Protein AF-A0AAD2CLC6-F1 (afdb_monomer_lite)

Secondary structure (DSSP, 8-state):
-TTS-HHHHHHHHHHHHHHS--S---S--STTTS---TTHHHHSTT-S------------SS-------TT--SHHHHTTS-EEEEEEEES-TTHHHHHHHHHHH-SSGGGEEEEEEEEE-TT--SGGGS-HHHHHHHHTHHHHHHHGGGEEEEEEEGGG---HHHHHHHHHHHHHHHHHTTT-TTS-SSPPP-TTSEEEEE-SSEEE-TTHHHHHHHHHHHHT-TTEEEE-PPPBGGG--TT--EEEEE--EEESSSEEE--EEEEES-SS-EE-SS---TTEEEEETHHHHHSPPPTT-TT--SSHHHHHHHHHHHTT-EEEE-SS--EEE--GGGGT-TTTTS-------------------S---S-THHHHHHHHTTT----THHHHHHHHT-SS-TTSSHHHHHHHHHHHHSTTS--SSS-HHHHHHHH-EETTTTEESS--TT----------TT-SSHHHHHTTS-----------------TTTHHHHHHHHHHHHHHHHHSS-HHHHHHHHHHHHHHHT-SS---HHHHHHTT-HHHHHHHTT-TT-HHHHHHHHHHHHHHHTS-HHHHHHHHHTTHHHHHHHHTT-S-HHHHHHHHHHHHHHHHH-HHHHHHHHHTT-HHHHHTT-STTS-HHHHHHHHHHHHHHH-SSSPPPHHHHGGGHHHHHHHTT-S-HHHHHHHHHHHHHHHSSSHHHHHHHHHTT-HHHHHHHTT-S-HHHHHHHHHHHHHHHTS-HHHHHHHHHTTHHHHHHHHHT-S-HHHHHHHHHHHHHHHTS-HHHHHHHHHTT-HHHHHHHHHHS-HHHHHHHHHHHHHHHHH--HHHHHHHHHTT-HHHHHHHTTSS-HHHHHHHHHHHHHHHHHHHHHHHHHTS--HHHHHHHHTTHHHHHHHHHTTS-HHHHHHHHHHHHHHH----------------------

Radius of gyration: 34.58 Å; chains: 1; bounding box: 91×94×88 Å

Sequence (941 aa):
MDQLTTGEQQEIVKRLQNQLNFNREHPFGVSLLALDNQYNRRLFPNGPFGTIDVAESDCLHGSCPHYSKQADVKLENARKTPIHILIPAFRDKLCSRTLHYAFTQAENPSRLFIRVIDQVQPRSDLEDDAGCWELYCEKHNRNCKEYGSQVRIVKIDSAQSMGPTYARSKLSAMVHWDYIYRNESDEIDLQPVNEQDFCMNIHSRMNFSKRFDTRLIEMHHRTKNDYGVLSTHVTGMESNDQDGRIVPNMCTVAFTESIHHWGTKQCSFLTRPKLTNAMWGAGLSFQRCHGELVVPTDPFLDNAFDGEEVSRGIRFFTHGYDMYTPDIVLVSHDYSTDAENLVMGVKPRHDEDDSEEEDEEKDLSLGKSAWKWVEEIEKSRLGLAVFGTDRVNMLLGIGSHHNNTEQERKELDLIRNSRFGLGTKRTMDQVREFTGIDLLNKKMECNKCGNNYWVPFEESPNYGVQELLERGNIGKAQRQKTDVVVEEPNREGQREQKIEQFQGLVQGIMGNDGAIQTECTSEFRRLLSIEKNPPIQQVIDAGVVPRFVEFLQRDDSPALQFEAAWALTNIASGTRKHTKLVTEVGAVPIFVRLLTSPNADVREQAVWALGNIAGDSPPYRDFVLQAGAMEPLLQQLHQKSNLSMLRNAIWALSNFCRGKPQPDFEIVRPALPILSQLMFSGDEEVLTDTCWALAYLSGGPNDKIQAVIDAGVVRRLVELLLHPSPSVQRPALCTVGNIATGNETQNQLIINDDVLPNLLALLSSPKTKIRREACWALSNILAGNQEQIQAVIESNIIPPLIQLLTNGEFEIRKEAAWAISNASSGGNSQQIKFLVQQGCIRPLCDLLTVNDPKLVTTLLEGLENILKAGEEEANASNGQNQMAVLISEAEGLKKIEDLRQRSNDDIYEKCIEIMETYFGVKEEEETNSLAPNTREPRSAL

InterPro domains:
  IPR000225 Armadillo [PF00514] (533-573)
  IPR000225 Armadillo [PF00514] (577-614)
  IPR000225 Armadillo [PF00514] (617-658)
  IPR000225 Armadillo [PF00514] (667-698)
  IPR000225 Armadillo [PF00514] (702-740)
  IPR000225 Armadillo [PF00514] (748-782)
  IPR000225 Armadillo [PF00514] (785-824)
  IPR000225 Armadillo [PF00514] (828-866)
  IPR000225 Armadillo [PS50176] (543-586)
  IPR000225 Armadillo [PS50176] (586-628)
  IPR000225 Armadillo [PS50176] (712-750)
  IPR000225 Armadillo [PS50176] (754-796)
  IPR000225 Armadillo [PS50176] (796-824)
  IPR000225 Armadillo [SM00185] (532-573)
  IPR000225 Armadillo [SM00185] (575-615)
  IPR000225 Armadillo [SM00185] (617-658)
  IPR000225 Armadillo [SM00185] (660-699)
  IPR000225 Armadillo [SM00185] (701-741)
  IPR000225 Armadillo [SM00185] (743-783)
  IPR000225 Armadillo [SM00185] (785-825)

Structure (mmCIF, N/CA/C/O backbone):
data_AF-A0AAD2CLC6-F1
#
_entry.id   AF-A0AAD2CLC6-F1
#
loop_
_atom_site.group_PDB
_atom_site.id
_atom_site.type_symbol
_atom_site.label_atom_id
_atom_site.label_alt_id
_atom_site.label_comp_id
_atom_site.label_asym_id
_atom_site.label_entity_id
_atom_site.label_seq_id
_atom_site.pdbx_PDB_ins_code
_atom_site.Cartn_x
_atom_site.Cartn_y
_atom_site.Cartn_z
_atom_site.occupancy
_atom_site.B_iso_or_equiv
_atom_site.auth_seq_id
_atom_site.auth_comp_id
_atom_site.auth_asym_id
_atom_site.auth_atom_id
_atom_site.pdbx_PDB_model_num
ATOM 1 N N . MET A 1 1 ? -4.880 26.679 23.741 1.00 38.34 1 MET A N 1
ATOM 2 C CA . MET A 1 1 ? -3.886 27.774 23.642 1.00 38.34 1 MET A CA 1
ATOM 3 C C . MET A 1 1 ? -4.282 28.915 24.556 1.00 38.34 1 MET A C 1
ATOM 5 O O . MET A 1 1 ? -3.438 29.419 25.282 1.00 38.34 1 MET A O 1
ATOM 9 N N . ASP A 1 2 ? -5.566 29.242 24.595 1.00 42.56 2 ASP A N 1
ATOM 10 C CA . ASP A 1 2 ? -6.056 30.461 25.242 1.00 42.56 2 ASP A CA 1
ATOM 11 C C . ASP A 1 2 ? -6.242 30.363 26.767 1.00 42.56 2 ASP A C 1
ATOM 13 O O . ASP A 1 2 ? -6.530 31.361 27.409 1.00 42.56 2 ASP A O 1
ATOM 17 N N . GLN A 1 3 ? -5.981 29.193 27.366 1.00 42.03 3 GLN A N 1
ATOM 18 C CA . GLN A 1 3 ? -5.956 28.992 28.826 1.00 42.03 3 GLN A CA 1
ATOM 19 C C . GLN A 1 3 ? -4.543 29.035 29.447 1.00 42.03 3 GLN A C 1
ATOM 21 O O . GLN A 1 3 ? -4.388 28.823 30.645 1.00 42.03 3 GLN A O 1
ATOM 26 N N . LEU A 1 4 ? -3.495 29.261 28.648 1.00 38.69 4 LEU A N 1
ATOM 27 C CA . LEU A 1 4 ? -2.096 29.143 29.078 1.00 38.69 4 LEU A CA 1
ATOM 28 C C . LEU A 1 4 ? -1.487 30.527 29.310 1.00 38.69 4 LEU A C 1
ATOM 30 O O . LEU A 1 4 ? -1.745 31.457 28.545 1.00 38.69 4 LEU A O 1
ATOM 34 N N . THR A 1 5 ? -0.657 30.677 30.342 1.00 67.88 5 THR A N 1
ATOM 35 C CA . THR A 1 5 ? 0.031 31.952 30.598 1.00 67.88 5 THR A CA 1
ATOM 36 C C . THR A 1 5 ? 0.963 32.297 29.437 1.00 67.88 5 THR A C 1
ATOM 38 O O . THR A 1 5 ? 1.447 31.420 28.730 1.00 67.88 5 THR A O 1
ATOM 41 N N . THR A 1 6 ? 1.271 33.575 29.218 1.00 55.72 6 THR A N 1
ATOM 42 C CA . THR A 1 6 ? 2.043 34.017 28.039 1.00 55.72 6 THR A CA 1
ATOM 43 C C . THR A 1 6 ? 3.441 33.371 27.948 1.00 55.72 6 THR A C 1
ATOM 45 O O . THR A 1 6 ? 3.975 33.211 26.852 1.00 55.72 6 THR A O 1
ATOM 48 N N . GLY A 1 7 ? 4.015 32.934 29.080 1.00 55.56 7 GLY A N 1
ATOM 49 C CA . GLY A 1 7 ? 5.235 32.116 29.126 1.00 55.56 7 GLY A CA 1
ATOM 50 C C . GLY A 1 7 ? 5.006 30.653 28.721 1.00 55.56 7 GLY A C 1
ATOM 51 O O . GLY A 1 7 ? 5.784 30.106 27.945 1.00 55.56 7 GLY A O 1
ATOM 52 N N . GLU A 1 8 ? 3.901 30.039 29.153 1.00 48.66 8 GLU A N 1
ATOM 53 C CA . GLU A 1 8 ? 3.485 28.690 28.739 1.00 48.66 8 GLU A CA 1
ATOM 54 C C . GLU A 1 8 ? 3.034 28.653 27.280 1.00 48.66 8 GLU A C 1
ATOM 56 O O . GLU A 1 8 ? 3.292 27.676 26.592 1.00 48.66 8 GLU A O 1
ATOM 61 N N . GLN A 1 9 ? 2.441 29.731 26.768 1.00 49.28 9 GLN A N 1
ATOM 62 C CA . GLN A 1 9 ? 2.140 29.906 25.352 1.00 49.28 9 GLN A CA 1
ATOM 63 C C . GLN A 1 9 ? 3.415 30.070 24.529 1.00 49.28 9 GLN A C 1
ATOM 65 O O . GLN A 1 9 ? 3.470 29.532 23.437 1.00 49.28 9 GLN A O 1
ATOM 70 N N . GLN A 1 10 ? 4.465 30.739 25.020 1.00 47.22 10 GLN A N 1
ATOM 71 C CA . GLN A 1 10 ? 5.753 30.775 24.314 1.00 47.22 10 GLN A CA 1
ATOM 72 C C . GLN A 1 10 ? 6.473 29.420 24.354 1.00 47.22 10 GLN A C 1
ATOM 74 O O . GLN A 1 10 ? 7.040 29.017 23.342 1.00 47.22 10 GLN A O 1
ATOM 79 N N . GLU A 1 11 ? 6.389 28.672 25.456 1.00 47.12 11 GLU A N 1
ATOM 80 C CA . GLU A 1 11 ? 6.916 27.303 25.580 1.00 47.12 11 GLU A CA 1
ATOM 81 C C . GLU A 1 11 ? 6.124 26.307 24.705 1.00 47.12 11 GLU A C 1
ATOM 83 O O . GLU A 1 11 ? 6.702 25.428 24.065 1.00 47.12 11 GLU A O 1
ATOM 88 N N . ILE A 1 12 ? 4.799 26.474 24.615 1.00 50.59 12 ILE A N 1
ATOM 89 C CA . ILE A 1 12 ? 3.884 25.653 23.811 1.00 50.59 12 ILE A CA 1
ATOM 90 C C . ILE A 1 12 ? 3.927 26.052 22.346 1.00 50.59 12 ILE A C 1
ATOM 92 O O . ILE A 1 12 ? 3.884 25.170 21.510 1.00 50.59 12 ILE A O 1
ATOM 96 N N . VAL A 1 13 ? 4.133 27.321 22.002 1.00 47.62 13 VAL A N 1
ATOM 97 C CA . VAL A 1 13 ? 4.421 27.750 20.627 1.00 47.62 13 VAL A CA 1
ATOM 98 C C . VAL A 1 13 ? 5.812 27.286 20.212 1.00 47.62 13 VAL A C 1
ATOM 100 O O . VAL A 1 13 ? 5.968 26.871 19.076 1.00 47.62 13 VAL A O 1
ATOM 103 N N . LYS A 1 14 ? 6.803 27.223 21.110 1.00 39.81 14 LYS A N 1
ATOM 104 C CA . LYS A 1 14 ? 8.115 26.618 20.817 1.00 39.81 14 LYS A CA 1
ATOM 105 C C . LYS A 1 14 ? 8.032 25.085 20.691 1.00 39.81 14 LYS A C 1
ATOM 107 O O . LYS A 1 14 ? 8.703 24.515 19.835 1.00 39.81 14 LYS A O 1
ATOM 112 N N . ARG A 1 15 ? 7.159 24.410 21.459 1.00 40.91 15 ARG A N 1
ATOM 113 C CA . ARG A 1 15 ? 6.826 22.973 21.305 1.00 40.91 15 ARG A CA 1
ATOM 114 C C . ARG A 1 15 ? 5.984 22.685 20.061 1.00 40.91 15 ARG A C 1
ATOM 116 O O . ARG A 1 15 ? 6.239 21.693 19.394 1.00 40.91 15 ARG A O 1
ATOM 123 N N . LEU A 1 16 ? 5.046 23.560 19.711 1.00 39.53 16 LEU A N 1
ATOM 124 C CA . LEU A 1 16 ? 4.190 23.454 18.531 1.00 39.53 16 LEU A CA 1
ATOM 125 C C . LEU A 1 16 ? 4.937 23.861 17.263 1.00 39.53 16 LEU A C 1
ATOM 127 O O . LEU A 1 16 ? 4.712 23.246 16.237 1.00 39.53 16 LEU A O 1
ATOM 131 N N . GLN A 1 17 ? 5.888 24.797 17.310 1.00 35.72 17 GLN A N 1
ATOM 132 C CA . GLN A 1 17 ? 6.813 25.068 16.200 1.00 35.72 17 GLN A CA 1
ATOM 133 C C . GLN A 1 17 ? 7.795 23.907 15.989 1.00 35.72 17 GLN A C 1
ATOM 135 O O . GLN A 1 17 ? 8.180 23.646 14.854 1.00 35.72 17 GLN A O 1
ATOM 140 N N . ASN A 1 18 ? 8.123 23.147 17.042 1.00 34.75 18 ASN A N 1
ATOM 141 C CA . ASN A 1 18 ? 8.853 21.883 16.919 1.00 34.75 18 ASN A CA 1
ATOM 142 C C . ASN A 1 18 ? 7.961 20.692 16.484 1.00 34.75 18 ASN A C 1
ATOM 144 O O . ASN A 1 18 ? 8.498 19.732 15.944 1.00 34.75 18 ASN A O 1
ATOM 148 N N . GLN A 1 19 ? 6.629 20.742 16.672 1.00 36.22 19 GLN A N 1
ATOM 149 C CA . GLN A 1 19 ? 5.668 19.680 16.291 1.00 36.22 19 GLN A CA 1
ATOM 150 C C . GLN A 1 19 ? 4.921 19.927 14.960 1.00 36.22 19 GLN A C 1
ATOM 152 O O . GLN A 1 19 ? 4.426 18.978 14.362 1.00 36.22 19 GLN A O 1
ATOM 157 N N . LEU A 1 20 ? 4.846 21.172 14.475 1.00 28.94 20 LEU A N 1
ATOM 158 C CA . LEU A 1 20 ? 4.230 21.574 13.195 1.00 28.94 20 LEU A CA 1
ATOM 159 C C . LEU A 1 20 ? 5.247 21.718 12.054 1.00 28.94 20 LEU A C 1
ATOM 161 O O . LEU A 1 20 ? 4.876 22.096 10.942 1.00 28.94 20 LEU A O 1
ATOM 165 N N . ASN A 1 21 ? 6.506 21.339 12.278 1.00 25.31 21 ASN A N 1
ATOM 166 C CA . ASN A 1 21 ? 7.360 20.909 11.179 1.00 25.31 21 ASN A CA 1
ATOM 167 C C . ASN A 1 21 ? 6.827 19.571 10.633 1.00 25.31 21 ASN A C 1
ATOM 169 O O . ASN A 1 21 ? 7.356 18.510 10.941 1.00 25.31 21 ASN A O 1
ATOM 173 N N . PHE A 1 22 ? 5.838 19.621 9.735 1.00 28.08 22 PHE A N 1
ATOM 174 C CA . PHE A 1 22 ? 5.723 18.627 8.659 1.00 28.08 22 PHE A CA 1
ATOM 175 C C . PHE A 1 22 ? 6.810 18.916 7.613 1.00 28.08 22 PHE A C 1
ATOM 177 O O . PHE A 1 22 ? 6.572 19.335 6.487 1.00 28.08 22 PHE A O 1
ATOM 184 N N . ASN A 1 23 ? 8.040 18.730 8.066 1.00 31.45 23 ASN A N 1
ATOM 185 C CA . ASN A 1 23 ? 9.157 18.216 7.307 1.00 31.45 23 ASN A CA 1
ATOM 186 C C . ASN A 1 23 ? 9.834 17.293 8.314 1.00 31.45 23 ASN A C 1
ATOM 188 O O . ASN A 1 23 ? 10.505 17.827 9.199 1.00 31.45 23 ASN A O 1
ATOM 192 N N . ARG A 1 24 ? 9.589 15.976 8.170 1.00 29.97 24 ARG A N 1
ATOM 193 C CA . ARG A 1 24 ? 10.311 14.803 8.724 1.00 29.97 24 ARG A CA 1
ATOM 194 C C . ARG A 1 24 ? 9.380 13.718 9.283 1.00 29.97 24 ARG A C 1
ATOM 196 O O . ARG A 1 24 ? 8.738 13.892 10.314 1.00 29.97 24 ARG A O 1
ATOM 203 N N . GLU A 1 25 ? 9.269 12.622 8.532 1.00 28.80 25 GLU A N 1
ATOM 204 C CA . GLU A 1 25 ? 8.658 11.358 8.954 1.00 28.80 25 GLU A CA 1
ATOM 205 C C . GLU A 1 25 ? 9.706 10.544 9.739 1.00 28.80 25 GLU A C 1
ATOM 207 O O . GLU A 1 25 ? 10.492 9.838 9.121 1.00 28.80 25 GLU A O 1
ATOM 212 N N . HIS A 1 26 ? 9.671 10.574 11.077 1.00 28.67 26 HIS A N 1
ATOM 213 C CA . HIS A 1 26 ? 10.507 9.723 11.954 1.00 28.67 26 HIS A CA 1
ATOM 214 C C . HIS A 1 26 ? 9.664 8.556 12.512 1.00 28.67 26 HIS A C 1
ATOM 216 O O . HIS A 1 26 ? 8.447 8.691 12.662 1.00 28.67 26 HIS A O 1
ATOM 222 N N . PRO A 1 27 ? 10.223 7.378 12.810 1.00 35.62 27 PRO A N 1
ATOM 223 C CA . PRO A 1 27 ? 10.460 6.362 11.829 1.00 35.62 27 PRO A CA 1
ATOM 224 C C . PRO A 1 27 ? 9.532 5.169 12.063 1.00 35.62 27 PRO A C 1
ATOM 226 O O . PRO A 1 27 ? 8.917 5.017 13.114 1.00 35.62 27 PRO A O 1
ATOM 229 N N . PHE A 1 28 ? 9.456 4.261 11.103 1.00 45.59 28 PHE A N 1
ATOM 230 C CA . PHE A 1 28 ? 8.881 2.924 11.277 1.00 45.59 28 PHE A CA 1
ATOM 231 C C . PHE A 1 28 ? 7.339 2.804 11.253 1.00 45.59 28 PHE A C 1
ATOM 233 O O . PHE A 1 28 ? 6.769 1.894 11.860 1.00 45.59 28 PHE A O 1
ATOM 240 N N . GLY A 1 29 ? 6.652 3.658 10.485 1.00 30.45 29 GLY A N 1
ATOM 241 C CA . GLY A 1 29 ? 5.328 3.347 9.910 1.00 30.45 29 GLY A CA 1
ATOM 242 C C . GLY A 1 29 ? 5.445 2.393 8.707 1.00 30.45 29 GLY A C 1
ATOM 243 O O . GLY A 1 29 ? 6.474 2.358 8.036 1.00 30.45 29 GLY A O 1
ATOM 244 N N . VAL A 1 30 ? 4.425 1.584 8.413 1.00 33.00 30 VAL A N 1
ATOM 245 C CA . VAL A 1 30 ? 4.518 0.385 7.529 1.00 33.00 30 VAL A CA 1
ATOM 246 C C . VAL A 1 30 ? 4.222 0.687 6.075 1.00 33.00 30 VAL A C 1
ATOM 248 O O . VAL A 1 30 ? 3.882 -0.195 5.278 1.00 33.00 30 VAL A O 1
ATOM 251 N N . SER A 1 31 ? 4.481 1.916 5.664 1.00 35.28 31 SER A N 1
ATOM 252 C CA . SER A 1 31 ? 4.401 2.268 4.258 1.00 35.28 31 SER A CA 1
ATOM 253 C C . SER A 1 31 ? 5.412 1.498 3.396 1.00 35.28 31 SER A C 1
ATOM 255 O O . SER A 1 31 ? 5.288 1.564 2.181 1.00 35.28 31 SER A O 1
ATOM 257 N N . LEU A 1 32 ? 6.335 0.720 3.983 1.00 36.81 32 LEU A N 1
ATOM 258 C CA . LEU A 1 32 ? 7.488 0.113 3.312 1.00 36.81 32 LEU A CA 1
ATOM 259 C C . LEU A 1 32 ? 7.437 -1.404 3.045 1.00 36.81 32 LEU A C 1
ATOM 261 O O . LEU A 1 32 ? 8.238 -1.895 2.252 1.00 36.81 32 LEU A O 1
ATOM 265 N N . LEU A 1 33 ? 6.541 -2.171 3.681 1.00 35.56 33 LEU A N 1
ATOM 266 C CA . LEU A 1 33 ? 6.538 -3.645 3.534 1.00 35.56 33 LEU A CA 1
ATOM 267 C C . LEU A 1 33 ? 5.178 -4.284 3.213 1.00 35.56 33 LEU A C 1
ATOM 269 O O . LEU A 1 33 ? 5.160 -5.452 2.835 1.00 35.56 33 LEU A O 1
ATOM 273 N N . ALA A 1 34 ? 4.059 -3.561 3.333 1.00 31.67 34 ALA A N 1
ATOM 274 C CA . ALA A 1 34 ? 2.736 -4.194 3.419 1.00 31.67 34 ALA A CA 1
ATOM 275 C C . ALA A 1 34 ? 1.675 -3.684 2.424 1.00 31.67 34 ALA A C 1
ATOM 277 O O . ALA A 1 34 ? 0.644 -4.328 2.246 1.00 31.67 34 ALA A O 1
ATOM 278 N N . LEU A 1 35 ? 1.891 -2.543 1.760 1.00 30.98 35 LEU A N 1
ATOM 279 C CA . LEU A 1 35 ? 0.879 -1.922 0.896 1.00 30.98 35 LEU A CA 1
ATOM 280 C C . LEU A 1 35 ? 1.445 -1.610 -0.487 1.00 30.98 35 LEU A C 1
ATOM 282 O O . LEU A 1 35 ? 2.368 -0.812 -0.602 1.00 30.98 35 LEU A O 1
ATOM 286 N N . ASP A 1 36 ? 0.853 -2.155 -1.550 1.00 36.09 36 ASP A N 1
ATOM 287 C CA . ASP A 1 36 ? 1.100 -1.693 -2.922 1.00 36.09 36 ASP A CA 1
ATOM 288 C C . ASP A 1 36 ? 0.521 -0.276 -3.109 1.00 36.09 36 ASP A C 1
ATOM 290 O O . ASP A 1 36 ? -0.593 -0.069 -3.591 1.00 36.09 36 ASP A O 1
ATOM 294 N N . ASN A 1 37 ? 1.262 0.720 -2.625 1.00 35.97 37 ASN A N 1
ATOM 295 C CA . ASN A 1 37 ? 0.943 2.137 -2.710 1.00 35.97 37 ASN A CA 1
ATOM 296 C C . ASN A 1 37 ? 1.970 2.852 -3.608 1.00 35.97 37 ASN A C 1
ATOM 298 O O . ASN A 1 37 ? 3.040 2.332 -3.920 1.00 35.97 37 ASN A O 1
ATOM 302 N N . GLN A 1 38 ? 1.648 4.068 -4.047 1.00 33.84 38 GLN A N 1
ATOM 303 C CA . GLN A 1 38 ? 2.475 4.842 -4.984 1.00 33.84 38 GLN A CA 1
ATOM 304 C C . GLN A 1 38 ? 3.896 5.139 -4.448 1.00 33.84 38 GLN A C 1
ATOM 306 O O . GLN A 1 38 ? 4.802 5.420 -5.230 1.00 33.84 38 GLN A O 1
ATOM 311 N N . TYR A 1 39 ? 4.094 5.033 -3.128 1.00 34.50 39 TYR A N 1
ATOM 312 C CA . TYR A 1 39 ? 5.380 5.160 -2.441 1.00 34.50 39 TYR A CA 1
ATOM 313 C C . TYR A 1 39 ? 6.204 3.854 -2.521 1.00 34.50 39 TYR A C 1
ATOM 315 O O . TYR A 1 39 ? 7.383 3.896 -2.858 1.00 34.50 39 TYR A O 1
ATOM 323 N N . ASN A 1 40 ? 5.578 2.679 -2.376 1.00 32.28 40 ASN A N 1
ATOM 324 C CA . ASN A 1 40 ? 6.208 1.369 -2.610 1.00 32.28 40 ASN A CA 1
ATOM 325 C C . ASN A 1 40 ? 6.471 1.072 -4.090 1.00 32.28 40 ASN A C 1
ATOM 327 O O . ASN A 1 40 ? 7.486 0.462 -4.419 1.00 32.28 40 ASN A O 1
ATOM 331 N N . ARG A 1 41 ? 5.647 1.598 -5.003 1.00 36.66 41 ARG A N 1
ATOM 332 C CA . ARG A 1 41 ? 5.919 1.576 -6.454 1.00 36.66 41 ARG A CA 1
ATOM 333 C C . ARG A 1 41 ? 7.085 2.486 -6.864 1.00 36.66 41 ARG A C 1
ATOM 335 O O . ARG A 1 41 ? 7.609 2.335 -7.958 1.00 36.66 41 ARG A O 1
ATOM 342 N N . ARG A 1 42 ? 7.532 3.408 -5.999 1.00 35.00 42 ARG A N 1
ATOM 343 C CA . ARG A 1 42 ? 8.809 4.129 -6.174 1.00 35.00 42 ARG A CA 1
ATOM 344 C C . ARG A 1 42 ? 10.017 3.312 -5.703 1.00 35.00 42 ARG A C 1
ATOM 346 O O . ARG A 1 42 ? 11.093 3.483 -6.263 1.00 35.00 42 ARG A O 1
ATOM 353 N N . LEU A 1 43 ? 9.841 2.424 -4.722 1.00 32.00 43 LEU A N 1
ATOM 354 C CA . LEU A 1 43 ? 10.889 1.551 -4.173 1.00 32.00 43 LEU A CA 1
ATOM 355 C C . LEU A 1 43 ? 11.056 0.241 -4.978 1.00 32.00 43 LEU A C 1
ATOM 357 O O . LEU A 1 43 ? 12.167 -0.274 -5.092 1.00 32.00 43 LEU A O 1
ATOM 361 N N . PHE A 1 44 ? 9.984 -0.257 -5.609 1.00 30.55 44 PHE A N 1
ATOM 362 C CA . PHE A 1 44 ? 9.963 -1.419 -6.512 1.00 30.55 44 PHE A CA 1
ATOM 363 C C . PHE A 1 44 ? 9.144 -1.088 -7.781 1.00 30.55 44 PHE A C 1
ATOM 365 O O . PHE A 1 44 ? 7.926 -1.267 -7.796 1.00 30.55 44 PHE A O 1
ATOM 372 N N . PRO A 1 45 ? 9.774 -0.588 -8.864 1.00 31.17 45 PRO A N 1
ATOM 373 C CA . PRO A 1 45 ? 9.046 0.100 -9.940 1.00 31.17 45 PRO A CA 1
ATOM 374 C C . PRO A 1 45 ? 8.209 -0.757 -10.902 1.00 31.17 45 PRO A C 1
ATOM 376 O O . PRO A 1 45 ? 7.548 -0.187 -11.761 1.00 31.17 45 PRO A O 1
ATOM 379 N N . ASN A 1 46 ? 8.199 -2.089 -10.774 1.00 31.81 46 ASN A N 1
ATOM 380 C CA . ASN A 1 46 ? 7.486 -2.987 -11.701 1.00 31.81 46 ASN A CA 1
ATOM 381 C C . ASN A 1 46 ? 6.244 -3.642 -11.056 1.00 31.81 46 ASN A C 1
ATOM 383 O O . ASN A 1 46 ? 5.786 -4.688 -11.500 1.00 31.81 46 ASN A O 1
ATOM 387 N N . GLY A 1 47 ? 5.697 -3.033 -9.997 1.00 26.53 47 GLY A N 1
ATOM 388 C CA . GLY A 1 47 ? 4.661 -3.652 -9.164 1.00 26.53 47 GLY A CA 1
ATOM 389 C C . GLY A 1 47 ? 5.215 -4.804 -8.309 1.00 26.53 47 GLY A C 1
ATOM 390 O O . GLY A 1 47 ? 6.394 -5.144 -8.419 1.00 26.53 47 GLY A O 1
ATOM 391 N N . PRO A 1 48 ? 4.400 -5.419 -7.433 1.00 29.27 48 PRO A N 1
ATOM 392 C CA . PRO A 1 48 ? 4.864 -6.512 -6.580 1.00 29.27 48 PRO A CA 1
ATOM 393 C C . PRO A 1 48 ? 4.988 -7.855 -7.329 1.00 29.27 48 PRO A C 1
ATOM 395 O O . PRO A 1 48 ? 5.408 -8.836 -6.727 1.00 29.27 48 PRO A O 1
ATOM 398 N N . PHE A 1 49 ? 4.618 -7.920 -8.619 1.00 41.78 49 PHE A N 1
ATOM 399 C CA . PHE A 1 49 ? 4.385 -9.172 -9.348 1.00 41.78 49 PHE A CA 1
ATOM 400 C C . PHE A 1 49 ? 4.720 -9.067 -10.858 1.00 41.78 49 PHE A C 1
ATOM 402 O O . PHE A 1 49 ? 4.066 -8.316 -11.576 1.00 41.78 49 PHE A O 1
ATOM 409 N N . GLY A 1 50 ? 5.658 -9.899 -11.340 1.00 24.50 50 GLY A N 1
ATOM 410 C CA . GLY A 1 50 ? 5.746 -10.394 -12.735 1.00 24.50 50 GLY A CA 1
ATOM 411 C C . GLY A 1 50 ? 6.979 -9.960 -13.550 1.00 24.50 50 GLY A C 1
ATOM 412 O O . GLY A 1 50 ? 7.517 -8.879 -13.339 1.00 24.50 50 GLY A O 1
ATOM 413 N N . THR A 1 51 ? 7.516 -10.712 -14.521 1.00 25.08 51 THR A N 1
ATOM 414 C CA . THR A 1 51 ? 7.491 -12.141 -14.936 1.00 25.08 51 THR A CA 1
ATOM 415 C C . THR A 1 51 ? 8.756 -12.317 -15.796 1.00 25.08 51 THR A C 1
ATOM 417 O O . THR A 1 51 ? 9.039 -11.441 -16.613 1.00 25.08 51 THR A O 1
ATOM 420 N N . ILE A 1 52 ? 9.536 -13.389 -15.611 1.00 27.61 52 ILE A N 1
ATOM 421 C CA . ILE A 1 52 ? 10.856 -13.569 -16.247 1.00 27.61 52 ILE A CA 1
ATOM 422 C C . ILE A 1 52 ? 10.848 -14.851 -17.076 1.00 27.61 52 ILE A C 1
ATOM 424 O O . ILE A 1 52 ? 10.576 -15.919 -16.536 1.00 27.61 52 ILE A O 1
ATOM 428 N N . ASP A 1 53 ? 11.202 -14.731 -18.352 1.00 24.88 53 ASP A N 1
ATOM 429 C CA . ASP A 1 53 ? 11.672 -15.844 -19.171 1.00 24.88 53 ASP A CA 1
ATOM 430 C C . ASP A 1 53 ? 12.855 -15.349 -20.013 1.00 24.88 53 ASP A C 1
ATOM 432 O O . ASP A 1 53 ? 12.734 -14.336 -20.712 1.00 24.88 53 ASP A O 1
ATOM 436 N N . VAL A 1 54 ? 14.013 -16.005 -19.896 1.00 29.33 54 VAL A N 1
ATOM 437 C CA . VAL A 1 54 ? 15.167 -15.777 -20.775 1.00 29.33 54 VAL A CA 1
ATOM 438 C C . VAL A 1 54 ? 15.918 -17.088 -20.960 1.00 29.33 54 VAL A C 1
ATOM 440 O O . VAL A 1 54 ? 16.301 -17.750 -19.998 1.00 29.33 54 VAL A O 1
ATOM 443 N N . ALA A 1 55 ? 16.125 -17.427 -22.226 1.00 24.81 55 ALA A N 1
ATOM 444 C CA . ALA A 1 55 ? 16.845 -18.596 -22.677 1.00 24.81 55 ALA A CA 1
ATOM 445 C C . ALA A 1 55 ? 18.356 -18.339 -22.829 1.00 24.81 55 ALA A C 1
ATOM 447 O O . ALA A 1 55 ? 18.784 -17.275 -23.275 1.00 24.81 55 ALA A O 1
ATOM 448 N N . GLU A 1 56 ? 19.077 -19.421 -22.530 1.00 25.97 56 GLU A N 1
ATOM 449 C CA . GLU A 1 56 ? 20.358 -19.906 -23.056 1.00 25.97 56 GLU A CA 1
ATOM 450 C C . GLU A 1 56 ? 21.666 -19.187 -22.689 1.00 25.97 56 GLU A C 1
ATOM 452 O O . GLU A 1 56 ? 22.061 -18.147 -23.218 1.00 25.97 56 GLU A O 1
ATOM 457 N N . SER A 1 57 ? 22.401 -19.893 -21.824 1.00 29.06 57 SER A N 1
ATOM 458 C CA . SER A 1 57 ? 23.843 -19.821 -21.647 1.00 29.06 57 SER A CA 1
ATOM 459 C C . SER A 1 57 ? 24.484 -21.076 -22.234 1.00 29.06 57 SER A C 1
ATOM 461 O O . SER A 1 57 ? 23.844 -22.120 -22.323 1.00 29.06 57 SER A O 1
ATOM 463 N N . ASP A 1 58 ? 25.776 -20.991 -22.531 1.00 31.66 58 ASP A N 1
ATOM 464 C CA . ASP A 1 58 ? 26.656 -22.138 -22.349 1.00 31.66 58 ASP A CA 1
ATOM 465 C C . ASP A 1 58 ? 28.078 -21.652 -22.067 1.00 31.66 58 ASP A C 1
ATOM 467 O O . ASP A 1 58 ? 28.631 -20.856 -22.825 1.00 31.66 58 ASP A O 1
ATOM 471 N N . CYS A 1 59 ? 28.682 -22.155 -20.986 1.00 29.59 59 CYS A N 1
ATOM 472 C CA . CYS A 1 59 ? 30.110 -22.475 -20.953 1.00 29.59 59 CYS A CA 1
ATOM 473 C C . CYS A 1 59 ? 30.476 -23.325 -19.729 1.00 29.59 59 CYS A C 1
ATOM 475 O O . CYS A 1 59 ? 30.513 -22.876 -18.583 1.00 29.59 59 CYS A O 1
ATOM 477 N N . LEU A 1 60 ? 30.848 -24.563 -20.037 1.00 38.84 60 LEU A N 1
ATOM 478 C CA . LEU A 1 60 ? 31.736 -25.423 -19.272 1.00 38.84 60 LEU A CA 1
ATOM 479 C C . LEU A 1 60 ? 33.195 -25.014 -19.552 1.00 38.84 60 LEU A C 1
ATOM 481 O O . LEU A 1 60 ? 33.544 -24.778 -20.700 1.00 38.84 60 LEU A O 1
ATOM 485 N N . HIS A 1 61 ? 34.036 -25.060 -18.507 1.00 32.16 61 HIS A N 1
ATOM 486 C CA . HIS A 1 61 ? 35.518 -25.017 -18.489 1.00 32.16 61 HIS A CA 1
ATOM 487 C C . HIS A 1 61 ? 36.174 -23.768 -17.869 1.00 32.16 61 HIS A C 1
ATOM 489 O O . HIS A 1 61 ? 36.656 -22.864 -18.538 1.00 32.16 61 HIS A O 1
ATOM 495 N N . GLY A 1 62 ? 36.389 -23.852 -16.552 1.00 34.50 62 GLY A N 1
ATOM 496 C CA . GLY A 1 62 ? 37.735 -23.617 -16.014 1.00 34.50 62 GLY A CA 1
ATOM 497 C C . GLY A 1 62 ? 38.088 -22.221 -15.506 1.00 34.50 62 GLY A C 1
ATOM 498 O O . GLY A 1 62 ? 39.223 -22.024 -15.082 1.00 34.50 62 GLY A O 1
ATOM 499 N N . SER A 1 63 ? 37.171 -21.257 -15.473 1.00 34.84 63 SER A N 1
ATOM 500 C CA . SER A 1 63 ? 37.373 -19.968 -14.790 1.00 34.84 63 SER A CA 1
ATOM 501 C C . SER A 1 63 ? 36.009 -19.383 -14.437 1.00 34.84 63 SER A C 1
ATOM 503 O O . SER A 1 63 ? 35.269 -19.036 -15.343 1.00 34.84 63 SER A O 1
ATOM 505 N N . CYS A 1 64 ? 35.653 -19.314 -13.150 1.00 36.41 64 CYS A N 1
ATOM 506 C CA . CYS A 1 64 ? 34.363 -18.781 -12.693 1.00 36.41 64 CYS A CA 1
ATOM 507 C C . CYS A 1 64 ? 34.560 -17.347 -12.154 1.00 36.41 64 CYS A C 1
ATOM 509 O O . CYS A 1 64 ? 35.151 -17.201 -11.080 1.00 36.41 64 CYS A O 1
ATOM 511 N N . PRO A 1 65 ? 34.156 -16.288 -12.881 1.00 36.47 65 PRO A N 1
ATOM 512 C CA . PRO A 1 65 ? 34.596 -14.922 -12.597 1.00 36.47 65 PRO A CA 1
ATOM 513 C C . PRO A 1 65 ? 33.525 -14.066 -11.896 1.00 36.47 65 PRO A C 1
ATOM 515 O O . PRO A 1 65 ? 33.154 -13.039 -12.439 1.00 36.47 65 PRO A O 1
ATOM 518 N N . HIS A 1 66 ? 33.003 -14.447 -10.722 1.00 40.62 66 HIS A N 1
ATOM 519 C CA . HIS A 1 66 ? 31.723 -13.861 -10.262 1.00 40.62 66 HIS A CA 1
ATOM 520 C C . HIS A 1 66 ? 31.603 -13.528 -8.760 1.00 40.62 66 HIS A C 1
ATOM 522 O O . HIS A 1 66 ? 30.544 -13.676 -8.175 1.00 40.62 66 HIS A O 1
ATOM 528 N N . TYR A 1 67 ? 32.678 -13.080 -8.095 1.00 43.09 67 TYR A N 1
ATOM 529 C CA . TYR A 1 67 ? 32.592 -12.585 -6.706 1.00 43.09 67 TYR A CA 1
ATOM 530 C C . TYR A 1 67 ? 33.569 -11.432 -6.463 1.00 43.09 67 TYR A C 1
ATOM 532 O O . TYR A 1 67 ? 34.686 -11.628 -5.985 1.00 43.09 67 TYR A O 1
ATOM 540 N N . SER A 1 68 ? 33.189 -10.212 -6.837 1.00 38.50 68 SER A N 1
ATOM 541 C CA . SER A 1 68 ? 33.940 -9.016 -6.443 1.00 38.50 68 SER A CA 1
ATOM 542 C C . SER A 1 68 ? 33.084 -7.765 -6.615 1.00 38.50 68 SER A C 1
ATOM 544 O O . SER A 1 68 ? 32.958 -7.259 -7.733 1.00 38.50 68 SER A O 1
ATOM 546 N N . LYS A 1 69 ? 32.606 -7.179 -5.509 1.00 41.28 69 LYS A N 1
ATOM 547 C CA . LYS A 1 69 ? 32.389 -5.726 -5.468 1.00 41.28 69 LYS A CA 1
ATOM 548 C C . LYS A 1 69 ? 33.511 -5.062 -4.670 1.00 41.28 69 LYS A C 1
ATOM 550 O O . LYS A 1 69 ? 33.825 -5.409 -3.541 1.00 41.28 69 LYS A O 1
ATOM 555 N N . GLN A 1 70 ? 34.184 -4.135 -5.345 1.00 46.66 70 GLN A N 1
ATOM 556 C CA . GLN A 1 70 ? 35.594 -3.766 -5.174 1.00 46.66 70 GLN A CA 1
ATOM 557 C C . GLN A 1 70 ? 35.908 -2.794 -4.014 1.00 46.66 70 GLN A C 1
ATOM 559 O O . GLN A 1 70 ? 36.972 -2.179 -4.022 1.00 46.66 70 GLN A O 1
ATOM 564 N N . ALA A 1 71 ? 35.044 -2.635 -3.007 1.00 44.69 71 ALA A N 1
ATOM 565 C CA . ALA A 1 71 ? 35.265 -1.628 -1.956 1.00 44.69 71 ALA A CA 1
ATOM 566 C C . ALA A 1 71 ? 36.222 -2.099 -0.830 1.00 44.69 71 ALA A C 1
ATOM 568 O O . ALA A 1 71 ? 37.027 -1.309 -0.339 1.00 44.69 71 ALA A O 1
ATOM 569 N N . ASP A 1 72 ? 36.216 -3.401 -0.497 1.00 51.12 72 ASP A N 1
ATOM 570 C CA . ASP A 1 72 ? 36.895 -3.998 0.676 1.00 51.12 72 ASP A CA 1
ATOM 571 C C . ASP A 1 72 ? 37.807 -5.199 0.326 1.00 51.12 72 ASP A C 1
ATOM 573 O O . ASP A 1 72 ? 37.972 -6.144 1.098 1.00 51.12 72 ASP A O 1
ATOM 577 N N . VAL A 1 73 ? 38.454 -5.183 -0.847 1.00 57.59 73 VAL A N 1
ATOM 578 C CA . VAL A 1 73 ? 39.328 -6.293 -1.308 1.00 57.59 73 VAL A CA 1
ATOM 579 C C . VAL A 1 73 ? 40.484 -6.579 -0.333 1.00 57.59 73 VAL A C 1
ATOM 581 O O . VAL A 1 73 ? 40.994 -7.697 -0.268 1.00 57.59 73 VAL A O 1
ATOM 584 N N . LYS A 1 74 ? 40.906 -5.577 0.448 1.00 65.69 74 LYS A N 1
ATOM 585 C CA . LYS A 1 74 ? 41.941 -5.718 1.478 1.00 65.69 74 LYS A CA 1
ATOM 586 C C . LYS A 1 74 ? 41.303 -5.939 2.846 1.00 65.69 74 LYS A C 1
ATOM 588 O O . LYS A 1 74 ? 40.549 -5.095 3.322 1.00 65.69 74 LYS A O 1
ATOM 593 N N . LEU A 1 75 ? 41.721 -7.007 3.526 1.00 74.31 75 LEU A N 1
ATOM 594 C CA . LEU A 1 75 ? 41.283 -7.358 4.882 1.00 74.31 75 LEU A CA 1
ATOM 595 C C . LEU A 1 75 ? 41.383 -6.197 5.891 1.00 74.31 75 LEU A C 1
ATOM 597 O O . LEU A 1 75 ? 40.559 -6.084 6.790 1.00 74.31 75 LEU A O 1
ATOM 601 N N . GLU A 1 76 ? 42.376 -5.319 5.750 1.00 78.31 76 GLU A N 1
ATOM 602 C CA . GLU A 1 76 ? 42.551 -4.144 6.615 1.00 78.31 76 GLU A CA 1
ATOM 603 C C . GLU A 1 76 ? 41.391 -3.143 6.536 1.00 78.31 76 GLU A C 1
ATOM 605 O O . GLU A 1 76 ? 41.093 -2.487 7.535 1.00 78.31 76 GLU A O 1
ATOM 610 N N . ASN A 1 77 ? 40.737 -3.034 5.376 1.00 75.56 77 ASN A N 1
ATOM 611 C CA . ASN A 1 77 ? 39.567 -2.178 5.192 1.00 75.56 77 ASN A CA 1
ATOM 612 C C . ASN A 1 77 ? 38.315 -2.861 5.741 1.00 75.56 77 ASN A C 1
ATOM 614 O O . ASN A 1 77 ? 37.622 -2.259 6.555 1.00 75.56 77 ASN A O 1
ATOM 618 N N . ALA A 1 78 ? 38.130 -4.154 5.441 1.00 73.69 78 ALA A N 1
ATOM 619 C CA . ALA A 1 78 ? 37.031 -4.947 5.992 1.00 73.69 78 ALA A CA 1
ATOM 620 C C . ALA A 1 78 ? 37.030 -4.935 7.533 1.00 73.69 78 ALA A C 1
ATOM 622 O O . ALA A 1 78 ? 35.986 -4.878 8.169 1.00 73.69 78 ALA A O 1
ATOM 623 N N . ARG A 1 79 ? 38.210 -4.918 8.174 1.00 82.81 79 ARG A N 1
ATOM 624 C CA . ARG A 1 79 ? 38.346 -4.796 9.637 1.00 82.81 79 ARG A CA 1
ATOM 625 C C . ARG A 1 79 ? 37.907 -3.440 10.209 1.00 82.81 79 ARG A C 1
ATOM 627 O O . ARG A 1 79 ? 37.908 -3.305 11.428 1.00 82.81 79 ARG A O 1
ATOM 634 N N . LYS A 1 80 ? 37.563 -2.445 9.395 1.00 85.69 80 LYS A N 1
ATOM 635 C CA . LYS A 1 80 ? 37.028 -1.147 9.849 1.00 85.69 80 LYS A CA 1
ATOM 636 C C . LYS A 1 80 ? 35.515 -1.044 9.666 1.00 85.69 80 LYS A C 1
ATOM 638 O O . LYS A 1 80 ? 34.917 -0.095 10.158 1.00 85.69 80 LYS A O 1
ATOM 643 N N . THR A 1 81 ? 34.917 -2.010 8.980 1.00 89.62 81 THR A N 1
ATOM 644 C CA . THR A 1 81 ? 33.506 -2.011 8.619 1.00 89.62 81 THR A CA 1
ATOM 645 C C . THR A 1 81 ? 32.610 -2.187 9.859 1.00 89.62 81 THR A C 1
ATOM 647 O O . THR A 1 81 ? 32.912 -3.041 10.705 1.00 89.62 81 THR A O 1
ATOM 650 N N . PRO A 1 82 ? 31.527 -1.396 9.988 1.00 94.50 82 PRO A N 1
ATOM 651 C CA . PRO A 1 82 ? 30.500 -1.562 11.015 1.00 94.50 82 PRO A CA 1
ATOM 652 C C . PRO A 1 82 ? 29.904 -2.974 11.081 1.00 94.50 82 PRO A C 1
ATOM 654 O O . PRO A 1 82 ? 29.766 -3.658 10.064 1.00 94.50 82 PRO A O 1
ATOM 657 N N . ILE A 1 83 ? 29.514 -3.395 12.289 1.00 97.06 83 ILE A N 1
ATOM 658 C CA . ILE A 1 83 ? 28.765 -4.633 12.534 1.00 97.06 83 ILE A CA 1
ATOM 659 C C . ILE A 1 83 ? 27.453 -4.285 13.245 1.00 97.06 83 ILE A C 1
ATOM 661 O O . ILE A 1 83 ? 27.453 -3.806 14.378 1.00 97.06 83 ILE A O 1
ATOM 665 N N . HIS A 1 84 ? 26.335 -4.584 12.596 1.00 97.06 84 HIS A N 1
ATOM 666 C CA . HIS A 1 84 ? 24.980 -4.414 13.095 1.00 97.06 84 HIS A CA 1
ATOM 667 C C . HIS A 1 84 ? 24.501 -5.736 13.707 1.00 97.06 84 HIS A C 1
ATOM 669 O O . HIS A 1 84 ? 24.213 -6.691 12.985 1.00 97.06 84 HIS A O 1
ATOM 675 N N . ILE A 1 85 ? 24.443 -5.811 15.038 1.00 97.56 85 ILE A N 1
ATOM 676 C CA . ILE A 1 85 ? 24.011 -7.013 15.768 1.00 97.56 85 ILE A CA 1
ATOM 677 C C . ILE A 1 85 ? 22.510 -6.919 16.039 1.00 97.56 85 ILE A C 1
ATOM 679 O O . ILE A 1 85 ? 22.034 -5.910 16.555 1.00 97.56 85 ILE A O 1
ATOM 683 N N . LEU A 1 86 ? 21.774 -7.970 15.692 1.00 96.31 86 LEU A N 1
ATOM 684 C CA . LEU A 1 86 ? 20.322 -8.064 15.773 1.00 96.31 86 LEU A CA 1
ATOM 685 C C . LEU A 1 86 ? 19.953 -9.134 16.806 1.00 96.31 86 LEU A C 1
ATOM 687 O O . LEU A 1 86 ? 20.280 -10.309 16.619 1.00 96.31 86 LEU A O 1
ATOM 691 N N . ILE A 1 87 ? 19.299 -8.723 17.897 1.00 95.50 87 ILE A N 1
ATOM 692 C CA . ILE A 1 87 ? 18.997 -9.585 19.047 1.00 95.50 87 ILE A CA 1
ATOM 693 C C . ILE A 1 87 ? 17.485 -9.591 19.331 1.00 95.50 87 ILE A C 1
ATOM 695 O O . ILE A 1 87 ? 16.944 -8.590 19.807 1.00 95.50 87 ILE A O 1
ATOM 699 N N . PRO A 1 88 ? 16.773 -10.696 19.063 1.00 92.19 88 PRO A N 1
ATOM 700 C CA . PRO A 1 88 ? 15.442 -10.916 19.601 1.00 92.19 88 PRO A CA 1
ATOM 701 C C . PRO A 1 88 ? 15.584 -11.433 21.040 1.00 92.19 88 PRO A C 1
ATOM 703 O O . PRO A 1 88 ? 16.215 -12.465 21.269 1.00 92.19 88 PRO A O 1
ATOM 706 N N . ALA A 1 89 ? 15.016 -10.718 22.006 1.00 90.25 89 ALA A N 1
ATOM 707 C CA . ALA A 1 89 ? 14.965 -11.126 23.405 1.00 90.25 89 ALA A CA 1
ATOM 708 C C . ALA A 1 89 ? 13.505 -11.350 23.815 1.00 90.25 89 ALA A C 1
ATOM 710 O O . ALA A 1 89 ? 12.620 -10.553 23.495 1.00 90.25 89 ALA A O 1
ATOM 711 N N . PHE A 1 90 ? 13.240 -12.460 24.495 1.00 88.50 90 PHE A N 1
ATOM 712 C CA . PHE A 1 90 ? 11.930 -12.763 25.059 1.00 88.50 90 PHE A CA 1
ATOM 713 C C . PHE A 1 90 ? 12.120 -13.179 26.505 1.00 88.50 90 PHE A C 1
ATOM 715 O O . PHE A 1 90 ? 12.666 -14.253 26.748 1.00 88.50 90 PHE A O 1
ATOM 722 N N . ARG A 1 91 ? 11.701 -12.306 27.430 1.00 85.88 91 ARG A N 1
ATOM 723 C CA . ARG A 1 91 ? 11.724 -12.530 28.883 1.00 85.88 91 ARG A CA 1
ATOM 724 C C . ARG A 1 91 ? 13.016 -13.211 29.341 1.00 85.88 91 ARG A C 1
ATOM 726 O O . ARG A 1 91 ? 13.003 -14.318 29.874 1.00 85.88 91 ARG A O 1
ATOM 733 N N . ASP A 1 92 ? 14.147 -12.586 29.021 1.00 84.25 92 ASP A N 1
ATOM 734 C CA . ASP A 1 92 ? 15.464 -13.188 29.199 1.00 84.25 92 ASP A CA 1
ATOM 735 C C . ASP A 1 92 ? 16.452 -12.226 29.859 1.00 84.25 92 ASP A C 1
ATOM 737 O O . ASP A 1 92 ? 17.078 -11.373 29.215 1.00 84.25 92 ASP A O 1
ATOM 741 N N . LYS A 1 93 ? 16.677 -12.442 31.157 1.00 83.75 93 LYS A N 1
ATOM 742 C CA . LYS A 1 93 ? 17.634 -11.665 31.955 1.00 83.75 93 LYS A CA 1
ATOM 743 C C . LYS A 1 93 ? 19.078 -11.732 31.451 1.00 83.75 93 LYS A C 1
ATOM 745 O O . LYS A 1 93 ? 19.880 -10.831 31.728 1.00 83.75 93 LYS A O 1
ATOM 750 N N . LEU A 1 94 ? 19.452 -12.782 30.713 1.00 88.38 94 LEU A N 1
ATOM 751 C CA . LEU A 1 94 ? 20.827 -12.963 30.234 1.00 88.38 94 LEU A CA 1
ATOM 752 C C . LEU A 1 94 ? 21.135 -12.128 28.986 1.00 88.38 94 LEU A C 1
ATOM 754 O O . LEU A 1 94 ? 22.308 -12.019 28.619 1.00 88.38 94 LEU A O 1
ATOM 758 N N . CYS A 1 95 ? 20.139 -11.442 28.416 1.00 91.88 95 CYS A N 1
ATOM 759 C CA . CYS A 1 95 ? 20.347 -10.445 27.367 1.00 91.88 95 CYS A CA 1
ATOM 760 C C . CYS A 1 95 ? 21.362 -9.367 27.781 1.00 91.88 95 CYS A C 1
ATOM 762 O O . CYS A 1 95 ? 22.277 -9.042 27.021 1.00 91.88 95 CYS A O 1
ATOM 764 N N . SER A 1 96 ? 21.301 -8.905 29.034 1.00 91.50 96 SER A N 1
ATOM 765 C CA . SER A 1 96 ? 22.269 -7.948 29.593 1.00 91.50 96 SER A CA 1
ATOM 766 C C . SER A 1 96 ? 23.722 -8.446 29.518 1.00 91.50 96 SER A C 1
ATOM 768 O O . SER A 1 96 ? 24.642 -7.699 29.175 1.00 91.50 96 SER A O 1
ATOM 770 N N . ARG A 1 97 ? 23.942 -9.739 29.778 1.00 91.62 97 ARG A N 1
ATOM 771 C CA . ARG A 1 97 ? 25.259 -10.382 29.714 1.00 91.62 97 ARG A CA 1
ATOM 772 C C . ARG A 1 97 ? 25.743 -10.528 28.272 1.00 91.62 97 ARG A C 1
ATOM 774 O O . ARG A 1 97 ? 26.926 -10.325 28.006 1.00 91.62 97 ARG A O 1
ATOM 781 N N . THR A 1 98 ? 24.837 -10.816 27.342 1.00 94.38 98 THR A N 1
ATOM 782 C CA . THR A 1 98 ? 25.144 -10.840 25.906 1.00 94.38 98 THR A CA 1
ATOM 783 C C . THR A 1 98 ? 25.647 -9.483 25.424 1.00 94.38 98 THR A C 1
ATOM 785 O O . THR A 1 98 ? 26.688 -9.427 24.769 1.00 94.38 98 THR A O 1
ATOM 788 N N . LEU A 1 99 ? 24.990 -8.381 25.817 1.00 95.31 99 LEU A N 1
ATOM 789 C CA . LEU A 1 99 ? 25.467 -7.022 25.519 1.00 95.31 99 LEU A CA 1
ATOM 790 C C . LEU A 1 99 ? 26.855 -6.764 26.119 1.00 95.31 99 LEU A C 1
ATOM 792 O O . LEU A 1 99 ? 27.747 -6.254 25.439 1.00 95.31 99 LEU A O 1
ATOM 796 N N . HIS A 1 100 ? 27.062 -7.168 27.376 1.00 94.12 100 HIS A N 1
ATOM 797 C CA . HIS A 1 100 ? 28.354 -7.033 28.040 1.00 94.12 100 HIS A CA 1
ATOM 798 C C . HIS A 1 100 ? 29.475 -7.742 27.282 1.00 94.12 100 HIS A C 1
ATOM 800 O O . HIS A 1 100 ? 30.521 -7.139 27.028 1.00 94.12 100 HIS A O 1
ATOM 806 N N . TYR A 1 101 ? 29.279 -9.001 26.893 1.00 93.50 101 TYR A N 1
ATOM 807 C CA . TYR A 1 101 ? 30.301 -9.749 26.168 1.00 93.50 101 TYR A CA 1
ATOM 808 C C . TYR A 1 101 ? 30.489 -9.261 24.735 1.00 93.50 101 TYR A C 1
ATOM 810 O O . TYR A 1 101 ? 31.632 -9.219 24.282 1.00 93.50 101 TYR A O 1
ATOM 818 N N . ALA A 1 102 ? 29.432 -8.811 24.054 1.00 95.62 102 ALA A N 1
ATOM 819 C CA . ALA A 1 102 ? 29.559 -8.217 22.726 1.00 95.62 102 ALA A CA 1
ATOM 820 C C . ALA A 1 102 ? 30.535 -7.029 22.742 1.00 95.62 102 ALA A C 1
ATOM 822 O O . ALA A 1 102 ? 31.462 -6.988 21.937 1.00 95.62 102 ALA A O 1
ATOM 823 N N . PHE A 1 103 ? 30.408 -6.106 23.701 1.00 95.94 103 PHE A N 1
ATOM 824 C CA . PHE A 1 103 ? 31.328 -4.967 23.789 1.00 95.94 103 PHE A CA 1
ATOM 825 C C . PHE A 1 103 ? 32.695 -5.333 24.373 1.00 95.94 103 PHE A C 1
ATOM 827 O O . PHE A 1 103 ? 33.718 -4.915 23.843 1.00 95.94 103 PHE A O 1
ATOM 834 N N . THR A 1 104 ? 32.751 -6.116 25.452 1.00 94.25 104 THR A N 1
ATOM 835 C CA . THR A 1 104 ? 34.022 -6.364 26.164 1.00 94.25 104 THR A CA 1
ATOM 836 C C . THR A 1 104 ? 34.944 -7.362 25.471 1.00 94.25 104 THR A C 1
ATOM 838 O O . THR A 1 104 ? 36.156 -7.320 25.689 1.00 94.25 104 THR A O 1
ATOM 841 N N . GLN A 1 105 ? 34.399 -8.260 24.647 1.00 94.88 105 GLN A N 1
ATOM 842 C CA . GLN A 1 105 ? 35.186 -9.256 23.917 1.00 94.88 105 GLN A CA 1
ATOM 843 C C . GLN A 1 105 ? 35.565 -8.790 22.511 1.00 94.88 105 GLN A C 1
ATOM 845 O O . GLN A 1 105 ? 36.423 -9.413 21.884 1.00 94.88 105 GLN A O 1
ATOM 850 N N . ALA A 1 106 ? 34.972 -7.703 22.015 1.00 95.69 106 ALA A N 1
ATOM 851 C CA . ALA A 1 106 ? 35.340 -7.107 20.741 1.00 95.69 106 ALA A CA 1
ATOM 852 C C . ALA A 1 106 ? 36.739 -6.479 20.791 1.00 95.69 106 ALA A C 1
ATOM 854 O O . ALA A 1 106 ? 37.141 -5.862 21.775 1.00 95.69 106 ALA A O 1
ATOM 855 N N . GLU A 1 107 ? 37.492 -6.619 19.703 1.00 95.00 107 GLU A N 1
ATOM 856 C CA . GLU A 1 107 ? 38.754 -5.901 19.525 1.00 95.00 107 GLU A CA 1
ATOM 857 C C . GLU A 1 107 ? 38.522 -4.411 19.263 1.00 95.00 107 GLU A C 1
ATOM 859 O O . GLU A 1 107 ? 39.304 -3.585 19.724 1.00 95.00 107 GLU A O 1
ATOM 864 N N . ASN A 1 108 ? 37.447 -4.069 18.544 1.00 94.31 108 ASN A N 1
ATOM 865 C CA . ASN A 1 108 ? 37.054 -2.688 18.273 1.00 94.31 108 ASN A CA 1
ATOM 866 C C . ASN A 1 108 ? 35.573 -2.492 18.640 1.00 94.31 108 ASN A C 1
ATOM 868 O O . ASN A 1 108 ? 34.716 -2.545 17.759 1.00 94.31 108 ASN A O 1
ATOM 872 N N . PRO A 1 109 ? 35.249 -2.255 19.923 1.00 93.88 109 PRO A N 1
ATOM 873 C CA . PRO A 1 109 ? 33.863 -2.144 20.388 1.00 93.88 109 PRO A CA 1
ATOM 874 C C . PRO A 1 109 ? 33.076 -1.003 19.727 1.00 93.88 109 PRO A C 1
ATOM 876 O O . PRO A 1 109 ? 31.866 -1.107 19.559 1.00 93.88 109 PRO A O 1
ATOM 879 N N . SER A 1 110 ? 33.755 0.063 19.288 1.00 92.94 110 SER A N 1
ATOM 880 C CA . SER A 1 110 ? 33.147 1.238 18.645 1.00 92.94 110 SER A CA 1
ATOM 881 C C . SER A 1 110 ? 32.517 0.970 17.272 1.00 92.94 110 SER A C 1
ATOM 883 O O . SER A 1 110 ? 31.790 1.822 16.771 1.00 92.94 110 SER A O 1
ATOM 885 N N . ARG A 1 111 ? 32.781 -0.190 16.648 1.00 93.31 111 ARG A N 1
ATOM 886 C CA . ARG A 1 111 ? 32.163 -0.572 15.362 1.00 93.31 111 ARG A CA 1
ATOM 887 C C . ARG A 1 111 ? 30.864 -1.362 15.515 1.00 93.31 111 ARG A C 1
ATOM 889 O O . ARG A 1 111 ? 30.258 -1.719 14.507 1.00 93.31 111 ARG A O 1
ATOM 896 N N . LEU A 1 112 ? 30.500 -1.727 16.744 1.00 96.38 112 LEU A N 1
ATOM 897 C CA . LEU A 1 112 ? 29.334 -2.558 17.016 1.00 96.38 112 LEU A CA 1
ATOM 898 C C . LEU A 1 112 ? 28.100 -1.684 17.216 1.00 96.38 112 LEU A C 1
ATOM 900 O O . LEU A 1 112 ? 28.113 -0.793 18.056 1.00 96.38 112 LEU A O 1
ATOM 904 N N . PHE A 1 113 ? 27.023 -1.976 16.500 1.00 96.38 113 PHE A N 1
ATOM 905 C CA . PHE A 1 113 ? 25.746 -1.281 16.635 1.00 96.38 113 PHE A CA 1
ATOM 906 C C . PHE A 1 113 ? 24.650 -2.307 16.894 1.00 96.38 113 PHE A C 1
ATOM 908 O O . PHE A 1 113 ? 24.313 -3.099 16.014 1.00 96.38 113 PHE A O 1
ATOM 915 N N . ILE A 1 114 ? 24.116 -2.331 18.113 1.00 96.50 114 ILE A N 1
ATOM 916 C CA . ILE A 1 114 ? 23.244 -3.408 18.588 1.00 96.50 114 ILE A CA 1
ATOM 917 C C . ILE A 1 114 ? 21.787 -2.948 18.576 1.00 96.50 114 ILE A C 1
ATOM 919 O O . ILE A 1 114 ? 21.446 -1.906 19.132 1.00 96.50 114 ILE A O 1
ATOM 923 N N . ARG A 1 115 ? 20.919 -3.742 17.951 1.00 93.12 115 ARG A N 1
ATOM 924 C CA . ARG A 1 115 ? 19.465 -3.561 17.927 1.00 93.12 115 ARG A CA 1
ATOM 925 C C . ARG A 1 115 ? 18.827 -4.714 18.685 1.00 93.12 115 ARG A C 1
ATOM 927 O O . ARG A 1 115 ? 19.126 -5.873 18.396 1.00 93.12 115 ARG A O 1
ATOM 934 N N . VAL A 1 116 ? 17.960 -4.393 19.638 1.00 90.81 116 VAL A N 1
ATOM 935 C CA . VAL A 1 116 ? 17.267 -5.383 20.465 1.00 90.81 116 VAL A CA 1
ATOM 936 C C . VAL A 1 116 ? 15.768 -5.151 20.393 1.00 90.81 116 VAL A C 1
ATOM 938 O O . VAL A 1 116 ? 15.297 -4.037 20.622 1.00 90.81 116 VAL A O 1
ATOM 941 N N . ILE A 1 117 ? 15.027 -6.217 20.110 1.00 88.94 117 ILE A N 1
ATOM 942 C CA . ILE A 1 117 ? 13.585 -6.275 20.351 1.00 88.94 117 ILE A CA 1
ATOM 943 C C . ILE A 1 117 ? 13.408 -7.010 21.670 1.00 88.94 117 ILE A C 1
ATOM 945 O O . ILE A 1 117 ? 13.687 -8.204 21.747 1.00 88.94 117 ILE A O 1
ATOM 949 N N . ASP A 1 118 ? 13.018 -6.273 22.701 1.00 85.38 118 ASP A N 1
ATOM 950 C CA . ASP A 1 118 ? 12.983 -6.719 24.089 1.00 85.38 118 ASP A CA 1
ATOM 951 C C . ASP A 1 118 ? 11.536 -6.963 24.521 1.00 85.38 118 ASP A C 1
ATOM 953 O O . ASP A 1 118 ? 10.775 -6.028 24.777 1.00 85.38 118 ASP A O 1
ATOM 957 N N . GLN A 1 119 ? 11.127 -8.230 24.510 1.00 85.94 119 GLN A N 1
ATOM 958 C CA . GLN A 1 119 ? 9.752 -8.636 24.790 1.00 85.94 119 GLN A CA 1
ATOM 959 C C . GLN A 1 119 ? 9.626 -9.014 26.267 1.00 85.94 119 GLN A C 1
ATOM 961 O O . GLN A 1 119 ? 10.003 -10.121 26.656 1.00 85.94 119 GLN A O 1
ATOM 966 N N . VAL A 1 120 ? 9.109 -8.094 27.079 1.00 82.56 120 VAL A N 1
ATOM 967 C CA . VAL A 1 120 ? 9.032 -8.199 28.548 1.00 82.56 120 VAL A CA 1
ATOM 968 C C . VAL A 1 120 ? 7.602 -8.001 29.033 1.00 82.56 120 VAL A C 1
ATOM 970 O O . VAL A 1 120 ? 6.810 -7.327 28.376 1.00 82.56 120 VAL A O 1
ATOM 973 N N . GLN A 1 121 ? 7.249 -8.572 30.181 1.00 81.69 121 GLN A N 1
ATOM 974 C CA . GLN A 1 121 ? 5.937 -8.364 30.790 1.00 81.69 121 GLN A CA 1
ATOM 975 C C . GLN A 1 121 ? 5.905 -7.053 31.601 1.00 81.69 121 GLN A C 1
ATOM 977 O O . GLN A 1 121 ? 6.663 -6.909 32.568 1.00 81.69 121 GLN A O 1
ATOM 982 N N . PRO A 1 122 ? 5.023 -6.087 31.274 1.00 75.69 122 PRO A N 1
ATOM 983 C CA . PRO A 1 122 ? 4.910 -4.853 32.042 1.00 75.69 122 PRO A CA 1
ATOM 984 C C . PRO A 1 122 ? 4.521 -5.121 33.500 1.00 75.69 122 PRO A C 1
ATOM 986 O O . PRO A 1 122 ? 3.625 -5.915 33.774 1.00 75.69 122 PRO A O 1
ATOM 989 N N . ARG A 1 123 ? 5.153 -4.399 34.436 1.00 74.75 123 ARG A N 1
ATOM 990 C CA . ARG A 1 123 ? 4.894 -4.476 35.891 1.00 74.75 123 ARG A CA 1
ATOM 991 C C . ARG A 1 123 ? 5.176 -5.848 36.532 1.00 74.75 123 ARG A C 1
ATOM 993 O O . ARG A 1 123 ? 4.744 -6.072 37.659 1.00 74.75 123 ARG A O 1
ATOM 1000 N N . SER A 1 124 ? 5.893 -6.733 35.843 1.00 77.00 124 SER A N 1
ATOM 1001 C CA . SER A 1 124 ? 6.407 -7.975 36.421 1.00 77.00 124 SER A CA 1
ATOM 1002 C C . SER A 1 124 ? 7.545 -7.687 37.405 1.00 77.00 124 SER A C 1
ATOM 1004 O O . SER A 1 124 ? 8.349 -6.778 37.190 1.00 77.00 124 SER A O 1
ATOM 1006 N N . ASP A 1 125 ? 7.600 -8.452 38.493 1.00 75.56 125 ASP A N 1
ATOM 1007 C CA . ASP A 1 125 ? 8.674 -8.448 39.489 1.00 75.56 125 ASP A CA 1
ATOM 1008 C C . ASP A 1 125 ? 9.753 -9.508 39.204 1.00 75.56 125 ASP A C 1
ATOM 1010 O O . ASP A 1 125 ? 10.750 -9.597 39.925 1.00 75.56 125 ASP A O 1
ATOM 1014 N N . LEU A 1 126 ? 9.585 -10.297 38.137 1.00 77.94 126 LEU A N 1
ATOM 1015 C CA . LEU A 1 126 ? 10.563 -11.290 37.712 1.00 77.94 126 LEU A CA 1
ATOM 1016 C C . LEU A 1 126 ? 11.811 -10.613 37.131 1.00 77.94 126 LEU A C 1
ATOM 1018 O O . LEU A 1 126 ? 11.721 -9.723 36.286 1.00 77.94 126 LEU A O 1
ATOM 1022 N N . GLU A 1 127 ? 12.996 -11.102 37.513 1.00 77.06 127 GLU A N 1
ATOM 1023 C CA . GLU A 1 127 ? 14.279 -10.621 36.964 1.00 77.06 127 GLU A CA 1
ATOM 1024 C C . GLU A 1 127 ? 14.333 -10.762 35.428 1.00 77.06 127 GLU A C 1
ATOM 1026 O O . GLU A 1 127 ? 14.960 -9.953 34.747 1.00 77.06 127 GLU A O 1
ATOM 1031 N N . ASP A 1 128 ? 13.637 -11.761 34.878 1.00 75.56 128 ASP A N 1
ATOM 1032 C CA . ASP A 1 128 ? 13.519 -12.021 33.438 1.00 75.56 128 ASP A CA 1
ATOM 1033 C C . ASP A 1 128 ? 12.758 -10.927 32.665 1.00 75.56 128 ASP A C 1
ATOM 1035 O O . ASP A 1 128 ? 12.939 -10.798 31.455 1.00 75.56 128 ASP A O 1
ATOM 1039 N N . ASP A 1 129 ? 11.971 -10.093 33.352 1.00 82.31 129 ASP A N 1
ATOM 1040 C CA . ASP A 1 129 ? 11.216 -8.976 32.768 1.00 82.31 129 ASP A CA 1
ATOM 1041 C C . ASP A 1 129 ? 11.831 -7.597 33.079 1.00 82.31 129 ASP A C 1
ATOM 1043 O O . ASP A 1 129 ? 11.278 -6.566 32.689 1.00 82.31 129 ASP A O 1
ATOM 1047 N N . ALA A 1 130 ? 12.999 -7.548 33.735 1.00 79.75 130 ALA A N 1
ATOM 1048 C CA . ALA A 1 130 ? 13.670 -6.298 34.113 1.00 79.75 130 ALA A CA 1
ATOM 1049 C C . ALA A 1 130 ? 14.089 -5.427 32.907 1.00 79.75 130 ALA A C 1
ATOM 1051 O O . ALA A 1 130 ? 14.321 -4.226 33.057 1.00 79.75 130 ALA A O 1
ATOM 1052 N N . GLY A 1 131 ? 14.156 -6.019 31.711 1.00 84.44 131 GLY A N 1
ATOM 1053 C CA . GLY A 1 131 ? 14.596 -5.374 30.476 1.00 84.44 131 GLY A CA 1
ATOM 1054 C C . GLY A 1 131 ? 16.094 -5.543 30.226 1.00 84.44 131 GLY A C 1
ATOM 1055 O O . GLY A 1 131 ? 16.929 -5.441 31.130 1.00 84.44 131 GLY A O 1
ATOM 1056 N N . CYS A 1 132 ? 16.452 -5.806 28.971 1.00 87.94 132 CYS A N 1
ATOM 1057 C CA . CYS A 1 132 ? 17.813 -6.139 28.562 1.00 87.94 132 CYS A CA 1
ATOM 1058 C C . CYS A 1 132 ? 18.812 -5.005 28.852 1.00 87.94 132 CYS A C 1
ATOM 1060 O O . CYS A 1 132 ? 19.919 -5.251 29.344 1.00 87.94 132 CYS A O 1
ATOM 1062 N N . TRP A 1 133 ? 18.431 -3.757 28.561 1.00 90.00 133 TRP A N 1
ATOM 1063 C CA . TRP A 1 133 ? 19.314 -2.597 28.714 1.00 90.00 133 TRP A CA 1
ATOM 1064 C C . TRP A 1 133 ? 19.317 -2.024 30.121 1.00 90.00 133 TRP A C 1
ATOM 1066 O O . TRP A 1 133 ? 20.379 -1.661 30.618 1.00 90.00 133 TRP A O 1
ATOM 1076 N N . GLU A 1 134 ? 18.171 -1.992 30.797 1.00 88.69 134 GLU A N 1
ATOM 1077 C CA . GLU A 1 134 ? 18.087 -1.547 32.188 1.00 88.69 134 GLU A CA 1
ATOM 1078 C C . GLU A 1 134 ? 18.958 -2.419 33.086 1.00 88.69 134 GLU A C 1
ATOM 1080 O O . GLU A 1 134 ? 19.811 -1.896 33.807 1.00 88.69 134 GLU A O 1
ATOM 1085 N N . LEU A 1 135 ? 18.841 -3.743 32.950 1.00 88.75 135 LEU A N 1
ATOM 1086 C CA . LEU A 1 135 ? 19.655 -4.689 33.706 1.00 88.75 135 LEU A CA 1
ATOM 1087 C C . LEU A 1 135 ? 21.146 -4.590 33.337 1.00 88.75 135 LEU A C 1
ATOM 1089 O O . LEU A 1 135 ? 22.017 -4.724 34.199 1.00 88.75 135 LEU A O 1
ATOM 1093 N N . TYR A 1 136 ? 21.467 -4.303 32.068 1.00 90.81 136 TYR A N 1
ATOM 1094 C CA . TYR A 1 136 ? 22.842 -4.022 31.643 1.00 90.81 136 TYR A CA 1
ATOM 1095 C C . TYR A 1 136 ? 23.399 -2.750 32.295 1.00 90.81 136 TYR A C 1
ATOM 1097 O O . TYR A 1 136 ? 24.526 -2.756 32.789 1.00 90.81 136 TYR A O 1
ATOM 1105 N N . CYS A 1 137 ? 22.627 -1.666 32.337 1.00 89.62 137 CYS A N 1
ATOM 1106 C CA . CYS A 1 137 ? 23.036 -0.404 32.947 1.00 89.62 137 CYS A CA 1
ATOM 1107 C C . CYS A 1 137 ? 23.154 -0.491 34.469 1.00 89.62 137 CYS A C 1
ATOM 1109 O O . CYS A 1 137 ? 24.063 0.115 35.039 1.00 89.62 137 CYS A O 1
ATOM 1111 N N . GLU A 1 138 ? 22.299 -1.277 35.120 1.00 89.12 138 GLU A N 1
ATOM 1112 C CA . GLU A 1 138 ? 22.397 -1.569 36.547 1.00 89.12 138 GLU A CA 1
ATOM 1113 C C . GLU A 1 138 ? 23.692 -2.332 36.868 1.00 89.12 138 GLU A C 1
ATOM 1115 O O . GLU A 1 138 ? 24.496 -1.885 37.689 1.00 89.12 138 GLU A O 1
ATOM 1120 N N . LYS A 1 139 ? 23.946 -3.444 36.162 1.00 87.44 139 LYS A N 1
ATOM 1121 C CA . LYS A 1 139 ? 25.111 -4.314 36.403 1.00 87.44 139 LYS A CA 1
ATOM 1122 C C . LYS A 1 139 ? 26.429 -3.706 35.893 1.00 87.44 139 LYS A C 1
ATOM 1124 O O . LYS A 1 139 ? 27.495 -3.971 36.452 1.00 87.44 139 LYS A O 1
ATOM 1129 N N . HIS A 1 140 ? 26.381 -2.871 34.851 1.00 86.44 140 HIS A N 1
ATOM 1130 C CA . HIS A 1 140 ? 27.551 -2.357 34.123 1.00 86.44 140 HIS A CA 1
ATOM 1131 C C . HIS A 1 140 ? 27.469 -0.850 33.807 1.00 86.44 140 HIS A C 1
ATOM 1133 O O . HIS A 1 140 ? 27.784 -0.411 32.699 1.00 86.44 140 HIS A O 1
ATOM 1139 N N . ASN A 1 141 ? 27.119 -0.032 34.804 1.00 77.12 141 ASN A N 1
ATOM 1140 C CA . ASN A 1 141 ? 26.908 1.424 34.705 1.00 77.12 141 ASN A CA 1
ATOM 1141 C C . ASN A 1 141 ? 27.963 2.196 33.875 1.00 77.12 141 ASN A C 1
ATOM 1143 O O . ASN A 1 141 ? 27.617 3.053 33.062 1.00 77.12 141 ASN A O 1
ATOM 1147 N N . ARG A 1 142 ? 29.261 1.881 34.025 1.00 80.62 142 ARG A N 1
ATOM 1148 C CA . ARG A 1 142 ? 30.329 2.544 33.251 1.00 80.62 142 ARG A CA 1
ATOM 1149 C C . ARG A 1 142 ? 30.211 2.271 31.747 1.00 80.62 142 ARG A C 1
ATOM 1151 O O . ARG A 1 142 ? 30.260 3.216 30.967 1.00 80.62 142 ARG A O 1
ATOM 1158 N N . ASN A 1 143 ? 30.017 1.013 31.358 1.00 82.56 143 ASN A N 1
ATOM 1159 C CA . ASN A 1 143 ? 29.934 0.614 29.953 1.00 82.56 143 ASN A CA 1
ATOM 1160 C C . ASN A 1 143 ? 28.599 1.038 29.321 1.00 82.56 143 ASN A C 1
ATOM 1162 O O . ASN A 1 143 ? 28.553 1.349 28.138 1.00 82.56 143 ASN A O 1
ATOM 1166 N N . CYS A 1 144 ? 27.516 1.087 30.102 1.00 84.00 144 CYS A N 1
ATOM 1167 C CA . CYS A 1 144 ? 26.228 1.613 29.641 1.00 84.00 144 CYS A CA 1
ATOM 1168 C C . CYS A 1 144 ? 26.324 3.083 29.208 1.00 84.00 144 CYS A C 1
ATOM 1170 O O . CYS A 1 144 ? 25.824 3.447 28.146 1.00 84.00 144 CYS A O 1
ATOM 1172 N N . LYS A 1 145 ? 27.032 3.922 29.976 1.00 84.44 145 LYS A N 1
ATOM 1173 C CA . LYS A 1 145 ? 27.277 5.321 29.586 1.00 84.44 145 LYS A CA 1
ATOM 1174 C C . LYS A 1 145 ? 28.180 5.447 28.361 1.00 84.44 145 LYS A C 1
ATOM 1176 O O . LYS A 1 145 ? 27.988 6.362 27.571 1.00 84.44 145 LYS A O 1
ATOM 1181 N N . GLU A 1 146 ? 29.160 4.557 28.226 1.00 87.62 146 GLU A N 1
ATOM 1182 C CA . GLU A 1 146 ? 30.117 4.567 27.115 1.00 87.62 146 GLU A CA 1
ATOM 1183 C C . GLU A 1 146 ? 29.471 4.156 25.784 1.00 87.62 146 GLU A C 1
ATOM 1185 O O . GLU A 1 146 ? 29.696 4.814 24.775 1.00 87.62 146 GLU A O 1
ATOM 1190 N N . TYR A 1 147 ? 28.636 3.111 25.789 1.00 89.56 147 TYR A N 1
ATOM 1191 C CA . TYR A 1 147 ? 28.082 2.508 24.569 1.00 89.56 147 TYR A CA 1
ATOM 1192 C C . TYR A 1 147 ? 26.601 2.820 24.328 1.00 89.56 147 TYR A C 1
ATOM 1194 O O . TYR A 1 147 ? 25.994 2.241 23.432 1.00 89.56 147 TYR A O 1
ATOM 1202 N N . GLY A 1 148 ? 25.993 3.723 25.102 1.00 85.56 148 GLY A N 1
ATOM 1203 C CA . GLY A 1 148 ? 24.562 4.025 24.990 1.00 85.56 148 GLY A CA 1
ATOM 1204 C C . GLY A 1 148 ? 24.129 4.507 23.604 1.00 85.56 148 GLY A C 1
ATOM 1205 O O . GLY A 1 148 ? 23.056 4.140 23.142 1.00 85.56 148 GLY A O 1
ATOM 1206 N N . SER A 1 149 ? 24.986 5.245 22.891 1.00 88.12 149 SER A N 1
ATOM 1207 C CA . SER A 1 149 ? 24.730 5.679 21.508 1.00 88.12 149 SER A CA 1
ATOM 1208 C C . SER A 1 149 ? 24.910 4.576 20.459 1.00 88.12 149 SER A C 1
ATOM 1210 O O . SER A 1 149 ? 24.674 4.816 19.281 1.00 88.12 149 SER A O 1
ATOM 1212 N N . GLN A 1 150 ? 25.357 3.383 20.858 1.00 93.06 150 GLN A N 1
ATOM 1213 C CA . GLN A 1 150 ? 25.566 2.229 19.982 1.00 93.06 150 GLN A CA 1
ATOM 1214 C C . GLN A 1 150 ? 24.480 1.158 20.151 1.00 93.06 150 GLN A C 1
ATOM 1216 O O . GLN A 1 150 ? 24.517 0.144 19.450 1.00 93.06 150 GLN A O 1
ATOM 1221 N N . VAL A 1 151 ? 23.517 1.355 21.060 1.00 90.75 151 VAL A N 1
ATOM 1222 C CA . VAL A 1 151 ? 22.463 0.377 21.351 1.00 90.75 151 VAL A CA 1
ATOM 1223 C C . VAL A 1 151 ? 21.081 0.995 21.191 1.00 90.75 151 VAL A C 1
ATOM 1225 O O . VAL A 1 151 ? 20.771 2.020 21.790 1.00 90.75 151 VAL A O 1
ATOM 1228 N N . ARG A 1 152 ? 20.218 0.328 20.420 1.00 87.44 152 ARG A N 1
ATOM 1229 C CA . ARG A 1 152 ? 18.794 0.655 20.321 1.00 87.44 152 ARG A CA 1
ATOM 1230 C C . ARG A 1 152 ? 17.956 -0.507 20.811 1.00 87.44 152 ARG A C 1
ATOM 1232 O O . ARG A 1 152 ? 18.024 -1.603 20.259 1.00 87.44 152 ARG A O 1
ATOM 1239 N N . ILE A 1 153 ? 17.131 -0.230 21.811 1.00 82.50 153 ILE A N 1
ATOM 1240 C CA . ILE A 1 153 ? 16.175 -1.179 22.369 1.00 82.50 153 ILE A CA 1
ATOM 1241 C C . ILE A 1 153 ? 14.772 -0.748 21.990 1.00 82.50 153 ILE A C 1
ATOM 1243 O O . ILE A 1 153 ? 14.425 0.431 22.079 1.00 82.50 153 ILE A O 1
ATOM 1247 N N . VAL A 1 154 ? 13.962 -1.722 21.614 1.00 78.94 154 VAL A N 1
ATOM 1248 C CA . VAL A 1 154 ? 12.532 -1.566 21.421 1.00 78.94 154 VAL A CA 1
ATOM 1249 C C . VAL A 1 154 ? 11.828 -2.526 22.358 1.00 78.94 154 VAL A C 1
ATOM 1251 O O . VAL A 1 154 ? 11.936 -3.736 22.183 1.00 78.94 154 VAL A O 1
ATOM 1254 N N . LYS A 1 155 ? 11.102 -1.989 23.338 1.00 75.06 155 LYS A N 1
ATOM 1255 C CA . LYS A 1 155 ? 10.309 -2.807 24.254 1.00 75.06 155 LYS A CA 1
ATOM 1256 C C . LYS A 1 155 ? 8.958 -3.151 23.649 1.00 75.06 155 LYS A C 1
ATOM 1258 O O . LYS A 1 155 ? 8.303 -2.287 23.067 1.00 75.06 155 LYS A O 1
ATOM 1263 N N . ILE A 1 156 ? 8.553 -4.402 23.810 1.00 71.94 156 ILE A N 1
ATOM 1264 C CA . ILE A 1 156 ? 7.242 -4.916 23.415 1.00 71.94 156 ILE A CA 1
ATOM 1265 C C . ILE A 1 156 ? 6.674 -5.672 24.614 1.00 71.94 156 ILE A C 1
ATOM 1267 O O . ILE A 1 156 ? 7.412 -6.374 25.304 1.00 71.94 156 ILE A O 1
ATOM 1271 N N . ASP A 1 157 ? 5.376 -5.528 24.869 1.00 72.31 157 ASP A N 1
ATOM 1272 C CA . ASP A 1 157 ? 4.712 -6.363 25.865 1.00 72.31 157 ASP A CA 1
ATOM 1273 C C . ASP A 1 157 ? 4.790 -7.829 25.421 1.00 72.31 157 ASP A C 1
ATOM 1275 O O . ASP A 1 157 ? 4.369 -8.175 24.317 1.00 72.31 157 ASP A O 1
ATOM 1279 N N . SER A 1 158 ? 5.327 -8.699 26.275 1.00 76.31 158 SER A N 1
ATOM 1280 C CA . SER A 1 158 ? 5.414 -10.137 26.006 1.00 76.31 158 SER A CA 1
ATOM 1281 C C . SER A 1 158 ? 4.067 -10.780 25.640 1.00 76.31 158 SER A C 1
ATOM 1283 O O . SER A 1 158 ? 4.065 -11.741 24.873 1.00 76.31 158 SER A O 1
ATOM 1285 N N . ALA A 1 159 ? 2.933 -10.228 26.098 1.00 68.81 159 ALA A N 1
ATOM 1286 C CA . ALA A 1 159 ? 1.591 -10.684 25.724 1.00 68.81 159 ALA A CA 1
ATOM 1287 C C . ALA A 1 159 ? 1.257 -10.454 24.234 1.00 68.81 159 ALA A C 1
ATOM 1289 O O . ALA A 1 159 ? 0.359 -11.094 23.699 1.00 68.81 159 ALA A O 1
ATOM 1290 N N . GLN A 1 160 ? 1.985 -9.560 23.558 1.00 65.19 160 GLN A N 1
ATOM 1291 C CA . GLN A 1 160 ? 1.858 -9.263 22.123 1.00 65.19 160 GLN A CA 1
ATOM 1292 C C . GLN A 1 160 ? 2.899 -10.008 21.268 1.00 65.19 160 GLN A C 1
ATOM 1294 O O . GLN A 1 160 ? 3.029 -9.747 20.070 1.00 65.19 160 GLN A O 1
ATOM 1299 N N . SER A 1 161 ? 3.696 -10.889 21.876 1.00 69.69 161 SER A N 1
ATOM 1300 C CA . SER A 1 161 ? 4.682 -11.698 21.160 1.00 69.69 161 SER A CA 1
ATOM 1301 C C . SER A 1 161 ? 3.989 -12.758 20.305 1.00 69.69 161 SER A C 1
ATOM 1303 O O . SER A 1 161 ? 3.115 -13.475 20.782 1.00 69.69 161 SER A O 1
ATOM 1305 N N . MET A 1 162 ? 4.428 -12.895 19.052 1.00 70.12 162 MET A N 1
ATOM 1306 C CA . MET A 1 162 ? 3.976 -13.938 18.119 1.00 70.12 162 MET A CA 1
ATOM 1307 C C . MET A 1 162 ? 5.130 -14.871 17.727 1.00 70.12 162 MET A C 1
ATOM 1309 O O . MET A 1 162 ? 5.242 -15.315 16.585 1.00 70.12 162 MET A O 1
ATOM 1313 N N . GLY A 1 163 ? 6.042 -15.124 18.670 1.00 73.69 163 GLY A N 1
ATOM 1314 C CA . GLY A 1 163 ? 7.171 -16.035 18.494 1.00 73.69 163 GLY A CA 1
ATOM 1315 C C . GLY A 1 163 ? 8.476 -15.372 18.016 1.00 73.69 163 GLY A C 1
ATOM 1316 O O . GLY A 1 163 ? 8.581 -14.148 17.900 1.00 73.69 163 GLY A O 1
ATOM 1317 N N . PRO A 1 164 ? 9.528 -16.171 17.768 1.00 75.56 164 PRO A N 1
ATOM 1318 C CA . PRO A 1 164 ? 10.879 -15.663 17.502 1.00 75.56 164 PRO A CA 1
ATOM 1319 C C . PRO A 1 164 ? 11.020 -14.973 16.132 1.00 75.56 164 PRO A C 1
ATOM 1321 O O . PRO A 1 164 ? 11.749 -13.986 15.997 1.00 75.56 164 PRO A O 1
ATOM 1324 N N . THR A 1 165 ? 10.285 -15.443 15.124 1.00 81.06 165 THR A N 1
ATOM 1325 C CA . THR A 1 165 ? 10.175 -14.851 13.777 1.00 81.06 165 THR A CA 1
ATOM 1326 C C . THR A 1 165 ? 9.642 -13.421 13.818 1.00 81.06 165 THR A C 1
ATOM 1328 O O . THR A 1 165 ? 10.161 -12.549 13.117 1.00 81.06 165 THR A O 1
ATOM 1331 N N . TYR A 1 166 ? 8.658 -13.157 14.683 1.00 76.62 166 TYR A N 1
ATOM 1332 C CA . TYR A 1 166 ? 8.060 -11.840 14.874 1.00 76.62 166 TYR A CA 1
ATOM 1333 C C . TYR A 1 166 ? 9.117 -10.818 15.298 1.00 76.62 166 TYR A C 1
ATOM 1335 O O . TYR A 1 166 ? 9.328 -9.825 14.598 1.00 76.62 166 TYR A O 1
ATOM 1343 N N . ALA A 1 167 ? 9.868 -11.099 16.365 1.00 81.19 167 ALA A N 1
ATOM 1344 C CA . ALA A 1 167 ? 10.937 -10.220 16.834 1.00 81.19 167 ALA A CA 1
ATOM 1345 C C . ALA A 1 167 ? 12.064 -10.051 15.797 1.00 81.19 167 ALA A C 1
ATOM 1347 O O . ALA A 1 167 ? 12.522 -8.932 15.554 1.00 81.19 167 ALA A O 1
ATOM 1348 N N . ARG A 1 168 ? 12.472 -11.129 15.111 1.00 87.00 168 ARG A N 1
ATOM 1349 C CA . ARG A 1 168 ? 13.479 -11.058 14.033 1.00 87.00 168 ARG A CA 1
ATOM 1350 C C . ARG A 1 168 ? 13.018 -10.215 12.845 1.00 87.00 168 ARG A C 1
ATOM 1352 O O . ARG A 1 168 ? 13.808 -9.434 12.321 1.00 87.00 168 ARG A O 1
ATOM 1359 N N . SER A 1 169 ? 11.744 -10.288 12.460 1.00 82.56 169 SER A N 1
ATOM 1360 C CA . SER A 1 169 ? 11.185 -9.420 11.415 1.00 82.56 169 SER A CA 1
ATOM 1361 C C . SER A 1 169 ? 11.260 -7.942 11.796 1.00 82.56 169 SER A C 1
ATOM 1363 O O . SER A 1 169 ? 11.500 -7.090 10.938 1.00 82.56 169 SER A O 1
ATOM 1365 N N . LYS A 1 170 ? 11.134 -7.631 13.093 1.00 76.81 170 LYS A N 1
ATOM 1366 C CA . LYS A 1 170 ? 11.232 -6.261 13.609 1.00 76.81 170 LYS A CA 1
ATOM 1367 C C . LYS A 1 170 ? 12.654 -5.731 13.560 1.00 76.81 170 LYS A C 1
ATOM 1369 O O . LYS A 1 170 ? 12.864 -4.591 13.154 1.00 76.81 170 LYS A O 1
ATOM 1374 N N . LEU A 1 171 ? 13.631 -6.591 13.819 1.00 86.19 171 LEU A N 1
ATOM 1375 C CA . LEU A 1 171 ? 15.041 -6.277 13.606 1.00 86.19 171 LEU A CA 1
ATOM 1376 C C . LEU A 1 171 ? 15.366 -6.057 12.124 1.00 86.19 171 LEU A C 1
ATOM 1378 O O . LEU A 1 171 ? 16.024 -5.068 11.798 1.00 86.19 171 LEU A O 1
ATOM 1382 N N . SER A 1 172 ? 14.861 -6.911 11.222 1.00 83.06 172 SER A N 1
ATOM 1383 C CA . SER A 1 172 ? 14.994 -6.697 9.773 1.00 83.06 172 SER A CA 1
ATOM 1384 C C . SER A 1 172 ? 14.418 -5.332 9.374 1.00 83.06 172 SER A C 1
ATOM 1386 O O . SER A 1 172 ? 15.063 -4.583 8.648 1.00 83.06 172 SER A O 1
ATOM 1388 N N . ALA A 1 173 ? 13.244 -4.956 9.888 1.00 72.75 173 ALA A N 1
ATOM 1389 C CA . ALA A 1 173 ? 12.631 -3.661 9.593 1.00 72.75 173 ALA A CA 1
ATOM 1390 C C . ALA A 1 173 ? 13.491 -2.471 10.059 1.00 72.75 173 ALA A C 1
ATOM 1392 O O . ALA A 1 173 ? 13.660 -1.518 9.299 1.00 72.75 173 ALA A O 1
ATOM 1393 N N . MET A 1 174 ? 14.092 -2.546 11.253 1.00 76.25 174 MET A N 1
ATOM 1394 C CA . MET A 1 174 ? 15.014 -1.510 11.744 1.00 76.25 174 MET A CA 1
ATOM 1395 C C . MET A 1 174 ? 16.226 -1.341 10.817 1.00 76.25 174 MET A C 1
ATOM 1397 O O . MET A 1 174 ? 16.612 -0.220 10.505 1.00 76.25 174 MET A O 1
ATOM 1401 N N . VAL A 1 175 ? 16.797 -2.445 10.321 1.00 78.38 175 VAL A N 1
ATOM 1402 C CA . VAL A 1 175 ? 17.921 -2.403 9.369 1.00 78.38 175 VAL A CA 1
ATOM 1403 C C . VAL A 1 175 ? 17.521 -1.739 8.051 1.00 78.38 175 VAL A C 1
ATOM 1405 O O . VAL A 1 175 ? 18.285 -0.944 7.507 1.00 78.38 175 VAL A O 1
ATOM 1408 N N . HIS A 1 176 ? 16.329 -2.044 7.527 1.00 73.31 176 HIS A N 1
ATOM 1409 C CA . HIS A 1 176 ? 15.839 -1.430 6.285 1.00 73.31 176 HIS A CA 1
ATOM 1410 C C . HIS A 1 176 ? 15.589 0.059 6.460 1.00 73.31 176 HIS A C 1
ATOM 1412 O O . HIS A 1 176 ? 15.925 0.836 5.571 1.00 73.31 176 HIS A O 1
ATOM 1418 N N . TRP A 1 177 ? 15.028 0.454 7.598 1.00 67.50 177 TRP A N 1
ATOM 1419 C CA . TRP A 1 177 ? 14.808 1.854 7.908 1.00 67.50 177 TRP A CA 1
ATOM 1420 C C . TRP A 1 177 ? 16.120 2.644 7.919 1.00 67.50 177 TRP A C 1
ATOM 1422 O O . TRP A 1 177 ? 16.282 3.587 7.144 1.00 67.50 177 TRP A O 1
ATOM 1432 N N . ASP A 1 178 ? 17.090 2.200 8.721 1.00 72.50 178 ASP A N 1
ATOM 1433 C CA . ASP A 1 178 ? 18.389 2.869 8.856 1.00 72.50 178 ASP A CA 1
ATOM 1434 C C . ASP A 1 178 ? 19.152 2.925 7.526 1.00 72.50 178 ASP A C 1
ATOM 1436 O O . ASP A 1 178 ? 19.999 3.789 7.315 1.00 72.50 178 ASP A O 1
ATOM 1440 N N . TYR A 1 179 ? 18.864 1.997 6.616 1.00 72.75 179 TYR A N 1
ATOM 1441 C CA . TYR A 1 179 ? 19.414 2.000 5.271 1.00 72.75 179 TYR A CA 1
ATOM 1442 C C . TYR A 1 179 ? 18.732 3.014 4.349 1.00 72.75 179 TYR A C 1
ATOM 1444 O O . TYR A 1 179 ? 19.408 3.700 3.581 1.00 72.75 179 TYR A O 1
ATOM 1452 N N . ILE A 1 180 ? 17.402 3.114 4.386 1.00 64.06 180 ILE A N 1
ATOM 1453 C CA . ILE A 1 180 ? 16.630 4.017 3.518 1.00 64.06 180 ILE A CA 1
ATOM 1454 C C . ILE A 1 180 ? 16.947 5.471 3.845 1.00 64.06 180 ILE A C 1
ATOM 1456 O O . ILE A 1 180 ? 17.222 6.254 2.938 1.00 64.06 180 ILE A O 1
ATOM 1460 N N . TYR A 1 181 ? 17.006 5.795 5.133 1.00 60.53 181 TYR A N 1
ATOM 1461 C CA . TYR A 1 181 ? 17.228 7.154 5.618 1.00 60.53 181 TYR A CA 1
ATOM 1462 C C . TYR A 1 181 ? 18.709 7.471 5.858 1.00 60.53 181 TYR A C 1
ATOM 1464 O O . TYR A 1 181 ? 19.038 8.471 6.484 1.00 60.53 181 TYR A O 1
ATOM 1472 N N . ARG A 1 182 ? 19.645 6.651 5.350 1.00 67.31 182 ARG A N 1
ATOM 1473 C CA . ARG A 1 182 ? 21.088 6.760 5.663 1.00 67.31 182 ARG A CA 1
ATOM 1474 C C . ARG A 1 182 ? 21.744 8.100 5.320 1.00 67.31 182 ARG A C 1
ATOM 1476 O O . ARG A 1 182 ? 22.798 8.419 5.859 1.00 67.31 182 ARG A O 1
ATOM 1483 N N . ASN A 1 183 ? 21.127 8.871 4.426 1.00 67.69 183 ASN A N 1
ATOM 1484 C CA . ASN A 1 183 ? 21.584 10.203 4.021 1.00 67.69 183 ASN A CA 1
ATOM 1485 C C . ASN A 1 183 ? 20.891 11.343 4.792 1.00 67.69 183 ASN A C 1
ATOM 1487 O O . ASN A 1 183 ? 21.195 12.512 4.560 1.00 67.69 183 ASN A O 1
ATOM 1491 N N . GLU A 1 184 ? 19.970 11.017 5.695 1.00 67.81 184 GLU A N 1
ATOM 1492 C CA . GLU A 1 184 ? 19.163 11.950 6.475 1.00 67.81 184 GLU A CA 1
ATOM 1493 C C . GLU A 1 184 ? 19.532 11.783 7.953 1.00 67.81 184 GLU A C 1
ATOM 1495 O O . GLU A 1 184 ? 18.898 11.043 8.697 1.00 67.81 184 GLU A O 1
ATOM 1500 N N . SER A 1 185 ? 20.602 12.463 8.384 1.00 55.84 185 SER A N 1
ATOM 1501 C CA . SER A 1 185 ? 21.197 12.313 9.728 1.00 55.84 185 SER A CA 1
ATOM 1502 C C . SER A 1 185 ? 20.229 12.542 10.885 1.00 55.84 185 SER A C 1
ATOM 1504 O O . SER A 1 185 ? 20.473 12.075 11.990 1.00 55.84 185 SER A O 1
ATOM 1506 N N . ASP A 1 186 ? 19.150 13.274 10.630 1.00 54.19 186 ASP A N 1
ATOM 1507 C CA . ASP A 1 186 ? 18.166 13.645 11.637 1.00 54.19 186 ASP A CA 1
ATOM 1508 C C . ASP A 1 186 ? 17.046 12.589 11.758 1.00 54.19 186 ASP A C 1
ATOM 1510 O O . ASP A 1 186 ? 16.227 12.685 12.667 1.00 54.19 186 ASP A O 1
ATOM 1514 N N . GLU A 1 187 ? 17.036 11.576 10.875 1.00 48.00 187 GLU A N 1
ATOM 1515 C CA . GLU A 1 187 ? 16.051 10.481 10.782 1.00 48.00 187 GLU A CA 1
ATOM 1516 C C . GLU A 1 187 ? 16.535 9.138 11.375 1.00 48.00 187 GLU A C 1
ATOM 1518 O O . GLU A 1 187 ? 15.782 8.163 11.445 1.00 48.00 187 GLU A O 1
ATOM 1523 N N . ILE A 1 188 ? 17.800 9.064 11.810 1.00 55.38 188 ILE A N 1
ATOM 1524 C CA . ILE A 1 188 ? 18.433 7.831 12.301 1.00 55.38 188 ILE A CA 1
ATOM 1525 C C . ILE A 1 188 ? 18.975 8.037 13.717 1.00 55.38 188 ILE A C 1
ATOM 1527 O O . ILE A 1 188 ? 19.860 8.853 13.951 1.00 55.38 188 ILE A O 1
ATOM 1531 N N . ASP A 1 189 ? 18.477 7.228 14.653 1.00 59.16 189 ASP A N 1
ATOM 1532 C CA . ASP A 1 189 ? 18.848 7.275 16.078 1.00 59.16 189 ASP A CA 1
ATOM 1533 C C . ASP A 1 189 ? 20.167 6.539 16.411 1.00 59.16 189 ASP A C 1
ATOM 1535 O O . ASP A 1 189 ? 20.650 6.593 17.542 1.00 59.16 189 ASP A O 1
ATOM 1539 N N . LEU A 1 190 ? 20.726 5.799 15.449 1.00 79.25 190 LEU A N 1
ATOM 1540 C CA . LEU A 1 190 ? 21.920 4.951 15.566 1.00 79.25 190 LEU A CA 1
ATOM 1541 C C . LEU A 1 190 ? 22.926 5.246 14.432 1.00 79.25 190 LEU A C 1
ATOM 1543 O O . LEU A 1 190 ? 22.892 6.291 13.792 1.00 79.25 190 LEU A O 1
ATOM 1547 N N . GLN A 1 191 ? 23.841 4.314 14.160 1.00 82.31 191 GLN A N 1
ATOM 1548 C CA . GLN A 1 191 ? 24.641 4.312 12.938 1.00 82.31 191 GLN A CA 1
ATOM 1549 C C . GLN A 1 191 ? 23.788 3.923 11.717 1.00 82.31 191 GLN A C 1
ATOM 1551 O O . GLN A 1 191 ? 23.178 2.841 11.740 1.00 82.31 191 GLN A O 1
ATOM 1556 N N . PRO A 1 192 ? 23.812 4.731 10.639 1.00 83.00 192 PRO A N 1
ATOM 1557 C CA . PRO A 1 192 ? 23.216 4.368 9.360 1.00 83.00 192 PRO A CA 1
ATOM 1558 C C . PRO A 1 192 ? 23.740 3.031 8.845 1.00 83.00 192 PRO A C 1
ATOM 1560 O O . PRO A 1 192 ? 24.932 2.745 8.953 1.00 83.00 192 PRO A O 1
ATOM 1563 N N . VAL A 1 193 ? 22.851 2.222 8.274 1.00 81.69 193 VAL A N 1
ATOM 1564 C CA . VAL A 1 193 ? 23.227 0.943 7.662 1.00 81.69 193 VAL A CA 1
ATOM 1565 C C . VAL A 1 193 ? 23.660 1.192 6.222 1.00 81.69 193 VAL A C 1
ATOM 1567 O O . VAL A 1 193 ? 22.954 1.852 5.460 1.00 81.69 193 VAL A O 1
ATOM 1570 N N . ASN A 1 194 ? 24.773 0.590 5.819 1.00 81.50 194 ASN A N 1
ATOM 1571 C CA . ASN A 1 194 ? 25.185 0.445 4.428 1.00 81.50 194 ASN A CA 1
ATOM 1572 C C . ASN A 1 194 ? 25.158 -1.029 4.023 1.00 81.50 194 ASN A C 1
ATOM 1574 O O . ASN A 1 194 ? 25.302 -1.943 4.830 1.00 81.50 194 ASN A O 1
ATOM 1578 N N . GLU A 1 195 ? 25.026 -1.286 2.731 1.00 73.38 195 GLU A N 1
ATOM 1579 C CA . GLU A 1 195 ? 24.989 -2.638 2.180 1.00 73.38 195 GLU A CA 1
ATOM 1580 C C . GLU A 1 195 ? 26.284 -3.428 2.383 1.00 73.38 195 GLU A C 1
ATOM 1582 O O . GLU A 1 195 ? 26.252 -4.660 2.425 1.00 73.38 195 GLU A O 1
ATOM 1587 N N . GLN A 1 196 ? 27.402 -2.705 2.490 1.00 80.38 196 GLN A N 1
ATOM 1588 C CA . GLN A 1 196 ? 28.730 -3.255 2.732 1.00 80.38 196 GLN A CA 1
ATOM 1589 C C . GLN A 1 196 ? 28.991 -3.477 4.221 1.00 80.38 196 GLN A C 1
ATOM 1591 O O . GLN A 1 196 ? 29.962 -4.154 4.553 1.00 80.38 196 GLN A O 1
ATOM 1596 N N . ASP A 1 197 ? 28.147 -2.958 5.116 1.00 89.44 197 ASP A N 1
ATOM 1597 C CA . ASP A 1 197 ? 28.281 -3.228 6.544 1.00 89.44 197 ASP A CA 1
ATOM 1598 C C . ASP A 1 197 ? 28.025 -4.712 6.824 1.00 89.44 197 ASP A C 1
ATOM 1600 O O . ASP A 1 197 ? 27.505 -5.438 5.975 1.00 89.44 197 ASP A O 1
ATOM 1604 N N . PHE A 1 198 ? 28.412 -5.207 7.995 1.00 95.00 198 PHE A N 1
ATOM 1605 C CA . PHE A 1 198 ? 28.089 -6.574 8.399 1.00 95.00 198 PHE A CA 1
ATOM 1606 C C . PHE A 1 198 ? 26.828 -6.590 9.250 1.00 95.00 198 PHE A C 1
ATOM 1608 O O . PHE A 1 198 ? 26.691 -5.793 10.169 1.00 95.00 198 PHE A O 1
ATOM 1615 N N . CYS A 1 199 ? 25.926 -7.525 8.981 1.00 95.69 199 CYS A N 1
ATOM 1616 C CA . CYS A 1 199 ? 24.741 -7.776 9.787 1.00 95.69 199 CYS A CA 1
ATOM 1617 C C . CYS A 1 199 ? 24.866 -9.152 10.442 1.00 95.69 199 CYS A C 1
ATOM 1619 O O . CYS A 1 199 ? 25.278 -10.127 9.806 1.00 95.69 199 CYS A O 1
ATOM 1621 N N . MET A 1 200 ? 24.522 -9.215 11.726 1.00 96.81 200 MET A N 1
ATOM 1622 C CA . MET A 1 200 ? 24.699 -10.391 12.564 1.00 96.81 200 MET A CA 1
ATOM 1623 C C . MET A 1 200 ? 23.420 -10.701 13.345 1.00 96.81 200 MET A C 1
ATOM 1625 O O . MET A 1 200 ? 23.116 -10.000 14.305 1.00 96.81 200 MET A O 1
ATOM 1629 N N . ASN A 1 201 ? 22.691 -11.755 12.965 1.00 94.94 201 ASN A N 1
ATOM 1630 C CA . ASN A 1 201 ? 21.570 -12.267 13.766 1.00 94.94 201 ASN A CA 1
ATOM 1631 C C . ASN A 1 201 ? 22.075 -13.318 14.757 1.00 94.94 201 ASN A C 1
ATOM 1633 O O . ASN A 1 201 ? 22.824 -14.222 14.373 1.00 94.94 201 ASN A O 1
ATOM 1637 N N . ILE A 1 202 ? 21.650 -13.190 16.013 1.00 94.50 202 ILE A N 1
ATOM 1638 C CA . ILE A 1 202 ? 21.972 -14.100 17.119 1.00 94.50 202 ILE A CA 1
ATOM 1639 C C . ILE A 1 202 ? 20.793 -14.207 18.094 1.00 94.50 202 ILE A C 1
ATOM 1641 O O . ILE A 1 202 ? 19.784 -13.532 17.917 1.00 94.50 202 ILE A O 1
ATOM 1645 N N . HIS A 1 203 ? 20.922 -15.025 19.140 1.00 91.00 203 HIS A N 1
ATOM 1646 C CA . HIS A 1 203 ? 19.978 -15.055 20.265 1.00 91.00 203 HIS A CA 1
ATOM 1647 C C . HIS A 1 203 ? 20.372 -14.069 21.380 1.00 91.00 203 HIS A C 1
ATOM 1649 O O . HIS A 1 203 ? 21.418 -13.421 21.325 1.00 91.00 203 HIS A O 1
ATOM 1655 N N . SER A 1 204 ? 19.539 -13.960 22.415 1.00 90.50 204 SER A N 1
ATOM 1656 C CA . SER A 1 204 ? 19.762 -13.100 23.582 1.00 90.50 204 SER A CA 1
ATOM 1657 C C . SER A 1 204 ? 20.669 -13.705 24.663 1.00 90.50 204 SER A C 1
ATOM 1659 O O . SER A 1 204 ? 21.079 -12.974 25.557 1.00 90.50 204 SER A O 1
ATOM 1661 N N . ARG A 1 205 ? 21.072 -14.985 24.578 1.00 89.50 205 ARG A N 1
ATOM 1662 C CA . ARG A 1 205 ? 21.916 -15.687 25.583 1.00 89.50 205 ARG A CA 1
ATOM 1663 C C . ARG A 1 205 ? 23.298 -16.090 25.070 1.00 89.50 205 ARG A C 1
ATOM 1665 O O . ARG A 1 205 ? 23.748 -17.221 25.265 1.00 89.50 205 ARG A O 1
ATOM 1672 N N . MET A 1 206 ? 23.982 -15.177 24.397 1.00 91.38 206 MET A N 1
ATOM 1673 C CA . MET A 1 206 ? 25.228 -15.479 23.700 1.00 91.38 206 MET A CA 1
ATOM 1674 C C . MET A 1 206 ? 26.453 -15.058 24.499 1.00 91.3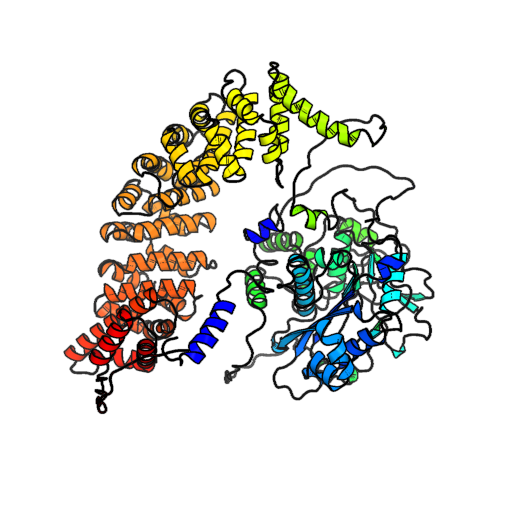8 206 MET A C 1
ATOM 1676 O O . MET A 1 206 ? 26.470 -14.051 25.207 1.00 91.38 206 MET A O 1
ATOM 1680 N N . ASN A 1 207 ? 27.520 -15.821 24.320 1.00 90.69 207 ASN A N 1
ATOM 1681 C CA . ASN A 1 207 ? 28.861 -15.468 24.745 1.00 90.69 207 ASN A CA 1
ATOM 1682 C C . ASN A 1 207 ? 29.778 -15.375 23.520 1.00 90.69 207 ASN A C 1
ATOM 1684 O O . ASN A 1 207 ? 29.557 -16.047 22.510 1.00 90.69 207 ASN A O 1
ATOM 1688 N N . PHE A 1 208 ? 30.807 -14.540 23.619 1.00 92.75 208 PHE A N 1
ATOM 1689 C CA . PHE A 1 208 ? 31.707 -14.204 22.528 1.00 92.75 208 PHE A CA 1
ATOM 1690 C C . PHE A 1 208 ? 33.149 -14.518 22.905 1.00 92.75 208 PHE A C 1
ATOM 1692 O O . PHE A 1 208 ? 33.628 -14.191 23.989 1.00 92.75 208 PHE A O 1
ATOM 1699 N N . SER A 1 209 ? 33.876 -15.121 21.973 1.00 90.75 209 SER A N 1
ATOM 1700 C CA . SER A 1 209 ? 35.321 -15.281 22.104 1.00 90.75 209 SER A CA 1
ATOM 1701 C C . SER A 1 209 ? 36.037 -13.940 21.940 1.00 90.75 209 SER A C 1
ATOM 1703 O O . SER A 1 209 ? 35.588 -13.054 21.212 1.00 90.75 209 SER A O 1
ATOM 1705 N N . LYS A 1 210 ? 37.219 -13.805 22.547 1.00 91.19 210 LYS A N 1
ATOM 1706 C CA . LYS A 1 210 ? 38.037 -12.596 22.402 1.00 91.19 210 LYS A CA 1
ATOM 1707 C C . LYS A 1 210 ? 38.330 -12.300 20.921 1.00 91.19 210 LYS A C 1
ATOM 1709 O O . LYS A 1 210 ? 38.764 -13.187 20.176 1.00 91.19 210 LYS A O 1
ATOM 1714 N N . ARG A 1 211 ? 38.153 -11.037 20.523 1.00 93.88 211 ARG A N 1
ATOM 1715 C CA . ARG A 1 211 ? 38.301 -10.508 19.155 1.00 93.88 211 ARG A CA 1
ATOM 1716 C C . ARG A 1 211 ? 37.324 -11.122 18.142 1.00 93.88 211 ARG A C 1
ATOM 1718 O O . ARG A 1 211 ? 37.677 -11.244 16.967 1.00 93.88 211 ARG A O 1
ATOM 1725 N N . PHE A 1 212 ? 36.139 -11.574 18.570 1.00 94.75 212 PHE A N 1
ATOM 1726 C CA . PHE A 1 212 ? 35.176 -12.224 17.665 1.00 94.75 212 PHE A CA 1
ATOM 1727 C C . PHE A 1 212 ? 34.826 -11.348 16.454 1.00 94.75 212 PHE A C 1
ATOM 1729 O O . PHE A 1 212 ? 34.751 -11.858 15.344 1.00 94.75 212 PHE A O 1
ATOM 1736 N N . ASP A 1 213 ? 34.683 -10.040 16.657 1.00 95.31 213 ASP A N 1
ATOM 1737 C CA . ASP A 1 213 ? 34.350 -9.035 15.650 1.00 95.31 213 ASP A CA 1
ATOM 1738 C C . ASP A 1 213 ? 35.360 -9.017 14.491 1.00 95.31 213 ASP A C 1
ATOM 1740 O O . ASP A 1 213 ? 34.987 -9.154 13.327 1.00 95.31 213 ASP A O 1
ATOM 1744 N N . THR A 1 214 ? 36.659 -8.946 14.795 1.00 94.38 214 THR A N 1
ATOM 1745 C CA . THR A 1 214 ? 37.719 -9.042 13.780 1.00 94.38 214 THR A CA 1
ATOM 1746 C C . THR A 1 214 ? 37.763 -10.434 13.153 1.00 94.38 214 THR A C 1
ATOM 1748 O O . THR A 1 214 ? 37.917 -10.571 11.938 1.00 94.38 214 THR A O 1
ATOM 1751 N N . ARG A 1 215 ? 37.646 -11.484 13.972 1.00 94.00 215 ARG A N 1
ATOM 1752 C CA . ARG A 1 215 ? 37.829 -12.870 13.524 1.00 94.00 215 ARG A CA 1
ATOM 1753 C C . ARG A 1 215 ? 36.683 -13.365 12.637 1.00 94.00 215 ARG A C 1
ATOM 1755 O O . ARG A 1 215 ? 36.948 -14.144 11.724 1.00 94.00 215 ARG A O 1
ATOM 1762 N N . LEU A 1 216 ? 35.449 -12.904 12.855 1.00 94.69 216 LEU A N 1
ATOM 1763 C CA . LEU A 1 216 ? 34.301 -13.179 11.984 1.00 94.69 216 LEU A CA 1
ATOM 1764 C C . LEU A 1 216 ? 34.476 -12.518 10.616 1.00 94.69 216 LEU A C 1
ATOM 1766 O O . LEU A 1 216 ? 34.273 -13.177 9.601 1.00 94.69 216 LEU A O 1
ATOM 1770 N N . ILE A 1 217 ? 34.943 -11.267 10.571 1.00 93.56 217 ILE A N 1
ATOM 1771 C CA . ILE A 1 217 ? 35.251 -10.573 9.310 1.00 93.56 217 ILE A CA 1
ATOM 1772 C C . ILE A 1 217 ? 36.367 -11.296 8.551 1.00 93.56 217 ILE A C 1
ATOM 1774 O O . ILE A 1 217 ? 36.247 -11.556 7.358 1.00 93.56 217 ILE A O 1
ATOM 1778 N N . GLU A 1 218 ? 37.447 -11.678 9.238 1.00 91.56 218 GLU A N 1
ATOM 1779 C CA . GLU A 1 218 ? 38.528 -12.469 8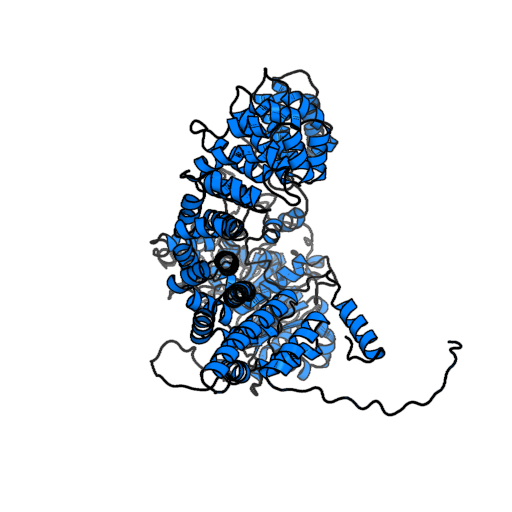.639 1.00 91.56 218 GLU A CA 1
ATOM 1780 C C . GLU A 1 218 ? 38.034 -13.804 8.084 1.00 91.56 218 GLU A C 1
ATOM 1782 O O . GLU A 1 218 ? 38.493 -14.253 7.034 1.00 91.56 218 GLU A O 1
ATOM 1787 N N . MET A 1 219 ? 37.130 -14.458 8.812 1.00 90.62 219 MET A N 1
ATOM 1788 C CA . MET A 1 219 ? 36.533 -15.723 8.416 1.00 90.62 219 MET A CA 1
ATOM 1789 C C . MET A 1 219 ? 35.646 -15.559 7.186 1.00 90.62 219 MET A C 1
ATOM 1791 O O . MET A 1 219 ? 35.810 -16.306 6.223 1.00 90.62 219 MET A O 1
ATOM 1795 N N . HIS A 1 220 ? 34.771 -14.554 7.182 1.00 90.88 220 HIS A N 1
ATOM 1796 C CA . HIS A 1 220 ? 33.923 -14.222 6.040 1.00 90.88 220 HIS A CA 1
ATOM 1797 C C . HIS A 1 220 ? 34.784 -13.896 4.817 1.00 90.88 220 HIS A C 1
ATOM 1799 O O . HIS A 1 220 ? 34.603 -14.494 3.762 1.00 90.88 220 HIS A O 1
ATOM 1805 N N . HIS A 1 221 ? 35.842 -13.104 4.984 1.00 84.62 221 HIS A N 1
ATOM 1806 C CA . HIS A 1 221 ? 36.778 -12.781 3.908 1.00 84.62 221 HIS A CA 1
ATOM 1807 C C . HIS A 1 221 ? 37.498 -14.020 3.333 1.00 84.62 221 HIS A C 1
ATOM 1809 O O . HIS A 1 221 ? 37.742 -14.096 2.128 1.00 84.62 221 HIS A O 1
ATOM 1815 N N . ARG A 1 222 ? 37.795 -15.046 4.154 1.00 84.44 222 ARG A N 1
ATOM 1816 C CA . ARG A 1 222 ? 38.373 -16.323 3.678 1.00 84.44 222 ARG A CA 1
ATOM 1817 C C . ARG A 1 222 ? 37.427 -17.125 2.779 1.00 84.44 222 ARG A C 1
ATOM 1819 O O . ARG A 1 222 ? 37.923 -17.969 2.029 1.00 84.44 222 ARG A O 1
ATOM 1826 N N . THR A 1 223 ? 36.115 -16.872 2.816 1.00 80.19 223 THR A N 1
ATOM 1827 C CA . THR A 1 223 ? 35.161 -17.483 1.869 1.00 80.19 223 THR A CA 1
ATOM 1828 C C . THR A 1 223 ? 35.388 -16.994 0.439 1.00 80.19 223 THR A C 1
ATOM 1830 O O . THR A 1 223 ? 35.095 -17.730 -0.500 1.00 80.19 223 THR A O 1
ATOM 1833 N N . LYS A 1 224 ? 35.951 -15.782 0.280 1.00 76.62 224 LYS A N 1
ATOM 1834 C CA . LYS A 1 224 ? 36.066 -15.057 -0.995 1.00 76.62 224 LYS A CA 1
ATOM 1835 C C . LYS A 1 224 ? 34.715 -14.888 -1.702 1.00 76.62 224 LYS A C 1
ATOM 1837 O O . LYS A 1 224 ? 34.650 -14.937 -2.926 1.00 76.62 224 LYS A O 1
ATOM 1842 N N . ASN A 1 225 ? 33.655 -14.722 -0.916 1.00 76.88 225 ASN A N 1
ATOM 1843 C CA . ASN A 1 225 ? 32.283 -14.617 -1.382 1.00 76.88 225 ASN A CA 1
ATOM 1844 C C . ASN A 1 225 ? 31.535 -13.566 -0.545 1.00 76.88 225 ASN A C 1
ATOM 1846 O O . ASN A 1 225 ? 31.205 -13.815 0.613 1.00 76.88 225 ASN A O 1
ATOM 1850 N N . ASP A 1 226 ? 31.245 -12.397 -1.124 1.00 76.31 226 ASP A N 1
ATOM 1851 C CA . ASP A 1 226 ? 30.483 -11.350 -0.423 1.00 76.31 226 ASP A CA 1
ATOM 1852 C C . ASP A 1 226 ? 29.023 -11.761 -0.149 1.00 76.31 226 ASP A C 1
ATOM 1854 O O . ASP A 1 226 ? 28.443 -11.346 0.852 1.00 76.31 226 ASP A O 1
ATOM 1858 N N . TYR A 1 227 ? 28.470 -12.672 -0.959 1.00 81.38 227 TYR A N 1
ATOM 1859 C CA . TYR A 1 227 ? 27.174 -13.330 -0.746 1.00 81.38 227 TYR A CA 1
ATOM 1860 C C . TYR A 1 227 ? 27.270 -14.556 0.177 1.00 81.38 227 TYR A C 1
ATOM 1862 O O . TYR A 1 227 ? 26.308 -15.315 0.328 1.00 81.38 227 TYR A O 1
ATOM 1870 N N . GLY A 1 228 ? 28.426 -14.761 0.808 1.00 86.06 228 GLY A N 1
ATOM 1871 C CA . GLY A 1 228 ? 28.616 -15.780 1.823 1.00 86.06 228 GLY A CA 1
ATOM 1872 C C . GLY A 1 228 ? 27.919 -15.405 3.126 1.00 86.06 228 GLY A C 1
ATOM 1873 O O . GLY A 1 228 ? 28.068 -14.291 3.632 1.00 86.06 228 GLY A O 1
ATOM 1874 N N . VAL A 1 229 ? 27.196 -16.362 3.696 1.00 93.56 229 VAL A N 1
ATOM 1875 C CA . VAL A 1 229 ? 26.563 -16.260 5.011 1.00 93.56 229 VAL A CA 1
ATOM 1876 C C . VAL A 1 229 ? 27.213 -17.284 5.931 1.00 93.56 229 VAL A C 1
ATOM 1878 O O . VAL A 1 229 ? 27.101 -18.488 5.708 1.00 93.56 229 VAL A O 1
ATOM 1881 N N . LEU A 1 230 ? 27.913 -16.820 6.965 1.00 94.00 230 LEU A N 1
ATOM 1882 C CA . LEU A 1 230 ? 28.446 -17.694 8.007 1.00 94.00 230 LEU A CA 1
ATOM 1883 C C . LEU A 1 230 ? 27.312 -18.055 8.967 1.00 94.00 230 LEU A C 1
ATOM 1885 O O . LEU A 1 230 ? 26.808 -17.180 9.672 1.00 94.00 230 LEU A O 1
ATOM 1889 N N . SER A 1 231 ? 26.913 -19.325 9.002 1.00 93.56 231 SER A N 1
ATOM 1890 C CA . SER A 1 231 ? 25.809 -19.770 9.850 1.00 93.56 231 SER A CA 1
ATOM 1891 C C . SER A 1 231 ? 25.976 -21.199 10.362 1.00 93.56 231 SER A C 1
ATOM 1893 O O . SER A 1 231 ? 26.476 -22.085 9.662 1.00 93.56 231 SER A O 1
ATOM 1895 N N . THR A 1 232 ? 25.594 -21.410 11.623 1.00 88.62 232 THR A N 1
ATOM 1896 C CA . THR A 1 232 ? 25.577 -22.715 12.293 1.00 88.62 232 THR A CA 1
ATOM 1897 C C . THR A 1 232 ? 24.736 -22.675 13.575 1.00 88.62 232 THR A C 1
ATOM 1899 O O . THR A 1 232 ? 24.523 -21.603 14.143 1.00 88.62 232 THR A O 1
ATOM 1902 N N . HIS A 1 233 ? 24.312 -23.840 14.072 1.00 85.62 233 HIS A N 1
ATOM 1903 C CA . HIS A 1 233 ? 23.906 -23.974 15.467 1.00 85.62 233 HIS A CA 1
ATOM 1904 C C . HIS A 1 233 ? 25.129 -23.783 16.364 1.00 85.62 233 HIS A C 1
ATOM 1906 O O . HIS A 1 233 ? 26.121 -24.507 16.269 1.00 85.62 233 HIS A O 1
ATOM 1912 N N . VAL A 1 234 ? 25.060 -22.785 17.236 1.00 85.31 234 VAL A N 1
ATOM 1913 C CA . VAL A 1 234 ? 26.129 -22.478 18.185 1.00 85.31 234 VAL A CA 1
ATOM 1914 C C . VAL A 1 234 ? 26.216 -23.550 19.273 1.00 85.31 234 VAL A C 1
ATOM 1916 O O . VAL A 1 234 ? 25.202 -24.055 19.762 1.00 85.31 234 VAL A O 1
ATOM 1919 N N . THR A 1 235 ? 27.439 -23.903 19.662 1.00 84.56 235 THR A N 1
ATOM 1920 C CA . THR A 1 235 ? 27.686 -24.870 20.738 1.00 84.56 235 THR A CA 1
ATOM 1921 C C . THR A 1 235 ? 27.417 -24.248 22.105 1.00 84.56 235 THR A C 1
ATOM 1923 O O . THR A 1 235 ? 27.469 -23.025 22.270 1.00 84.56 235 THR A O 1
ATOM 1926 N N . GLY A 1 236 ? 27.169 -25.094 23.107 1.00 80.94 236 GLY A N 1
ATOM 1927 C CA . GLY A 1 236 ? 27.125 -24.653 24.497 1.00 80.94 236 GLY A CA 1
ATOM 1928 C C . GLY A 1 236 ? 28.478 -24.129 24.968 1.00 80.94 236 GLY A C 1
ATOM 1929 O O . GLY A 1 236 ? 29.521 -24.577 24.485 1.00 80.94 236 GLY A O 1
ATOM 1930 N N . MET A 1 237 ? 28.471 -23.201 25.926 1.00 78.25 237 MET A N 1
ATOM 1931 C CA . MET A 1 237 ? 29.701 -22.672 26.533 1.00 78.25 237 MET A CA 1
ATOM 1932 C C . MET A 1 237 ? 30.606 -23.767 27.111 1.00 78.25 237 MET A C 1
ATOM 1934 O O . MET A 1 237 ? 31.822 -23.679 26.987 1.00 78.25 237 MET A O 1
ATOM 1938 N N . GLU A 1 238 ? 30.017 -24.810 27.695 1.00 68.88 238 GLU A N 1
ATOM 1939 C CA . GLU A 1 238 ? 30.742 -25.936 28.300 1.00 68.88 238 GLU A CA 1
ATOM 1940 C C . GLU A 1 238 ? 31.389 -26.859 27.260 1.00 68.88 238 GLU A C 1
ATOM 1942 O O . GLU A 1 238 ? 32.384 -27.521 27.541 1.00 68.88 238 GLU A O 1
ATOM 1947 N N . SER A 1 239 ? 30.822 -26.896 26.052 1.00 62.59 239 SER A N 1
ATOM 1948 C CA . SER A 1 239 ? 31.267 -27.744 24.941 1.00 62.59 239 SER A CA 1
ATOM 1949 C C . SER A 1 239 ? 32.243 -27.036 24.005 1.00 62.59 239 SER A C 1
ATOM 1951 O O . SER A 1 239 ? 32.691 -27.628 23.025 1.00 62.59 239 SER A O 1
ATOM 1953 N N . ASN A 1 240 ? 32.539 -25.757 24.254 1.00 62.75 240 ASN A N 1
ATOM 1954 C CA . ASN A 1 240 ? 33.527 -25.036 23.474 1.00 62.75 240 ASN A CA 1
ATOM 1955 C C . ASN A 1 240 ? 34.918 -25.497 23.929 1.00 62.75 240 ASN A C 1
ATOM 1957 O O . ASN A 1 240 ? 35.464 -24.990 24.909 1.00 62.75 240 ASN A O 1
ATOM 1961 N N . ASP A 1 241 ? 35.466 -26.503 23.241 1.00 53.25 241 ASP A N 1
ATOM 1962 C CA . ASP A 1 241 ? 36.841 -26.961 23.445 1.00 53.25 241 ASP A CA 1
ATOM 1963 C C . ASP A 1 241 ? 37.798 -25.761 23.449 1.00 53.25 241 ASP A C 1
ATOM 1965 O O . ASP A 1 241 ? 37.567 -24.784 22.738 1.00 53.25 241 ASP A O 1
ATOM 1969 N N . GLN A 1 242 ? 38.900 -25.835 24.204 1.00 52.41 242 GLN A N 1
ATOM 1970 C CA . GLN A 1 242 ? 39.831 -24.709 24.423 1.00 52.41 242 GLN A CA 1
ATOM 1971 C C . GLN A 1 242 ? 40.337 -24.023 23.129 1.00 52.41 242 GLN A C 1
ATOM 1973 O O . GLN A 1 242 ? 40.787 -22.879 23.187 1.00 52.41 242 GLN A O 1
ATOM 1978 N N . ASP A 1 243 ? 40.202 -24.677 21.968 1.00 61.38 243 ASP A N 1
ATOM 1979 C CA . ASP A 1 243 ? 40.572 -24.160 20.647 1.00 61.38 243 ASP A CA 1
ATOM 1980 C C . ASP A 1 243 ? 39.392 -23.790 19.719 1.00 61.38 243 ASP A C 1
ATOM 1982 O O . ASP A 1 243 ? 39.635 -23.253 18.637 1.00 61.38 243 ASP A O 1
ATOM 1986 N N . GLY A 1 244 ? 38.133 -24.091 20.069 1.00 67.38 244 GLY A N 1
ATOM 1987 C CA . GLY A 1 244 ? 36.918 -23.770 19.294 1.00 67.38 244 GLY A CA 1
ATOM 1988 C C . GLY A 1 244 ? 36.827 -24.390 17.889 1.00 67.38 244 GLY A C 1
ATOM 1989 O O . GLY A 1 244 ? 35.966 -24.020 17.094 1.00 67.38 244 GLY A O 1
ATOM 1990 N N . ARG A 1 245 ? 37.733 -25.307 17.527 1.00 77.81 245 ARG A N 1
ATOM 1991 C CA . ARG A 1 245 ? 37.889 -25.872 16.165 1.00 77.81 245 ARG A CA 1
ATOM 1992 C C . ARG A 1 245 ? 36.915 -26.996 15.831 1.00 77.81 245 ARG A C 1
ATOM 1994 O O . ARG A 1 245 ? 37.069 -27.650 14.796 1.00 77.81 245 ARG A O 1
ATOM 2001 N N . ILE A 1 246 ? 35.963 -27.240 16.716 1.00 80.62 246 ILE A N 1
ATOM 2002 C CA . ILE A 1 246 ? 34.921 -28.235 16.558 1.00 80.62 246 ILE A CA 1
ATOM 2003 C C . ILE A 1 246 ? 33.619 -27.483 16.324 1.00 80.62 246 ILE A C 1
ATOM 2005 O O . ILE A 1 246 ? 33.059 -26.898 17.244 1.00 80.62 246 ILE A O 1
ATOM 2009 N N . VAL A 1 247 ? 33.166 -27.466 15.072 1.00 81.88 247 VAL A N 1
ATOM 2010 C CA . VAL A 1 247 ? 32.021 -26.661 14.647 1.00 81.88 247 VAL A CA 1
ATOM 2011 C C . VAL A 1 247 ? 30.898 -27.574 14.154 1.00 81.88 247 VAL A C 1
ATOM 2013 O O . VAL A 1 247 ? 31.146 -28.447 13.312 1.00 81.88 247 VAL A O 1
ATOM 2016 N N . PRO A 1 248 ? 29.658 -27.391 14.633 1.00 84.31 248 PRO A N 1
ATOM 2017 C CA . PRO A 1 248 ? 28.494 -28.065 14.075 1.00 84.31 248 PRO A CA 1
ATOM 2018 C C . PRO A 1 248 ? 28.295 -27.674 12.606 1.00 84.31 248 PRO A C 1
ATOM 2020 O O . PRO A 1 248 ? 28.317 -26.500 12.253 1.00 84.31 248 PRO A O 1
ATOM 2023 N N . ASN A 1 249 ? 28.096 -28.646 11.723 1.00 83.12 249 ASN A N 1
ATOM 2024 C CA . ASN A 1 249 ? 27.725 -28.421 10.328 1.00 83.12 249 ASN A CA 1
ATOM 2025 C C . ASN A 1 249 ? 26.293 -28.919 10.131 1.00 83.12 249 ASN A C 1
ATOM 2027 O O . ASN A 1 249 ? 26.051 -30.131 10.105 1.00 83.12 249 ASN A O 1
ATOM 2031 N N . MET A 1 250 ? 25.358 -27.982 9.989 1.00 83.94 250 MET A N 1
ATOM 2032 C CA . MET A 1 250 ? 23.947 -28.262 9.711 1.00 83.94 250 MET A CA 1
ATOM 2033 C C . MET A 1 250 ? 23.835 -28.851 8.314 1.00 83.94 250 MET A C 1
ATOM 2035 O O . MET A 1 250 ? 24.274 -28.218 7.358 1.00 83.94 250 MET A O 1
ATOM 2039 N N . CYS A 1 251 ? 23.337 -30.078 8.197 1.00 75.25 251 CYS A N 1
ATOM 2040 C CA . CYS A 1 251 ? 23.233 -30.738 6.896 1.00 75.25 251 CYS A CA 1
ATOM 2041 C C . CYS A 1 251 ? 22.196 -31.847 6.808 1.00 75.25 251 CYS A C 1
ATOM 2043 O O . CYS A 1 251 ? 22.116 -32.527 5.785 1.00 75.25 251 CYS A O 1
ATOM 2045 N N . THR A 1 252 ? 21.434 -32.060 7.869 1.00 80.00 252 THR A N 1
ATOM 2046 C CA . THR A 1 252 ? 20.391 -33.071 7.951 1.00 80.00 252 THR A CA 1
ATOM 2047 C C . THR A 1 252 ? 19.105 -32.386 8.353 1.00 80.00 252 THR A C 1
ATOM 2049 O O . THR A 1 252 ? 19.110 -31.486 9.187 1.00 80.00 252 THR A O 1
ATOM 2052 N N . VAL A 1 253 ? 18.012 -32.816 7.741 1.00 86.31 253 VAL A N 1
ATOM 2053 C CA . VAL A 1 253 ? 16.668 -32.320 8.023 1.00 86.31 253 VAL A CA 1
ATOM 2054 C C . VAL A 1 253 ? 15.762 -33.500 8.331 1.00 86.31 253 VAL A C 1
ATOM 2056 O O . VAL A 1 253 ? 16.013 -34.616 7.866 1.00 86.31 253 VAL A O 1
ATOM 2059 N N . ALA A 1 254 ? 14.713 -33.243 9.092 1.00 84.38 254 ALA A N 1
ATOM 2060 C CA . ALA A 1 254 ? 13.584 -34.140 9.246 1.00 84.38 254 ALA A CA 1
ATOM 2061 C C . ALA A 1 254 ? 12.298 -33.368 8.976 1.00 84.38 254 ALA A C 1
ATOM 2063 O O . ALA A 1 254 ? 12.289 -32.139 8.874 1.00 84.38 254 ALA A O 1
ATOM 2064 N N . PHE A 1 255 ? 11.222 -34.126 8.817 1.00 84.62 255 PHE A N 1
ATOM 2065 C CA . PHE A 1 255 ? 9.899 -33.591 8.571 1.00 84.62 255 PHE A CA 1
ATOM 2066 C C . PHE A 1 255 ? 8.991 -33.989 9.734 1.00 84.62 255 PHE A C 1
ATOM 2068 O O . PHE A 1 255 ? 8.818 -35.176 10.010 1.00 84.62 255 PHE A O 1
ATOM 2075 N N . THR A 1 256 ? 8.462 -32.985 10.422 1.00 80.12 256 THR A N 1
ATOM 2076 C CA . THR A 1 256 ? 7.350 -33.058 11.378 1.00 80.12 256 THR A CA 1
ATOM 2077 C C . THR A 1 256 ? 6.103 -32.561 10.636 1.00 80.12 256 THR A C 1
ATOM 2079 O O . THR A 1 256 ? 5.776 -33.078 9.562 1.00 80.12 256 THR A O 1
ATOM 2082 N N . GLU A 1 257 ? 5.440 -31.526 11.147 1.00 76.94 257 GLU A N 1
ATOM 2083 C CA . GLU A 1 257 ? 4.421 -30.764 10.425 1.00 76.94 257 GLU A CA 1
ATOM 2084 C C . GLU A 1 257 ? 5.053 -29.920 9.306 1.00 76.94 257 GLU A C 1
ATOM 2086 O O . GLU A 1 257 ? 4.475 -29.797 8.226 1.00 76.94 257 GLU A O 1
ATOM 2091 N N . SER A 1 258 ? 6.289 -29.440 9.507 1.00 82.56 258 SER A N 1
ATOM 2092 C CA . SER A 1 258 ? 7.135 -28.817 8.478 1.00 82.56 258 SER A CA 1
ATOM 2093 C C . SER A 1 258 ? 8.532 -29.442 8.442 1.00 82.56 258 SER A C 1
ATOM 2095 O O . SER A 1 258 ? 8.769 -30.524 8.976 1.00 82.56 258 SER A O 1
ATOM 2097 N N . ILE A 1 259 ? 9.462 -28.787 7.755 1.00 85.38 259 ILE A N 1
ATOM 2098 C CA . ILE A 1 259 ? 10.868 -29.160 7.680 1.00 85.38 259 ILE A CA 1
ATOM 2099 C C . ILE A 1 259 ? 11.657 -28.499 8.817 1.00 85.38 259 ILE A C 1
ATOM 2101 O O . ILE A 1 259 ? 11.559 -27.299 9.035 1.00 85.38 259 ILE A O 1
ATOM 2105 N N . HIS A 1 260 ? 12.493 -29.249 9.524 1.00 83.75 260 HIS A N 1
ATOM 2106 C CA . HIS A 1 260 ? 13.383 -28.692 10.547 1.00 83.75 260 HIS A CA 1
ATOM 2107 C C . HIS A 1 260 ? 14.755 -29.371 10.491 1.00 83.75 260 HIS A C 1
ATOM 2109 O O . HIS A 1 260 ? 14.900 -30.470 9.943 1.00 83.75 260 HIS A O 1
ATOM 2115 N N . HIS A 1 261 ? 15.788 -28.719 11.030 1.00 80.06 261 HIS A N 1
ATOM 2116 C CA . HIS A 1 261 ? 17.127 -29.312 11.089 1.00 80.06 261 HIS A CA 1
ATOM 2117 C C . HIS A 1 261 ? 17.133 -30.503 12.045 1.00 80.06 261 HIS A C 1
ATOM 2119 O O . HIS A 1 261 ? 16.803 -30.386 13.220 1.00 80.06 261 HIS A O 1
ATOM 2125 N N . TRP A 1 262 ? 17.559 -31.662 11.551 1.00 67.06 262 TRP A N 1
ATOM 2126 C CA . TRP A 1 262 ? 17.608 -32.908 12.314 1.00 67.06 262 TRP A CA 1
ATOM 2127 C C . TRP A 1 262 ? 19.049 -33.277 12.636 1.00 67.06 262 TRP A C 1
ATOM 2129 O O . TRP A 1 262 ? 19.637 -34.209 12.078 1.00 67.06 262 TRP A O 1
ATOM 2139 N N . GLY A 1 263 ? 19.644 -32.485 13.521 1.00 66.00 263 GLY A N 1
ATOM 2140 C CA . GLY A 1 263 ? 21.008 -32.672 13.998 1.00 66.00 263 GLY A CA 1
ATOM 2141 C C . GLY A 1 263 ? 22.085 -32.036 13.117 1.00 66.00 263 GLY A C 1
ATOM 2142 O O . GLY A 1 263 ? 21.841 -31.459 12.058 1.00 66.00 263 GLY A O 1
ATOM 2143 N N . THR A 1 264 ? 23.323 -32.129 13.592 1.00 73.50 264 THR A N 1
ATOM 2144 C CA . THR A 1 264 ? 24.503 -31.570 12.928 1.00 73.50 264 THR A CA 1
ATOM 2145 C C . THR A 1 264 ? 25.581 -32.636 12.801 1.00 73.50 264 THR A C 1
ATOM 2147 O O . THR A 1 264 ? 25.662 -33.560 13.612 1.00 73.50 264 THR A O 1
ATOM 2150 N N . LYS A 1 265 ? 26.436 -32.518 11.781 1.00 76.19 265 LYS A N 1
ATOM 2151 C CA . LYS A 1 265 ? 27.693 -33.272 11.753 1.00 76.19 265 LYS A CA 1
ATOM 2152 C C . LYS A 1 265 ? 28.811 -32.402 12.277 1.00 76.19 265 LYS A C 1
ATOM 2154 O O . LYS A 1 265 ? 29.003 -31.280 11.823 1.00 76.19 265 LYS A O 1
ATOM 2159 N N . GLN A 1 266 ? 29.587 -32.948 13.191 1.00 77.75 266 GLN A N 1
ATOM 2160 C CA . GLN A 1 266 ? 30.752 -32.271 13.721 1.00 77.75 266 GLN A CA 1
ATOM 2161 C C . GLN A 1 266 ? 31.832 -32.132 12.638 1.00 77.75 266 GLN A C 1
ATOM 2163 O O . GLN A 1 266 ? 32.253 -33.122 12.036 1.00 77.75 266 GLN A O 1
ATOM 2168 N N . CYS A 1 267 ? 32.279 -30.905 12.383 1.00 76.56 267 CYS A N 1
ATOM 2169 C CA . CYS A 1 267 ? 33.459 -30.624 11.576 1.00 76.56 267 CYS A CA 1
ATOM 2170 C C . CYS A 1 267 ? 34.603 -30.214 12.499 1.00 76.56 267 CYS A C 1
ATOM 2172 O O . CYS A 1 267 ? 34.458 -29.289 13.293 1.00 76.56 267 CYS A O 1
ATOM 2174 N N . SER A 1 268 ? 35.745 -30.883 12.372 1.00 79.50 268 SER A N 1
ATOM 2175 C CA . SER A 1 268 ? 36.911 -30.631 13.219 1.00 79.50 268 SER A CA 1
ATOM 2176 C C . SER A 1 268 ? 38.063 -30.074 12.390 1.00 79.50 268 SER A C 1
ATOM 2178 O O . SER A 1 268 ? 38.320 -30.550 11.285 1.00 79.50 268 SER A O 1
ATOM 2180 N N . PHE A 1 269 ? 38.782 -29.097 12.944 1.00 76.88 269 PHE A N 1
ATOM 2181 C CA . PHE A 1 269 ? 40.017 -28.541 12.371 1.00 76.88 269 PHE A CA 1
ATOM 2182 C C . PHE A 1 269 ? 39.858 -27.993 10.946 1.00 76.88 269 PHE A C 1
ATOM 2184 O O . PHE A 1 269 ? 40.766 -28.101 10.117 1.00 76.88 269 PHE A O 1
ATOM 2191 N N . LEU A 1 270 ? 38.716 -27.366 10.664 1.00 78.44 270 LEU A N 1
ATOM 2192 C CA . LEU A 1 270 ? 38.524 -26.646 9.413 1.00 78.44 270 LEU A CA 1
ATOM 2193 C C . LEU A 1 270 ? 39.600 -25.555 9.272 1.00 78.44 270 LEU A C 1
ATOM 2195 O O . LEU A 1 270 ? 39.913 -24.821 10.207 1.00 78.44 270 LEU A O 1
ATOM 2199 N N . THR A 1 271 ? 40.206 -25.476 8.089 1.00 74.44 271 THR A N 1
ATOM 2200 C CA . THR A 1 271 ? 41.216 -24.452 7.759 1.00 74.44 271 THR A CA 1
ATOM 2201 C C . THR A 1 271 ? 40.605 -23.222 7.090 1.00 74.44 271 THR A C 1
ATOM 2203 O O . THR A 1 271 ? 41.280 -22.207 6.917 1.00 74.44 271 THR A O 1
ATOM 2206 N N . ARG A 1 272 ? 39.340 -23.332 6.678 1.00 79.69 272 ARG A N 1
ATOM 2207 C CA . ARG A 1 272 ? 38.517 -22.295 6.057 1.00 79.69 272 ARG A CA 1
ATOM 2208 C C . ARG A 1 272 ? 37.037 -22.643 6.258 1.00 79.69 272 ARG A C 1
ATOM 2210 O O . ARG A 1 272 ? 36.747 -23.831 6.445 1.00 79.69 272 ARG A O 1
ATOM 2217 N N . PRO A 1 273 ? 36.115 -21.669 6.173 1.00 86.88 273 PRO A N 1
ATOM 2218 C CA . PRO A 1 273 ? 34.686 -21.953 6.244 1.00 86.88 273 PRO A CA 1
ATOM 2219 C C . PRO A 1 273 ? 34.257 -22.970 5.190 1.00 86.88 273 PRO A C 1
ATOM 2221 O O . PRO A 1 273 ? 34.756 -22.968 4.060 1.00 86.88 273 PRO A O 1
ATOM 2224 N N . LYS A 1 274 ? 33.333 -23.849 5.567 1.00 83.00 274 LYS A N 1
ATOM 2225 C CA . LYS A 1 274 ? 32.891 -24.970 4.739 1.00 83.00 274 LYS A CA 1
ATOM 2226 C C . LYS A 1 274 ? 31.511 -24.682 4.161 1.00 83.00 274 LYS A C 1
ATOM 2228 O O . LYS A 1 274 ? 30.588 -24.417 4.916 1.00 83.00 274 LYS A O 1
ATOM 2233 N N . LEU A 1 275 ? 31.364 -24.775 2.840 1.00 82.81 275 LEU A N 1
ATOM 2234 C CA . LEU A 1 275 ? 30.068 -24.626 2.171 1.00 82.81 275 LEU A CA 1
ATOM 2235 C C . LEU A 1 275 ? 29.077 -25.693 2.672 1.00 82.81 275 LEU A C 1
ATOM 2237 O O . LEU A 1 275 ? 29.383 -26.890 2.643 1.00 82.81 275 LEU A O 1
ATOM 2241 N N . THR A 1 276 ? 27.891 -25.264 3.097 1.00 79.88 276 THR A N 1
ATOM 2242 C CA . THR A 1 276 ? 26.800 -26.138 3.538 1.00 79.88 276 THR A CA 1
ATOM 2243 C C . THR A 1 276 ? 25.657 -26.186 2.516 1.00 79.88 276 THR A C 1
ATOM 2245 O O . THR A 1 276 ? 25.610 -25.401 1.571 1.00 79.88 276 THR A O 1
ATOM 2248 N N . ASN A 1 277 ? 24.741 -27.139 2.676 1.00 77.69 277 ASN A N 1
ATOM 2249 C CA . ASN A 1 277 ? 23.604 -27.402 1.797 1.00 77.69 277 ASN A CA 1
ATOM 2250 C C . ASN A 1 277 ? 22.453 -26.398 2.005 1.00 77.69 277 ASN A C 1
ATOM 2252 O O . ASN A 1 277 ? 21.322 -26.803 2.238 1.00 77.69 277 ASN A O 1
ATOM 2256 N N . ALA A 1 278 ? 22.745 -25.095 1.934 1.00 81.00 278 ALA A N 1
ATOM 2257 C CA . ALA A 1 278 ? 21.770 -24.006 2.084 1.00 81.00 278 ALA A CA 1
ATOM 2258 C C . ALA A 1 278 ? 21.031 -23.981 3.437 1.00 81.00 278 ALA A C 1
ATOM 2260 O O . ALA A 1 278 ? 19.948 -23.416 3.549 1.00 81.00 278 ALA A O 1
ATOM 2261 N N . MET A 1 279 ? 21.621 -24.575 4.474 1.00 84.94 279 MET A N 1
ATOM 2262 C CA . MET A 1 279 ? 21.057 -24.589 5.821 1.00 84.94 279 MET A CA 1
ATOM 2263 C C . MET A 1 279 ? 21.460 -23.319 6.572 1.00 84.94 279 MET A C 1
ATOM 2265 O O . MET A 1 279 ? 22.641 -22.971 6.616 1.00 84.94 279 MET A O 1
ATOM 2269 N N . TRP A 1 280 ? 20.478 -22.653 7.174 1.00 91.94 280 TRP A N 1
ATOM 2270 C CA . TRP A 1 280 ? 20.651 -21.463 8.004 1.00 91.94 280 TRP A CA 1
ATOM 2271 C C . TRP A 1 280 ? 20.226 -21.782 9.435 1.00 91.94 280 TRP A C 1
ATOM 2273 O O . TRP A 1 280 ? 19.228 -22.467 9.618 1.00 91.94 280 TRP A O 1
ATOM 2283 N N . GLY A 1 281 ? 20.979 -21.314 10.426 1.00 87.81 281 GLY A N 1
ATOM 2284 C CA . GLY A 1 281 ? 20.709 -21.518 11.847 1.00 87.81 281 GLY A CA 1
ATOM 2285 C C . GLY A 1 281 ? 20.547 -20.179 12.552 1.00 87.81 281 GLY A C 1
ATOM 2286 O O . GLY A 1 281 ? 21.365 -19.272 12.379 1.00 87.81 281 GLY A O 1
ATOM 2287 N N . ALA A 1 282 ? 19.512 -20.057 13.372 1.00 83.25 282 ALA A N 1
ATOM 2288 C CA . ALA A 1 282 ? 19.108 -18.790 13.961 1.00 83.25 282 ALA A CA 1
ATOM 2289 C C . ALA A 1 282 ? 20.030 -18.297 15.084 1.00 83.25 282 ALA A C 1
ATOM 2291 O O . ALA A 1 282 ? 20.076 -17.100 15.371 1.00 83.25 282 ALA A O 1
ATOM 2292 N N . GLY A 1 283 ? 20.806 -19.208 15.680 1.00 81.81 283 GLY A N 1
ATOM 2293 C CA . GLY A 1 283 ? 21.775 -18.883 16.727 1.00 81.81 283 GLY A CA 1
ATOM 2294 C C . GLY A 1 283 ? 22.976 -18.070 16.230 1.00 81.81 283 GLY A C 1
ATOM 2295 O O . GLY A 1 283 ? 23.579 -17.340 17.016 1.00 81.81 283 GLY A O 1
ATOM 2296 N N . LEU A 1 284 ? 23.325 -18.170 14.942 1.00 91.81 284 LEU A N 1
ATOM 2297 C CA . LEU A 1 284 ? 24.370 -17.362 14.315 1.00 91.81 284 LEU A CA 1
ATOM 2298 C C . LEU A 1 284 ? 24.122 -17.225 12.811 1.00 91.81 284 LEU A C 1
ATOM 2300 O O . LEU A 1 284 ? 24.176 -18.208 12.073 1.00 91.81 284 LEU A O 1
ATOM 2304 N N . SER A 1 285 ? 23.972 -15.988 12.348 1.00 95.06 285 SER A N 1
ATOM 2305 C CA . SER A 1 285 ? 24.013 -15.616 10.932 1.00 95.06 285 SER A CA 1
ATOM 2306 C C . SER A 1 285 ? 24.848 -14.358 10.780 1.00 95.06 285 SER A C 1
ATOM 2308 O O . SER A 1 285 ? 24.402 -13.295 11.204 1.00 95.06 285 SER A O 1
ATOM 2310 N N . PHE A 1 286 ? 26.041 -14.471 10.196 1.00 97.06 286 PHE A N 1
ATOM 2311 C CA . PHE A 1 286 ? 26.941 -13.346 9.945 1.00 97.06 286 PHE A CA 1
ATOM 2312 C C . PHE A 1 286 ? 27.223 -13.196 8.447 1.00 97.06 286 PHE A C 1
ATOM 2314 O O . PHE A 1 286 ? 27.795 -14.087 7.812 1.00 97.06 286 PHE A O 1
ATOM 2321 N N . GLN A 1 287 ? 26.836 -12.054 7.888 1.00 94.00 287 GLN A N 1
ATOM 2322 C CA . GLN A 1 287 ? 26.926 -11.756 6.460 1.00 94.00 287 GLN A CA 1
ATOM 2323 C C . GLN A 1 287 ? 27.017 -10.247 6.229 1.00 94.00 287 GLN A C 1
ATOM 2325 O O . GLN A 1 287 ? 26.812 -9.459 7.150 1.00 94.00 287 GLN A O 1
ATOM 2330 N N . ARG A 1 288 ? 27.265 -9.820 4.990 1.00 88.25 288 ARG A N 1
ATOM 2331 C CA . ARG A 1 288 ? 27.062 -8.415 4.609 1.00 88.25 288 ARG A CA 1
ATOM 2332 C C . ARG A 1 288 ? 25.584 -8.029 4.757 1.00 88.25 288 ARG A C 1
ATOM 2334 O O . ARG A 1 288 ? 24.694 -8.841 4.492 1.00 88.25 288 ARG A O 1
ATOM 2341 N N . CYS A 1 289 ? 25.301 -6.790 5.144 1.00 84.94 289 CYS A N 1
ATOM 2342 C CA . CYS A 1 289 ? 23.952 -6.303 5.428 1.00 84.94 289 CYS A CA 1
ATOM 2343 C C . CYS A 1 289 ? 23.026 -6.358 4.214 1.00 84.94 289 CYS A C 1
ATOM 2345 O O . CYS A 1 289 ? 21.813 -6.480 4.381 1.00 84.94 289 CYS A O 1
ATOM 2347 N N . HIS A 1 290 ? 23.567 -6.405 2.994 1.00 80.81 290 HIS A N 1
ATOM 2348 C CA . HIS A 1 290 ? 22.755 -6.697 1.820 1.00 80.81 290 HIS A CA 1
ATOM 2349 C C . HIS A 1 290 ? 21.982 -8.017 1.885 1.00 80.81 290 HIS A C 1
ATOM 2351 O O . HIS A 1 290 ? 20.894 -8.101 1.317 1.00 80.81 290 HIS A O 1
ATOM 2357 N N . GLY A 1 291 ? 22.486 -9.019 2.610 1.00 81.94 291 GLY A N 1
ATOM 2358 C CA . GLY A 1 291 ? 21.748 -10.250 2.881 1.00 81.94 291 GLY A CA 1
ATOM 2359 C C . GLY A 1 291 ? 20.430 -9.988 3.603 1.00 81.94 291 GLY A C 1
ATOM 2360 O O . GLY A 1 291 ? 19.392 -10.485 3.178 1.00 81.94 291 GLY A O 1
ATOM 2361 N N . GLU A 1 292 ? 20.457 -9.143 4.633 1.00 83.38 292 GLU A N 1
ATOM 2362 C CA . GLU A 1 292 ? 19.275 -8.780 5.426 1.00 83.38 292 GLU A CA 1
ATOM 2363 C C . GLU A 1 292 ? 18.323 -7.838 4.659 1.00 83.38 292 GLU A C 1
ATOM 2365 O O . GLU A 1 292 ? 17.103 -7.883 4.827 1.00 83.38 292 GLU A O 1
ATOM 2370 N N . LEU A 1 293 ? 18.871 -7.013 3.759 1.00 77.19 293 LEU A N 1
ATOM 2371 C CA . LEU A 1 293 ? 18.106 -6.109 2.892 1.00 77.19 293 LEU A CA 1
ATOM 2372 C C . LEU A 1 293 ? 17.371 -6.836 1.752 1.00 77.19 293 LEU A C 1
ATOM 2374 O O . LEU A 1 293 ? 16.249 -6.465 1.389 1.00 77.19 293 LEU A O 1
ATOM 2378 N N . VAL A 1 294 ? 18.003 -7.860 1.173 1.00 75.38 294 VAL A N 1
ATOM 2379 C CA . VAL A 1 294 ? 17.456 -8.641 0.051 1.00 75.38 294 VAL A CA 1
ATOM 2380 C C . VAL A 1 294 ? 16.536 -9.742 0.553 1.00 75.38 294 VAL A C 1
ATOM 2382 O O . VAL A 1 294 ? 15.445 -9.923 0.021 1.00 75.38 294 VAL A O 1
ATOM 2385 N N . VAL A 1 295 ? 16.954 -10.448 1.598 1.00 82.75 295 VAL A N 1
ATOM 2386 C CA . VAL A 1 295 ? 16.199 -11.544 2.189 1.00 82.75 295 VAL A CA 1
ATOM 2387 C C . VAL A 1 295 ? 15.882 -11.111 3.619 1.00 82.75 295 VAL A C 1
ATOM 2389 O O . VAL A 1 295 ? 16.647 -11.429 4.513 1.00 82.75 295 VAL A O 1
ATOM 2392 N N . PRO A 1 296 ? 14.792 -10.376 3.903 1.00 81.88 296 PRO A N 1
ATOM 2393 C CA . PRO A 1 296 ? 14.380 -10.039 5.275 1.00 81.88 296 PRO A CA 1
ATOM 2394 C C . PRO A 1 296 ? 13.593 -11.181 5.932 1.00 81.88 296 PRO A C 1
ATOM 2396 O O . PRO A 1 296 ? 13.018 -12.022 5.222 1.00 81.88 296 PRO A O 1
ATOM 2399 N N . THR A 1 297 ? 13.581 -11.245 7.266 1.00 86.31 297 THR A N 1
ATOM 2400 C CA . THR A 1 297 ? 12.786 -12.246 8.001 1.00 86.31 297 THR A CA 1
ATOM 2401 C C . THR A 1 297 ? 11.302 -12.074 7.668 1.00 86.31 297 THR A C 1
ATOM 2403 O O . THR A 1 297 ? 10.825 -10.947 7.567 1.00 86.31 297 THR A O 1
ATOM 2406 N N . ASP A 1 298 ? 10.590 -13.181 7.440 1.00 82.06 298 ASP A N 1
ATOM 2407 C CA . ASP A 1 298 ? 9.170 -13.154 7.071 1.00 82.06 298 ASP A CA 1
ATOM 2408 C C . ASP A 1 298 ? 8.300 -12.826 8.308 1.00 82.06 298 ASP A C 1
ATOM 2410 O O . ASP A 1 298 ? 8.315 -13.603 9.265 1.00 82.06 298 ASP A O 1
ATOM 2414 N N . PRO A 1 299 ? 7.563 -11.694 8.323 1.00 74.88 299 PRO A N 1
ATOM 2415 C CA . PRO A 1 299 ? 6.743 -11.264 9.458 1.00 74.88 299 PRO A CA 1
ATOM 2416 C C . PRO A 1 299 ? 5.416 -12.032 9.596 1.00 74.88 299 PRO A C 1
ATOM 2418 O O . PRO A 1 299 ? 4.644 -11.737 10.505 1.00 74.88 299 PRO A O 1
ATOM 2421 N N . PHE A 1 300 ? 5.116 -12.966 8.688 1.00 75.50 300 PHE A N 1
ATOM 2422 C CA . PHE A 1 300 ? 3.875 -13.752 8.679 1.00 75.50 300 PHE A CA 1
ATOM 2423 C C . PHE A 1 300 ? 4.071 -15.192 9.181 1.00 75.50 300 PHE A C 1
ATOM 2425 O O . PHE A 1 300 ? 3.182 -16.035 9.054 1.00 75.50 300 PHE A O 1
ATOM 2432 N N . LEU A 1 301 ? 5.246 -15.490 9.736 1.00 76.00 301 LEU A N 1
ATOM 2433 C CA . LEU A 1 301 ? 5.584 -16.784 10.327 1.00 76.00 301 LEU A CA 1
ATOM 2434 C C . LEU A 1 301 ? 5.259 -16.827 11.824 1.00 76.00 301 LEU A C 1
ATOM 2436 O O . LEU A 1 301 ? 6.094 -17.249 12.623 1.00 76.00 301 LEU A O 1
ATOM 2440 N N . ASP A 1 302 ? 4.071 -16.364 12.208 1.00 70.38 302 ASP A N 1
ATOM 2441 C CA . ASP A 1 302 ? 3.648 -16.330 13.610 1.00 70.38 302 ASP A CA 1
ATOM 2442 C C . ASP A 1 302 ? 3.749 -17.704 14.252 1.00 70.38 302 ASP A C 1
ATOM 2444 O O . ASP A 1 302 ? 3.268 -18.694 13.699 1.00 70.38 302 ASP A O 1
ATOM 2448 N N . ASN A 1 303 ? 4.387 -17.748 15.419 1.00 68.44 303 ASN A N 1
ATOM 2449 C CA . ASN A 1 303 ? 4.600 -18.949 16.220 1.00 68.44 303 ASN A CA 1
ATOM 2450 C C . ASN A 1 303 ? 5.274 -20.109 15.457 1.00 68.44 303 ASN A C 1
ATOM 2452 O O . ASN A 1 303 ? 5.317 -21.227 15.964 1.00 68.44 303 ASN A O 1
ATOM 2456 N N . ALA A 1 304 ? 5.846 -19.859 14.269 1.00 72.38 304 ALA A N 1
ATOM 2457 C CA . ALA A 1 304 ? 6.585 -20.867 13.526 1.00 72.38 304 ALA A CA 1
ATOM 2458 C C . ALA A 1 304 ? 7.924 -21.121 14.212 1.00 72.38 304 ALA A C 1
ATOM 2460 O O . ALA A 1 304 ? 8.818 -20.271 14.202 1.00 72.38 304 ALA A O 1
ATOM 2461 N N . PHE A 1 305 ? 8.052 -22.312 14.781 1.00 69.00 305 PHE A N 1
ATOM 2462 C CA . PHE A 1 305 ? 9.318 -22.830 15.282 1.00 69.00 305 PHE A CA 1
ATOM 2463 C C . PHE A 1 305 ? 9.930 -23.803 14.265 1.00 69.00 305 PHE A C 1
ATOM 2465 O O . PHE A 1 305 ? 11.053 -23.608 13.804 1.00 69.00 305 PHE A O 1
ATOM 2472 N N . ASP A 1 306 ? 9.142 -24.782 13.812 1.00 74.38 306 ASP A N 1
ATOM 2473 C CA . ASP A 1 306 ? 9.522 -25.681 12.723 1.00 74.38 306 ASP A CA 1
ATOM 2474 C C . ASP A 1 306 ? 9.324 -24.991 11.365 1.00 74.38 306 ASP A C 1
ATOM 2476 O O . ASP A 1 306 ? 8.277 -24.400 11.088 1.00 74.38 306 ASP A O 1
ATOM 2480 N N . GLY A 1 307 ? 10.326 -25.082 10.490 1.00 82.06 307 GLY A N 1
ATOM 2481 C CA . GLY A 1 307 ? 10.279 -24.526 9.136 1.00 82.06 307 GLY A CA 1
ATOM 2482 C C . GLY A 1 307 ? 11.026 -23.209 8.950 1.00 82.06 307 GLY A C 1
ATOM 2483 O O . GLY A 1 307 ? 11.584 -22.997 7.871 1.00 82.06 307 GLY A O 1
ATOM 2484 N N . GLU A 1 308 ? 11.094 -22.332 9.963 1.00 86.19 308 GLU A N 1
ATOM 2485 C CA . GLU A 1 308 ? 11.631 -20.971 9.775 1.00 86.19 308 GLU A CA 1
ATOM 2486 C C . GLU A 1 308 ? 13.098 -20.964 9.323 1.00 86.19 308 GLU A C 1
ATOM 2488 O O . GLU A 1 308 ? 13.460 -20.261 8.378 1.00 86.19 308 GLU A O 1
ATOM 2493 N N . GLU A 1 309 ? 13.933 -21.800 9.938 1.00 89.56 309 GLU A N 1
ATOM 2494 C CA . GLU A 1 309 ? 15.371 -21.837 9.689 1.00 89.56 309 GLU A CA 1
ATOM 2495 C C . GLU A 1 309 ? 15.698 -22.365 8.286 1.00 89.56 309 GLU A C 1
ATOM 2497 O O . GLU A 1 309 ? 16.514 -21.800 7.551 1.00 89.56 309 GLU A O 1
ATOM 2502 N N . VAL A 1 310 ? 15.007 -23.425 7.870 1.00 89.06 310 VAL A N 1
ATOM 2503 C CA . VAL A 1 310 ? 15.193 -24.028 6.546 1.00 89.06 310 VAL A CA 1
ATOM 2504 C C . VAL A 1 310 ? 14.585 -23.146 5.456 1.00 89.06 310 VAL A C 1
ATOM 2506 O O . VAL A 1 310 ? 15.209 -22.950 4.413 1.00 89.06 310 VAL A O 1
ATOM 2509 N N . SER A 1 311 ? 13.422 -22.539 5.714 1.00 90.31 311 SER A N 1
ATOM 2510 C CA . SER A 1 311 ? 12.820 -21.527 4.837 1.00 90.31 311 SER A CA 1
ATOM 2511 C C . SER A 1 311 ? 13.776 -20.362 4.604 1.00 90.31 311 SER A C 1
ATOM 2513 O O . SER A 1 311 ? 14.055 -19.997 3.460 1.00 90.31 311 SER A O 1
ATOM 2515 N N . ARG A 1 312 ? 14.367 -19.823 5.677 1.00 91.00 312 ARG A N 1
ATOM 2516 C CA . ARG A 1 312 ? 15.359 -18.747 5.614 1.00 91.00 312 ARG A CA 1
ATOM 2517 C C . ARG A 1 312 ? 16.559 -19.132 4.751 1.00 91.00 312 ARG A C 1
ATOM 2519 O O . ARG A 1 312 ? 16.949 -18.358 3.874 1.00 91.00 312 ARG A O 1
ATOM 2526 N N . GLY A 1 313 ? 17.104 -20.329 4.959 1.00 92.25 313 GLY A N 1
ATOM 2527 C CA . GLY A 1 313 ? 18.234 -20.861 4.198 1.00 92.25 313 GLY A CA 1
ATOM 2528 C C . GLY A 1 313 ? 17.943 -21.041 2.704 1.00 92.25 313 GLY A C 1
ATOM 2529 O O . GLY A 1 313 ? 18.704 -20.557 1.862 1.00 92.25 313 GLY A O 1
ATOM 2530 N N . ILE A 1 314 ? 16.801 -21.645 2.358 1.00 91.31 314 ILE A N 1
ATOM 2531 C CA . ILE A 1 314 ? 16.368 -21.826 0.962 1.00 91.31 314 ILE A CA 1
ATOM 2532 C C . ILE A 1 314 ? 16.097 -20.475 0.295 1.00 91.31 314 ILE A C 1
ATOM 2534 O O . ILE A 1 314 ? 16.493 -20.263 -0.853 1.00 91.31 314 ILE A O 1
ATOM 2538 N N . ARG A 1 315 ? 15.478 -19.523 1.002 1.00 91.12 315 ARG A N 1
ATOM 2539 C CA . ARG A 1 315 ? 15.277 -18.164 0.483 1.00 91.12 315 ARG A CA 1
ATOM 2540 C C . ARG A 1 315 ? 16.608 -17.489 0.175 1.00 91.12 315 ARG A C 1
ATOM 2542 O O . ARG A 1 315 ? 16.775 -16.983 -0.926 1.00 91.12 315 ARG A O 1
ATOM 2549 N N . PHE A 1 316 ? 17.588 -17.542 1.073 1.00 90.75 316 PHE A N 1
ATOM 2550 C CA . PHE A 1 316 ? 18.936 -17.051 0.776 1.00 90.75 316 PHE A CA 1
ATOM 2551 C C . PHE A 1 316 ? 19.546 -17.725 -0.459 1.00 90.75 316 PHE A C 1
ATOM 2553 O O . PHE A 1 316 ? 20.023 -17.040 -1.365 1.00 90.75 316 PHE A O 1
ATOM 2560 N N . PHE A 1 317 ? 19.478 -19.053 -0.537 1.00 89.19 317 PHE A N 1
ATOM 2561 C CA . PHE A 1 317 ? 20.063 -19.808 -1.641 1.00 89.19 317 PHE A CA 1
ATOM 2562 C C . PHE A 1 317 ? 19.431 -19.480 -2.995 1.00 89.19 317 PHE A C 1
ATOM 2564 O O . PHE A 1 317 ? 20.147 -19.236 -3.968 1.00 89.19 317 PHE A O 1
ATOM 2571 N N . THR A 1 318 ? 18.102 -19.396 -3.045 1.00 84.31 318 THR A N 1
ATOM 2572 C CA . THR A 1 318 ? 17.340 -19.003 -4.241 1.00 84.31 318 THR A CA 1
ATOM 2573 C C . THR A 1 318 ? 17.551 -17.533 -4.620 1.00 84.31 318 THR A C 1
ATOM 2575 O O . THR A 1 318 ? 17.330 -17.168 -5.770 1.00 84.31 318 THR A O 1
ATOM 2578 N N . HIS A 1 319 ? 18.062 -16.692 -3.710 1.00 80.44 319 HIS A N 1
ATOM 2579 C CA . HIS A 1 319 ? 18.521 -15.321 -3.983 1.00 80.44 319 HIS A CA 1
ATOM 2580 C C . HIS A 1 319 ? 20.023 -15.218 -4.324 1.00 80.44 319 HIS A C 1
ATOM 2582 O O . HIS A 1 319 ? 20.525 -14.109 -4.507 1.00 80.44 319 HIS A O 1
ATOM 2588 N N . GLY A 1 320 ? 20.736 -16.344 -4.443 1.00 79.75 320 GLY A N 1
ATOM 2589 C CA . GLY A 1 320 ? 22.144 -16.393 -4.863 1.00 79.75 320 GLY A CA 1
ATOM 2590 C C . GLY A 1 320 ? 23.161 -16.414 -3.718 1.00 79.75 320 GLY A C 1
ATOM 2591 O O . GLY A 1 320 ? 24.360 -16.375 -3.974 1.00 79.75 320 GLY A O 1
ATOM 2592 N N . TYR A 1 321 ? 22.715 -16.499 -2.463 1.00 86.50 321 TYR A N 1
ATOM 2593 C CA . TYR A 1 321 ? 23.613 -16.573 -1.310 1.00 86.50 321 TYR A CA 1
ATOM 2594 C C . TYR A 1 321 ? 24.087 -17.996 -1.060 1.00 86.50 321 TYR A C 1
ATOM 2596 O O . TYR A 1 321 ? 23.379 -18.969 -1.331 1.00 86.50 321 TYR A O 1
ATOM 2604 N N . ASP A 1 322 ? 25.287 -18.106 -0.506 1.00 85.38 322 ASP A N 1
ATOM 2605 C CA . ASP A 1 322 ? 25.902 -19.379 -0.164 1.00 85.38 322 ASP A CA 1
ATOM 2606 C C . ASP A 1 322 ? 26.095 -19.461 1.346 1.00 85.38 322 ASP A C 1
ATOM 2608 O O . ASP A 1 322 ? 26.616 -18.543 1.980 1.00 85.38 322 ASP A O 1
ATOM 2612 N N . MET A 1 323 ? 25.670 -20.575 1.931 1.00 89.31 323 MET A N 1
ATOM 2613 C CA . MET A 1 323 ? 25.772 -20.797 3.369 1.00 89.31 323 MET A CA 1
ATOM 2614 C C . MET A 1 323 ? 27.092 -21.484 3.693 1.00 89.31 323 MET A C 1
ATOM 2616 O O . MET A 1 323 ? 27.451 -22.482 3.067 1.00 89.31 323 MET A O 1
ATOM 2620 N N . TYR A 1 324 ? 27.792 -20.999 4.711 1.00 89.25 324 TYR A N 1
ATOM 2621 C CA . TYR A 1 324 ? 29.064 -21.547 5.158 1.00 89.25 324 TYR A CA 1
ATOM 2622 C C . TYR A 1 324 ? 29.027 -21.845 6.653 1.00 89.25 324 TYR A C 1
ATOM 2624 O O . TYR A 1 324 ? 28.738 -20.980 7.476 1.00 89.25 324 TYR A O 1
ATOM 2632 N N . THR A 1 325 ? 29.410 -23.061 7.018 1.00 88.06 325 THR A N 1
ATOM 2633 C CA . THR A 1 325 ? 29.752 -23.395 8.396 1.00 88.06 325 THR A CA 1
ATOM 2634 C C . THR A 1 325 ? 31.070 -22.703 8.774 1.00 88.06 325 THR A C 1
ATOM 2636 O O . THR A 1 325 ? 32.052 -22.837 8.028 1.00 88.06 325 THR A O 1
ATOM 2639 N N . PRO A 1 326 ? 31.117 -21.975 9.909 1.00 90.50 326 PRO A N 1
ATOM 2640 C CA . PRO A 1 326 ? 32.338 -21.373 10.440 1.00 90.50 326 PRO A CA 1
ATOM 2641 C C . PRO A 1 326 ? 33.487 -22.377 10.576 1.00 90.50 326 PRO A C 1
ATOM 2643 O O . PRO A 1 326 ? 33.260 -23.560 10.816 1.00 90.50 326 PRO A O 1
ATOM 2646 N N . ASP A 1 327 ? 34.734 -21.919 10.456 1.00 84.62 327 ASP A N 1
ATOM 2647 C CA . ASP A 1 327 ? 35.901 -22.782 10.698 1.00 84.62 327 ASP A CA 1
ATOM 2648 C C . ASP A 1 327 ? 36.301 -22.877 12.177 1.00 84.62 327 ASP A C 1
ATOM 2650 O O . ASP A 1 327 ? 37.039 -23.784 12.569 1.00 84.62 327 ASP A O 1
ATOM 2654 N N . ILE A 1 328 ? 35.780 -21.969 13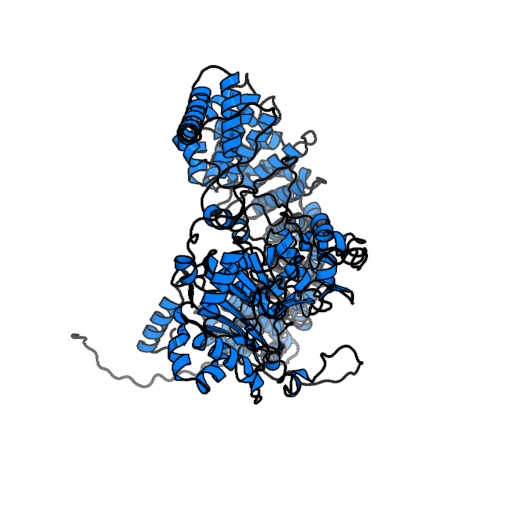.001 1.00 87.81 328 ILE A N 1
ATOM 2655 C CA . ILE A 1 328 ? 35.931 -21.965 14.451 1.00 87.81 328 ILE A CA 1
ATOM 2656 C C . ILE A 1 328 ? 34.679 -21.366 15.109 1.00 87.81 328 ILE A C 1
ATOM 2658 O O . ILE A 1 328 ? 34.064 -20.441 14.576 1.00 87.81 328 ILE A O 1
ATOM 2662 N N . VAL A 1 329 ? 34.316 -21.868 16.286 1.00 86.62 329 VAL A N 1
ATOM 2663 C CA . VAL A 1 329 ? 33.271 -21.302 17.139 1.00 86.62 329 VAL A CA 1
ATOM 2664 C C . VAL A 1 329 ? 33.785 -20.016 17.790 1.00 86.62 329 VAL A C 1
ATOM 2666 O O . VAL A 1 329 ? 34.708 -20.034 18.602 1.00 86.62 329 VAL A O 1
ATOM 2669 N N . LEU A 1 330 ? 33.191 -18.878 17.424 1.00 90.50 330 LEU A N 1
ATOM 2670 C CA . LEU A 1 330 ? 33.464 -17.570 18.046 1.00 90.50 330 LEU A CA 1
ATOM 2671 C C . LEU A 1 330 ? 32.312 -17.069 18.911 1.00 90.50 330 LEU A C 1
ATOM 2673 O O . LEU A 1 330 ? 32.496 -16.129 19.683 1.00 90.50 330 LEU A O 1
ATOM 2677 N N . VAL A 1 331 ? 31.147 -17.690 18.762 1.00 91.12 331 VAL A N 1
ATOM 2678 C CA . VAL A 1 331 ? 29.912 -17.345 19.453 1.00 91.12 331 VAL A CA 1
ATOM 2679 C C . VAL A 1 331 ? 29.318 -18.644 19.982 1.00 91.12 331 VAL A C 1
ATOM 2681 O O . VAL A 1 331 ? 29.201 -19.612 19.232 1.00 91.12 331 VAL A O 1
ATOM 2684 N N . SER A 1 332 ? 28.984 -18.673 21.265 1.00 90.06 332 SER A N 1
ATOM 2685 C CA . SER A 1 332 ? 28.452 -19.849 21.965 1.00 90.06 332 SER A CA 1
ATOM 2686 C C . SER A 1 332 ? 27.193 -19.482 22.740 1.00 90.06 332 SER A C 1
ATOM 2688 O O . SER A 1 332 ? 27.035 -18.325 23.126 1.00 90.06 332 SER A O 1
ATOM 2690 N N . HIS A 1 333 ? 26.332 -20.458 23.006 1.00 88.69 333 HIS A N 1
ATOM 2691 C CA . HIS A 1 333 ? 25.091 -20.262 23.756 1.00 88.69 333 HIS A CA 1
ATOM 2692 C C . HIS A 1 333 ? 25.224 -20.729 25.210 1.00 88.69 333 HIS A C 1
ATOM 2694 O O . HIS A 1 333 ? 25.955 -21.678 25.511 1.00 88.69 333 HIS A O 1
ATOM 2700 N N . ASP A 1 334 ? 24.492 -20.087 26.115 1.00 85.12 334 ASP A N 1
ATOM 2701 C CA . ASP A 1 334 ? 24.244 -20.609 27.460 1.00 85.12 334 ASP A CA 1
ATOM 2702 C C . ASP A 1 334 ? 23.050 -21.566 27.444 1.00 85.12 334 ASP A C 1
ATOM 2704 O O . ASP A 1 334 ? 21.914 -21.112 27.420 1.00 85.12 334 ASP A O 1
ATOM 2708 N N . TYR A 1 335 ? 23.299 -22.877 27.404 1.00 77.00 335 TYR A N 1
ATOM 2709 C CA . TYR A 1 335 ? 22.234 -23.887 27.528 1.00 77.00 335 TYR A CA 1
ATOM 2710 C C . TYR A 1 335 ? 22.057 -24.395 28.969 1.00 77.00 335 TYR A C 1
ATOM 2712 O O . TYR A 1 335 ? 21.083 -25.082 29.259 1.00 77.00 335 TYR A O 1
ATOM 2720 N N . SER A 1 336 ? 22.991 -24.109 29.885 1.00 66.75 336 SER A N 1
ATOM 2721 C CA . SER A 1 336 ? 22.943 -24.659 31.248 1.00 66.75 336 SER A CA 1
ATOM 2722 C C . SER A 1 336 ? 21.906 -23.954 32.124 1.00 66.75 336 SER A C 1
ATOM 2724 O O . SER A 1 336 ? 21.345 -24.560 33.032 1.00 66.75 336 SER A O 1
ATOM 2726 N N . THR A 1 337 ? 21.584 -22.702 31.800 1.00 58.28 337 THR A N 1
ATOM 2727 C CA . THR A 1 337 ? 20.566 -21.892 32.489 1.00 58.28 337 THR A CA 1
ATOM 2728 C C . THR A 1 337 ? 19.131 -22.105 31.987 1.00 58.28 337 THR A C 1
ATOM 2730 O O . THR A 1 337 ? 18.202 -21.514 32.538 1.00 58.28 337 THR A O 1
ATOM 2733 N N . ASP A 1 338 ? 18.903 -22.955 30.978 1.00 54.50 338 ASP A N 1
ATOM 2734 C CA . ASP A 1 338 ? 17.549 -23.248 30.474 1.00 54.50 338 ASP A CA 1
ATOM 2735 C C . ASP A 1 338 ? 16.720 -24.073 31.475 1.00 54.50 338 ASP A C 1
ATOM 2737 O O . ASP A 1 338 ? 15.503 -23.925 31.538 1.00 54.50 338 ASP A O 1
ATOM 2741 N N . ALA A 1 339 ? 17.376 -24.870 32.326 1.00 46.19 339 ALA A N 1
ATOM 2742 C CA . ALA A 1 339 ? 16.728 -25.627 33.400 1.00 46.19 339 ALA A CA 1
ATOM 2743 C C . ALA A 1 339 ? 16.277 -24.755 34.594 1.00 46.19 339 ALA A C 1
ATOM 2745 O O . ALA A 1 339 ? 15.457 -25.199 35.396 1.00 46.19 339 ALA A O 1
ATOM 2746 N N . GLU A 1 340 ? 16.804 -23.530 34.719 1.00 43.69 340 GLU A N 1
ATOM 2747 C CA . GLU A 1 340 ? 16.523 -22.596 35.824 1.00 43.69 340 GLU A CA 1
ATOM 2748 C C . GLU A 1 340 ? 15.588 -21.439 35.419 1.00 43.69 340 GLU A C 1
ATOM 2750 O O . GLU A 1 340 ? 15.163 -20.655 36.270 1.00 43.69 340 GLU A O 1
ATOM 2755 N N . ASN A 1 341 ? 15.237 -21.326 34.132 1.00 50.19 341 ASN A N 1
ATOM 2756 C CA . ASN A 1 341 ? 14.278 -20.334 33.648 1.00 50.19 341 ASN A CA 1
ATOM 2757 C C . ASN A 1 341 ? 12.847 -20.741 34.035 1.00 50.19 341 ASN A C 1
ATOM 2759 O O . ASN A 1 341 ? 12.213 -21.555 33.363 1.00 50.19 341 ASN A O 1
ATOM 2763 N N . LEU A 1 342 ? 12.310 -20.110 35.084 1.00 47.62 342 LEU A N 1
ATOM 2764 C CA . LEU A 1 342 ? 10.946 -20.332 35.590 1.00 47.62 342 LEU A CA 1
ATOM 2765 C C . LEU A 1 342 ? 9.857 -20.120 34.517 1.00 47.62 342 LEU A C 1
ATOM 2767 O O . LEU A 1 342 ? 8.788 -20.717 34.606 1.00 47.62 342 LEU A O 1
ATOM 2771 N N . VAL A 1 343 ? 10.136 -19.302 33.495 1.00 51.94 343 VAL A N 1
ATOM 2772 C CA . VAL A 1 343 ? 9.193 -18.934 32.424 1.00 51.94 343 VAL A CA 1
ATOM 2773 C C . VAL A 1 343 ? 9.190 -19.931 31.253 1.00 51.94 343 VAL A C 1
ATOM 2775 O O . VAL A 1 343 ? 8.140 -20.182 30.671 1.00 51.94 343 VAL A O 1
ATOM 2778 N N . MET A 1 344 ? 10.330 -20.554 30.927 1.00 42.06 344 MET A N 1
ATOM 2779 C CA . MET A 1 344 ? 10.452 -21.495 29.793 1.00 42.06 344 MET A CA 1
ATOM 2780 C C . MET A 1 344 ? 10.010 -22.929 30.145 1.00 42.06 344 MET A C 1
ATOM 2782 O O . MET A 1 344 ? 9.869 -23.768 29.258 1.00 42.06 344 MET A O 1
ATOM 2786 N N . GLY A 1 345 ? 9.773 -23.215 31.433 1.00 35.53 345 GLY A N 1
ATOM 2787 C CA . GLY A 1 345 ? 9.240 -24.493 31.922 1.00 35.53 345 GLY A CA 1
ATOM 2788 C C . GLY A 1 345 ? 7.719 -24.650 31.785 1.00 35.53 345 GLY A C 1
ATOM 2789 O O . GLY A 1 345 ? 7.192 -25.734 32.039 1.00 35.53 345 GLY A O 1
ATOM 2790 N N . VAL A 1 346 ? 7.002 -23.599 31.377 1.00 34.00 346 VAL A N 1
ATOM 2791 C CA . VAL A 1 346 ? 5.567 -23.657 31.079 1.00 34.00 346 VAL A CA 1
ATOM 2792 C C . VAL A 1 346 ? 5.418 -23.980 29.595 1.00 34.00 346 VAL A C 1
ATOM 2794 O O . VAL A 1 346 ? 5.774 -23.172 28.741 1.00 34.00 346 VAL A O 1
ATOM 2797 N N . LYS A 1 347 ? 4.922 -25.183 29.276 1.00 26.88 347 LYS A N 1
ATOM 2798 C CA . LYS A 1 347 ? 4.586 -25.554 27.894 1.00 26.88 347 LYS A CA 1
ATOM 2799 C C . LYS A 1 347 ? 3.686 -24.470 27.272 1.00 26.88 347 LYS A C 1
ATOM 2801 O O . LYS A 1 347 ? 2.761 -24.019 27.954 1.00 26.88 347 LYS A O 1
ATOM 2806 N N . PRO A 1 348 ? 3.887 -24.096 25.994 1.00 31.08 348 PRO A N 1
ATOM 2807 C CA . PRO A 1 348 ? 2.871 -23.362 25.248 1.00 31.08 348 PRO A CA 1
ATOM 2808 C C . PRO A 1 348 ? 1.555 -24.136 25.366 1.00 31.08 348 PRO A C 1
ATOM 2810 O O . PRO A 1 348 ? 1.570 -25.363 25.245 1.00 31.08 348 PRO A O 1
ATOM 2813 N N . ARG A 1 349 ? 0.442 -23.449 25.650 1.00 32.41 349 ARG A N 1
ATOM 2814 C CA . ARG A 1 349 ? -0.902 -24.044 25.624 1.00 32.41 349 ARG A CA 1
ATOM 2815 C C . ARG A 1 349 ? -1.171 -24.579 24.210 1.00 32.41 349 ARG A C 1
ATOM 2817 O O . ARG A 1 349 ? -1.629 -23.838 23.351 1.00 32.41 349 ARG A O 1
ATOM 2824 N N . HIS A 1 350 ? -0.836 -25.841 23.980 1.00 33.06 350 HIS A N 1
ATOM 2825 C CA . HIS A 1 350 ? -1.445 -26.675 22.957 1.00 33.06 350 HIS A CA 1
ATOM 2826 C C . HIS A 1 350 ? -2.583 -27.423 23.643 1.00 33.06 350 HIS A C 1
ATOM 2828 O O . HIS A 1 350 ? -2.318 -28.152 24.595 1.00 33.06 350 HIS A O 1
ATOM 2834 N N . ASP A 1 351 ? -3.798 -27.138 23.176 1.00 39.12 351 ASP A N 1
ATOM 2835 C CA . ASP A 1 351 ? -5.060 -27.862 23.340 1.00 39.12 351 ASP A CA 1
ATOM 2836 C C . ASP A 1 351 ? -5.343 -28.500 24.708 1.00 39.12 351 ASP A C 1
ATOM 2838 O O . ASP A 1 351 ? -4.801 -29.552 25.023 1.00 39.12 351 ASP A O 1
ATOM 2842 N N . GLU A 1 352 ? -6.271 -27.906 25.468 1.00 29.80 352 GLU A N 1
ATOM 2843 C CA . GLU A 1 352 ? -7.307 -28.649 26.206 1.00 29.80 352 GLU A CA 1
ATOM 2844 C C . GLU A 1 352 ? -8.399 -27.697 26.748 1.00 29.80 352 GLU A C 1
ATOM 2846 O O . GLU A 1 352 ? -8.125 -26.769 27.509 1.00 29.80 352 GLU A O 1
ATOM 2851 N N . ASP A 1 353 ? -9.620 -28.003 26.306 1.00 30.52 353 ASP A N 1
ATOM 2852 C CA . ASP A 1 353 ? -10.930 -27.896 26.955 1.00 30.52 353 ASP A CA 1
ATOM 2853 C C . ASP A 1 353 ? -11.658 -26.563 27.217 1.00 30.52 353 ASP A C 1
ATOM 2855 O O . ASP A 1 353 ? -11.205 -25.631 27.881 1.00 30.52 353 ASP A O 1
ATOM 2859 N N . ASP A 1 354 ? -12.904 -26.602 26.730 1.00 41.16 354 ASP A N 1
ATOM 2860 C CA . ASP A 1 354 ? -14.077 -25.820 27.091 1.00 41.16 354 ASP A CA 1
ATOM 2861 C C . ASP A 1 354 ? -14.184 -25.540 28.601 1.00 41.16 354 ASP A C 1
ATOM 2863 O O . ASP A 1 354 ? -14.247 -26.454 29.424 1.00 41.16 354 ASP A O 1
ATOM 2867 N N . SER A 1 355 ? -14.337 -24.270 28.969 1.00 28.75 355 SER A N 1
ATOM 2868 C CA . SER A 1 355 ? -15.269 -23.879 30.034 1.00 28.75 355 SER A CA 1
ATOM 2869 C C . SER A 1 355 ? -15.603 -22.393 29.948 1.00 28.75 355 SER A C 1
ATOM 2871 O O . SER A 1 355 ? -14.735 -21.528 29.844 1.00 28.75 355 SER A O 1
ATOM 2873 N N . GLU A 1 356 ? -16.907 -22.138 29.960 1.00 38.28 356 GLU A N 1
ATOM 2874 C CA . GLU A 1 356 ? -17.533 -20.867 30.296 1.00 38.28 356 GLU A CA 1
ATOM 2875 C C . GLU A 1 356 ? -17.041 -20.399 31.676 1.00 38.28 356 GLU A C 1
ATOM 2877 O O . GLU A 1 356 ? -17.085 -21.183 32.619 1.00 38.28 356 GLU A O 1
ATOM 2882 N N . GLU A 1 357 ? -16.590 -19.148 31.800 1.00 29.50 357 GLU A N 1
ATOM 2883 C CA . GLU A 1 357 ? -17.058 -18.192 32.819 1.00 29.50 357 GLU A CA 1
ATOM 2884 C C . GLU A 1 357 ? -16.365 -16.825 32.677 1.00 29.50 357 GLU A C 1
ATOM 2886 O O . GLU A 1 357 ? -15.268 -16.684 32.134 1.00 29.50 357 GLU A O 1
ATOM 2891 N N . GLU A 1 358 ? -17.120 -15.825 33.118 1.00 37.91 358 GLU A N 1
ATOM 2892 C CA . GLU A 1 358 ? -16.923 -14.378 33.108 1.00 37.91 358 GLU A CA 1
ATOM 2893 C C . GLU A 1 358 ? -15.659 -13.931 33.874 1.00 37.91 358 GLU A C 1
ATOM 2895 O O . GLU A 1 358 ? -15.252 -14.592 34.822 1.00 37.91 358 GLU A O 1
ATOM 2900 N N . ASP A 1 359 ? -15.039 -12.808 33.474 1.00 26.09 359 ASP A N 1
ATOM 2901 C CA . ASP A 1 359 ? -14.774 -11.662 34.369 1.00 26.09 359 ASP A CA 1
ATOM 2902 C C . ASP A 1 359 ? -13.759 -10.635 33.815 1.00 26.09 359 ASP A C 1
ATOM 2904 O O . ASP A 1 359 ? -12.646 -10.943 33.390 1.00 26.09 359 ASP A O 1
ATOM 2908 N N . GLU A 1 360 ? -14.182 -9.373 33.932 1.00 27.97 360 GLU A N 1
ATOM 2909 C CA . GLU A 1 360 ? -13.393 -8.176 34.257 1.00 27.97 360 GLU A CA 1
ATOM 2910 C C . GLU A 1 360 ? -12.227 -7.753 33.341 1.00 27.97 360 GLU A C 1
ATOM 2912 O O . GLU A 1 360 ? -11.043 -8.018 33.570 1.00 27.97 360 GLU A O 1
ATOM 2917 N N . GLU A 1 361 ? -12.563 -6.889 32.382 1.00 28.30 361 GLU A N 1
ATOM 2918 C CA . GLU A 1 361 ? -11.608 -6.069 31.639 1.00 28.30 361 GLU A CA 1
ATOM 2919 C C . GLU A 1 361 ? -11.003 -4.988 32.563 1.00 28.30 361 GLU A C 1
ATOM 2921 O O . GLU A 1 361 ? -11.530 -3.887 32.739 1.00 28.30 361 GLU A O 1
ATOM 2926 N N . LYS A 1 362 ? -9.880 -5.321 33.211 1.00 27.91 362 LYS A N 1
ATOM 2927 C CA . LYS A 1 362 ? -9.059 -4.357 33.952 1.00 27.91 362 LYS A CA 1
ATOM 2928 C C . LYS A 1 362 ? -8.352 -3.396 33.001 1.00 27.91 362 LYS A C 1
ATOM 2930 O O . LYS A 1 362 ? -7.501 -3.778 32.201 1.00 27.91 362 LYS A O 1
ATOM 2935 N N . ASP A 1 363 ? -8.665 -2.126 33.217 1.00 32.00 363 ASP A N 1
ATOM 2936 C CA . ASP A 1 363 ? -7.979 -0.920 32.768 1.00 32.00 363 ASP A CA 1
ATOM 2937 C C . ASP A 1 363 ? -6.437 -1.059 32.792 1.00 32.00 363 ASP A C 1
ATOM 2939 O O . ASP A 1 363 ? -5.786 -1.069 33.842 1.00 32.00 363 ASP A O 1
ATOM 2943 N N . LEU A 1 364 ? -5.845 -1.171 31.598 1.00 29.08 364 LEU A N 1
ATOM 2944 C CA . LEU A 1 364 ? -4.403 -1.082 31.344 1.00 29.08 364 LEU A CA 1
ATOM 2945 C C . LEU A 1 364 ? -4.114 0.098 30.410 1.00 29.08 364 LEU A C 1
ATOM 2947 O O . LEU A 1 364 ? -3.472 -0.000 29.362 1.00 29.08 364 LEU A O 1
ATOM 2951 N N . SER A 1 365 ? -4.562 1.270 30.846 1.00 28.14 365 SER A N 1
ATOM 2952 C CA . SER A 1 365 ? -3.958 2.548 30.498 1.00 28.14 365 SER A CA 1
ATOM 2953 C C . SER A 1 365 ? -2.540 2.634 31.091 1.00 28.14 365 SER A C 1
ATOM 2955 O O . SER A 1 365 ? -2.344 3.075 32.216 1.00 28.14 365 SER A O 1
ATOM 2957 N N . LEU A 1 366 ? -1.526 2.153 30.357 1.00 27.73 366 LEU A N 1
ATOM 2958 C CA . LEU A 1 366 ? -0.118 2.589 30.448 1.00 27.73 366 LEU A CA 1
ATOM 2959 C C . LEU A 1 366 ? 0.705 1.911 29.334 1.00 27.73 366 LEU A C 1
ATOM 2961 O O . LEU A 1 366 ? 1.050 0.740 29.440 1.00 27.73 366 LEU A O 1
ATOM 2965 N N . GLY A 1 367 ? 1.044 2.667 28.279 1.00 31.39 367 GLY A N 1
ATOM 2966 C CA . GLY A 1 367 ? 2.134 2.309 27.358 1.00 31.39 367 GLY A CA 1
ATOM 2967 C C . GLY A 1 367 ? 1.783 1.918 25.916 1.00 31.39 367 GLY A C 1
ATOM 2968 O O . GLY A 1 367 ? 2.576 1.228 25.288 1.00 31.39 367 GLY A O 1
ATOM 2969 N N . LYS A 1 368 ? 0.660 2.363 25.331 1.00 33.44 368 LYS A N 1
ATOM 2970 C CA . LYS A 1 368 ? 0.450 2.280 23.866 1.00 33.44 368 LYS A CA 1
ATOM 2971 C C . LYS A 1 368 ? 1.180 3.418 23.134 1.00 33.44 368 LYS A C 1
ATOM 2973 O O . LYS A 1 368 ? 0.563 4.276 22.514 1.00 33.44 368 LYS A O 1
ATOM 2978 N N . SER A 1 369 ? 2.506 3.438 23.204 1.00 43.81 369 SER A N 1
ATOM 2979 C CA . SER A 1 369 ? 3.332 4.172 22.244 1.00 43.81 369 SER A CA 1
ATOM 2980 C C . SER A 1 369 ? 4.591 3.369 21.963 1.00 43.81 369 SER A C 1
ATOM 2982 O O . SER A 1 369 ? 5.456 3.259 22.821 1.00 43.81 369 SER A O 1
ATOM 2984 N N . ALA A 1 370 ? 4.684 2.811 20.754 1.00 39.03 370 ALA A N 1
ATOM 2985 C CA . ALA A 1 370 ? 5.960 2.818 20.043 1.00 39.03 370 ALA A CA 1
ATOM 2986 C C . ALA A 1 370 ? 5.854 2.441 18.554 1.00 39.03 370 ALA A C 1
ATOM 2988 O O . ALA A 1 370 ? 6.714 2.887 17.807 1.00 39.03 370 ALA A O 1
ATOM 2989 N N . TRP A 1 371 ? 4.842 1.702 18.063 1.00 39.19 371 TRP A N 1
ATOM 2990 C CA . TRP A 1 371 ? 4.870 1.280 16.646 1.00 39.19 371 TRP A CA 1
ATOM 2991 C C . TRP A 1 371 ? 3.499 1.245 15.977 1.00 39.19 371 TRP A C 1
ATOM 2993 O O . TRP A 1 371 ? 2.720 0.315 16.170 1.00 39.19 371 TRP A O 1
ATOM 3003 N N . LYS A 1 372 ? 3.290 2.184 15.047 1.00 35.78 372 LYS A N 1
ATOM 3004 C CA . LYS A 1 372 ? 2.255 2.142 13.994 1.00 35.78 372 LYS A CA 1
ATOM 3005 C C . LYS A 1 372 ? 2.346 0.859 13.142 1.00 35.78 372 LYS A C 1
ATOM 3007 O O . LYS A 1 372 ? 1.438 0.543 12.382 1.00 35.78 372 LYS A O 1
ATOM 3012 N N . TRP A 1 373 ? 3.444 0.102 13.296 1.00 36.09 373 TRP A N 1
ATOM 3013 C CA . TRP A 1 373 ? 3.770 -1.067 12.497 1.00 36.09 373 TRP A CA 1
ATOM 3014 C C . TRP A 1 373 ? 3.113 -2.399 12.830 1.00 36.09 373 TRP A C 1
ATOM 3016 O O . TRP A 1 373 ? 2.997 -3.260 11.957 1.00 36.09 373 TRP A O 1
ATOM 3026 N N . VAL A 1 374 ? 2.601 -2.553 14.046 1.00 38.50 374 VAL A N 1
ATOM 3027 C CA . VAL A 1 374 ? 1.742 -3.697 14.387 1.00 38.50 374 VAL A CA 1
ATOM 3028 C C . VAL A 1 374 ? 0.432 -3.613 13.598 1.00 38.50 374 VAL A C 1
ATOM 3030 O O . VAL A 1 374 ? 0.053 -4.563 12.921 1.00 38.50 374 VAL A O 1
ATOM 3033 N N . GLU A 1 375 ? -0.160 -2.420 13.556 1.00 39.84 375 GLU A N 1
ATOM 3034 C CA . GLU A 1 375 ? -1.470 -2.182 12.951 1.00 39.84 375 GLU A CA 1
ATOM 3035 C C . GLU A 1 375 ? -1.492 -2.418 11.430 1.00 39.84 375 GLU A C 1
ATOM 3037 O O . GLU A 1 375 ? -2.481 -2.909 10.895 1.00 39.84 375 GLU A O 1
ATOM 3042 N N . GLU A 1 376 ? -0.421 -2.099 10.690 1.00 39.34 376 GLU A N 1
ATOM 3043 C CA . GLU A 1 376 ? -0.423 -2.319 9.235 1.00 39.34 376 GLU A CA 1
ATOM 3044 C C . GLU A 1 376 ? 0.126 -3.701 8.812 1.00 39.34 376 GLU A C 1
ATOM 3046 O O . GLU A 1 376 ? -0.245 -4.172 7.734 1.00 39.34 376 GLU A O 1
ATOM 3051 N N . ILE A 1 377 ? 0.931 -4.400 9.639 1.00 40.75 377 ILE A N 1
ATOM 3052 C CA . ILE A 1 377 ? 1.140 -5.851 9.442 1.00 40.75 377 ILE A CA 1
ATOM 3053 C C . ILE A 1 377 ? -0.210 -6.546 9.571 1.00 40.75 377 ILE A C 1
ATOM 3055 O O . ILE A 1 377 ? -0.590 -7.276 8.659 1.00 40.75 377 ILE A O 1
ATOM 3059 N N . GLU A 1 378 ? -0.958 -6.260 10.637 1.00 43.09 378 GLU A N 1
ATOM 3060 C CA . GLU A 1 378 ? -2.309 -6.788 10.845 1.00 43.09 378 GLU A CA 1
ATOM 3061 C C . GLU A 1 378 ? -3.251 -6.428 9.687 1.00 43.09 378 GLU A C 1
ATOM 3063 O O . GLU A 1 378 ? -3.984 -7.290 9.205 1.00 43.09 378 GLU A O 1
ATOM 3068 N N . LYS A 1 379 ? -3.154 -5.216 9.120 1.00 42.97 379 LYS A N 1
ATOM 3069 C CA . LYS A 1 379 ? -3.897 -4.870 7.892 1.00 42.97 379 LYS A CA 1
ATOM 3070 C C . LYS A 1 379 ? -3.441 -5.647 6.653 1.00 42.97 379 LYS A C 1
ATOM 3072 O O . LYS A 1 379 ? -4.276 -5.924 5.804 1.00 42.97 379 LYS A O 1
ATOM 3077 N N . SER A 1 380 ? -2.168 -6.022 6.512 1.00 41.28 380 SER A N 1
ATOM 3078 C CA . SER A 1 380 ? -1.722 -6.896 5.402 1.00 41.28 380 SER A CA 1
ATOM 3079 C C . SER A 1 380 ? -2.025 -8.376 5.600 1.00 41.28 380 SER A C 1
ATOM 3081 O O . SER A 1 380 ? -1.994 -9.132 4.632 1.00 41.28 380 SER A O 1
ATOM 3083 N N . ARG A 1 381 ? -2.380 -8.783 6.824 1.00 42.94 381 ARG A N 1
ATOM 3084 C CA . ARG A 1 381 ? -2.971 -10.101 7.090 1.00 42.94 381 ARG A CA 1
ATOM 3085 C C . ARG A 1 381 ? -4.405 -10.206 6.579 1.00 42.94 381 ARG A C 1
ATOM 3087 O O . ARG A 1 381 ? -4.884 -11.320 6.400 1.00 42.94 381 ARG A O 1
ATOM 3094 N N . LEU A 1 382 ? -5.084 -9.083 6.306 1.00 38.12 382 LEU A N 1
ATOM 3095 C CA . LEU A 1 382 ? -6.438 -9.077 5.743 1.00 38.12 382 LEU A CA 1
ATOM 3096 C C . LEU A 1 382 ? -6.448 -9.752 4.361 1.00 38.12 382 LEU A C 1
ATOM 3098 O O . LEU A 1 382 ? -6.163 -9.124 3.341 1.00 38.12 382 LEU A O 1
ATOM 3102 N N . GLY A 1 383 ? -6.816 -11.034 4.340 1.00 39.06 383 GLY A N 1
ATOM 3103 C CA . GLY A 1 383 ? -6.928 -11.858 3.134 1.00 39.06 383 GLY A CA 1
ATOM 3104 C C . GLY A 1 383 ? -5.923 -13.008 3.031 1.00 39.06 383 GLY A C 1
ATOM 3105 O O . GLY A 1 383 ? -6.038 -13.788 2.090 1.00 39.06 383 GLY A O 1
ATOM 3106 N N . LEU A 1 384 ? -4.981 -13.136 3.973 1.00 42.75 384 LEU A N 1
ATOM 3107 C CA . LEU A 1 384 ? -4.170 -14.345 4.147 1.00 42.75 384 LEU A CA 1
ATOM 3108 C C . LEU A 1 384 ? -4.870 -15.253 5.160 1.00 42.75 384 LEU A C 1
ATOM 3110 O O . LEU A 1 384 ? -5.243 -14.794 6.240 1.00 42.75 384 LEU A O 1
ATOM 3114 N N . ALA A 1 385 ? -5.084 -16.516 4.797 1.00 43.94 385 ALA A N 1
ATOM 3115 C CA . ALA A 1 385 ? -5.727 -17.495 5.671 1.00 43.94 385 ALA A CA 1
ATOM 3116 C C . ALA A 1 385 ? -4.692 -18.338 6.432 1.00 43.94 385 ALA A C 1
ATOM 3118 O O . ALA A 1 385 ? -5.015 -18.909 7.472 1.00 43.94 385 ALA A O 1
ATOM 3119 N N . VAL A 1 386 ? -3.456 -18.402 5.919 1.00 55.94 386 VAL A N 1
ATOM 3120 C CA . VAL A 1 386 ? -2.431 -19.345 6.366 1.00 55.94 386 VAL A CA 1
ATOM 3121 C C . VAL A 1 386 ? -1.249 -18.625 7.031 1.00 55.94 386 VAL A C 1
ATOM 3123 O O . VAL A 1 386 ? -0.574 -17.793 6.417 1.00 55.94 386 VAL A O 1
ATOM 3126 N N . PHE A 1 387 ? -0.953 -18.990 8.282 1.00 67.56 387 PHE A N 1
ATOM 3127 C CA . PHE A 1 387 ? 0.145 -18.436 9.084 1.00 67.56 387 PHE A CA 1
ATOM 3128 C C . PHE A 1 387 ? 1.099 -19.532 9.566 1.00 67.56 387 PHE A C 1
ATOM 3130 O O . PHE A 1 387 ? 0.776 -20.719 9.561 1.00 67.56 387 PHE A O 1
ATOM 3137 N N . GLY A 1 388 ? 2.301 -19.131 9.976 1.00 73.81 388 GLY A N 1
ATOM 3138 C CA . GLY A 1 388 ? 3.232 -20.029 10.653 1.00 73.81 388 GLY A CA 1
ATOM 3139 C C . GLY A 1 388 ? 3.766 -21.173 9.773 1.00 73.81 388 GLY A C 1
ATOM 3140 O O . GLY A 1 388 ? 4.209 -20.962 8.642 1.00 73.81 388 GLY A O 1
ATOM 3141 N N . THR A 1 389 ? 3.755 -22.393 10.306 1.00 78.06 389 THR A N 1
ATOM 3142 C CA . THR A 1 389 ? 4.279 -23.625 9.686 1.00 78.06 389 THR A CA 1
ATOM 3143 C C . THR A 1 389 ? 3.630 -23.943 8.332 1.00 78.06 389 THR A C 1
ATOM 3145 O O . THR A 1 389 ? 4.332 -24.301 7.381 1.00 78.06 389 THR A O 1
ATOM 3148 N N . ASP A 1 390 ? 2.324 -23.725 8.180 1.00 79.00 390 ASP A N 1
ATOM 3149 C CA . ASP A 1 390 ? 1.628 -23.977 6.913 1.00 79.00 390 ASP A CA 1
ATOM 3150 C C . ASP A 1 390 ? 2.051 -23.003 5.812 1.00 79.00 390 ASP A C 1
ATOM 3152 O O . ASP A 1 390 ? 2.201 -23.392 4.652 1.00 79.00 390 ASP A O 1
ATOM 3156 N N . ARG A 1 391 ? 2.356 -21.753 6.177 1.00 84.75 391 ARG A N 1
ATOM 3157 C CA . ARG A 1 391 ? 2.906 -20.768 5.241 1.00 84.75 391 ARG A CA 1
ATOM 3158 C C . ARG A 1 391 ? 4.273 -21.210 4.723 1.00 84.75 391 ARG A C 1
ATOM 3160 O O . ARG A 1 391 ? 4.551 -21.063 3.531 1.00 84.75 391 ARG A O 1
ATOM 3167 N N . VAL A 1 392 ? 5.119 -21.777 5.589 1.00 86.19 392 VAL A N 1
ATOM 3168 C CA . VAL A 1 392 ? 6.405 -22.363 5.174 1.00 86.19 392 VAL A CA 1
ATOM 3169 C C . VAL A 1 392 ? 6.177 -23.521 4.210 1.00 86.19 392 VAL A C 1
ATOM 3171 O O . VAL A 1 392 ? 6.801 -23.568 3.147 1.00 86.19 392 VAL A O 1
ATOM 3174 N N . ASN A 1 393 ? 5.270 -24.433 4.556 1.00 86.06 393 ASN A N 1
ATOM 3175 C CA . ASN A 1 393 ? 4.974 -25.600 3.734 1.00 86.06 393 ASN A CA 1
ATOM 3176 C C . ASN A 1 393 ? 4.456 -25.206 2.351 1.00 86.06 393 ASN A C 1
ATOM 3178 O O . ASN A 1 393 ? 4.913 -25.736 1.340 1.00 86.06 393 ASN A O 1
ATOM 3182 N N . MET A 1 394 ? 3.580 -24.212 2.297 1.00 81.56 394 MET A N 1
ATOM 3183 C CA . MET A 1 394 ? 3.041 -23.657 1.068 1.00 81.56 394 MET A CA 1
ATOM 3184 C C . MET A 1 394 ? 4.124 -22.979 0.219 1.00 81.56 394 MET A C 1
ATOM 3186 O O . MET A 1 394 ? 4.299 -23.339 -0.947 1.00 81.56 394 MET A O 1
ATOM 3190 N N . LEU A 1 395 ? 4.923 -22.079 0.810 1.00 83.69 395 LEU A N 1
ATOM 3191 C CA . LEU A 1 395 ? 6.043 -21.404 0.138 1.00 83.69 395 LEU A CA 1
ATOM 3192 C C . LEU A 1 395 ? 6.999 -22.416 -0.515 1.00 83.69 395 LEU A C 1
ATOM 3194 O O . LEU A 1 395 ? 7.320 -22.300 -1.704 1.00 83.69 395 LEU A O 1
ATOM 3198 N N . LEU A 1 396 ? 7.424 -23.412 0.268 1.00 86.06 396 LEU A N 1
ATOM 3199 C CA . LEU A 1 396 ? 8.425 -24.409 -0.111 1.00 86.06 396 LEU A CA 1
ATOM 3200 C C . LEU A 1 396 ? 7.850 -25.597 -0.901 1.00 86.06 396 LEU A C 1
ATOM 3202 O O . LEU A 1 396 ? 8.619 -26.370 -1.470 1.00 86.06 396 LEU A O 1
ATOM 3206 N N . GLY A 1 397 ? 6.524 -25.739 -0.969 1.00 82.00 397 GLY A N 1
ATOM 3207 C CA . GLY A 1 397 ? 5.853 -26.872 -1.611 1.00 82.00 397 GLY A CA 1
ATOM 3208 C C . GLY A 1 397 ? 6.036 -28.197 -0.862 1.00 82.00 397 GLY A C 1
ATOM 3209 O O . GLY A 1 397 ? 6.234 -29.233 -1.491 1.00 82.00 397 GLY A O 1
ATOM 3210 N N . ILE A 1 398 ? 6.011 -28.181 0.470 1.00 83.75 398 ILE A N 1
ATOM 3211 C CA . ILE A 1 398 ? 6.226 -29.367 1.307 1.00 83.75 398 ILE A CA 1
ATOM 3212 C C . ILE A 1 398 ? 4.957 -30.224 1.333 1.00 83.75 398 ILE A C 1
ATOM 3214 O O . ILE A 1 398 ? 3.970 -29.849 1.944 1.00 83.75 398 ILE A O 1
ATOM 3218 N N . GLY A 1 399 ? 4.984 -31.410 0.720 1.00 66.25 399 GLY A N 1
ATOM 3219 C CA . GLY A 1 399 ? 3.846 -32.338 0.744 1.00 66.25 399 GLY A CA 1
ATOM 3220 C C . GLY A 1 399 ? 2.644 -31.896 -0.097 1.00 66.25 399 GLY A C 1
ATOM 3221 O O . GLY A 1 399 ? 1.605 -31.597 0.466 1.00 66.25 399 GLY A O 1
ATOM 3222 N N . SER A 1 400 ? 2.804 -31.865 -1.427 1.00 57.06 400 SER A N 1
ATOM 3223 C CA . SER A 1 400 ? 1.823 -31.956 -2.545 1.00 57.06 400 SER A CA 1
ATOM 3224 C C . SER A 1 400 ? 0.384 -31.386 -2.472 1.00 57.06 400 SER A C 1
ATOM 3226 O O . SER A 1 400 ? -0.342 -31.545 -3.450 1.00 57.06 400 SER A O 1
ATOM 3228 N N . HIS A 1 401 ? -0.070 -30.733 -1.401 1.00 58.72 401 HIS A N 1
ATOM 3229 C CA . HIS A 1 401 ? -1.489 -30.411 -1.189 1.00 58.72 401 HIS A CA 1
ATOM 3230 C C . HIS A 1 401 ? -1.823 -28.913 -1.216 1.00 58.72 401 HIS A C 1
ATOM 3232 O O . HIS A 1 401 ? -2.995 -28.564 -1.191 1.00 58.72 401 HIS A O 1
ATOM 3238 N N . HIS A 1 402 ? -0.826 -28.035 -1.340 1.00 60.78 402 HIS A N 1
ATOM 3239 C CA . HIS A 1 402 ? -0.977 -26.584 -1.146 1.00 60.78 402 HIS A CA 1
ATOM 3240 C C . HIS A 1 402 ? -1.406 -25.783 -2.394 1.00 60.78 402 HIS A C 1
ATOM 3242 O O . HIS A 1 402 ? -1.176 -24.579 -2.465 1.00 60.78 402 HIS A O 1
ATOM 3248 N N . ASN A 1 403 ? -1.961 -26.429 -3.422 1.00 63.56 403 ASN A N 1
ATOM 3249 C CA . ASN A 1 403 ? -2.420 -25.771 -4.657 1.00 63.56 403 ASN A CA 1
ATOM 3250 C C . ASN A 1 403 ? -3.704 -26.396 -5.236 1.00 63.56 403 ASN A C 1
ATOM 3252 O O . ASN A 1 403 ? -4.001 -26.245 -6.431 1.00 63.56 403 ASN A O 1
ATOM 3256 N N . ASN A 1 404 ? -4.452 -27.128 -4.410 1.00 67.56 404 ASN A N 1
ATOM 3257 C CA . ASN A 1 404 ? -5.604 -27.900 -4.861 1.00 67.56 404 ASN A CA 1
ATOM 3258 C C . ASN A 1 404 ? -6.805 -26.999 -5.158 1.00 67.56 404 ASN A C 1
ATOM 3260 O O . ASN A 1 404 ? -7.543 -27.256 -6.111 1.00 67.56 404 ASN A O 1
ATOM 3264 N N . THR A 1 405 ? -6.957 -25.911 -4.405 1.00 75.50 405 THR A N 1
ATOM 3265 C CA . THR A 1 405 ? -8.035 -24.932 -4.573 1.00 75.50 405 THR A CA 1
ATOM 3266 C C . THR A 1 405 ? -7.566 -23.661 -5.288 1.00 75.50 405 THR A C 1
ATOM 3268 O O . THR A 1 405 ? -6.384 -23.319 -5.309 1.00 75.50 405 THR A O 1
ATOM 3271 N N . GLU A 1 406 ? -8.505 -22.926 -5.887 1.00 71.50 406 GLU A N 1
ATOM 3272 C CA . GLU A 1 406 ? -8.216 -21.632 -6.521 1.00 71.50 406 GLU A CA 1
ATOM 3273 C C . GLU A 1 406 ? -7.705 -20.593 -5.505 1.00 71.50 406 GLU A C 1
ATOM 3275 O O . GLU A 1 406 ? -6.843 -19.779 -5.833 1.00 71.50 406 GLU A O 1
ATOM 3280 N N . GLN A 1 407 ? -8.200 -20.646 -4.265 1.00 69.50 407 GLN A N 1
ATOM 3281 C CA . GLN A 1 407 ? -7.764 -19.771 -3.178 1.00 69.50 407 GLN A CA 1
ATOM 3282 C C . GLN A 1 407 ? -6.318 -20.064 -2.763 1.00 69.50 407 GLN A C 1
ATOM 3284 O O . GLN A 1 407 ? -5.513 -19.137 -2.721 1.00 69.50 407 GLN A O 1
ATOM 3289 N N . GLU A 1 408 ? -5.960 -21.337 -2.565 1.00 66.56 408 GLU A N 1
ATOM 3290 C CA . GLU A 1 408 ? -4.578 -21.740 -2.269 1.00 66.56 408 GLU A CA 1
ATOM 3291 C C . GLU A 1 408 ? -3.620 -21.360 -3.404 1.00 66.56 408 GLU A C 1
ATOM 3293 O O . GLU A 1 408 ? -2.513 -20.906 -3.144 1.00 66.56 408 GLU A O 1
ATOM 3298 N N . ARG A 1 409 ? -4.031 -21.474 -4.676 1.00 71.31 409 ARG A N 1
ATOM 3299 C CA . ARG A 1 409 ? -3.192 -21.025 -5.805 1.00 71.31 409 ARG A CA 1
ATOM 3300 C C . ARG A 1 409 ? -2.933 -19.520 -5.762 1.00 71.31 409 ARG A C 1
ATOM 3302 O O . ARG A 1 409 ? -1.787 -19.105 -5.897 1.00 71.31 409 ARG A O 1
ATOM 3309 N N . LYS A 1 410 ? -3.971 -18.713 -5.518 1.00 68.44 410 LYS A N 1
ATOM 3310 C CA . LYS A 1 410 ? -3.837 -17.253 -5.386 1.00 68.44 410 LYS A CA 1
ATOM 3311 C C . LYS A 1 410 ? -2.954 -16.871 -4.201 1.00 68.44 410 LYS A C 1
ATOM 3313 O O . LYS A 1 410 ? -2.097 -16.004 -4.331 1.00 68.44 410 LYS A O 1
ATOM 3318 N N . GLU A 1 411 ? -3.137 -17.522 -3.057 1.00 67.94 411 GLU A N 1
ATOM 3319 C CA . GLU A 1 411 ? -2.320 -17.286 -1.866 1.00 67.94 411 GLU A CA 1
ATOM 3320 C C . GLU A 1 411 ? -0.868 -17.740 -2.082 1.00 67.94 411 GLU A C 1
ATOM 3322 O O . GLU A 1 411 ? 0.059 -17.043 -1.674 1.00 67.94 411 GLU A O 1
ATOM 3327 N N . LEU A 1 412 ? -0.638 -18.832 -2.819 1.00 68.69 412 LEU A N 1
ATOM 3328 C CA . LEU A 1 412 ? 0.704 -19.327 -3.131 1.00 68.69 412 LEU A CA 1
ATOM 3329 C C . LEU A 1 412 ? 1.438 -18.349 -4.047 1.00 68.69 412 LEU A C 1
ATOM 3331 O O . LEU A 1 412 ? 2.613 -18.048 -3.817 1.00 68.69 412 LEU A O 1
ATOM 3335 N N . ASP A 1 413 ? 0.736 -17.825 -5.049 1.00 63.50 413 ASP A N 1
ATOM 3336 C CA . ASP A 1 413 ? 1.253 -16.802 -5.952 1.00 63.50 413 ASP A CA 1
ATOM 3337 C C . ASP A 1 413 ? 1.574 -15.505 -5.196 1.00 63.50 413 ASP A C 1
ATOM 3339 O O . ASP A 1 413 ? 2.621 -14.899 -5.433 1.00 63.50 413 ASP A O 1
ATOM 3343 N N . LEU A 1 414 ? 0.741 -15.102 -4.231 1.00 62.88 414 LEU A N 1
ATOM 3344 C CA . LEU A 1 414 ? 1.015 -13.951 -3.364 1.00 62.88 414 LEU A CA 1
ATOM 3345 C C . LEU A 1 414 ? 2.253 -14.180 -2.486 1.00 62.88 414 LEU A C 1
ATOM 3347 O O . LEU A 1 414 ? 3.120 -13.310 -2.401 1.00 62.88 414 LEU A O 1
ATOM 3351 N N . ILE A 1 415 ? 2.364 -15.354 -1.858 1.00 65.44 415 ILE A N 1
ATOM 3352 C CA . ILE A 1 415 ? 3.481 -15.719 -0.978 1.00 65.44 415 ILE A CA 1
ATOM 3353 C C . ILE A 1 415 ? 4.801 -15.736 -1.756 1.00 65.44 415 ILE A C 1
ATOM 3355 O O . ILE A 1 415 ? 5.765 -15.081 -1.346 1.00 65.44 415 ILE A O 1
ATOM 3359 N N . ARG A 1 416 ? 4.848 -16.446 -2.892 1.00 66.00 416 ARG A N 1
ATOM 3360 C CA . ARG A 1 416 ? 6.078 -16.654 -3.675 1.00 66.00 416 ARG A CA 1
ATOM 3361 C C . ARG A 1 416 ? 6.600 -15.392 -4.339 1.00 66.00 416 ARG A C 1
ATOM 3363 O O . ARG A 1 416 ? 7.812 -15.237 -4.424 1.00 66.00 416 ARG A O 1
ATOM 3370 N N . ASN A 1 417 ? 5.711 -14.510 -4.778 1.00 58.41 417 ASN A N 1
ATOM 3371 C CA . ASN A 1 417 ? 6.106 -13.266 -5.429 1.00 58.41 417 ASN A CA 1
ATOM 3372 C C . ASN A 1 417 ? 6.284 -12.099 -4.440 1.00 58.41 417 ASN A C 1
ATOM 3374 O O . ASN A 1 417 ? 6.715 -11.016 -4.828 1.00 58.41 417 ASN A O 1
ATOM 3378 N N . SER A 1 418 ? 5.988 -12.298 -3.151 1.00 62.50 418 SER A N 1
ATOM 3379 C CA . SER A 1 418 ? 6.296 -11.303 -2.124 1.00 62.50 418 SER A CA 1
ATOM 3380 C C . SER A 1 418 ? 7.808 -11.169 -1.894 1.00 62.50 418 SER A C 1
ATOM 3382 O O . SER A 1 418 ? 8.594 -12.070 -2.181 1.00 62.50 418 SER A O 1
ATOM 3384 N N . ARG A 1 419 ? 8.227 -10.080 -1.236 1.00 60.12 419 ARG A N 1
ATOM 3385 C CA . ARG A 1 419 ? 9.607 -9.900 -0.736 1.00 60.12 419 ARG A CA 1
ATOM 3386 C C . ARG A 1 419 ? 10.049 -10.997 0.249 1.00 60.12 419 ARG A C 1
ATOM 3388 O O . ARG A 1 419 ? 11.241 -11.182 0.504 1.00 60.12 419 ARG A O 1
ATOM 3395 N N . PHE A 1 420 ? 9.087 -11.718 0.817 1.00 74.75 420 PHE A N 1
ATOM 3396 C CA . PHE A 1 420 ? 9.312 -12.838 1.723 1.00 74.75 420 PHE A CA 1
ATOM 3397 C C . PHE A 1 420 ? 9.285 -14.199 1.010 1.00 74.75 420 PHE A C 1
ATOM 3399 O O . PHE A 1 420 ? 9.448 -15.232 1.653 1.00 74.75 420 PHE A O 1
ATOM 3406 N N . GLY A 1 421 ? 9.125 -14.189 -0.314 1.00 71.25 421 GLY A N 1
ATOM 3407 C CA . GLY A 1 421 ? 9.099 -15.359 -1.174 1.00 71.25 421 GLY A CA 1
ATOM 3408 C C . GLY A 1 421 ? 10.479 -15.922 -1.521 1.00 71.25 421 GLY A C 1
ATOM 3409 O O . GLY A 1 421 ? 11.506 -15.575 -0.921 1.00 71.25 421 GLY A O 1
ATOM 3410 N N . LEU A 1 422 ? 10.481 -16.830 -2.498 1.00 79.56 422 LEU A N 1
ATOM 3411 C CA . LEU A 1 422 ? 11.679 -17.467 -3.047 1.00 79.56 422 LEU A CA 1
ATOM 3412 C C . LEU A 1 422 ? 12.356 -16.547 -4.065 1.00 79.56 422 LEU A C 1
ATOM 3414 O O . LEU A 1 422 ? 11.699 -15.777 -4.759 1.00 79.56 422 LEU A O 1
ATOM 3418 N N . GLY A 1 423 ? 13.679 -16.638 -4.163 1.00 68.62 423 GLY A N 1
ATOM 3419 C CA . GLY A 1 423 ? 14.435 -15.895 -5.164 1.00 68.62 423 GLY A CA 1
ATOM 3420 C C . GLY A 1 423 ? 14.423 -16.585 -6.525 1.00 68.62 423 GLY A C 1
ATOM 3421 O O . GLY A 1 423 ? 14.053 -17.748 -6.660 1.00 68.62 423 GLY A O 1
ATOM 3422 N N . THR A 1 424 ? 14.872 -15.860 -7.544 1.00 69.88 424 THR A N 1
ATOM 3423 C CA . THR A 1 424 ? 14.926 -16.345 -8.931 1.00 69.88 424 THR A CA 1
ATOM 3424 C C . THR A 1 424 ? 16.335 -16.719 -9.391 1.00 69.88 424 THR A C 1
ATOM 3426 O O . THR A 1 424 ? 16.516 -17.129 -10.531 1.00 69.88 424 THR A O 1
ATOM 3429 N N . LYS A 1 425 ? 17.353 -16.583 -8.528 1.00 65.00 425 LYS A N 1
ATOM 3430 C CA . LYS A 1 425 ? 18.755 -16.886 -8.863 1.00 65.00 425 LYS A CA 1
ATOM 3431 C C . LYS A 1 425 ? 19.033 -18.381 -8.945 1.00 65.00 425 LYS A C 1
ATOM 3433 O O . LYS A 1 425 ? 19.934 -18.775 -9.678 1.00 65.00 425 LYS A O 1
ATOM 3438 N N . ARG A 1 426 ? 18.297 -19.191 -8.178 1.00 73.06 426 ARG A N 1
ATOM 3439 C CA . ARG A 1 426 ? 18.366 -20.655 -8.230 1.00 73.06 426 ARG A CA 1
ATOM 3440 C C . ARG A 1 426 ? 16.966 -21.247 -8.131 1.00 73.06 426 ARG A C 1
ATOM 3442 O O . ARG A 1 426 ? 16.161 -20.767 -7.335 1.00 73.06 426 ARG A O 1
ATOM 3449 N N . THR A 1 427 ? 16.677 -22.269 -8.930 1.00 77.75 427 THR A N 1
ATOM 3450 C CA . THR A 1 427 ? 15.362 -22.925 -8.977 1.00 77.75 427 THR A CA 1
ATOM 3451 C C . THR A 1 427 ? 15.159 -23.876 -7.797 1.00 77.75 427 THR A C 1
ATOM 3453 O O . THR A 1 427 ? 16.110 -24.283 -7.127 1.00 77.75 427 THR A O 1
ATOM 3456 N N . MET A 1 428 ? 13.914 -24.291 -7.557 1.00 80.94 428 MET A N 1
ATOM 3457 C CA . MET A 1 428 ? 13.624 -25.316 -6.547 1.00 80.94 428 MET A CA 1
ATOM 3458 C C . MET A 1 428 ? 14.185 -26.698 -6.916 1.00 80.94 428 MET A C 1
ATOM 3460 O O . MET A 1 428 ? 14.524 -27.471 -6.022 1.00 80.94 428 MET A O 1
ATOM 3464 N N . ASP A 1 429 ? 14.377 -26.989 -8.205 1.00 80.06 429 ASP A N 1
ATOM 3465 C CA . ASP A 1 429 ? 15.079 -28.202 -8.637 1.00 80.06 429 ASP A CA 1
ATOM 3466 C C . ASP A 1 429 ? 16.568 -28.135 -8.281 1.00 80.06 429 ASP A C 1
ATOM 3468 O O . ASP A 1 429 ? 17.121 -29.100 -7.757 1.00 80.06 429 ASP A O 1
ATOM 3472 N N . GLN A 1 430 ? 17.200 -26.968 -8.449 1.00 80.31 430 GLN A N 1
ATOM 3473 C CA . GLN A 1 430 ? 18.573 -26.738 -7.991 1.00 80.31 430 GLN A CA 1
ATOM 3474 C C . GLN A 1 430 ? 18.682 -26.779 -6.463 1.00 80.31 430 GLN A C 1
ATOM 3476 O O . GLN A 1 430 ? 19.684 -27.265 -5.941 1.00 80.31 430 GLN A O 1
ATOM 3481 N N . VAL A 1 431 ? 17.661 -26.318 -5.726 1.00 83.62 431 VAL A N 1
ATOM 3482 C CA . VAL A 1 431 ? 17.577 -26.515 -4.268 1.00 83.62 431 VAL A CA 1
ATOM 3483 C C . VAL A 1 431 ? 17.580 -28.007 -3.954 1.00 83.62 431 VAL A C 1
ATOM 3485 O O . VAL A 1 431 ? 18.404 -28.448 -3.158 1.00 83.62 431 VAL A O 1
ATOM 3488 N N . ARG A 1 432 ? 16.718 -28.808 -4.585 1.00 84.94 432 ARG A N 1
ATOM 3489 C CA . ARG A 1 432 ? 16.673 -30.260 -4.361 1.00 84.94 432 ARG A CA 1
ATOM 3490 C C . ARG A 1 432 ? 18.000 -30.936 -4.710 1.00 84.94 432 ARG A C 1
ATOM 3492 O O . ARG A 1 432 ? 18.500 -31.720 -3.908 1.00 84.94 432 ARG A O 1
ATOM 3499 N N . GLU A 1 433 ? 18.601 -30.609 -5.852 1.00 83.25 433 GLU A N 1
ATOM 3500 C CA . GLU A 1 433 ? 19.871 -31.195 -6.304 1.00 83.25 433 GLU A CA 1
ATOM 3501 C C . GLU A 1 433 ? 21.042 -30.834 -5.377 1.00 83.25 433 GLU A C 1
ATOM 3503 O O . GLU A 1 433 ? 21.825 -31.706 -4.978 1.00 83.25 433 GLU A O 1
ATOM 3508 N N . PHE A 1 434 ? 21.147 -29.554 -5.008 1.00 83.38 434 PHE A N 1
ATOM 3509 C CA . PHE A 1 434 ? 22.199 -29.053 -4.129 1.00 83.38 434 PHE A CA 1
ATOM 3510 C C . PHE A 1 434 ? 22.046 -29.593 -2.716 1.00 83.38 434 PHE A C 1
ATOM 3512 O O . PHE A 1 434 ? 23.011 -30.058 -2.108 1.00 83.38 434 PHE A O 1
ATOM 3519 N N . THR A 1 435 ? 20.824 -29.530 -2.185 1.00 84.38 435 THR A N 1
ATOM 3520 C CA . THR A 1 435 ? 20.582 -29.880 -0.790 1.00 84.38 435 THR A CA 1
ATOM 3521 C C . THR A 1 435 ? 20.442 -31.373 -0.550 1.00 84.38 435 THR A C 1
ATOM 3523 O O . THR A 1 435 ? 20.728 -31.844 0.556 1.00 84.38 435 THR A O 1
ATOM 3526 N N . GLY A 1 436 ? 20.037 -32.112 -1.584 1.00 84.06 436 GLY A N 1
ATOM 3527 C CA . GLY A 1 436 ? 19.635 -33.510 -1.499 1.00 84.06 436 GLY A CA 1
ATOM 3528 C C . GLY A 1 436 ? 18.298 -33.711 -0.782 1.00 84.06 436 GLY A C 1
ATOM 3529 O O . GLY A 1 436 ? 18.020 -34.826 -0.335 1.00 84.06 436 GLY A O 1
ATOM 3530 N N . ILE A 1 437 ? 17.496 -32.651 -0.628 1.00 86.50 437 ILE A N 1
ATOM 3531 C CA . ILE A 1 437 ? 16.216 -32.660 0.088 1.00 86.50 437 ILE A CA 1
ATOM 3532 C C . ILE A 1 437 ? 15.075 -32.579 -0.922 1.00 86.50 437 ILE A C 1
ATOM 3534 O O . ILE A 1 437 ? 14.930 -31.596 -1.646 1.00 86.50 437 ILE A O 1
ATOM 3538 N N . ASP A 1 438 ? 14.232 -33.604 -0.931 1.00 86.06 438 ASP A N 1
ATOM 3539 C CA . ASP A 1 438 ? 12.988 -33.629 -1.685 1.00 86.06 438 ASP A CA 1
ATOM 3540 C C . ASP A 1 438 ? 11.851 -33.163 -0.772 1.00 86.06 438 ASP A C 1
ATOM 3542 O O . ASP A 1 438 ? 11.280 -33.926 0.014 1.00 86.06 438 ASP A O 1
ATOM 3546 N N . LEU A 1 439 ? 11.571 -31.863 -0.867 1.00 87.44 439 LEU A N 1
ATOM 3547 C CA . LEU A 1 439 ? 10.531 -31.181 -0.099 1.00 87.44 439 LEU A CA 1
ATOM 3548 C C . LEU A 1 439 ? 9.135 -31.724 -0.433 1.00 87.44 439 LEU A C 1
ATOM 3550 O O . LEU A 1 439 ? 8.311 -31.885 0.466 1.00 87.44 439 LEU A O 1
ATOM 3554 N N . LEU A 1 440 ? 8.888 -32.076 -1.700 1.00 83.25 440 LEU A N 1
ATOM 3555 C CA . LEU A 1 440 ? 7.591 -32.575 -2.163 1.00 83.25 440 LEU A CA 1
ATOM 3556 C C . LEU A 1 440 ? 7.242 -33.904 -1.495 1.00 83.25 440 LEU A C 1
ATOM 3558 O O . LEU A 1 440 ? 6.135 -34.063 -0.988 1.00 83.25 440 LEU A O 1
ATOM 3562 N N . ASN A 1 441 ? 8.198 -34.834 -1.452 1.00 85.12 441 ASN A N 1
ATOM 3563 C CA . ASN A 1 441 ? 8.002 -36.159 -0.860 1.00 85.12 441 ASN A CA 1
ATOM 3564 C C . ASN A 1 441 ? 8.438 -36.245 0.611 1.00 85.12 441 ASN A C 1
ATOM 3566 O O . ASN A 1 441 ? 8.550 -37.352 1.140 1.00 85.12 441 ASN A O 1
ATOM 3570 N N . LYS A 1 442 ? 8.708 -35.102 1.258 1.00 88.12 442 LYS A N 1
ATOM 3571 C CA . LYS A 1 442 ? 9.128 -34.999 2.665 1.00 88.12 442 LYS A CA 1
ATOM 3572 C C . LYS A 1 442 ? 10.264 -35.968 3.026 1.00 88.12 442 LYS A C 1
ATOM 3574 O O . LYS A 1 442 ? 10.218 -36.653 4.049 1.00 88.12 442 LYS A O 1
ATOM 3579 N N . LYS A 1 443 ? 11.285 -36.073 2.168 1.00 86.31 443 LYS A N 1
ATOM 3580 C CA . LYS A 1 443 ? 12.393 -37.023 2.358 1.00 86.31 443 LYS A CA 1
ATOM 3581 C C . LYS A 1 443 ? 13.741 -36.437 1.965 1.00 86.31 443 LYS A C 1
ATOM 3583 O O . LYS A 1 443 ? 13.849 -35.586 1.088 1.00 86.31 443 LYS A O 1
ATOM 3588 N N . MET A 1 444 ? 14.796 -36.956 2.579 1.00 83.56 444 MET A N 1
ATOM 3589 C CA . MET A 1 444 ? 16.164 -36.699 2.139 1.00 83.56 444 MET A CA 1
ATOM 3590 C C . MET A 1 444 ? 16.561 -37.760 1.105 1.00 83.56 444 MET A C 1
ATOM 3592 O O . MET A 1 444 ? 16.627 -38.942 1.433 1.00 83.56 444 MET A O 1
ATOM 3596 N N . GLU A 1 445 ? 16.808 -37.362 -0.143 1.00 81.06 445 GLU A N 1
ATOM 3597 C CA . GLU A 1 445 ? 17.190 -38.292 -1.219 1.00 81.06 445 GLU A CA 1
ATOM 3598 C C . GLU A 1 445 ? 18.650 -38.706 -1.121 1.00 81.06 445 GLU A C 1
ATOM 3600 O O . GLU A 1 445 ? 19.005 -39.860 -1.358 1.00 81.06 445 GLU A O 1
ATOM 3605 N N . CYS A 1 446 ? 19.511 -37.755 -0.764 1.00 74.38 446 CYS A N 1
ATOM 3606 C CA . CYS A 1 446 ? 20.921 -38.016 -0.554 1.00 74.38 446 CYS A CA 1
ATOM 3607 C C . CYS A 1 446 ? 21.506 -37.038 0.468 1.00 74.38 446 CYS A C 1
ATOM 3609 O O . CYS A 1 446 ? 21.249 -35.839 0.445 1.00 74.38 446 CYS A O 1
ATOM 3611 N N . ASN A 1 447 ? 22.325 -37.547 1.387 1.00 70.56 447 ASN A N 1
ATOM 3612 C CA . ASN A 1 447 ? 22.992 -36.703 2.371 1.00 70.56 447 ASN A CA 1
ATOM 3613 C C . ASN A 1 447 ? 24.224 -36.034 1.737 1.00 70.56 447 ASN A C 1
ATOM 3615 O O . ASN A 1 447 ? 25.247 -36.685 1.515 1.00 70.56 447 ASN A O 1
ATOM 3619 N N . LYS A 1 448 ? 24.139 -34.726 1.481 1.00 69.62 448 LYS A N 1
ATOM 3620 C CA . LYS A 1 448 ? 25.186 -33.936 0.810 1.00 69.62 448 LYS A CA 1
ATOM 3621 C C . LYS A 1 448 ? 26.185 -33.251 1.759 1.00 69.62 448 LYS A C 1
ATOM 3623 O O . LYS A 1 448 ? 26.985 -32.431 1.328 1.00 69.62 448 LYS A O 1
ATOM 3628 N N . CYS A 1 449 ? 26.241 -33.641 3.035 1.00 62.19 449 CYS A N 1
ATOM 3629 C CA . CYS A 1 449 ? 27.004 -32.973 4.107 1.00 62.19 449 CYS A CA 1
ATOM 3630 C C . CYS A 1 449 ? 28.540 -32.819 3.916 1.00 62.19 449 CYS A C 1
ATOM 3632 O O . CYS A 1 449 ? 29.225 -32.257 4.773 1.00 62.19 449 CYS A O 1
ATOM 3634 N N . GLY A 1 450 ? 29.127 -33.314 2.824 1.00 52.50 450 GLY A N 1
ATOM 3635 C CA . GLY A 1 450 ? 30.561 -33.184 2.532 1.00 52.50 450 GLY A CA 1
ATOM 3636 C C . GLY A 1 450 ? 30.935 -32.990 1.060 1.00 52.50 450 GLY A C 1
ATOM 3637 O O . GLY A 1 450 ? 32.102 -32.730 0.799 1.00 52.50 450 GLY A O 1
ATOM 3638 N N . ASN A 1 451 ? 29.981 -33.074 0.125 1.00 53.47 451 ASN A N 1
ATOM 3639 C CA . ASN A 1 451 ? 30.232 -33.089 -1.324 1.00 53.47 451 ASN A CA 1
ATOM 3640 C C . ASN A 1 451 ? 29.328 -32.076 -2.043 1.00 53.47 451 ASN A C 1
ATOM 3642 O O . ASN A 1 451 ? 28.616 -32.420 -2.987 1.00 53.47 451 ASN A O 1
ATOM 3646 N N . ASN A 1 452 ? 29.322 -30.838 -1.551 1.00 62.56 452 ASN A N 1
ATOM 3647 C CA . ASN A 1 452 ? 28.610 -29.750 -2.206 1.00 62.56 452 ASN A CA 1
ATOM 3648 C C . ASN A 1 452 ? 29.521 -29.144 -3.266 1.00 62.56 452 ASN A C 1
ATOM 3650 O O . ASN A 1 452 ? 30.526 -28.504 -2.949 1.00 62.56 452 ASN A O 1
ATOM 3654 N N . TYR A 1 453 ? 29.170 -29.377 -4.524 1.00 57.34 453 TYR A N 1
ATOM 3655 C CA . TYR A 1 453 ? 29.726 -28.617 -5.629 1.00 57.34 453 TYR A CA 1
ATOM 3656 C C . TYR A 1 453 ? 28.992 -27.288 -5.711 1.00 57.34 453 TYR A C 1
ATOM 3658 O O . TYR A 1 453 ? 27.810 -27.194 -5.387 1.00 57.34 453 TYR A O 1
ATOM 3666 N N . TRP A 1 454 ? 29.720 -26.254 -6.105 1.00 59.16 454 TRP A N 1
ATOM 3667 C CA . TRP A 1 454 ? 29.140 -24.941 -6.306 1.00 59.16 454 TRP A CA 1
ATOM 3668 C C . TRP A 1 454 ? 28.048 -25.005 -7.380 1.00 59.16 454 TRP A C 1
ATOM 3670 O O . TRP A 1 454 ? 28.277 -25.579 -8.444 1.00 59.16 454 TRP A O 1
ATOM 3680 N N . VAL A 1 455 ? 26.880 -24.426 -7.089 1.00 54.91 455 VAL A N 1
ATOM 3681 C CA . VAL A 1 455 ? 25.779 -24.311 -8.051 1.00 54.91 455 VAL A CA 1
ATOM 3682 C C . VAL A 1 455 ? 25.825 -22.915 -8.657 1.00 54.91 455 VAL A C 1
ATOM 3684 O O . VAL A 1 455 ? 25.599 -21.939 -7.922 1.00 54.91 455 VAL A O 1
ATOM 3687 N N . PRO A 1 456 ? 26.110 -22.815 -9.969 1.00 50.66 456 PRO A N 1
ATOM 3688 C CA . PRO A 1 456 ? 26.085 -21.547 -10.660 1.00 50.66 456 PRO A CA 1
ATOM 3689 C C . PRO A 1 456 ? 24.728 -20.882 -10.513 1.00 50.66 456 PRO A C 1
ATOM 3691 O O . PRO A 1 456 ? 23.687 -21.523 -10.629 1.00 50.66 456 PRO A O 1
ATOM 3694 N N . PHE A 1 457 ? 24.754 -19.585 -10.260 1.00 45.22 457 PHE A N 1
ATOM 3695 C CA . PHE A 1 457 ? 23.611 -18.718 -10.465 1.00 45.22 457 PHE A CA 1
ATOM 3696 C C . PHE A 1 457 ? 24.035 -17.652 -11.466 1.00 45.22 457 PHE A C 1
ATOM 3698 O O . PHE A 1 457 ? 25.209 -17.281 -11.526 1.00 45.22 457 PHE A O 1
ATOM 3705 N N . GLU A 1 458 ? 23.100 -17.158 -12.265 1.00 38.22 458 GLU A N 1
ATOM 3706 C CA . GLU A 1 458 ? 23.413 -16.101 -13.216 1.00 38.22 458 GLU A CA 1
ATOM 3707 C C . GLU A 1 458 ? 23.733 -14.795 -12.470 1.00 38.22 458 GLU A C 1
ATOM 3709 O O . GLU A 1 458 ? 22.851 -14.112 -11.919 1.00 38.22 458 GLU A O 1
ATOM 3714 N N . GLU A 1 459 ? 25.010 -14.408 -12.481 1.00 39.75 459 GLU A N 1
ATOM 3715 C CA . GLU A 1 459 ? 25.388 -13.011 -12.309 1.00 39.75 459 GLU A CA 1
ATOM 3716 C C . GLU A 1 459 ? 24.963 -12.246 -13.562 1.00 39.75 459 GLU A C 1
ATOM 3718 O O . GLU A 1 459 ? 25.718 -12.035 -14.507 1.00 39.75 459 GLU A O 1
ATOM 3723 N N . SER A 1 460 ? 23.716 -11.785 -13.561 1.00 32.44 460 SER A N 1
ATOM 3724 C CA . SER A 1 460 ? 23.385 -10.605 -14.348 1.00 32.44 460 SER A CA 1
ATOM 3725 C C . SER A 1 460 ? 24.302 -9.467 -13.863 1.00 32.44 460 SER A C 1
ATOM 3727 O O . SER A 1 460 ? 24.331 -9.238 -12.647 1.00 32.44 460 SER A O 1
ATOM 3729 N N . PRO A 1 461 ? 25.001 -8.723 -14.751 1.00 35.84 461 PRO A N 1
ATOM 3730 C CA . PRO A 1 461 ? 25.919 -7.629 -14.385 1.00 35.84 461 PRO A CA 1
ATOM 3731 C C . PRO A 1 461 ? 25.297 -6.543 -13.490 1.00 35.84 461 PRO A C 1
ATOM 3733 O O . PRO A 1 461 ? 25.995 -5.684 -12.960 1.00 35.84 461 PRO A O 1
ATOM 3736 N N . ASN A 1 462 ? 23.976 -6.595 -13.327 1.00 34.84 462 ASN A N 1
ATOM 3737 C CA . ASN A 1 462 ? 23.149 -5.599 -12.682 1.00 34.84 462 ASN A CA 1
ATOM 3738 C C . ASN A 1 462 ? 22.467 -6.082 -11.388 1.00 34.84 462 ASN A C 1
ATOM 3740 O O . ASN A 1 462 ? 21.711 -5.328 -10.794 1.00 34.84 462 ASN A O 1
ATOM 3744 N N . TYR A 1 463 ? 22.724 -7.287 -10.873 1.00 33.41 463 TYR A N 1
ATOM 3745 C CA . TYR A 1 463 ? 22.045 -7.747 -9.650 1.00 33.41 463 TYR A CA 1
ATOM 3746 C C . TYR A 1 463 ? 22.979 -7.821 -8.445 1.00 33.41 463 TYR A C 1
ATOM 3748 O O . TYR A 1 463 ? 23.796 -8.725 -8.321 1.00 33.41 463 TYR A O 1
ATOM 3756 N N . GLY A 1 464 ? 22.829 -6.856 -7.538 1.00 30.86 464 GLY A N 1
ATOM 3757 C CA . GLY A 1 464 ? 23.576 -6.805 -6.289 1.00 30.86 464 GLY A CA 1
ATOM 3758 C C . GLY A 1 464 ? 23.683 -5.395 -5.764 1.00 30.86 464 GLY A C 1
ATOM 3759 O O . GLY A 1 464 ? 24.636 -4.703 -6.111 1.00 30.86 464 GLY A O 1
ATOM 3760 N N . VAL A 1 465 ? 22.689 -5.004 -4.963 1.00 36.91 465 VAL A N 1
ATOM 3761 C CA . VAL A 1 465 ? 22.537 -3.794 -4.127 1.00 36.91 465 VAL A CA 1
ATOM 3762 C C . VAL A 1 465 ? 22.716 -2.433 -4.789 1.00 36.91 465 VAL A C 1
ATOM 3764 O O . VAL A 1 465 ? 21.913 -1.541 -4.587 1.00 36.91 465 VAL A O 1
ATOM 3767 N N . GLN A 1 466 ? 23.707 -2.277 -5.641 1.00 31.39 466 GLN A N 1
ATOM 3768 C CA . GLN A 1 466 ? 24.024 -1.051 -6.338 1.00 31.39 466 GLN A CA 1
ATOM 3769 C C . GLN A 1 466 ? 22.962 -0.696 -7.376 1.00 31.39 466 GLN A C 1
ATOM 3771 O O . GLN A 1 466 ? 22.650 0.466 -7.506 1.00 31.39 466 GLN A O 1
ATOM 3776 N N . GLU A 1 467 ? 22.268 -1.657 -7.993 1.00 33.25 467 GLU A N 1
ATOM 3777 C CA . GLU A 1 467 ? 21.069 -1.343 -8.786 1.00 33.25 467 GLU A CA 1
ATOM 3778 C C . GLU A 1 467 ? 19.816 -1.136 -7.912 1.00 33.25 467 GLU A C 1
ATOM 3780 O O . GLU A 1 467 ? 18.884 -0.475 -8.339 1.00 33.25 467 GLU A O 1
ATOM 3785 N N . LEU A 1 468 ? 19.773 -1.636 -6.673 1.00 35.53 468 LEU A N 1
ATOM 3786 C CA . LEU A 1 468 ? 18.697 -1.317 -5.716 1.00 35.53 468 LEU A CA 1
ATOM 3787 C C . LEU A 1 468 ? 18.893 0.065 -5.069 1.00 35.53 468 LEU A C 1
ATOM 3789 O O . LEU A 1 468 ? 17.924 0.674 -4.628 1.00 35.53 468 LEU A O 1
ATOM 3793 N N . LEU A 1 469 ? 20.125 0.578 -5.081 1.00 34.59 469 LEU A N 1
ATOM 3794 C CA . LEU A 1 469 ? 20.492 1.909 -4.605 1.00 34.59 469 LEU A CA 1
ATOM 3795 C C . LEU A 1 469 ? 20.563 2.962 -5.699 1.00 34.59 469 LEU A C 1
ATOM 3797 O O . LEU A 1 469 ? 20.143 4.096 -5.494 1.00 34.59 469 LEU A O 1
ATOM 3801 N N . GLU A 1 470 ? 21.065 2.595 -6.870 1.00 32.62 470 GLU A N 1
ATOM 3802 C CA . GLU A 1 470 ? 21.226 3.491 -8.009 1.00 32.62 470 GLU A CA 1
ATOM 3803 C C . GLU A 1 470 ? 19.991 3.467 -8.921 1.00 32.62 470 GLU A C 1
ATOM 3805 O O . GLU A 1 470 ? 19.869 4.342 -9.758 1.00 32.62 470 GLU A O 1
ATOM 3810 N N . ARG A 1 471 ? 18.979 2.600 -8.717 1.00 32.72 471 ARG A N 1
ATOM 3811 C CA . ARG A 1 471 ? 17.636 2.773 -9.336 1.00 32.72 471 ARG A CA 1
ATOM 3812 C C . ARG A 1 471 ? 16.785 3.873 -8.688 1.00 32.72 471 ARG A C 1
ATOM 3814 O O . ARG A 1 471 ? 15.688 4.139 -9.172 1.00 32.72 471 ARG A O 1
ATOM 3821 N N . GLY A 1 472 ? 17.345 4.587 -7.709 1.00 33.31 472 GLY A N 1
ATOM 3822 C CA . GLY A 1 472 ? 17.014 5.986 -7.419 1.00 33.31 472 GLY A CA 1
ATOM 3823 C C . GLY A 1 472 ? 17.572 6.986 -8.450 1.00 33.31 472 GLY A C 1
ATOM 3824 O O . GLY A 1 472 ? 17.364 8.182 -8.293 1.00 33.31 472 GLY A O 1
ATOM 3825 N N . ASN A 1 473 ? 18.267 6.522 -9.497 1.00 31.27 473 ASN A N 1
ATOM 3826 C CA . ASN A 1 473 ? 18.799 7.314 -10.606 1.00 31.27 473 ASN A CA 1
ATOM 3827 C C . ASN A 1 473 ? 19.056 6.462 -11.875 1.00 31.27 473 ASN A C 1
ATOM 3829 O O . ASN A 1 473 ? 20.133 5.931 -12.086 1.00 31.27 473 ASN A O 1
ATOM 3833 N N . ILE A 1 474 ? 18.095 6.473 -12.800 1.00 29.64 474 ILE A N 1
ATOM 3834 C CA . ILE A 1 474 ? 18.289 6.278 -14.253 1.00 29.64 474 ILE A CA 1
ATOM 3835 C C . ILE A 1 474 ? 18.650 4.835 -14.702 1.00 29.64 474 ILE A C 1
ATOM 3837 O O . ILE A 1 474 ? 19.708 4.316 -14.415 1.00 29.64 474 ILE A O 1
ATOM 3841 N N . GLY A 1 475 ? 17.777 4.066 -15.362 1.00 29.98 475 GLY A N 1
ATOM 3842 C CA . GLY A 1 475 ? 17.561 4.201 -16.806 1.00 29.98 475 GLY A CA 1
ATOM 3843 C C . GLY A 1 475 ? 18.270 3.119 -17.620 1.00 29.98 475 GLY A C 1
ATOM 3844 O O . GLY A 1 475 ? 19.484 3.173 -17.750 1.00 29.98 475 GLY A O 1
ATOM 3845 N N . LYS A 1 476 ? 17.482 2.256 -18.282 1.00 28.55 476 LYS A N 1
ATOM 3846 C CA . LYS A 1 476 ? 17.837 1.403 -19.445 1.00 28.55 476 LYS A CA 1
ATOM 3847 C C . LYS A 1 476 ? 18.555 0.063 -19.217 1.00 28.55 476 LYS A C 1
ATOM 3849 O O . LYS A 1 476 ? 19.727 0.045 -18.871 1.00 28.55 476 LYS A O 1
ATOM 3854 N N . ALA A 1 477 ? 17.904 -1.039 -19.621 1.00 25.30 477 ALA A N 1
ATOM 3855 C CA . ALA A 1 477 ? 18.303 -1.869 -20.780 1.00 25.30 477 ALA A CA 1
ATOM 3856 C C . ALA A 1 477 ? 17.716 -3.299 -20.722 1.00 25.30 477 ALA A C 1
ATOM 3858 O O . ALA A 1 477 ? 18.170 -4.124 -19.943 1.00 25.30 477 ALA A O 1
ATOM 3859 N N . GLN A 1 478 ? 16.765 -3.598 -21.608 1.00 24.47 478 GLN A N 1
ATOM 3860 C CA . GLN A 1 478 ? 16.580 -4.874 -22.321 1.00 24.47 478 GLN A CA 1
ATOM 3861 C C . GLN A 1 478 ? 15.618 -4.506 -23.464 1.00 24.47 478 GLN A C 1
ATOM 3863 O O . GLN A 1 478 ? 14.572 -3.916 -23.232 1.00 24.47 478 GLN A O 1
ATOM 3868 N N . ARG A 1 479 ? 15.979 -4.647 -24.734 1.00 26.28 479 ARG A N 1
ATOM 3869 C CA . ARG A 1 479 ? 16.145 -5.935 -25.398 1.00 26.28 479 ARG A CA 1
ATOM 3870 C C . ARG A 1 479 ? 17.216 -5.855 -26.482 1.00 26.28 479 ARG A C 1
ATOM 3872 O O . ARG A 1 479 ? 17.202 -4.964 -27.321 1.00 26.28 479 ARG A O 1
ATOM 3879 N N . GLN A 1 480 ? 18.078 -6.852 -26.482 1.00 28.52 480 GLN A N 1
ATOM 3880 C CA . GLN A 1 480 ? 18.813 -7.379 -27.629 1.00 28.52 480 GLN A CA 1
ATOM 3881 C C . GLN A 1 480 ? 18.916 -8.885 -27.322 1.00 28.52 480 GLN A C 1
ATOM 3883 O O . GLN A 1 480 ? 19.048 -9.233 -26.154 1.00 28.52 480 GLN A O 1
ATOM 3888 N N . LYS A 1 481 ? 18.789 -9.841 -28.237 1.00 29.81 481 LYS A N 1
ATOM 3889 C CA . LYS A 1 481 ? 19.240 -9.933 -29.629 1.00 29.81 481 LYS A CA 1
ATOM 3890 C C . LYS A 1 481 ? 18.615 -11.207 -30.223 1.00 29.81 481 LYS A C 1
ATOM 3892 O O . LYS A 1 481 ? 18.404 -12.166 -29.489 1.00 29.81 481 LYS A O 1
ATOM 3897 N N . THR A 1 482 ? 18.476 -11.269 -31.539 1.00 25.17 482 THR A N 1
ATOM 3898 C CA . THR A 1 482 ? 18.866 -12.477 -32.277 1.00 25.17 482 THR A CA 1
ATOM 3899 C C . THR A 1 482 ? 20.150 -12.142 -33.026 1.00 25.17 482 THR A C 1
ATOM 3901 O O . THR A 1 482 ? 20.250 -11.069 -33.616 1.00 25.17 482 THR A O 1
ATOM 3904 N N . ASP A 1 483 ? 21.138 -13.025 -32.889 1.00 24.88 483 ASP A N 1
ATOM 3905 C CA . ASP A 1 483 ? 21.997 -13.549 -33.961 1.00 24.88 483 ASP A CA 1
ATOM 3906 C C . ASP A 1 483 ? 23.487 -13.678 -33.605 1.00 24.88 483 ASP A C 1
ATOM 3908 O O . ASP A 1 483 ? 24.163 -12.723 -33.229 1.00 24.88 483 ASP A O 1
ATOM 3912 N N . VAL A 1 484 ? 23.928 -14.934 -33.753 1.00 23.20 484 VAL A N 1
ATOM 3913 C CA . VAL A 1 484 ? 25.141 -15.465 -34.399 1.00 23.20 484 VAL A CA 1
ATOM 3914 C C . VAL A 1 484 ? 26.505 -14.816 -34.095 1.00 23.20 484 VAL A C 1
ATOM 3916 O O . VAL A 1 484 ? 26.762 -13.634 -34.285 1.00 23.20 484 VAL A O 1
ATOM 3919 N N . VAL A 1 485 ? 27.411 -15.711 -33.697 1.00 29.59 485 VAL A N 1
ATOM 3920 C CA . VAL A 1 485 ? 28.824 -15.566 -33.323 1.00 29.59 485 VAL A CA 1
ATOM 3921 C C . VAL A 1 485 ? 29.698 -14.898 -34.394 1.00 29.59 485 VAL A C 1
ATOM 3923 O O . VAL A 1 485 ? 29.808 -15.442 -35.490 1.00 29.59 485 VAL A O 1
ATOM 3926 N N . VAL A 1 486 ? 30.430 -13.834 -34.017 1.00 22.53 486 VAL A N 1
ATOM 3927 C CA . VAL A 1 486 ? 31.778 -13.471 -34.519 1.00 22.53 486 VAL A CA 1
ATOM 3928 C C . VAL A 1 486 ? 32.567 -12.754 -33.397 1.00 22.53 486 VAL A C 1
ATOM 3930 O O . VAL A 1 486 ? 31.991 -12.014 -32.604 1.00 22.53 486 VAL A O 1
ATOM 3933 N N . GLU A 1 487 ? 33.871 -13.031 -33.327 1.00 21.95 487 GLU A N 1
ATOM 3934 C CA . GLU A 1 487 ? 34.887 -12.659 -32.321 1.00 21.95 487 GLU A CA 1
ATOM 3935 C C . GLU A 1 487 ? 34.981 -11.158 -31.929 1.00 21.95 487 GLU A C 1
ATOM 3937 O O . GLU A 1 487 ? 34.857 -10.267 -32.769 1.00 21.95 487 GLU A O 1
ATOM 3942 N N . GLU A 1 488 ? 35.278 -10.882 -30.646 1.00 27.64 488 GLU A N 1
ATOM 3943 C CA . GLU A 1 488 ? 35.553 -9.537 -30.086 1.00 27.64 488 GLU A CA 1
ATOM 3944 C C . GLU A 1 488 ? 36.968 -9.010 -30.406 1.00 27.64 488 GLU A C 1
ATOM 3946 O O . GLU A 1 488 ? 37.939 -9.773 -30.389 1.00 27.64 488 GLU A O 1
ATOM 3951 N N . PRO A 1 489 ? 37.123 -7.668 -30.502 1.00 32.53 489 PRO A N 1
ATOM 3952 C CA . PRO A 1 489 ? 38.207 -7.023 -29.748 1.00 32.53 489 PRO A CA 1
ATOM 3953 C C . PRO A 1 489 ? 37.872 -5.670 -29.058 1.00 32.53 489 PRO A C 1
ATOM 3955 O O . PRO A 1 489 ? 37.140 -4.835 -29.576 1.00 32.53 489 PRO A O 1
ATOM 3958 N N . ASN A 1 490 ? 38.561 -5.457 -27.922 1.00 26.27 490 ASN A N 1
ATOM 3959 C CA . ASN A 1 490 ? 38.992 -4.226 -27.216 1.00 26.27 490 ASN A CA 1
ATOM 3960 C C . ASN A 1 490 ? 37.983 -3.193 -26.636 1.00 26.27 490 ASN A C 1
ATOM 3962 O O . ASN A 1 490 ? 37.267 -2.485 -27.336 1.00 26.27 490 ASN A O 1
ATOM 3966 N N . ARG A 1 491 ? 38.045 -3.018 -25.301 1.00 37.44 491 ARG A N 1
ATOM 3967 C CA . ARG A 1 491 ? 37.083 -2.297 -24.433 1.00 37.44 491 ARG A CA 1
ATOM 3968 C C . ARG A 1 491 ? 37.325 -0.795 -24.197 1.00 37.44 491 ARG A C 1
ATOM 3970 O O . ARG A 1 491 ? 36.528 -0.180 -23.494 1.00 37.44 491 ARG A O 1
ATOM 3977 N N . GLU A 1 492 ? 38.340 -0.165 -24.784 1.00 27.53 492 GLU A N 1
ATOM 3978 C CA . GLU A 1 492 ? 38.489 1.305 -24.689 1.00 27.53 492 GLU A CA 1
ATOM 3979 C C . GLU A 1 492 ? 37.608 2.064 -25.703 1.00 27.53 492 GLU A C 1
ATOM 3981 O O . GLU A 1 492 ? 37.174 3.176 -25.418 1.00 27.53 492 GLU A O 1
ATOM 3986 N N . GLY A 1 493 ? 37.204 1.427 -26.811 1.00 28.66 493 GLY A N 1
ATOM 3987 C CA . GLY A 1 493 ? 36.321 2.029 -27.822 1.00 28.66 493 GLY A CA 1
ATOM 3988 C C . GLY A 1 493 ? 34.829 2.097 -27.450 1.00 28.66 493 GLY A C 1
ATOM 3989 O O . GLY A 1 493 ? 34.071 2.825 -28.082 1.00 28.66 493 GLY A O 1
ATOM 3990 N N . GLN A 1 494 ? 34.364 1.390 -26.411 1.00 31.14 494 GLN A N 1
ATOM 3991 C CA . GLN A 1 494 ? 32.921 1.264 -26.124 1.00 31.14 494 GLN A CA 1
ATOM 3992 C C . GLN A 1 494 ? 32.280 2.516 -25.490 1.00 31.14 494 GLN A C 1
ATOM 3994 O O . GLN A 1 494 ? 31.058 2.688 -25.552 1.00 31.14 494 GLN A O 1
ATOM 3999 N N . ARG A 1 495 ? 33.076 3.413 -24.887 1.00 29.75 495 ARG A N 1
ATOM 4000 C CA . ARG A 1 495 ? 32.576 4.682 -24.321 1.00 29.75 495 ARG A CA 1
ATOM 4001 C C . ARG A 1 495 ? 32.435 5.770 -25.391 1.00 29.75 495 ARG A C 1
ATOM 4003 O O . ARG A 1 495 ? 31.502 6.564 -25.312 1.00 29.75 495 ARG A O 1
ATOM 4010 N N . GLU A 1 496 ? 33.299 5.745 -26.404 1.00 28.73 496 GLU A N 1
ATOM 4011 C CA . GLU A 1 496 ? 33.189 6.567 -27.617 1.00 28.73 496 GLU A CA 1
ATOM 4012 C C . GLU A 1 496 ? 32.065 6.038 -28.531 1.00 28.73 496 GLU A C 1
ATOM 4014 O O . GLU A 1 496 ? 31.215 6.816 -28.962 1.00 28.73 496 GLU A O 1
ATOM 4019 N N . GLN A 1 497 ? 31.915 4.712 -28.667 1.00 35.06 497 GLN A N 1
ATOM 4020 C CA . GLN A 1 497 ? 30.851 4.086 -29.470 1.00 35.06 497 GLN A CA 1
ATOM 4021 C C . GLN A 1 497 ? 29.419 4.360 -28.983 1.00 35.06 497 GLN A C 1
ATOM 4023 O O . GLN A 1 497 ? 28.526 4.486 -29.813 1.00 35.06 497 GLN A O 1
ATOM 4028 N N . LYS A 1 498 ? 29.146 4.477 -27.671 1.00 41.69 498 LYS A N 1
ATOM 4029 C CA . LYS A 1 498 ? 27.787 4.816 -27.173 1.00 41.69 498 LYS A CA 1
ATOM 4030 C C . LYS A 1 498 ? 27.390 6.274 -27.442 1.00 41.69 498 LYS A C 1
ATOM 4032 O O . LYS A 1 498 ? 26.201 6.563 -27.576 1.00 41.69 498 LYS A O 1
ATOM 4037 N N . ILE A 1 499 ? 28.367 7.180 -27.520 1.00 43.78 499 ILE A N 1
ATOM 4038 C CA . ILE A 1 499 ? 28.160 8.588 -27.891 1.00 43.78 499 ILE A CA 1
ATOM 4039 C C . ILE A 1 499 ? 27.993 8.697 -29.416 1.00 43.78 499 ILE A C 1
ATOM 4041 O O . ILE A 1 499 ? 27.082 9.387 -29.874 1.00 43.78 499 ILE A O 1
ATOM 4045 N N . GLU A 1 500 ? 28.774 7.937 -30.192 1.00 45.25 500 GLU A N 1
ATOM 4046 C CA . GLU A 1 500 ? 28.624 7.820 -31.650 1.00 45.25 500 GLU A CA 1
ATOM 4047 C C . GLU A 1 500 ? 27.294 7.162 -32.063 1.00 45.25 500 GLU A C 1
ATOM 4049 O O . GLU A 1 500 ? 26.652 7.635 -32.998 1.00 45.25 500 GLU A O 1
ATOM 4054 N N . GLN A 1 501 ? 26.807 6.141 -31.341 1.00 56.09 501 GLN A N 1
ATOM 4055 C CA . GLN A 1 501 ? 25.511 5.497 -31.620 1.00 56.09 501 GLN A CA 1
ATOM 4056 C C . GLN A 1 501 ? 24.331 6.462 -31.444 1.00 56.09 501 GLN A C 1
ATOM 4058 O O . GLN A 1 501 ? 23.413 6.471 -32.261 1.00 56.09 501 GLN A O 1
ATOM 4063 N N . PHE A 1 502 ? 24.350 7.304 -30.405 1.00 70.19 502 PHE A N 1
ATOM 4064 C CA . PHE A 1 502 ? 23.289 8.289 -30.175 1.00 70.19 502 PHE A CA 1
ATOM 4065 C C . PHE A 1 502 ? 23.331 9.421 -31.214 1.00 70.19 502 PHE A C 1
ATOM 4067 O O . PHE A 1 502 ? 22.287 9.841 -31.707 1.00 70.19 502 PHE A O 1
ATOM 4074 N N . GLN A 1 503 ? 24.528 9.862 -31.618 1.00 75.44 503 GLN A N 1
ATOM 4075 C CA . GLN A 1 503 ? 24.701 10.822 -32.715 1.00 75.44 503 GLN A CA 1
ATOM 4076 C C . GLN A 1 503 ? 24.266 10.247 -34.071 1.00 75.44 503 GLN A C 1
ATOM 4078 O O . GLN A 1 503 ? 23.629 10.955 -34.850 1.00 75.44 503 GLN A O 1
ATOM 4083 N N . GLY A 1 504 ? 24.536 8.965 -34.334 1.00 80.94 504 GLY A N 1
ATOM 4084 C CA . GLY A 1 504 ? 24.092 8.265 -35.541 1.00 80.94 504 GLY A CA 1
ATOM 4085 C C . GLY A 1 504 ? 22.568 8.185 -35.655 1.00 80.94 504 GLY A C 1
ATOM 4086 O O . GLY A 1 504 ? 22.022 8.457 -36.722 1.00 80.94 504 GLY A O 1
ATOM 4087 N N . LEU A 1 505 ? 21.865 7.920 -34.547 1.00 86.88 505 LEU A N 1
ATOM 4088 C CA . LEU A 1 505 ? 20.397 7.942 -34.514 1.00 86.88 505 LEU A CA 1
ATOM 4089 C C . LEU A 1 505 ? 19.833 9.341 -34.804 1.00 86.88 505 LEU A C 1
ATOM 4091 O O . LEU A 1 505 ? 18.870 9.475 -35.561 1.00 86.88 505 LEU A O 1
ATOM 4095 N N . VAL A 1 506 ? 20.439 10.393 -34.238 1.00 89.31 506 VAL A N 1
ATOM 4096 C CA . VAL A 1 506 ? 20.048 11.784 -34.533 1.00 89.31 506 VAL A CA 1
ATOM 4097 C C . VAL A 1 506 ? 20.263 12.096 -36.016 1.00 89.31 506 VAL A C 1
ATOM 4099 O O . VAL A 1 506 ? 19.368 12.639 -36.659 1.00 89.31 506 VAL A O 1
ATOM 4102 N N . GLN A 1 507 ? 21.406 11.714 -36.594 1.00 87.00 507 GLN A N 1
ATOM 4103 C CA . GLN A 1 507 ? 21.675 11.912 -38.024 1.00 87.00 507 GLN A CA 1
ATOM 4104 C C . GLN A 1 507 ? 20.688 11.147 -38.914 1.00 87.00 507 GLN A C 1
ATOM 4106 O O . GLN A 1 507 ? 20.212 11.705 -39.902 1.00 87.00 507 GLN A O 1
ATOM 4111 N N . GLY A 1 508 ? 20.329 9.913 -38.549 1.00 88.25 508 GLY A N 1
ATOM 4112 C CA . GLY A 1 508 ? 19.345 9.109 -39.276 1.00 88.25 508 GLY A CA 1
ATOM 4113 C C . GLY A 1 508 ? 17.949 9.738 -39.293 1.00 88.25 508 GLY A C 1
ATOM 4114 O O . GLY A 1 508 ? 17.303 9.779 -40.338 1.00 88.25 508 GLY A O 1
ATOM 4115 N N . ILE A 1 509 ? 17.518 10.325 -38.171 1.00 91.50 509 ILE A N 1
ATOM 4116 C CA . ILE A 1 509 ? 16.263 11.092 -38.083 1.00 91.50 509 ILE A CA 1
ATOM 4117 C C . ILE A 1 509 ? 16.313 12.393 -38.896 1.00 91.50 509 ILE A C 1
ATOM 4119 O O . ILE A 1 509 ? 15.326 12.772 -39.536 1.00 91.50 509 ILE A O 1
ATOM 4123 N N . MET A 1 510 ? 17.447 13.093 -38.868 1.00 90.31 510 MET A N 1
ATOM 4124 C CA . MET A 1 510 ? 17.621 14.366 -39.578 1.00 90.31 510 MET A CA 1
ATOM 4125 C C . MET A 1 510 ? 17.870 14.191 -41.085 1.00 90.31 510 MET A C 1
ATOM 4127 O O . MET A 1 510 ? 17.790 15.163 -41.835 1.00 90.31 510 MET A O 1
ATOM 4131 N N . GLY A 1 511 ? 18.157 12.969 -41.543 1.00 88.88 511 GLY A N 1
ATOM 4132 C CA . GLY A 1 511 ? 18.283 12.625 -42.958 1.00 88.88 511 GLY A CA 1
ATOM 4133 C C . GLY A 1 511 ? 16.951 12.673 -43.718 1.00 88.88 511 GLY A C 1
ATOM 4134 O O . GLY A 1 511 ? 15.915 13.040 -43.170 1.00 88.88 511 GLY A O 1
ATOM 4135 N N . ASN A 1 512 ? 16.970 12.270 -44.995 1.00 88.00 512 ASN A N 1
ATOM 4136 C CA . ASN A 1 512 ? 15.797 12.270 -45.890 1.00 88.00 512 ASN A CA 1
ATOM 4137 C C . ASN A 1 512 ? 15.342 10.867 -46.337 1.00 88.00 512 ASN A C 1
ATOM 4139 O O . ASN A 1 512 ? 14.385 10.755 -47.099 1.00 88.00 512 ASN A O 1
ATOM 4143 N N . ASP A 1 513 ? 16.022 9.807 -45.896 1.00 90.69 513 ASP A N 1
ATOM 4144 C CA . ASP A 1 513 ? 15.652 8.429 -46.228 1.00 90.69 513 ASP A CA 1
ATOM 4145 C C . ASP A 1 513 ? 14.560 7.931 -45.271 1.00 90.69 513 ASP A C 1
ATOM 4147 O O . ASP A 1 513 ? 14.785 7.811 -44.066 1.00 90.69 513 ASP A O 1
ATOM 4151 N N . GLY A 1 514 ? 13.373 7.640 -45.807 1.00 85.56 514 GLY A N 1
ATOM 4152 C CA . GLY A 1 514 ? 12.215 7.235 -45.009 1.00 85.56 514 GLY A CA 1
ATOM 4153 C C . GLY A 1 514 ? 12.393 5.911 -44.257 1.00 85.56 514 GLY A C 1
ATOM 4154 O O . GLY A 1 514 ? 11.836 5.759 -43.168 1.00 85.56 514 GLY A O 1
ATOM 4155 N N . ALA A 1 515 ? 13.178 4.967 -44.786 1.00 87.19 515 ALA A N 1
ATOM 4156 C CA . ALA A 1 515 ? 13.435 3.696 -44.108 1.00 87.19 515 ALA A CA 1
ATOM 4157 C C . ALA A 1 515 ? 14.348 3.913 -42.894 1.00 87.19 515 ALA A C 1
ATOM 4159 O O . ALA A 1 515 ? 14.018 3.476 -41.791 1.00 87.19 515 ALA A O 1
ATOM 4160 N N . ILE A 1 516 ? 15.424 4.689 -43.074 1.00 87.56 516 ILE A N 1
ATOM 4161 C CA . ILE A 1 516 ? 16.363 5.043 -41.997 1.00 87.56 516 ILE A CA 1
ATOM 4162 C C . ILE A 1 516 ? 15.665 5.885 -40.923 1.00 87.56 516 ILE A C 1
ATOM 4164 O O . ILE A 1 516 ? 15.838 5.632 -39.730 1.00 87.56 516 ILE A O 1
ATOM 4168 N N . GLN A 1 517 ? 14.833 6.851 -41.324 1.00 92.31 517 GLN A N 1
ATOM 4169 C CA . GLN A 1 517 ? 14.027 7.644 -40.392 1.00 92.31 517 GLN A CA 1
ATOM 4170 C C . GLN A 1 517 ? 13.114 6.758 -39.541 1.00 92.31 517 GLN A C 1
ATOM 4172 O O . GLN A 1 517 ? 13.013 6.976 -38.335 1.00 92.31 517 GLN A O 1
ATOM 4177 N N . THR A 1 518 ? 12.470 5.756 -40.146 1.00 88.25 518 THR A N 1
ATOM 4178 C CA . THR A 1 518 ? 11.572 4.830 -39.437 1.00 88.25 518 THR A CA 1
ATOM 4179 C C . THR A 1 518 ? 12.341 3.963 -38.450 1.00 88.25 518 THR A C 1
ATOM 4181 O O . THR A 1 518 ? 11.957 3.878 -37.285 1.00 88.25 518 THR A O 1
ATOM 4184 N N . GLU A 1 519 ? 13.459 3.378 -38.879 1.00 86.56 519 GLU A N 1
ATOM 4185 C CA . GLU A 1 519 ? 14.315 2.556 -38.023 1.00 86.56 519 GLU A CA 1
ATOM 4186 C C . GLU A 1 519 ? 14.851 3.360 -36.831 1.00 86.56 519 GLU A C 1
ATOM 4188 O O . GLU A 1 519 ? 14.684 2.959 -35.678 1.00 86.56 519 GLU A O 1
ATOM 4193 N N . CYS A 1 520 ? 15.409 4.546 -37.088 1.00 88.00 520 CYS A N 1
ATOM 4194 C CA . CYS A 1 520 ? 15.949 5.405 -36.039 1.00 88.00 520 CYS A CA 1
ATOM 4195 C C . CYS A 1 520 ? 14.851 5.912 -35.092 1.00 88.00 520 CYS A C 1
ATOM 4197 O O . CYS A 1 520 ? 15.062 5.955 -33.881 1.00 88.00 520 CYS A O 1
ATOM 4199 N N . THR A 1 521 ? 13.664 6.252 -35.608 1.00 87.50 521 THR A N 1
ATOM 4200 C CA . THR A 1 521 ? 12.511 6.649 -34.778 1.00 87.50 521 THR A CA 1
ATOM 4201 C C . THR A 1 521 ? 12.034 5.493 -33.902 1.00 87.50 521 THR A C 1
ATOM 4203 O O . THR A 1 521 ? 11.801 5.704 -32.713 1.00 87.50 521 THR A O 1
ATOM 4206 N N . SER A 1 522 ? 11.979 4.268 -34.440 1.00 83.94 522 SER A N 1
ATOM 4207 C CA . SER A 1 522 ? 11.712 3.055 -33.657 1.00 83.94 522 SER A CA 1
ATOM 4208 C C . SER A 1 522 ? 12.737 2.885 -32.539 1.00 83.94 522 SER A C 1
ATOM 4210 O O . SER A 1 522 ? 12.357 2.636 -31.397 1.00 83.94 522 SER A O 1
ATOM 4212 N N . GLU A 1 523 ? 14.029 3.071 -32.813 1.00 82.44 523 GLU A N 1
ATOM 4213 C CA . GLU A 1 523 ? 15.064 2.995 -31.776 1.00 82.44 523 GLU A CA 1
ATOM 4214 C C . GLU A 1 523 ? 14.900 4.079 -30.704 1.00 82.44 523 GLU A C 1
ATOM 4216 O O . GLU A 1 523 ? 14.945 3.773 -29.511 1.00 82.44 523 GLU A O 1
ATOM 4221 N N . PHE A 1 524 ? 14.602 5.328 -31.075 1.00 85.94 524 PHE A N 1
ATOM 4222 C CA . PHE A 1 524 ? 14.270 6.365 -30.093 1.00 85.94 524 PHE A CA 1
ATOM 4223 C C . PHE A 1 524 ? 13.032 6.013 -29.271 1.00 85.94 524 PHE A C 1
ATOM 4225 O O . PHE A 1 524 ? 13.039 6.183 -28.050 1.00 85.94 524 PHE A O 1
ATOM 4232 N N . ARG A 1 525 ? 11.987 5.471 -29.898 1.00 87.56 525 ARG A N 1
ATOM 4233 C CA . ARG A 1 525 ? 10.812 4.991 -29.177 1.00 87.56 525 ARG A CA 1
ATOM 4234 C C . ARG A 1 525 ? 11.178 3.840 -28.240 1.00 87.56 525 ARG A C 1
ATOM 4236 O O . ARG A 1 525 ? 10.742 3.872 -27.090 1.00 87.56 525 ARG A O 1
ATOM 4243 N N . ARG A 1 526 ? 12.006 2.869 -28.645 1.00 72.50 526 ARG A N 1
ATOM 4244 C CA . ARG A 1 526 ? 12.504 1.798 -27.754 1.00 72.50 526 ARG A CA 1
ATOM 4245 C C . ARG A 1 526 ? 13.253 2.379 -26.568 1.00 72.50 526 ARG A C 1
ATOM 4247 O O . ARG A 1 526 ? 12.986 1.961 -25.449 1.00 72.50 526 ARG A O 1
ATOM 4254 N N . LEU A 1 527 ? 14.114 3.375 -26.793 1.00 76.94 527 LEU A N 1
ATOM 4255 C CA . LEU A 1 527 ? 14.820 4.093 -25.731 1.00 76.94 527 LEU A CA 1
ATOM 4256 C C . LEU A 1 527 ? 13.854 4.790 -24.766 1.00 76.94 527 LEU A C 1
ATOM 4258 O O . LEU A 1 527 ? 14.089 4.777 -23.561 1.00 76.94 527 LEU A O 1
ATOM 4262 N N . LEU A 1 528 ? 12.781 5.390 -25.278 1.00 76.12 528 LE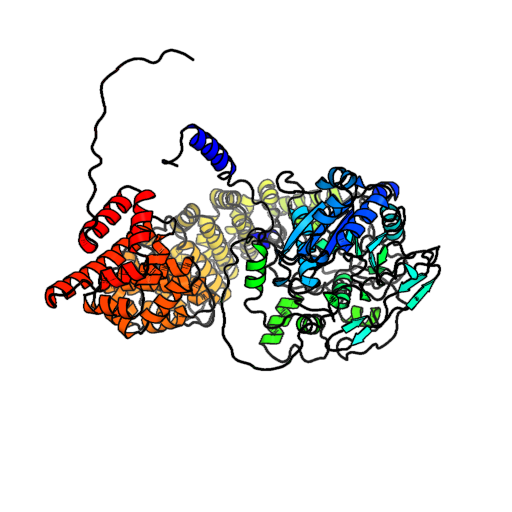U A N 1
ATOM 4263 C CA . LEU A 1 528 ? 11.762 6.078 -24.483 1.00 76.12 528 LEU A CA 1
ATOM 4264 C C . LEU A 1 528 ? 10.754 5.125 -23.816 1.00 76.12 528 LEU A C 1
ATOM 4266 O O . LEU A 1 528 ? 10.149 5.507 -22.825 1.00 76.12 528 LEU A O 1
ATOM 4270 N N . SER A 1 529 ? 10.594 3.896 -24.318 1.00 66.44 529 SER A N 1
ATOM 4271 C CA . SER A 1 529 ? 9.684 2.865 -23.773 1.00 66.44 529 SER A CA 1
ATOM 4272 C C . SER A 1 529 ? 10.299 2.089 -22.604 1.00 66.44 529 SER A C 1
ATOM 4274 O O . SER A 1 529 ? 9.772 1.068 -22.172 1.00 66.44 529 SER A O 1
ATOM 4276 N N . ILE A 1 530 ? 11.462 2.526 -22.128 1.00 64.31 530 ILE A N 1
ATOM 4277 C CA . ILE A 1 530 ? 12.179 1.885 -21.035 1.00 64.31 530 ILE A CA 1
ATOM 4278 C C . ILE A 1 530 ? 11.439 2.198 -19.736 1.00 64.31 530 ILE A C 1
ATOM 4280 O O . ILE A 1 530 ? 11.373 3.351 -19.327 1.00 64.31 530 ILE A O 1
ATOM 4284 N N . GLU A 1 531 ? 10.930 1.155 -19.079 1.00 45.06 531 GLU A N 1
ATOM 4285 C CA . GLU A 1 531 ? 10.061 1.257 -17.895 1.00 45.06 531 GLU A CA 1
ATOM 4286 C C . GLU A 1 531 ? 10.671 2.076 -16.749 1.00 45.06 531 GLU A C 1
ATOM 4288 O O . GLU A 1 531 ? 9.976 2.824 -16.066 1.00 45.06 531 GLU A O 1
ATOM 4293 N N . LYS A 1 532 ? 11.990 1.969 -16.544 1.00 41.03 532 LYS A N 1
ATOM 4294 C CA . LYS A 1 532 ? 12.713 2.718 -15.510 1.00 41.03 532 LYS A CA 1
ATOM 4295 C C . LYS A 1 532 ? 13.515 3.825 -16.157 1.00 41.03 532 LYS A C 1
ATOM 4297 O O . LYS A 1 532 ? 14.430 3.526 -16.916 1.00 41.03 532 LYS A O 1
ATOM 4302 N N . ASN A 1 533 ? 13.204 5.070 -15.797 1.00 46.09 533 ASN A N 1
ATOM 4303 C CA . ASN A 1 533 ? 13.911 6.291 -16.189 1.00 46.09 533 ASN A CA 1
ATOM 4304 C C . ASN A 1 533 ? 14.291 6.339 -17.681 1.00 46.09 533 ASN A C 1
ATOM 4306 O O . ASN A 1 533 ? 15.480 6.336 -18.038 1.00 46.09 533 ASN A O 1
ATOM 4310 N N . PRO A 1 534 ? 13.284 6.382 -18.563 1.00 64.56 534 PRO A N 1
ATOM 4311 C CA . PRO A 1 534 ? 13.531 6.631 -19.969 1.00 64.56 534 PRO A CA 1
ATOM 4312 C C . PRO A 1 534 ? 14.337 7.934 -20.116 1.00 64.56 534 PRO A C 1
ATOM 4314 O O . PRO A 1 534 ? 14.145 8.878 -19.343 1.00 64.56 534 PRO A O 1
ATOM 4317 N N . PRO A 1 535 ? 15.254 8.017 -21.093 1.00 78.00 535 PRO A N 1
ATOM 4318 C CA . PRO A 1 535 ? 16.167 9.140 -21.300 1.00 78.00 535 PRO A CA 1
ATOM 4319 C C . PRO A 1 535 ? 15.434 10.350 -21.895 1.00 78.00 535 PRO A C 1
ATOM 4321 O O . PRO A 1 535 ? 15.930 10.959 -22.838 1.00 78.00 535 PRO A O 1
ATOM 4324 N N . ILE A 1 536 ? 14.237 10.670 -21.400 1.00 81.44 536 ILE A N 1
ATOM 4325 C CA . ILE A 1 536 ? 13.347 11.671 -21.985 1.00 81.44 536 ILE A CA 1
ATOM 4326 C C . ILE A 1 536 ? 14.097 12.994 -22.124 1.00 81.44 536 ILE A C 1
ATOM 4328 O O . ILE A 1 536 ? 14.142 13.544 -23.218 1.00 81.44 536 ILE A O 1
ATOM 4332 N N . GLN A 1 537 ? 14.785 13.436 -21.065 1.00 85.25 537 GLN A N 1
ATOM 4333 C CA . GLN A 1 537 ? 15.558 14.676 -21.111 1.00 85.25 537 GLN A CA 1
ATOM 4334 C C . GLN A 1 537 ? 16.701 14.616 -22.137 1.00 85.25 537 GLN A C 1
ATOM 4336 O O . GLN A 1 537 ? 16.873 15.562 -22.884 1.00 85.25 537 GLN A O 1
ATOM 4341 N N . GLN A 1 538 ? 17.418 13.495 -22.267 1.00 81.94 538 GLN A N 1
ATOM 4342 C CA . GLN A 1 538 ? 18.500 13.370 -23.258 1.00 81.94 538 GLN A CA 1
ATOM 4343 C C . GLN A 1 538 ? 17.971 13.382 -24.700 1.00 81.94 538 GLN A C 1
ATOM 4345 O O . GLN A 1 538 ? 18.628 13.910 -25.589 1.00 81.94 538 GLN A O 1
ATOM 4350 N N . VAL A 1 539 ? 16.791 12.804 -24.946 1.00 85.44 539 VAL A N 1
ATOM 4351 C CA . VAL A 1 539 ? 16.129 12.843 -26.263 1.00 85.44 539 VAL A CA 1
ATOM 4352 C C . VAL A 1 539 ? 15.614 14.250 -26.571 1.00 85.44 539 VAL A C 1
ATOM 4354 O O . VAL A 1 539 ? 15.722 14.710 -27.705 1.00 85.44 539 VAL A O 1
ATOM 4357 N N . ILE A 1 540 ? 15.105 14.957 -25.561 1.00 87.56 540 ILE A N 1
ATOM 4358 C CA . ILE A 1 540 ? 14.736 16.372 -25.670 1.00 87.56 540 ILE A CA 1
ATOM 4359 C C . ILE A 1 540 ? 15.969 17.222 -26.001 1.00 87.56 540 ILE A C 1
ATOM 4361 O O . ILE A 1 540 ? 15.944 17.973 -26.973 1.00 87.56 540 ILE A O 1
ATOM 4365 N N . ASP A 1 541 ? 17.053 17.056 -25.243 1.00 86.19 541 ASP A N 1
ATOM 4366 C CA . ASP A 1 541 ? 18.304 17.804 -25.403 1.00 86.19 541 ASP A CA 1
ATOM 4367 C C . ASP A 1 541 ? 18.985 17.504 -26.749 1.00 86.19 541 ASP A C 1
ATOM 4369 O O . ASP A 1 541 ? 19.685 18.354 -27.295 1.00 86.19 541 ASP A O 1
ATOM 4373 N N . ALA A 1 542 ? 18.736 16.322 -27.327 1.00 86.06 542 ALA A N 1
ATOM 4374 C CA . ALA A 1 542 ? 19.176 15.961 -28.674 1.00 86.06 542 ALA A CA 1
ATOM 4375 C C . ALA A 1 542 ? 18.451 16.734 -29.793 1.00 86.06 542 ALA A C 1
ATOM 4377 O O . ALA A 1 542 ? 18.845 16.636 -30.954 1.00 86.06 542 ALA A O 1
ATOM 4378 N N . GLY A 1 543 ? 17.382 17.473 -29.477 1.00 88.56 543 GLY A N 1
ATOM 4379 C CA . GLY A 1 543 ? 16.669 18.325 -30.431 1.00 88.56 543 GLY A CA 1
ATOM 4380 C C . GLY A 1 543 ? 15.816 17.576 -31.459 1.00 88.56 543 GLY A C 1
ATOM 4381 O O . GLY A 1 543 ? 15.421 18.166 -32.461 1.00 88.56 543 GLY A O 1
ATOM 4382 N N . VAL A 1 544 ? 15.506 16.292 -31.237 1.00 92.69 544 VAL A N 1
ATOM 4383 C CA . VAL A 1 544 ? 14.751 15.459 -32.201 1.00 92.69 544 VAL A CA 1
ATOM 4384 C C . VAL A 1 544 ? 13.226 15.580 -32.074 1.00 92.69 544 VAL A C 1
ATOM 4386 O O . VAL A 1 544 ? 12.498 15.158 -32.968 1.00 92.69 544 VAL A O 1
ATOM 4389 N N . VAL A 1 545 ? 12.718 16.189 -30.996 1.00 93.81 545 VAL A N 1
ATOM 4390 C CA . VAL A 1 545 ? 11.272 16.289 -30.713 1.00 93.81 545 VAL A CA 1
ATOM 4391 C C . VAL A 1 545 ? 10.479 17.005 -31.820 1.00 93.81 545 VAL A C 1
ATOM 4393 O O . VAL A 1 545 ? 9.469 16.444 -32.247 1.00 93.81 545 VAL A O 1
ATOM 4396 N N . PRO A 1 546 ? 10.910 18.166 -32.360 1.00 95.19 546 PRO A N 1
ATOM 4397 C CA . PRO A 1 546 ? 10.220 18.792 -33.492 1.00 95.19 546 PRO A CA 1
ATOM 4398 C C . PRO A 1 546 ? 10.158 17.882 -34.723 1.00 95.19 546 PRO A C 1
ATOM 4400 O O . PRO A 1 546 ? 9.157 17.861 -35.435 1.00 95.19 546 PRO A O 1
ATOM 4403 N N . ARG A 1 547 ? 11.193 17.062 -34.939 1.00 95.38 547 ARG A N 1
ATOM 4404 C CA . ARG A 1 547 ? 11.246 16.139 -36.072 1.00 95.38 547 ARG A CA 1
ATOM 4405 C C . ARG A 1 547 ? 10.264 14.975 -35.917 1.00 95.38 547 ARG A C 1
ATOM 4407 O O . ARG A 1 547 ? 9.620 14.607 -36.895 1.00 95.38 547 ARG A O 1
ATOM 4414 N N . PHE A 1 548 ? 10.052 14.466 -34.699 1.00 97.12 548 PHE A N 1
ATOM 4415 C CA . PHE A 1 548 ? 8.956 13.523 -34.439 1.00 97.12 548 PHE A CA 1
ATOM 4416 C C . PHE A 1 548 ? 7.587 14.131 -34.768 1.00 97.12 548 PHE A C 1
ATOM 4418 O O . PHE A 1 548 ? 6.745 13.452 -35.346 1.00 97.12 548 PHE A O 1
ATOM 4425 N N . VAL A 1 549 ? 7.369 15.415 -34.463 1.00 96.94 549 VAL A N 1
ATOM 4426 C CA . VAL A 1 549 ? 6.113 16.109 -34.799 1.00 96.94 549 VAL A CA 1
ATOM 4427 C C . VAL A 1 549 ? 5.931 16.261 -36.312 1.00 96.94 549 VAL A C 1
ATOM 4429 O O . VAL A 1 549 ? 4.824 16.096 -36.821 1.00 96.94 549 VAL A O 1
ATOM 4432 N N . GLU A 1 550 ? 7.001 16.521 -37.061 1.00 95.62 550 GLU A N 1
ATOM 4433 C CA . GLU A 1 550 ? 6.957 16.514 -38.529 1.00 95.62 550 GLU A CA 1
ATOM 4434 C C . GLU A 1 550 ? 6.636 15.116 -39.083 1.00 95.62 550 GLU A C 1
ATOM 4436 O O . GLU A 1 550 ? 5.840 14.989 -40.016 1.00 95.62 550 GLU A O 1
ATOM 4441 N N . PHE A 1 551 ? 7.184 14.058 -38.479 1.00 97.38 551 PHE A N 1
ATOM 4442 C CA . PHE A 1 551 ? 6.904 12.670 -38.859 1.00 97.38 551 PHE A CA 1
ATOM 4443 C C . PHE A 1 551 ? 5.445 12.262 -38.652 1.00 97.38 551 PHE A C 1
ATOM 4445 O O . PHE A 1 551 ? 4.919 11.504 -39.465 1.00 97.38 551 PHE A O 1
ATOM 4452 N N . LEU A 1 552 ? 4.746 12.833 -37.665 1.00 96.94 552 LEU A N 1
ATOM 4453 C CA . LEU A 1 552 ? 3.296 12.649 -37.517 1.00 96.94 552 LEU A CA 1
ATOM 4454 C C . LEU A 1 552 ? 2.500 13.096 -38.754 1.00 96.94 552 LEU A C 1
ATOM 4456 O O . LEU A 1 552 ? 1.368 12.662 -38.945 1.00 96.94 552 LEU A O 1
ATOM 4460 N N . GLN A 1 553 ? 3.061 13.957 -39.608 1.00 95.38 553 GLN A N 1
ATOM 4461 C CA . GLN A 1 553 ? 2.383 14.479 -40.797 1.00 95.38 553 GLN A CA 1
ATOM 4462 C C . GLN A 1 553 ? 2.652 13.669 -42.073 1.00 95.38 553 GLN A C 1
ATOM 4464 O O . GLN A 1 553 ? 2.180 14.044 -43.145 1.00 95.38 553 GLN A O 1
ATOM 4469 N N . ARG A 1 554 ? 3.403 12.566 -41.977 1.00 94.25 554 ARG A N 1
ATOM 4470 C CA . ARG A 1 554 ? 3.762 11.699 -43.106 1.00 94.25 554 ARG A CA 1
ATOM 4471 C C . ARG A 1 554 ? 2.676 10.654 -43.373 1.00 94.25 554 ARG A C 1
ATOM 4473 O O . ARG A 1 554 ? 2.878 9.474 -43.108 1.00 94.25 554 ARG A O 1
ATOM 4480 N N . ASP A 1 555 ? 1.536 11.088 -43.912 1.00 91.75 555 ASP A N 1
ATOM 4481 C CA . ASP A 1 555 ? 0.391 10.207 -44.223 1.00 91.75 555 ASP A CA 1
ATOM 4482 C C . ASP A 1 555 ? 0.736 9.091 -45.234 1.00 91.75 555 ASP A C 1
ATOM 4484 O O . ASP A 1 555 ? 0.051 8.072 -45.312 1.00 91.75 555 ASP A O 1
ATOM 4488 N N . ASP A 1 556 ? 1.820 9.263 -45.995 1.00 91.56 556 ASP A N 1
ATOM 4489 C CA . ASP A 1 556 ? 2.382 8.265 -46.904 1.00 91.56 556 ASP A CA 1
ATOM 4490 C C . ASP A 1 556 ? 3.202 7.168 -46.195 1.00 91.56 556 ASP A C 1
ATOM 4492 O O . ASP A 1 556 ? 3.517 6.155 -46.819 1.00 91.56 556 ASP A O 1
ATOM 4496 N N . SER A 1 557 ? 3.527 7.328 -44.904 1.00 92.69 557 SER A N 1
ATOM 4497 C CA . SER A 1 557 ? 4.264 6.342 -44.100 1.00 92.69 557 SER A CA 1
ATOM 4498 C C . SER A 1 557 ? 3.636 6.125 -42.710 1.00 92.69 557 SER A C 1
ATOM 4500 O O . SER A 1 557 ? 4.125 6.649 -41.703 1.00 92.69 557 SER A O 1
ATOM 4502 N N . PRO A 1 558 ? 2.585 5.286 -42.612 1.00 93.12 558 PRO A N 1
ATOM 4503 C CA . PRO A 1 558 ? 1.915 4.999 -41.342 1.00 93.12 558 PRO A CA 1
ATOM 4504 C C . PRO A 1 558 ? 2.830 4.385 -40.274 1.00 93.12 558 PRO A C 1
ATOM 4506 O O . PRO A 1 558 ? 2.657 4.660 -39.092 1.00 93.12 558 PRO A O 1
ATOM 4509 N N . ALA A 1 559 ? 3.829 3.589 -40.674 1.00 91.00 559 ALA A N 1
ATOM 4510 C CA . ALA A 1 559 ? 4.804 3.010 -39.746 1.00 91.00 559 ALA A CA 1
ATOM 4511 C C . ALA A 1 559 ? 5.655 4.094 -39.063 1.00 91.00 559 ALA A C 1
ATOM 4513 O O . ALA A 1 559 ? 5.881 4.042 -37.856 1.00 91.00 559 ALA A O 1
ATOM 4514 N N . LEU A 1 560 ? 6.070 5.117 -39.818 1.00 93.31 560 LEU A N 1
ATOM 4515 C CA . LEU A 1 560 ? 6.807 6.255 -39.274 1.00 93.31 560 LEU A CA 1
ATOM 4516 C C . LEU A 1 560 ? 5.914 7.123 -38.374 1.00 93.31 560 LEU A C 1
ATOM 4518 O O . LEU A 1 560 ? 6.356 7.535 -37.302 1.00 93.31 560 LEU A O 1
ATOM 4522 N N . GLN A 1 561 ? 4.656 7.360 -38.773 1.00 96.44 561 GLN A N 1
ATOM 4523 C CA . GLN A 1 561 ? 3.674 8.065 -37.937 1.00 96.44 561 GLN A CA 1
ATOM 4524 C C . GLN A 1 561 ? 3.457 7.348 -36.602 1.00 96.44 561 GLN A C 1
ATOM 4526 O O . GLN A 1 561 ? 3.454 7.997 -35.560 1.00 96.44 561 GLN A O 1
ATOM 4531 N N . PHE A 1 562 ? 3.309 6.023 -36.630 1.00 94.44 562 PHE A N 1
ATOM 4532 C CA . PHE A 1 562 ? 3.110 5.197 -35.444 1.00 94.44 562 PHE A CA 1
ATOM 4533 C C . PHE A 1 562 ? 4.295 5.285 -34.471 1.00 94.44 562 PHE A C 1
ATOM 4535 O O . PHE A 1 562 ? 4.107 5.624 -33.302 1.00 94.44 562 PHE A O 1
ATOM 4542 N N . GLU A 1 563 ? 5.524 5.064 -34.949 1.00 93.50 563 GLU A N 1
ATOM 4543 C CA . GLU A 1 563 ? 6.724 5.123 -34.101 1.00 93.50 563 GLU A CA 1
ATOM 4544 C C . GLU A 1 563 ? 6.952 6.534 -33.531 1.00 93.50 563 GLU A C 1
ATOM 4546 O O . GLU A 1 563 ? 7.276 6.686 -32.350 1.00 93.50 563 GLU A O 1
ATOM 4551 N N . ALA A 1 564 ? 6.721 7.581 -34.333 1.00 95.00 564 ALA A N 1
ATOM 4552 C CA . ALA A 1 564 ? 6.831 8.968 -33.882 1.00 95.00 564 ALA A CA 1
ATOM 4553 C C . ALA A 1 564 ? 5.754 9.330 -32.845 1.00 95.00 564 ALA A C 1
ATOM 4555 O O . ALA A 1 564 ? 6.055 9.966 -31.830 1.00 95.00 564 ALA A O 1
ATOM 4556 N N . ALA A 1 565 ? 4.510 8.891 -33.060 1.00 94.62 565 ALA A N 1
ATOM 4557 C CA . ALA A 1 565 ? 3.409 9.075 -32.118 1.00 94.62 565 ALA A CA 1
ATOM 4558 C C . ALA A 1 565 ? 3.702 8.390 -30.783 1.00 94.62 565 ALA A C 1
ATOM 4560 O O . ALA A 1 565 ? 3.491 8.981 -29.721 1.00 94.62 565 ALA A O 1
ATOM 4561 N N . TRP A 1 566 ? 4.258 7.181 -30.821 1.00 92.56 566 TRP A N 1
ATOM 4562 C CA . TRP A 1 566 ? 4.623 6.443 -29.620 1.00 92.56 566 TRP A CA 1
ATOM 4563 C C . TRP A 1 566 ? 5.812 7.077 -28.890 1.00 92.56 566 TRP A C 1
ATOM 4565 O O . TRP A 1 566 ? 5.761 7.256 -27.671 1.00 92.56 566 TRP A O 1
ATOM 4575 N N . ALA A 1 567 ? 6.843 7.530 -29.610 1.00 92.06 567 ALA A N 1
ATOM 4576 C CA . ALA A 1 567 ? 7.949 8.277 -29.011 1.00 92.06 567 ALA A CA 1
ATOM 4577 C C . ALA A 1 567 ? 7.445 9.524 -28.261 1.00 92.06 567 ALA A C 1
ATOM 4579 O O . ALA A 1 567 ? 7.773 9.727 -27.091 1.00 92.06 567 ALA A O 1
ATOM 4580 N N . LEU A 1 568 ? 6.585 10.324 -28.895 1.00 94.75 568 LEU A N 1
ATOM 4581 C CA . LEU A 1 568 ? 5.994 11.516 -28.281 1.00 94.75 568 LEU A CA 1
ATOM 4582 C C . LEU A 1 568 ? 5.063 11.183 -27.107 1.00 94.75 568 LEU A C 1
ATOM 4584 O O . LEU A 1 568 ? 5.065 11.916 -26.119 1.00 94.75 568 LEU A O 1
ATOM 4588 N N . THR A 1 569 ? 4.328 10.069 -27.170 1.00 93.25 569 THR A N 1
ATOM 4589 C CA . THR A 1 569 ? 3.492 9.578 -26.058 1.00 93.25 569 THR A CA 1
ATOM 4590 C C . THR A 1 569 ? 4.342 9.308 -24.817 1.00 93.25 569 THR A C 1
ATOM 4592 O O . THR A 1 569 ? 4.032 9.809 -23.739 1.00 93.25 569 THR A O 1
ATOM 4595 N N . ASN A 1 570 ? 5.466 8.604 -24.981 1.00 86.19 570 ASN A N 1
ATOM 4596 C CA . ASN A 1 570 ? 6.386 8.290 -23.884 1.00 86.19 570 ASN A CA 1
ATOM 4597 C C . ASN A 1 570 ? 7.098 9.536 -23.324 1.00 86.19 570 ASN A C 1
ATOM 4599 O O . ASN A 1 570 ? 7.455 9.584 -22.148 1.00 86.19 570 ASN A O 1
ATOM 4603 N N . ILE A 1 571 ? 7.321 10.564 -24.152 1.00 87.81 571 ILE A N 1
ATOM 4604 C CA . ILE A 1 571 ? 7.819 11.863 -23.676 1.00 87.81 571 ILE A CA 1
ATOM 4605 C C . ILE A 1 571 ? 6.731 12.559 -22.842 1.00 87.81 571 ILE A C 1
ATOM 4607 O O . ILE A 1 571 ? 7.017 13.054 -21.749 1.00 87.81 571 ILE A O 1
ATOM 4611 N N . ALA A 1 572 ? 5.487 12.572 -23.333 1.00 85.69 572 ALA A N 1
ATOM 4612 C CA . ALA A 1 572 ? 4.350 13.216 -22.680 1.00 85.69 572 ALA A CA 1
ATOM 4613 C C . ALA A 1 572 ? 3.921 12.534 -21.368 1.00 85.69 572 ALA A C 1
ATOM 4615 O O . ALA A 1 572 ? 3.399 13.222 -20.494 1.00 85.69 572 ALA A O 1
ATOM 4616 N N . SER A 1 573 ? 4.189 11.234 -21.196 1.00 83.00 573 SER A N 1
ATOM 4617 C CA . SER A 1 573 ? 3.946 10.481 -19.953 1.00 83.00 573 SER A CA 1
ATOM 4618 C C . SER A 1 573 ? 5.012 10.706 -18.866 1.00 83.00 573 SER A C 1
ATOM 4620 O O . SER A 1 573 ? 4.981 10.054 -17.824 1.00 83.00 573 SER A O 1
ATOM 4622 N N . GLY A 1 574 ? 6.000 11.574 -19.123 1.00 81.50 574 GLY A N 1
ATOM 4623 C CA . GLY A 1 574 ? 7.083 11.906 -18.201 1.00 81.50 574 GLY A CA 1
ATOM 4624 C C . GLY A 1 574 ? 6.684 12.923 -17.123 1.00 81.50 574 GLY A C 1
ATOM 4625 O O . GLY A 1 574 ? 5.748 12.727 -16.359 1.00 81.50 574 GLY A O 1
ATOM 4626 N N . THR A 1 575 ? 7.442 14.017 -17.008 1.00 85.50 575 THR A N 1
ATOM 4627 C CA . THR A 1 575 ? 7.111 15.111 -16.081 1.00 85.50 575 THR A CA 1
ATOM 4628 C C . THR A 1 575 ? 6.253 16.159 -16.780 1.00 85.50 575 THR A C 1
ATOM 4630 O O . THR A 1 575 ? 6.342 16.316 -17.997 1.00 85.50 575 THR A O 1
ATOM 4633 N N . ARG A 1 576 ? 5.565 17.002 -16.003 1.00 85.62 576 ARG A N 1
ATOM 4634 C CA . ARG A 1 576 ? 4.835 18.172 -16.518 1.00 85.62 576 ARG A CA 1
ATOM 4635 C C . ARG A 1 576 ? 5.647 19.048 -17.484 1.00 85.62 576 ARG A C 1
ATOM 4637 O O . ARG A 1 576 ? 5.080 19.645 -18.395 1.00 85.62 576 ARG A O 1
ATOM 4644 N N . LYS A 1 577 ? 6.973 19.154 -17.299 1.00 89.81 577 LYS A N 1
ATOM 4645 C CA . LYS A 1 577 ? 7.860 19.910 -18.204 1.00 89.81 577 LYS A CA 1
ATOM 4646 C C . LYS A 1 577 ? 8.009 19.233 -19.570 1.00 89.81 577 LYS A C 1
ATOM 4648 O O . LYS A 1 577 ? 8.089 19.926 -20.577 1.00 89.81 577 LYS A O 1
ATOM 4653 N N . HIS A 1 578 ? 8.030 17.902 -19.611 1.00 89.06 578 HIS A N 1
ATOM 4654 C CA . HIS A 1 578 ? 8.096 17.143 -20.860 1.00 89.06 578 HIS A CA 1
ATOM 4655 C C . HIS A 1 578 ? 6.771 17.229 -21.623 1.00 89.06 578 HIS A C 1
ATOM 4657 O O . HIS A 1 578 ? 6.776 17.517 -22.817 1.00 89.06 578 HIS A O 1
ATOM 4663 N N . THR A 1 579 ? 5.639 17.078 -20.924 1.00 90.12 579 THR A N 1
ATOM 4664 C CA . THR A 1 579 ? 4.300 17.283 -21.501 1.00 90.12 579 THR A CA 1
ATOM 4665 C C . THR A 1 579 ? 4.174 18.692 -22.074 1.00 90.12 579 THR A C 1
ATOM 4667 O O . THR A 1 579 ? 3.772 18.847 -23.225 1.00 90.12 579 THR A O 1
ATOM 4670 N N . LYS A 1 580 ? 4.632 19.711 -21.325 1.00 91.25 580 LYS A N 1
ATOM 4671 C CA . LYS A 1 580 ? 4.683 21.105 -21.786 1.00 91.25 580 LYS A CA 1
ATOM 4672 C C . LYS A 1 580 ? 5.399 21.235 -23.128 1.00 91.25 580 LYS A C 1
ATOM 4674 O O . LYS A 1 580 ? 4.834 21.792 -24.064 1.00 91.25 580 LYS A O 1
ATOM 4679 N N . LEU A 1 581 ? 6.604 20.680 -23.240 1.00 92.75 581 LEU A N 1
ATOM 4680 C CA . LEU A 1 581 ? 7.377 20.740 -24.476 1.00 92.75 581 LEU A CA 1
ATOM 4681 C C . LEU A 1 581 ? 6.607 20.129 -25.651 1.00 92.75 581 LEU A C 1
ATOM 4683 O O . LEU A 1 581 ? 6.488 20.784 -26.680 1.00 92.75 581 LEU A O 1
ATOM 4687 N N . VAL A 1 582 ? 6.059 18.916 -25.494 1.00 92.50 582 VAL A N 1
ATOM 4688 C CA . VAL A 1 582 ? 5.283 18.227 -26.548 1.00 92.50 582 VAL A CA 1
ATOM 4689 C C . VAL A 1 582 ? 4.091 19.076 -27.006 1.00 92.50 582 VAL A C 1
ATOM 4691 O O . VAL A 1 582 ? 3.790 19.135 -28.199 1.00 92.50 582 VAL A O 1
ATOM 4694 N N . THR A 1 583 ? 3.434 19.778 -26.079 1.00 91.38 583 THR A N 1
ATOM 4695 C CA . THR A 1 583 ? 2.343 20.699 -26.422 1.00 91.38 583 THR A CA 1
ATOM 4696 C C . THR A 1 583 ? 2.832 21.965 -27.134 1.00 91.38 583 THR A C 1
ATOM 4698 O O . THR A 1 583 ? 2.238 22.354 -28.138 1.00 91.38 583 THR A O 1
ATOM 4701 N N . GLU A 1 584 ? 3.935 22.572 -26.683 1.00 91.81 584 GLU A N 1
ATOM 4702 C CA . GLU A 1 584 ? 4.495 23.810 -27.251 1.00 91.81 584 GLU A CA 1
ATOM 4703 C C . GLU A 1 584 ? 5.057 23.615 -28.664 1.00 91.81 584 GLU A C 1
ATOM 4705 O O . GLU A 1 584 ? 4.985 24.531 -29.480 1.00 91.81 584 GLU A O 1
ATOM 4710 N N . VAL A 1 585 ? 5.551 22.415 -28.992 1.00 91.69 585 VAL A N 1
ATOM 4711 C CA . VAL A 1 585 ? 5.994 22.078 -30.359 1.00 91.69 585 VAL A CA 1
ATOM 4712 C C . VAL A 1 585 ? 4.836 21.762 -31.319 1.00 91.69 585 VAL A C 1
ATOM 4714 O O . VAL A 1 585 ? 5.078 21.419 -32.473 1.00 91.69 585 VAL A O 1
ATOM 4717 N N . GLY A 1 586 ? 3.579 21.872 -30.874 1.00 93.81 586 GLY A N 1
ATOM 4718 C CA . GLY A 1 586 ? 2.402 21.767 -31.740 1.00 93.81 586 GLY A CA 1
ATOM 4719 C C . GLY A 1 586 ? 1.922 20.342 -32.033 1.00 93.81 586 GLY A C 1
ATOM 4720 O O . GLY A 1 586 ? 1.225 20.132 -33.024 1.00 93.81 586 GLY A O 1
ATOM 4721 N N . ALA A 1 587 ? 2.250 19.355 -31.191 1.00 96.19 587 ALA A N 1
ATOM 4722 C CA . ALA A 1 587 ? 1.856 17.962 -31.429 1.00 96.19 587 ALA A CA 1
ATOM 4723 C C . ALA A 1 587 ? 0.339 17.708 -31.272 1.00 96.19 587 ALA A C 1
ATOM 4725 O O . ALA A 1 587 ? -0.217 16.861 -31.968 1.00 96.19 587 ALA A O 1
ATOM 4726 N N . VAL A 1 588 ? -0.349 18.444 -30.385 1.00 97.38 588 VAL A N 1
ATOM 4727 C CA . VAL A 1 588 ? -1.759 18.180 -30.019 1.00 97.38 588 VAL A CA 1
ATOM 4728 C C . VAL A 1 588 ? -2.730 18.288 -31.205 1.00 97.38 588 VAL A C 1
ATOM 4730 O O . VAL A 1 588 ? -3.436 17.310 -31.447 1.00 97.38 588 VAL A O 1
ATOM 4733 N N . PRO A 1 589 ? -2.765 19.379 -32.002 1.00 97.62 589 PRO A N 1
ATOM 4734 C CA . PRO A 1 589 ? -3.659 19.451 -33.164 1.00 97.62 589 PRO A CA 1
ATOM 4735 C C . PRO A 1 589 ? -3.411 18.338 -34.192 1.00 97.62 589 PRO A C 1
ATOM 4737 O O . PRO A 1 589 ? -4.339 17.880 -34.859 1.00 97.62 589 PRO A O 1
ATOM 4740 N N . ILE A 1 590 ? -2.163 17.872 -34.310 1.00 98.00 590 ILE A N 1
ATOM 4741 C CA . ILE A 1 590 ? -1.809 16.785 -35.225 1.00 98.00 590 ILE A CA 1
ATOM 4742 C C . ILE A 1 590 ? -2.323 15.450 -34.682 1.00 98.00 590 ILE A C 1
ATOM 4744 O O . ILE A 1 590 ? -2.938 14.706 -35.440 1.00 98.00 590 ILE A O 1
ATOM 4748 N N . PHE A 1 591 ? -2.163 15.166 -33.385 1.00 98.38 591 PHE A N 1
ATOM 4749 C CA . PHE A 1 591 ? -2.768 13.981 -32.768 1.00 98.38 591 PHE A CA 1
ATOM 4750 C C . PHE A 1 591 ? -4.291 13.956 -32.929 1.00 98.38 591 PHE A C 1
ATOM 4752 O O . PHE A 1 591 ? -4.837 12.911 -33.270 1.00 98.38 591 PHE A O 1
ATOM 4759 N N . VAL A 1 592 ? -4.969 15.101 -32.781 1.00 98.19 592 VAL A N 1
ATOM 4760 C CA . VAL A 1 592 ? -6.418 15.205 -33.037 1.00 98.19 592 VAL A CA 1
ATOM 4761 C C . VAL A 1 592 ? -6.754 14.831 -34.481 1.00 98.19 592 VAL A C 1
ATOM 4763 O O . VAL A 1 592 ? -7.653 14.027 -34.711 1.00 98.19 592 VAL A O 1
ATOM 4766 N N . ARG A 1 593 ? -5.998 15.337 -35.464 1.00 97.19 593 ARG A N 1
ATOM 4767 C CA . ARG A 1 593 ? -6.170 14.950 -36.874 1.00 97.19 593 ARG A CA 1
ATOM 4768 C C . ARG A 1 593 ? -5.940 13.448 -37.088 1.00 97.19 593 ARG A C 1
ATOM 4770 O O . ARG A 1 593 ? -6.698 12.815 -37.823 1.00 97.19 593 ARG A O 1
ATOM 4777 N N . LEU A 1 594 ? -4.927 12.870 -36.437 1.00 97.75 594 LEU A N 1
ATOM 4778 C CA . LEU A 1 594 ? -4.572 11.452 -36.562 1.00 97.75 594 LEU A CA 1
ATOM 4779 C C . LEU A 1 594 ? -5.648 10.494 -36.034 1.00 97.75 594 LEU A C 1
ATOM 4781 O O . LEU A 1 594 ? -5.678 9.352 -36.485 1.00 97.75 594 LEU A O 1
ATOM 4785 N N . LEU A 1 595 ? -6.589 10.951 -35.197 1.00 97.00 595 LEU A N 1
ATOM 4786 C CA . LEU A 1 595 ? -7.781 10.174 -34.823 1.00 97.00 595 LEU A CA 1
ATOM 4787 C C . LEU A 1 595 ? -8.663 9.806 -36.029 1.00 97.00 595 LEU A C 1
ATOM 4789 O O . LEU A 1 595 ? -9.452 8.871 -35.954 1.00 97.00 595 LEU A O 1
ATOM 4793 N N . THR A 1 596 ? -8.510 10.497 -37.161 1.00 95.19 596 THR A N 1
ATOM 4794 C CA . THR A 1 596 ? -9.221 10.198 -38.418 1.00 95.19 596 THR A CA 1
ATOM 4795 C C . THR A 1 596 ? -8.349 9.482 -39.458 1.00 95.19 596 THR A C 1
ATOM 4797 O O . THR A 1 596 ? -8.773 9.294 -40.597 1.00 95.19 596 THR A O 1
ATOM 4800 N N . SER A 1 597 ? -7.135 9.055 -39.083 1.00 95.81 597 SER A N 1
ATOM 4801 C CA . SER A 1 597 ? -6.224 8.330 -39.977 1.00 95.81 597 SER A CA 1
ATOM 4802 C C . SER A 1 597 ? -6.868 7.042 -40.511 1.00 95.81 597 SER A C 1
ATOM 4804 O O . SER A 1 597 ? -7.543 6.339 -39.753 1.00 95.81 597 SER A O 1
ATOM 4806 N N . PRO A 1 598 ? -6.638 6.655 -41.781 1.00 93.25 598 PRO A N 1
ATOM 4807 C CA . PRO A 1 598 ? -7.097 5.363 -42.288 1.00 93.25 598 PRO A CA 1
ATOM 4808 C C . PRO A 1 598 ? -6.428 4.175 -41.571 1.00 93.25 598 PRO A C 1
ATOM 4810 O O . PRO A 1 598 ? -7.007 3.089 -41.519 1.00 93.25 598 PRO A O 1
ATOM 4813 N N . ASN A 1 599 ? -5.246 4.369 -40.971 1.00 94.12 599 ASN A N 1
ATOM 4814 C CA . ASN A 1 599 ? -4.515 3.327 -40.253 1.00 94.12 599 ASN A CA 1
ATOM 4815 C C . ASN A 1 599 ? -4.986 3.209 -38.789 1.00 94.12 599 ASN A C 1
ATOM 4817 O O . ASN A 1 599 ? -4.972 4.189 -38.048 1.00 94.12 599 ASN A O 1
ATOM 4821 N N . ALA A 1 600 ? -5.396 2.006 -38.375 1.00 92.06 600 ALA A N 1
ATOM 4822 C CA . ALA A 1 600 ? -5.949 1.760 -37.041 1.00 92.06 600 ALA A CA 1
ATOM 4823 C C . ALA A 1 600 ? -4.928 1.932 -35.907 1.00 92.06 600 ALA A C 1
ATOM 4825 O O . ALA A 1 600 ? -5.266 2.548 -34.898 1.00 92.06 600 ALA A O 1
ATOM 4826 N N . ASP A 1 601 ? -3.694 1.467 -36.097 1.00 90.62 601 ASP A N 1
ATOM 4827 C CA . ASP A 1 601 ? -2.631 1.542 -35.089 1.00 90.62 601 ASP A CA 1
ATOM 4828 C C . ASP A 1 601 ? -2.224 3.000 -34.830 1.00 90.62 601 ASP A C 1
ATOM 4830 O O . ASP A 1 601 ? -2.013 3.414 -33.692 1.00 90.62 601 ASP A O 1
ATOM 4834 N N . VAL A 1 602 ? -2.192 3.821 -35.887 1.00 94.19 602 VAL A N 1
ATOM 4835 C CA . VAL A 1 602 ? -1.942 5.267 -35.779 1.00 94.19 602 VAL A CA 1
ATOM 4836 C C . VAL A 1 602 ? -3.069 5.968 -35.019 1.00 94.19 602 VAL A C 1
ATOM 4838 O O . VAL A 1 602 ? -2.784 6.811 -34.165 1.00 94.19 602 VAL A O 1
ATOM 4841 N N . ARG A 1 603 ? -4.340 5.617 -35.283 1.00 96.25 603 ARG A N 1
ATOM 4842 C CA . ARG A 1 603 ? -5.474 6.151 -34.508 1.00 96.25 603 ARG A CA 1
ATOM 4843 C C . ARG A 1 603 ? -5.339 5.789 -33.032 1.00 96.25 603 ARG A C 1
ATOM 4845 O O . ARG A 1 603 ? -5.491 6.659 -32.181 1.00 96.25 603 ARG A O 1
ATOM 4852 N N . GLU A 1 604 ? -5.024 4.532 -32.733 1.00 93.44 604 GLU A N 1
ATOM 4853 C CA . GLU A 1 604 ? -4.923 4.038 -31.357 1.00 93.44 604 GLU A CA 1
ATOM 4854 C C . GLU A 1 604 ? -3.790 4.727 -30.592 1.00 93.44 604 GLU A C 1
ATOM 4856 O O . GLU A 1 604 ? -3.977 5.194 -29.467 1.00 93.44 604 GLU A O 1
ATOM 4861 N N . GLN A 1 605 ? -2.636 4.895 -31.238 1.00 95.12 605 GLN A N 1
ATOM 4862 C CA . GLN A 1 605 ? -1.509 5.601 -30.643 1.00 95.12 605 GLN A CA 1
ATOM 4863 C C . GLN A 1 605 ? -1.816 7.090 -30.414 1.00 95.12 605 GLN A C 1
ATOM 4865 O O . GLN A 1 605 ? -1.402 7.654 -29.400 1.00 95.12 605 GLN A O 1
ATOM 4870 N N . ALA A 1 606 ? -2.569 7.731 -31.316 1.00 97.38 606 ALA A N 1
ATOM 4871 C CA . ALA A 1 606 ? -3.012 9.114 -31.145 1.00 97.38 606 ALA A CA 1
ATOM 4872 C C . ALA A 1 606 ? -3.996 9.270 -29.973 1.00 97.38 606 ALA A C 1
ATOM 4874 O O . ALA A 1 606 ? -3.867 10.217 -29.194 1.00 97.38 606 ALA A O 1
ATOM 4875 N N . VAL A 1 607 ? -4.925 8.322 -29.797 1.00 97.56 607 VAL A N 1
ATOM 4876 C CA . VAL A 1 607 ? -5.807 8.254 -28.618 1.00 97.56 607 VAL A CA 1
ATOM 4877 C C . VAL A 1 607 ? -4.978 8.186 -27.334 1.00 97.56 607 VAL A C 1
ATOM 4879 O O . VAL A 1 607 ? -5.194 8.976 -26.411 1.00 97.56 607 VAL A O 1
ATOM 4882 N N . TRP A 1 608 ? -3.990 7.289 -27.284 1.00 93.62 608 TRP A N 1
ATOM 4883 C CA . TRP A 1 608 ? -3.156 7.105 -26.097 1.00 93.62 608 TRP A CA 1
ATOM 4884 C C . TRP A 1 608 ? -2.300 8.343 -25.779 1.00 93.62 608 TRP A C 1
ATOM 4886 O O . TRP A 1 608 ? -2.186 8.741 -24.615 1.00 93.62 608 TRP A O 1
ATOM 4896 N N . ALA A 1 609 ? -1.757 9.011 -26.802 1.00 95.94 609 ALA A N 1
ATOM 4897 C CA . ALA A 1 609 ? -1.032 10.273 -26.653 1.00 95.94 609 ALA A CA 1
ATOM 4898 C C . ALA A 1 609 ? -1.910 11.373 -26.036 1.00 95.94 609 ALA A C 1
ATOM 4900 O O . ALA A 1 609 ? -1.522 12.005 -25.050 1.00 95.94 609 ALA A O 1
ATOM 4901 N N . LEU A 1 610 ? -3.113 11.579 -26.585 1.00 97.94 610 LEU A N 1
ATOM 4902 C CA . LEU A 1 610 ? -4.054 12.596 -26.107 1.00 97.94 610 LEU A CA 1
ATOM 4903 C C . LEU A 1 610 ? -4.528 12.308 -24.680 1.00 97.94 610 LEU A C 1
ATOM 4905 O O . LEU A 1 610 ? -4.620 13.237 -23.878 1.00 97.94 610 LEU A O 1
ATOM 4909 N N . GLY A 1 611 ? -4.761 11.038 -24.340 1.00 96.19 611 GLY A N 1
ATOM 4910 C CA . GLY A 1 611 ? -5.119 10.633 -22.982 1.00 96.19 611 GLY A CA 1
ATOM 4911 C C . GLY A 1 611 ? -4.019 10.936 -21.958 1.00 96.19 611 GLY A C 1
ATOM 4912 O O . GLY A 1 611 ? -4.325 11.455 -20.886 1.00 96.19 611 GLY A O 1
ATOM 4913 N N . ASN A 1 612 ? -2.742 10.705 -22.295 1.00 92.94 612 ASN A N 1
ATOM 4914 C CA . ASN A 1 612 ? -1.612 11.064 -21.424 1.00 92.94 612 ASN A CA 1
ATOM 4915 C C . ASN A 1 612 ? -1.485 12.583 -21.232 1.00 92.94 612 ASN A C 1
ATOM 4917 O O . ASN A 1 612 ? -1.295 13.046 -20.109 1.00 92.94 612 ASN A O 1
ATOM 4921 N N . ILE A 1 613 ? -1.624 13.363 -22.310 1.00 95.06 613 ILE A N 1
ATOM 4922 C CA . ILE A 1 613 ? -1.540 14.831 -22.247 1.00 95.06 613 ILE A CA 1
ATOM 4923 C C . ILE A 1 613 ? -2.686 15.399 -21.400 1.00 95.06 613 ILE A C 1
ATOM 4925 O O . ILE A 1 613 ? -2.445 16.225 -20.520 1.00 95.06 613 ILE A O 1
ATOM 4929 N N . ALA A 1 614 ? -3.919 14.931 -21.615 1.00 96.19 614 ALA A N 1
ATOM 4930 C CA . ALA A 1 614 ? -5.070 15.358 -20.824 1.00 96.19 614 ALA A CA 1
ATOM 4931 C C . ALA A 1 614 ? -4.972 14.915 -19.351 1.00 96.19 614 ALA A C 1
ATOM 4933 O O . ALA A 1 614 ? -5.409 15.638 -18.457 1.00 96.19 614 ALA A O 1
ATOM 4934 N N . GLY A 1 615 ? -4.366 13.754 -19.085 1.00 93.06 615 GLY A N 1
ATOM 4935 C CA . GLY A 1 615 ? -4.202 13.199 -17.742 1.00 93.06 615 GLY A CA 1
ATOM 4936 C C . GLY A 1 615 ? -3.184 13.918 -16.842 1.00 93.06 615 GLY A C 1
ATOM 4937 O O . GLY A 1 615 ? -3.250 13.736 -15.625 1.00 93.06 615 GLY A O 1
ATOM 4938 N N . ASP A 1 616 ? -2.268 14.737 -17.384 1.00 92.62 616 ASP A N 1
ATOM 4939 C CA . ASP A 1 616 ? -1.251 15.447 -16.579 1.00 92.62 616 ASP A CA 1
ATOM 4940 C C . ASP A 1 616 ? -1.870 16.508 -15.655 1.00 92.62 616 ASP A C 1
ATOM 4942 O O . ASP A 1 616 ? -1.551 16.580 -14.461 1.00 92.62 616 ASP A O 1
ATOM 4946 N N . SER A 1 617 ? -2.728 17.378 -16.202 1.00 93.31 617 SER A N 1
ATOM 4947 C CA . SER A 1 617 ? -3.352 18.465 -15.440 1.00 93.31 617 SER A CA 1
ATOM 4948 C C . SER A 1 617 ? -4.534 19.130 -16.165 1.00 93.31 617 SER A C 1
ATOM 4950 O O . SER A 1 617 ? -4.608 19.082 -17.395 1.00 93.31 617 SER A O 1
ATOM 4952 N N . PRO A 1 618 ? -5.438 19.817 -15.424 1.00 96.19 618 PRO A N 1
ATOM 4953 C CA . PRO A 1 618 ? -6.593 20.504 -16.011 1.00 96.19 618 PRO A CA 1
ATOM 4954 C C . PRO A 1 618 ? -6.265 21.454 -17.181 1.00 96.19 618 PRO A C 1
ATOM 4956 O O . PRO A 1 618 ? -6.976 21.391 -18.179 1.00 96.19 618 PRO A O 1
ATOM 4959 N N . PRO A 1 619 ? -5.181 22.264 -17.157 1.00 96.06 619 PRO A N 1
ATOM 4960 C CA . PRO A 1 619 ? -4.849 23.123 -18.296 1.00 96.06 619 PRO A CA 1
ATOM 4961 C C . PRO A 1 619 ? -4.542 22.361 -19.594 1.00 96.06 619 PRO A C 1
ATOM 4963 O O . PRO A 1 619 ? -4.920 22.822 -20.667 1.00 96.06 619 PRO A O 1
ATOM 4966 N N . TYR A 1 620 ? -3.882 21.197 -19.526 1.00 96.38 620 TYR A N 1
ATOM 4967 C CA . TYR A 1 620 ? -3.592 20.403 -20.727 1.00 96.38 620 TYR A CA 1
ATOM 4968 C C . TYR A 1 620 ? -4.800 19.614 -21.215 1.00 96.38 620 TYR A C 1
ATOM 4970 O O . TYR A 1 620 ? -4.994 19.504 -22.423 1.00 96.38 620 TYR A O 1
ATOM 4978 N N . ARG A 1 621 ? -5.648 19.130 -20.300 1.00 98.06 621 ARG A N 1
ATOM 4979 C CA . ARG A 1 621 ? -6.976 18.603 -20.642 1.00 98.06 621 ARG A CA 1
ATOM 4980 C C . ARG A 1 621 ? -7.773 19.635 -21.436 1.00 98.06 621 ARG A C 1
ATOM 4982 O O . ARG A 1 621 ? -8.240 19.331 -22.529 1.00 98.06 621 ARG A O 1
ATOM 4989 N N . ASP A 1 622 ? -7.879 20.858 -20.922 1.00 97.62 622 ASP A N 1
ATOM 4990 C CA . ASP A 1 622 ? -8.646 21.922 -21.573 1.00 97.62 622 ASP A CA 1
ATOM 4991 C C . ASP A 1 622 ? -8.021 22.329 -22.911 1.00 97.62 622 ASP A C 1
ATOM 4993 O O . ASP A 1 622 ? -8.744 22.564 -23.874 1.00 97.62 622 ASP A O 1
ATOM 4997 N N . PHE A 1 623 ? -6.690 22.327 -23.016 1.00 97.00 623 PHE A N 1
ATOM 4998 C CA . PHE A 1 623 ? -5.991 22.554 -24.281 1.00 97.00 623 PHE A CA 1
ATOM 4999 C C . PHE A 1 623 ? -6.309 21.479 -25.335 1.00 97.00 623 PHE A C 1
ATOM 5001 O O . PHE A 1 623 ? -6.579 21.806 -26.490 1.00 97.00 623 PHE A O 1
ATOM 5008 N N . VAL A 1 624 ? -6.330 20.200 -24.944 1.00 98.12 624 VAL A N 1
ATOM 5009 C CA . VAL A 1 624 ? -6.723 19.088 -25.825 1.00 98.12 624 VAL A CA 1
ATOM 5010 C C . VAL A 1 624 ? -8.188 19.215 -26.260 1.00 98.12 624 VAL A C 1
ATOM 5012 O O . VAL A 1 624 ? -8.499 19.046 -27.439 1.00 98.12 624 VAL A O 1
ATOM 5015 N N . LEU A 1 625 ? -9.085 19.573 -25.338 1.00 98.06 625 LEU A N 1
ATOM 5016 C CA . LEU A 1 625 ? -10.501 19.804 -25.633 1.00 98.06 625 LEU A CA 1
ATOM 5017 C C . LEU A 1 625 ? -10.707 20.989 -26.592 1.00 98.06 625 LEU A C 1
ATOM 5019 O O . LEU A 1 625 ? -11.431 20.860 -27.578 1.00 98.06 625 LEU A O 1
ATOM 5023 N N . GLN A 1 626 ? -10.021 22.112 -26.360 1.00 96.94 626 GLN A N 1
ATOM 5024 C CA . GLN A 1 626 ? -10.054 23.301 -27.224 1.00 96.94 626 GLN A CA 1
ATOM 5025 C C . GLN A 1 626 ? -9.471 23.040 -28.617 1.00 96.94 626 GLN A C 1
ATOM 5027 O O . GLN A 1 626 ? -9.877 23.687 -29.581 1.00 96.94 626 GLN A O 1
ATOM 5032 N N . ALA A 1 627 ? -8.565 22.067 -28.749 1.00 96.81 627 ALA A N 1
ATOM 5033 C CA . ALA A 1 627 ? -8.068 21.602 -30.040 1.00 96.81 627 ALA A CA 1
ATOM 5034 C C . ALA A 1 627 ? -9.090 20.748 -30.824 1.00 96.81 627 ALA A C 1
ATOM 5036 O O . ALA A 1 627 ? -8.775 20.290 -31.921 1.00 96.81 627 ALA A O 1
ATOM 5037 N N . GLY A 1 628 ? -10.299 20.527 -30.291 1.00 97.19 628 GLY A N 1
ATOM 5038 C CA . GLY A 1 628 ? -11.372 19.795 -30.968 1.00 97.19 628 GLY A CA 1
ATOM 5039 C C . GLY A 1 628 ? -11.252 18.273 -30.867 1.00 97.19 628 GLY A C 1
ATOM 5040 O O . GLY A 1 628 ? -11.792 17.563 -31.710 1.00 97.19 628 GLY A O 1
ATOM 5041 N N . ALA A 1 629 ? -10.550 17.751 -29.855 1.00 97.81 629 ALA A N 1
ATOM 5042 C CA . ALA A 1 629 ? -10.293 16.314 -29.711 1.00 97.81 629 ALA A CA 1
ATOM 5043 C C . ALA A 1 629 ? -11.543 15.461 -29.429 1.00 97.81 629 ALA A C 1
ATOM 5045 O O . ALA A 1 629 ? -11.519 14.253 -29.659 1.00 97.81 629 ALA A O 1
ATOM 5046 N N . MET A 1 630 ? -12.618 16.068 -28.916 1.00 97.12 630 MET A N 1
ATOM 5047 C CA . MET A 1 630 ? -13.781 15.345 -28.403 1.00 97.12 630 MET A CA 1
ATOM 5048 C C . MET A 1 630 ? -14.500 14.525 -29.482 1.00 97.12 630 MET A C 1
ATOM 5050 O O . MET A 1 630 ? -14.627 13.312 -29.353 1.00 97.12 630 MET A O 1
ATOM 5054 N N . GLU A 1 631 ? -14.959 15.167 -30.557 1.00 96.44 631 GLU A N 1
ATOM 5055 C CA . GLU A 1 631 ? -15.749 14.499 -31.597 1.00 96.44 631 GLU A CA 1
ATOM 5056 C C . GLU A 1 631 ? -14.973 13.360 -32.294 1.00 96.44 631 GLU A C 1
ATOM 5058 O O . GLU A 1 631 ? -15.509 12.249 -32.365 1.00 96.44 631 GLU A O 1
ATOM 5063 N N . PRO A 1 632 ? -13.708 13.542 -32.730 1.00 97.19 632 PRO A N 1
ATOM 5064 C CA . PRO A 1 632 ? -12.939 12.451 -33.328 1.00 97.19 632 PRO A CA 1
ATOM 5065 C C . PRO A 1 632 ? -12.640 11.300 -32.355 1.00 97.19 632 PRO A C 1
ATOM 5067 O O . PRO A 1 632 ? -12.560 10.151 -32.791 1.00 97.19 632 PRO A O 1
ATOM 5070 N N . LEU A 1 633 ? -12.495 11.576 -31.049 1.00 97.94 633 LEU A N 1
ATOM 5071 C CA . LEU A 1 633 ? -12.320 10.536 -30.028 1.00 97.94 633 LEU A CA 1
ATOM 5072 C C . LEU A 1 633 ? -13.598 9.703 -29.869 1.00 97.94 633 LEU A C 1
ATOM 5074 O O . LEU A 1 633 ? -13.535 8.475 -29.865 1.00 97.94 633 LEU A O 1
ATOM 5078 N N . LEU A 1 634 ? -14.760 10.358 -29.796 1.00 96.81 634 LEU A N 1
ATOM 5079 C CA . LEU A 1 634 ? -16.056 9.683 -29.685 1.00 96.81 634 LEU A CA 1
ATOM 5080 C C . LEU A 1 634 ? -16.342 8.768 -30.885 1.00 96.81 634 LEU A C 1
ATOM 5082 O O . LEU A 1 634 ? -16.906 7.691 -30.710 1.00 96.81 634 LEU A O 1
ATOM 5086 N N . GLN A 1 635 ? -15.886 9.133 -32.087 1.00 94.94 635 GLN A N 1
ATOM 5087 C CA . GLN A 1 635 ? -15.995 8.277 -33.275 1.00 94.94 635 GLN A CA 1
ATOM 5088 C C . GLN A 1 635 ? -15.216 6.952 -33.151 1.00 94.94 635 GLN A C 1
ATOM 5090 O O . GLN A 1 635 ? -15.551 5.999 -33.854 1.00 94.94 635 GLN A O 1
ATOM 5095 N N . GLN A 1 636 ? -14.229 6.853 -32.248 1.00 94.88 636 GLN A N 1
ATOM 5096 C CA . GLN A 1 636 ? -13.496 5.605 -31.990 1.00 94.88 636 GLN A CA 1
ATOM 5097 C C . GLN A 1 636 ? -14.246 4.652 -31.041 1.00 94.88 636 GLN A C 1
ATOM 5099 O O . GLN A 1 636 ? -13.895 3.473 -30.942 1.00 94.88 636 GLN A O 1
ATOM 5104 N N . LEU A 1 637 ? -15.287 5.132 -30.352 1.00 92.06 637 LEU A N 1
ATOM 5105 C CA . LEU A 1 637 ? -16.060 4.391 -29.351 1.00 92.06 637 LEU A CA 1
ATOM 5106 C C . LEU A 1 637 ? -17.351 3.820 -29.955 1.00 92.06 637 LEU A C 1
ATOM 5108 O O . LEU A 1 637 ? -18.456 4.257 -29.644 1.00 92.06 637 LEU A O 1
ATOM 5112 N N . HIS A 1 638 ? -17.215 2.824 -30.834 1.00 84.19 638 HIS A N 1
ATOM 5113 C CA . HIS A 1 638 ? -18.350 2.147 -31.470 1.00 84.19 638 HIS A CA 1
ATOM 5114 C C . HIS A 1 638 ? -18.234 0.616 -31.398 1.00 84.19 638 HIS A C 1
ATOM 5116 O O . HIS A 1 638 ? -17.138 0.071 -31.281 1.00 84.19 638 HIS A O 1
ATOM 5122 N N . GLN A 1 639 ? -19.347 -0.107 -31.573 1.00 71.81 639 GLN A N 1
ATOM 5123 C CA . GLN A 1 639 ? -19.407 -1.578 -31.447 1.00 71.81 639 GLN A CA 1
ATOM 5124 C C . GLN A 1 639 ? -18.420 -2.359 -32.337 1.00 71.81 639 GLN A C 1
ATOM 5126 O O . GLN A 1 639 ? -18.075 -3.491 -32.018 1.00 71.81 639 GLN A O 1
ATOM 5131 N N . LYS A 1 640 ? -17.973 -1.785 -33.464 1.00 77.00 640 LYS A N 1
ATOM 5132 C CA . LYS A 1 640 ? -17.003 -2.422 -34.376 1.00 77.00 640 LYS A CA 1
ATOM 5133 C C . LYS A 1 640 ? -15.539 -2.206 -33.977 1.00 77.00 640 LYS A C 1
ATOM 5135 O O . LYS A 1 640 ? -14.654 -2.707 -34.668 1.00 77.00 640 LYS A O 1
ATOM 5140 N N . SER A 1 641 ? -15.270 -1.423 -32.935 1.00 85.31 641 SER A N 1
ATOM 5141 C CA . SER A 1 641 ? -13.906 -1.156 -32.483 1.00 85.31 641 SER A CA 1
ATOM 5142 C C . SER A 1 641 ? -13.349 -2.400 -31.809 1.00 85.31 641 SER A C 1
ATOM 5144 O O . SER A 1 641 ? -14.070 -3.113 -31.112 1.00 85.31 641 SER A O 1
ATOM 5146 N N . ASN A 1 642 ? -12.064 -2.677 -32.027 1.00 88.31 642 ASN A N 1
ATOM 5147 C CA . ASN A 1 642 ? -11.397 -3.743 -31.293 1.00 88.31 642 ASN A CA 1
ATOM 5148 C C . ASN A 1 642 ? -11.297 -3.366 -29.798 1.00 88.31 642 ASN A C 1
ATOM 5150 O O . ASN A 1 642 ? -11.421 -2.198 -29.422 1.00 88.31 642 ASN A O 1
ATOM 5154 N N . LEU A 1 643 ? -11.078 -4.362 -28.941 1.00 90.31 643 LEU A N 1
ATOM 5155 C CA . LEU A 1 643 ? -11.077 -4.151 -27.493 1.00 90.31 643 LEU A CA 1
ATOM 5156 C C . LEU A 1 643 ? -9.952 -3.211 -27.023 1.00 90.31 643 LEU A C 1
ATOM 5158 O O . LEU A 1 643 ? -10.174 -2.409 -26.122 1.00 90.31 643 LEU A O 1
ATOM 5162 N N . SER A 1 644 ? -8.776 -3.279 -27.654 1.00 89.69 644 SER A N 1
ATOM 5163 C CA . SER A 1 644 ? -7.615 -2.438 -27.320 1.00 89.69 644 SER A CA 1
ATOM 5164 C C . SER A 1 644 ? -7.910 -0.950 -27.543 1.00 89.69 644 SER A C 1
ATOM 5166 O O . SER A 1 644 ? -7.785 -0.138 -26.626 1.00 89.69 644 SER A O 1
ATOM 5168 N N . MET A 1 645 ? -8.446 -0.612 -28.719 1.00 92.12 645 MET A N 1
ATOM 5169 C CA . MET A 1 645 ? -8.937 0.723 -29.048 1.00 92.12 645 MET A CA 1
ATOM 5170 C C . MET A 1 645 ? -10.031 1.171 -28.081 1.00 92.12 645 MET A C 1
ATOM 5172 O O . MET A 1 645 ? -9.983 2.301 -27.608 1.00 92.12 645 MET A O 1
ATOM 5176 N N . LEU A 1 646 ? -11.010 0.309 -27.773 1.00 93.31 646 LEU A N 1
ATOM 5177 C CA . LEU A 1 646 ? -12.090 0.662 -26.847 1.00 93.31 646 LEU A CA 1
ATOM 5178 C C . LEU A 1 646 ? -11.548 1.037 -25.466 1.00 93.31 646 LEU A C 1
ATOM 5180 O O . LEU A 1 646 ? -11.934 2.084 -24.957 1.00 93.31 646 LEU A O 1
ATOM 5184 N N . ARG A 1 647 ? -10.631 0.236 -24.904 1.00 93.44 647 ARG A N 1
ATOM 5185 C CA . ARG A 1 647 ? -9.968 0.503 -23.615 1.00 93.44 647 ARG A CA 1
ATOM 5186 C C . ARG A 1 647 ? -9.174 1.808 -23.640 1.00 93.44 647 ARG A C 1
ATOM 5188 O O . ARG A 1 647 ? -9.350 2.654 -22.770 1.00 93.44 647 ARG A O 1
ATOM 5195 N N . ASN A 1 648 ? -8.367 2.024 -24.676 1.00 93.31 648 ASN A N 1
ATOM 5196 C CA . ASN A 1 648 ? -7.575 3.248 -24.805 1.00 93.31 648 ASN A CA 1
ATOM 5197 C C . ASN A 1 648 ? -8.453 4.497 -24.979 1.00 93.31 648 ASN A C 1
ATOM 5199 O O . ASN A 1 648 ? -8.188 5.536 -24.372 1.00 93.31 648 ASN A O 1
ATOM 5203 N N . ALA A 1 649 ? -9.518 4.402 -25.775 1.00 96.88 649 ALA A N 1
ATOM 5204 C CA . ALA A 1 649 ? -10.408 5.523 -26.053 1.00 96.88 649 ALA A CA 1
ATOM 5205 C C . ALA A 1 649 ? -11.277 5.896 -24.849 1.00 96.88 649 ALA A C 1
ATOM 5207 O O . ALA A 1 649 ? -11.437 7.086 -24.575 1.00 96.88 649 ALA A O 1
ATOM 5208 N N . ILE A 1 650 ? -11.791 4.919 -24.094 1.00 97.88 650 ILE A N 1
ATOM 5209 C CA . ILE A 1 650 ? -12.572 5.206 -22.884 1.00 97.88 650 ILE A CA 1
ATOM 5210 C C . ILE A 1 650 ? -11.688 5.719 -21.744 1.00 97.88 650 ILE A C 1
ATOM 5212 O O . ILE A 1 650 ? -12.095 6.634 -21.032 1.00 97.88 650 ILE A O 1
ATOM 5216 N N . TRP A 1 651 ? -10.452 5.226 -21.633 1.00 97.75 651 TRP A N 1
ATOM 5217 C CA . TRP A 1 651 ? -9.452 5.768 -20.713 1.00 97.75 651 TRP A CA 1
ATOM 5218 C C . TRP A 1 651 ? -9.086 7.224 -21.046 1.00 97.75 651 TRP A C 1
ATOM 5220 O O . TRP A 1 651 ? -9.030 8.087 -20.169 1.00 97.75 651 TRP A O 1
ATOM 5230 N N . ALA A 1 652 ? -8.881 7.543 -22.328 1.00 98.00 652 ALA A N 1
ATOM 5231 C CA . ALA A 1 652 ? -8.643 8.920 -22.756 1.00 98.00 652 ALA A CA 1
ATOM 5232 C C . ALA A 1 652 ? -9.865 9.814 -22.479 1.00 98.00 652 ALA A C 1
ATOM 5234 O O . ALA A 1 652 ? -9.712 10.924 -21.963 1.00 98.00 652 ALA A O 1
ATOM 5235 N N . LEU A 1 653 ? -11.075 9.313 -22.749 1.00 98.44 653 LEU A N 1
ATOM 5236 C CA . LEU A 1 653 ? -12.325 10.018 -22.468 1.00 98.44 653 LEU A CA 1
ATOM 5237 C C . LEU A 1 653 ? -12.516 10.272 -20.964 1.00 98.44 653 LEU A C 1
ATOM 5239 O O . LEU A 1 653 ? -12.921 11.367 -20.575 1.00 98.44 653 LEU A O 1
ATOM 5243 N N . SER A 1 654 ? -12.169 9.312 -20.101 1.00 98.06 654 SER A N 1
ATOM 5244 C CA . SER A 1 654 ? -12.242 9.503 -18.649 1.00 98.06 654 SER A CA 1
ATOM 5245 C C . SER A 1 654 ? -11.290 10.614 -18.186 1.00 98.06 654 SER A C 1
ATOM 5247 O O . SER A 1 654 ? -11.687 11.467 -17.388 1.00 98.06 654 SER A O 1
ATOM 5249 N N . ASN A 1 655 ? -10.085 10.705 -18.765 1.00 98.06 655 ASN A N 1
ATOM 5250 C CA . ASN A 1 655 ? -9.160 11.818 -18.530 1.00 98.06 655 ASN A CA 1
ATOM 5251 C C . ASN A 1 655 ? -9.679 13.161 -19.077 1.00 98.06 655 ASN A C 1
ATOM 5253 O O . ASN A 1 655 ? -9.431 14.194 -18.453 1.00 98.06 655 ASN A O 1
ATOM 5257 N N . PHE A 1 656 ? -10.441 13.172 -20.176 1.00 98.31 656 PHE A N 1
ATOM 5258 C CA . PHE A 1 656 ? -11.083 14.390 -20.698 1.00 98.31 656 PHE A CA 1
ATOM 5259 C C . PHE A 1 656 ? -12.154 14.932 -19.744 1.00 98.31 656 PHE A C 1
ATOM 5261 O O . PHE A 1 656 ? -12.359 16.142 -19.675 1.00 98.31 656 PHE A O 1
ATOM 5268 N N . CYS A 1 657 ? -12.809 14.060 -18.975 1.00 97.44 657 CYS A N 1
ATOM 5269 C CA . CYS A 1 657 ? -13.799 14.452 -17.970 1.00 97.44 657 CYS A CA 1
ATOM 5270 C C . CYS A 1 657 ? -13.172 14.782 -16.598 1.00 97.44 657 CYS A C 1
ATOM 5272 O O . CYS A 1 657 ? -13.789 15.466 -15.781 1.00 97.44 657 CYS A O 1
ATOM 5274 N N . ARG A 1 658 ? -11.953 14.303 -16.321 1.00 94.69 658 ARG A N 1
ATOM 5275 C CA . ARG A 1 658 ? -11.314 14.335 -14.995 1.00 94.69 658 ARG A CA 1
ATOM 5276 C C . ARG A 1 658 ? -10.781 15.714 -14.598 1.00 94.69 658 ARG A C 1
ATOM 5278 O O . ARG A 1 658 ? -10.299 16.483 -15.420 1.00 94.69 658 ARG A O 1
ATOM 5285 N N . GLY A 1 659 ? -10.731 15.976 -13.289 1.00 91.06 659 GLY A N 1
ATOM 5286 C CA . GLY A 1 659 ? -9.917 17.042 -12.685 1.00 91.06 659 GLY A CA 1
ATOM 5287 C C . GLY A 1 659 ? -10.720 18.185 -12.060 1.00 91.06 659 GLY A C 1
ATOM 5288 O O . GLY A 1 659 ? -11.912 18.342 -12.308 1.00 91.06 659 GLY A O 1
ATOM 5289 N N . LYS A 1 660 ? -10.050 18.983 -11.219 1.00 89.44 660 LYS A N 1
ATOM 5290 C CA . LYS A 1 660 ? -10.590 20.207 -10.606 1.00 89.44 660 LYS A CA 1
ATOM 5291 C C . LYS A 1 660 ? -9.643 21.381 -10.921 1.00 89.44 660 LYS A C 1
ATOM 5293 O O . LYS A 1 660 ? -8.456 21.242 -10.626 1.00 89.44 660 LYS A O 1
ATOM 5298 N N . PRO A 1 661 ? -10.118 22.502 -11.501 1.00 94.62 661 PRO A N 1
ATOM 5299 C CA . PRO A 1 661 ? -11.497 22.765 -11.931 1.00 94.62 661 PRO A CA 1
ATOM 5300 C C . PRO A 1 661 ? -11.966 21.802 -13.035 1.00 94.62 661 PRO A C 1
ATOM 5302 O O . PRO A 1 661 ? -11.155 21.221 -13.761 1.00 94.62 661 PRO A O 1
ATOM 5305 N N . GLN A 1 662 ? -13.279 21.583 -13.103 1.00 93.12 662 GLN A N 1
ATOM 5306 C CA . GLN A 1 662 ? -13.903 20.690 -14.085 1.00 93.12 662 GLN A CA 1
ATOM 5307 C C . GLN A 1 662 ? -13.790 21.251 -15.507 1.00 93.12 662 GLN A C 1
ATOM 5309 O O . GLN A 1 662 ? -13.676 22.470 -15.647 1.00 93.12 662 GLN A O 1
ATOM 5314 N N . PRO A 1 663 ? -13.816 20.393 -16.545 1.00 96.56 663 PRO A N 1
ATOM 5315 C CA . PRO A 1 663 ? -13.864 20.864 -17.924 1.00 96.56 663 PRO A CA 1
ATOM 5316 C C . PRO A 1 663 ? -15.174 21.609 -18.202 1.00 96.56 663 PRO A C 1
ATOM 5318 O O . PRO A 1 663 ? -16.165 21.450 -17.476 1.00 96.56 663 PRO A O 1
ATOM 5321 N N . ASP A 1 664 ? -15.180 22.390 -19.282 1.00 96.69 664 ASP A N 1
ATOM 5322 C CA . ASP A 1 664 ? -16.413 22.959 -19.822 1.00 96.69 664 ASP A CA 1
ATOM 5323 C C . ASP A 1 664 ? -17.388 21.825 -20.149 1.00 96.69 664 ASP A C 1
ATOM 5325 O O . ASP A 1 664 ? -17.099 20.936 -20.958 1.00 96.69 664 ASP A O 1
ATOM 5329 N N . PHE A 1 665 ? -18.536 21.850 -19.474 1.00 96.81 665 PHE A N 1
ATOM 5330 C CA . PHE A 1 665 ? -19.516 20.784 -19.563 1.00 96.81 665 PHE A CA 1
ATOM 5331 C C . PHE A 1 665 ? -20.076 20.652 -20.975 1.00 96.81 665 PHE A C 1
ATOM 5333 O O . PHE A 1 665 ? -20.259 19.529 -21.427 1.00 96.81 665 PHE A O 1
ATOM 5340 N N . GLU A 1 666 ? -20.266 21.751 -21.706 1.00 96.62 666 GLU A N 1
ATOM 5341 C CA . GLU A 1 666 ? -20.832 21.696 -23.058 1.00 96.62 666 GLU A CA 1
ATOM 5342 C C . GLU A 1 666 ? -19.893 20.996 -24.049 1.00 96.62 666 GLU A C 1
ATOM 5344 O O . GLU A 1 666 ? -20.357 20.376 -25.005 1.00 96.62 666 GLU A O 1
ATOM 5349 N N . ILE A 1 667 ? -18.581 21.002 -23.784 1.00 97.50 667 ILE A N 1
ATOM 5350 C CA . ILE A 1 667 ? -17.608 20.270 -24.602 1.00 97.50 667 ILE A CA 1
ATOM 5351 C C . ILE A 1 667 ? -17.641 18.769 -24.292 1.00 97.50 667 ILE A C 1
ATOM 5353 O O . ILE A 1 667 ? -17.545 17.959 -25.211 1.00 97.50 667 ILE A O 1
ATOM 5357 N N . VAL A 1 668 ? -17.778 18.371 -23.021 1.00 97.81 668 VAL A N 1
ATOM 5358 C CA . VAL A 1 668 ? -17.728 16.948 -22.617 1.00 97.81 668 VAL A CA 1
ATOM 5359 C C . VAL A 1 668 ? -19.095 16.252 -22.599 1.00 97.81 668 VAL A C 1
ATOM 5361 O O . VAL A 1 668 ? -19.160 15.026 -22.673 1.00 97.81 668 VAL A O 1
ATOM 5364 N N . ARG A 1 669 ? -20.197 17.008 -22.568 1.00 97.00 669 ARG A N 1
ATOM 5365 C CA . ARG A 1 669 ? -21.586 16.518 -22.582 1.00 97.00 669 ARG A CA 1
ATOM 5366 C C . ARG A 1 669 ? -21.901 15.542 -23.726 1.00 97.00 669 ARG A C 1
ATOM 5368 O O . ARG A 1 669 ? -22.600 14.562 -23.457 1.00 97.00 669 ARG A O 1
ATOM 5375 N N . PRO A 1 670 ? -21.380 15.708 -24.960 1.00 97.75 670 PRO A N 1
ATOM 5376 C CA . PRO A 1 670 ? -21.581 14.740 -26.041 1.00 97.75 670 PRO A CA 1
ATOM 5377 C C . PRO A 1 670 ? -21.077 13.316 -25.745 1.00 97.75 670 PRO A C 1
ATOM 5379 O O . PRO A 1 670 ? -21.441 12.398 -26.473 1.00 97.75 670 PRO A O 1
ATOM 5382 N N . ALA A 1 671 ? -20.280 13.098 -24.688 1.00 97.75 671 ALA A N 1
ATOM 5383 C CA . ALA A 1 671 ? -19.883 11.758 -24.248 1.00 97.75 671 ALA A CA 1
ATOM 5384 C C . ALA A 1 671 ? -21.045 10.914 -23.716 1.00 97.75 671 ALA A C 1
ATOM 5386 O O . ALA A 1 671 ? -21.009 9.690 -23.828 1.00 97.75 671 ALA A O 1
ATOM 5387 N N . LEU A 1 672 ? -22.056 11.543 -23.107 1.00 97.62 672 LEU A N 1
ATOM 5388 C CA . LEU A 1 672 ? -23.074 10.848 -22.314 1.00 97.62 672 LEU A CA 1
ATOM 5389 C C . LEU A 1 672 ? -23.814 9.732 -23.078 1.00 97.62 672 LEU A C 1
ATOM 5391 O O . LEU A 1 672 ? -23.922 8.637 -22.525 1.00 97.62 672 LEU A O 1
ATOM 5395 N N . PRO A 1 673 ? -24.249 9.920 -24.343 1.00 96.69 673 PRO A N 1
ATOM 5396 C CA . PRO A 1 673 ? -24.906 8.854 -25.104 1.00 96.69 673 PRO A CA 1
ATOM 5397 C C . PRO A 1 673 ? -24.002 7.657 -25.425 1.00 96.69 673 PRO A C 1
ATOM 5399 O O . PRO A 1 673 ? -24.500 6.565 -25.682 1.00 96.69 673 PRO A O 1
ATOM 5402 N N . ILE A 1 674 ? -22.682 7.856 -25.462 1.00 96.12 674 ILE A N 1
ATOM 5403 C CA . ILE A 1 674 ? -21.710 6.779 -25.688 1.00 96.12 674 ILE A CA 1
ATOM 5404 C C . ILE A 1 674 ? -21.406 6.074 -24.369 1.00 96.12 674 ILE A C 1
ATOM 5406 O O . ILE A 1 674 ? -21.394 4.846 -24.323 1.00 96.12 674 ILE A O 1
ATOM 5410 N N . LEU A 1 675 ? -21.234 6.831 -23.282 1.00 97.31 675 LEU A N 1
ATOM 5411 C CA . LEU A 1 675 ? -21.045 6.269 -21.946 1.00 97.31 675 LEU A CA 1
ATOM 5412 C C . LEU A 1 675 ? -22.228 5.376 -21.552 1.00 97.31 675 LEU A C 1
ATOM 5414 O O . LEU A 1 675 ? -22.004 4.265 -21.080 1.00 97.31 675 LEU A O 1
ATOM 5418 N N . SER A 1 676 ? -23.468 5.790 -21.839 1.00 96.25 676 SER A N 1
ATOM 5419 C CA . SER A 1 676 ? -24.654 4.970 -21.554 1.00 96.25 676 SER A CA 1
ATOM 5420 C C . SER A 1 676 ? -24.665 3.637 -22.307 1.00 96.25 676 SER A C 1
ATOM 5422 O O . SER A 1 676 ? -25.145 2.640 -21.775 1.00 96.25 676 SER A O 1
ATOM 5424 N N . GLN A 1 677 ? -24.072 3.575 -23.503 1.00 94.19 677 GLN A N 1
ATOM 5425 C CA . GLN A 1 677 ? -23.907 2.325 -24.251 1.00 94.19 677 GLN A CA 1
ATOM 5426 C C . GLN A 1 677 ? -22.773 1.460 -23.684 1.00 94.19 677 GLN A C 1
ATOM 5428 O O . GLN A 1 677 ? -22.935 0.247 -23.538 1.00 94.19 677 GLN A O 1
ATOM 5433 N N . LEU A 1 678 ? -21.628 2.063 -23.345 1.00 95.06 678 LEU A N 1
ATOM 5434 C CA . LEU A 1 678 ? -20.435 1.344 -22.874 1.00 95.06 678 LEU A CA 1
ATOM 5435 C C . LEU A 1 678 ? -20.604 0.718 -21.483 1.00 95.06 678 LEU A C 1
ATOM 5437 O O . LEU A 1 678 ? -19.941 -0.269 -21.175 1.00 95.06 678 LEU A O 1
ATOM 5441 N N . MET A 1 679 ? -21.545 1.208 -20.675 1.00 94.12 679 MET A N 1
ATOM 5442 C CA . MET A 1 679 ? -21.911 0.613 -19.380 1.00 94.12 679 MET A CA 1
ATOM 5443 C C . MET A 1 679 ? -22.484 -0.814 -19.463 1.00 94.12 679 MET A C 1
ATOM 5445 O O . MET A 1 679 ? -22.642 -1.491 -18.440 1.00 94.12 679 MET A O 1
ATOM 5449 N N . PHE A 1 680 ? -22.820 -1.274 -20.668 1.00 94.00 680 PHE A N 1
ATOM 5450 C CA . PHE A 1 680 ? -23.249 -2.647 -20.938 1.00 94.00 680 PHE A CA 1
ATOM 5451 C C . PHE A 1 680 ? -22.117 -3.526 -21.490 1.00 94.00 680 PHE A C 1
ATOM 5453 O O . PHE A 1 680 ? -22.362 -4.669 -21.875 1.00 94.00 680 PHE A O 1
ATOM 5460 N N . SER A 1 681 ? -20.881 -3.017 -21.532 1.00 92.00 681 SER A N 1
ATOM 5461 C CA . SER A 1 681 ? -19.704 -3.803 -21.901 1.00 92.00 681 SER A CA 1
ATOM 5462 C C . SER A 1 681 ? -19.509 -4.986 -20.946 1.00 92.00 681 SER A C 1
ATOM 5464 O O . SER A 1 681 ? -19.745 -4.872 -19.746 1.00 92.00 681 SER A O 1
ATOM 5466 N N . GLY A 1 682 ? -19.050 -6.120 -21.480 1.00 89.94 682 GLY A N 1
ATOM 5467 C CA . GLY A 1 682 ? -18.590 -7.259 -20.676 1.00 89.94 682 GLY A CA 1
ATOM 5468 C C . GLY A 1 682 ? -17.134 -7.133 -20.216 1.00 89.94 682 GLY A C 1
ATOM 5469 O O . GLY A 1 682 ? -16.648 -8.002 -19.500 1.00 89.94 682 GLY A O 1
ATOM 5470 N N . ASP A 1 683 ? -16.431 -6.083 -20.649 1.00 93.50 683 ASP A N 1
ATOM 5471 C CA . ASP A 1 683 ? -15.035 -5.833 -20.300 1.00 93.50 683 ASP A CA 1
ATOM 5472 C C . ASP A 1 683 ? -14.913 -4.930 -19.067 1.00 93.50 683 ASP A C 1
ATOM 5474 O O . ASP A 1 683 ? -15.434 -3.813 -19.045 1.00 93.50 683 ASP A O 1
ATOM 5478 N N . GLU A 1 684 ? -14.197 -5.409 -18.050 1.00 93.50 684 GLU A N 1
ATOM 5479 C CA . GLU A 1 684 ? -14.071 -4.733 -16.756 1.00 93.50 684 GLU A CA 1
ATOM 5480 C C . GLU A 1 684 ? -13.310 -3.399 -16.837 1.00 93.50 684 GLU A C 1
ATOM 5482 O O . GLU A 1 684 ? -13.682 -2.443 -16.151 1.00 93.50 684 GLU A O 1
ATOM 5487 N N . GLU A 1 685 ? -12.268 -3.309 -17.670 1.00 92.56 685 GLU A N 1
ATOM 5488 C CA . GLU A 1 685 ? -11.488 -2.075 -17.846 1.00 92.56 685 GLU A CA 1
ATOM 5489 C C . GLU A 1 685 ? -12.355 -0.995 -18.500 1.00 92.56 685 GLU A C 1
ATOM 5491 O O . GLU A 1 685 ? -12.458 0.119 -17.978 1.00 92.56 685 GLU A O 1
ATOM 5496 N N . VAL A 1 686 ? -13.084 -1.357 -19.565 1.00 95.50 686 VAL A N 1
ATOM 5497 C CA . VAL A 1 686 ? -14.044 -0.450 -20.210 1.00 95.50 686 VAL A CA 1
ATOM 5498 C C . VAL A 1 686 ? -15.125 0.007 -19.230 1.00 95.50 686 VAL A C 1
ATOM 5500 O O . VAL A 1 686 ? -15.414 1.204 -19.167 1.00 95.50 686 VAL A O 1
ATOM 5503 N N . LEU A 1 687 ? -15.708 -0.904 -18.443 1.00 96.50 687 LEU A N 1
ATOM 5504 C CA . LEU A 1 687 ? -16.711 -0.546 -17.432 1.00 96.50 687 LEU A CA 1
ATOM 5505 C C . LEU A 1 687 ? -16.145 0.398 -16.365 1.00 96.50 687 LEU A C 1
ATOM 5507 O O . LEU A 1 687 ? -16.804 1.367 -15.991 1.00 96.50 687 LEU A O 1
ATOM 5511 N N . THR A 1 688 ? -14.925 0.141 -15.894 1.00 97.62 688 THR A N 1
ATOM 5512 C CA . THR A 1 688 ? -14.267 0.948 -14.858 1.00 97.62 688 THR A CA 1
ATOM 5513 C C . THR A 1 688 ? -14.089 2.394 -15.313 1.00 97.62 688 THR A C 1
ATOM 5515 O O . THR A 1 688 ? -14.507 3.316 -14.608 1.00 97.62 688 THR A O 1
ATOM 5518 N N . ASP A 1 689 ? -13.515 2.605 -16.498 1.00 97.38 689 ASP A N 1
ATOM 5519 C CA . ASP A 1 689 ? -13.274 3.950 -17.030 1.00 97.38 689 ASP A CA 1
ATOM 5520 C C . ASP A 1 689 ? -14.567 4.651 -17.467 1.00 97.38 689 ASP A C 1
ATOM 5522 O O . ASP A 1 689 ? -14.699 5.863 -17.281 1.00 97.38 689 ASP A O 1
ATOM 5526 N N . THR A 1 690 ? -15.561 3.896 -17.950 1.00 98.19 690 THR A N 1
ATOM 5527 C CA . THR A 1 690 ? -16.904 4.427 -18.235 1.00 98.19 690 THR A CA 1
ATOM 5528 C C . THR A 1 690 ? -17.551 4.982 -16.966 1.00 98.19 690 THR A C 1
ATOM 5530 O O . THR A 1 690 ? -18.024 6.121 -16.955 1.00 98.19 690 THR A O 1
ATOM 5533 N N . CYS A 1 691 ? -17.522 4.220 -15.868 1.00 98.19 691 CYS A N 1
ATOM 5534 C CA . CYS A 1 691 ? -18.047 4.670 -14.581 1.00 98.19 691 CYS A CA 1
ATOM 5535 C C . CYS A 1 691 ? -17.250 5.856 -14.017 1.00 98.19 691 CYS A C 1
ATOM 5537 O O . CYS A 1 691 ? -17.845 6.752 -13.426 1.00 98.19 691 CYS A O 1
ATOM 5539 N N . TRP A 1 692 ? -15.925 5.918 -14.208 1.00 98.19 692 TRP A N 1
ATOM 5540 C CA . TRP A 1 692 ? -15.141 7.092 -13.799 1.00 98.19 692 TRP A CA 1
ATOM 5541 C C . TRP A 1 692 ? -15.515 8.348 -14.580 1.00 98.19 692 TRP A C 1
ATOM 5543 O O . TRP A 1 692 ? -15.676 9.407 -13.973 1.00 98.19 692 TRP A O 1
ATOM 5553 N N . ALA A 1 693 ? -15.691 8.241 -15.899 1.00 98.25 693 ALA A N 1
ATOM 5554 C CA . ALA A 1 693 ? -16.138 9.362 -16.719 1.00 98.25 693 ALA A CA 1
ATOM 5555 C C . ALA A 1 693 ? -17.505 9.885 -16.242 1.00 98.25 693 ALA A C 1
ATOM 5557 O O . ALA A 1 693 ? -17.665 11.089 -16.038 1.00 98.25 693 ALA A O 1
ATOM 5558 N N . LEU A 1 694 ? -18.459 8.989 -15.966 1.00 98.38 694 LEU A N 1
ATOM 5559 C CA . LEU A 1 694 ? -19.770 9.351 -15.413 1.00 98.38 694 LEU A CA 1
ATOM 5560 C C . LEU A 1 694 ? -19.674 9.960 -14.012 1.00 98.38 694 LEU A C 1
ATOM 5562 O O . LEU A 1 694 ? -20.354 10.948 -13.733 1.00 98.38 694 LEU A O 1
ATOM 5566 N N . ALA A 1 695 ? -18.797 9.446 -13.147 1.00 98.00 695 ALA A N 1
ATOM 5567 C CA . ALA A 1 695 ? -18.544 10.031 -11.833 1.00 98.00 695 ALA A CA 1
ATOM 5568 C C . ALA A 1 695 ? -18.024 11.473 -11.961 1.00 98.00 695 ALA A C 1
ATOM 5570 O O . ALA A 1 695 ? -18.446 12.362 -11.226 1.00 98.00 695 ALA A O 1
ATOM 5571 N N . TYR A 1 696 ? -17.147 11.751 -12.927 1.00 97.81 696 TYR A N 1
ATOM 5572 C CA . TYR A 1 696 ? -16.659 13.112 -13.150 1.00 97.81 696 TYR A CA 1
ATOM 5573 C C . TYR A 1 696 ? -17.722 14.047 -13.739 1.00 97.81 696 TYR A C 1
ATOM 5575 O O . TYR A 1 696 ? -17.771 15.212 -13.346 1.00 97.81 696 TYR A O 1
ATOM 5583 N N . LEU A 1 697 ? -18.580 13.546 -14.635 1.00 97.06 697 LEU A N 1
ATOM 5584 C CA . LEU A 1 697 ? -19.664 14.320 -15.252 1.00 97.06 697 LEU A CA 1
ATOM 5585 C C . LEU A 1 697 ? -20.843 14.582 -14.302 1.00 97.06 697 LEU A C 1
ATOM 5587 O O . LEU A 1 697 ? -21.512 15.601 -14.444 1.00 97.06 697 LEU A O 1
ATOM 5591 N N . SER A 1 698 ? -21.081 13.687 -13.341 1.00 95.88 698 SER A N 1
ATOM 5592 C CA . SER A 1 698 ? -22.137 13.816 -12.323 1.00 95.88 698 SER A CA 1
ATOM 5593 C C . SER A 1 698 ? -21.733 14.676 -11.130 1.00 95.88 698 SER A C 1
ATOM 5595 O O . SER A 1 698 ? -22.599 15.169 -10.417 1.00 95.88 698 SER A O 1
ATOM 5597 N N . GLY A 1 699 ? -20.436 14.889 -10.893 1.00 89.75 699 GLY A N 1
ATOM 5598 C CA . GLY A 1 699 ? -19.998 15.816 -9.857 1.00 89.75 699 GLY A CA 1
ATOM 5599 C C . GLY A 1 699 ? -20.299 17.252 -10.283 1.00 89.75 699 GLY A C 1
ATOM 5600 O O . GLY A 1 699 ? -19.764 17.708 -11.289 1.00 89.75 699 GLY A O 1
ATOM 5601 N N . GLY A 1 700 ? -21.104 18.000 -9.533 1.00 89.69 700 GLY A N 1
ATOM 5602 C CA . GLY A 1 700 ? -21.360 19.410 -9.833 1.00 89.69 700 GLY A CA 1
ATOM 5603 C C . GLY A 1 700 ? -22.804 19.836 -9.570 1.00 89.69 700 GLY A C 1
ATOM 5604 O O . GLY A 1 700 ? -23.491 19.186 -8.791 1.00 89.69 700 GLY A O 1
ATOM 5605 N N . PRO A 1 701 ? -23.249 20.953 -10.172 1.00 94.00 701 PRO A N 1
ATOM 5606 C CA . PRO A 1 701 ? -24.604 21.463 -9.982 1.00 94.00 701 PRO A CA 1
ATOM 5607 C C . PRO A 1 701 ? -25.679 20.549 -10.598 1.00 94.00 701 PRO A C 1
ATOM 5609 O O . PRO A 1 701 ? -25.401 19.706 -11.456 1.00 94.00 701 PRO A O 1
ATOM 5612 N N . ASN A 1 702 ? -26.927 20.752 -10.164 1.00 95.88 702 ASN A N 1
ATOM 5613 C CA . ASN A 1 702 ? -28.073 19.889 -10.480 1.00 95.88 702 ASN A CA 1
ATOM 5614 C C . ASN A 1 702 ? -28.356 19.725 -11.981 1.00 95.88 702 ASN A C 1
ATOM 5616 O O . ASN A 1 702 ? -28.900 18.698 -12.376 1.00 95.88 702 ASN A O 1
ATOM 5620 N N . ASP A 1 703 ? -28.006 20.695 -12.827 1.00 95.69 703 ASP A N 1
ATOM 5621 C CA . ASP A 1 703 ? -28.151 20.616 -14.286 1.00 95.69 703 ASP A CA 1
ATOM 5622 C C . ASP A 1 703 ? -27.225 19.558 -14.908 1.00 95.69 703 ASP A C 1
ATOM 5624 O O . ASP A 1 703 ? -27.642 18.830 -15.812 1.00 95.69 703 ASP A O 1
ATOM 5628 N N . LYS A 1 704 ? -26.003 19.397 -14.379 1.00 96.19 704 LYS A N 1
ATOM 5629 C CA . LYS A 1 704 ? -25.085 18.330 -14.809 1.00 96.19 704 LYS A CA 1
ATOM 5630 C C . LYS A 1 704 ? -25.570 16.959 -14.357 1.00 96.19 704 LYS A C 1
ATOM 5632 O O . LYS A 1 704 ? -25.567 16.018 -15.148 1.00 96.19 704 LYS A O 1
ATOM 5637 N N . ILE A 1 705 ? -26.035 16.866 -13.108 1.00 97.62 705 ILE A N 1
ATOM 5638 C CA . ILE A 1 705 ? -26.662 15.650 -12.570 1.00 97.62 705 ILE A CA 1
ATOM 5639 C C . ILE A 1 705 ? -27.859 15.259 -13.444 1.00 97.62 705 ILE A C 1
ATOM 5641 O O . ILE A 1 705 ? -27.961 14.106 -13.860 1.00 97.62 705 ILE A O 1
ATOM 5645 N N . GLN A 1 706 ? -28.711 16.227 -13.803 1.00 97.69 706 GLN A N 1
ATOM 5646 C CA . GLN A 1 706 ? -29.866 15.983 -14.663 1.00 97.69 706 GLN A CA 1
ATOM 5647 C C . GLN A 1 706 ? -29.452 15.461 -16.038 1.00 97.69 706 GLN A C 1
ATOM 5649 O O . GLN A 1 706 ? -30.030 14.494 -16.514 1.00 97.69 706 GLN A O 1
ATOM 5654 N N . ALA A 1 707 ? -28.416 16.032 -16.654 1.00 97.81 707 ALA A N 1
ATOM 5655 C CA . ALA A 1 707 ? -27.928 15.551 -17.942 1.00 97.81 707 ALA A CA 1
ATOM 5656 C C . ALA A 1 707 ? -27.415 14.098 -17.883 1.00 97.81 707 ALA A C 1
ATOM 5658 O O . ALA A 1 707 ? -27.630 13.340 -18.829 1.00 97.81 707 ALA A O 1
ATOM 5659 N N . VAL A 1 708 ? -26.765 13.692 -16.784 1.00 97.69 708 VAL A N 1
ATOM 5660 C CA . VAL A 1 708 ? -26.364 12.291 -16.564 1.00 97.69 708 VAL A CA 1
ATOM 5661 C C . VAL A 1 708 ? -27.597 11.397 -16.417 1.00 97.69 708 VAL A C 1
ATOM 5663 O O . VAL A 1 708 ? -27.668 10.356 -17.061 1.00 97.69 708 VAL A O 1
ATOM 5666 N N . ILE A 1 709 ? -28.591 11.814 -15.632 1.00 97.12 709 ILE A N 1
ATOM 5667 C CA . ILE A 1 709 ? -29.860 11.088 -15.465 1.00 97.12 709 ILE A CA 1
ATOM 5668 C C . ILE A 1 709 ? -30.584 10.919 -16.809 1.00 97.12 709 ILE A C 1
ATOM 5670 O O . ILE A 1 709 ? -30.967 9.803 -17.162 1.00 97.12 709 ILE A O 1
ATOM 5674 N N . ASP A 1 710 ? -30.710 11.997 -17.584 1.00 97.12 710 ASP A N 1
ATOM 5675 C CA . ASP A 1 710 ? -31.380 12.023 -18.889 1.00 97.12 710 ASP A CA 1
ATOM 5676 C C . ASP A 1 710 ? -30.687 11.116 -19.922 1.00 97.12 710 ASP A C 1
ATOM 5678 O O . ASP A 1 710 ? -31.306 10.694 -20.899 1.00 97.12 710 ASP A O 1
ATOM 5682 N N . ALA A 1 711 ? -29.413 10.766 -19.700 1.00 96.69 711 ALA A N 1
ATOM 5683 C CA . ALA A 1 711 ? -28.690 9.790 -20.512 1.00 96.69 711 ALA A CA 1
ATOM 5684 C C . ALA A 1 711 ? -29.116 8.329 -20.250 1.00 96.69 711 ALA A C 1
ATOM 5686 O O . ALA A 1 711 ? -28.657 7.429 -20.959 1.00 96.69 711 ALA A O 1
ATOM 5687 N N . GLY A 1 712 ? -29.983 8.077 -19.260 1.00 95.81 712 GLY A N 1
ATOM 5688 C CA . GLY A 1 712 ? -30.579 6.765 -18.989 1.00 95.81 712 GLY A CA 1
ATOM 5689 C C . GLY A 1 712 ? -29.649 5.779 -18.276 1.00 95.81 712 GLY A C 1
ATOM 5690 O O . GLY A 1 712 ? -29.782 4.571 -18.450 1.00 95.81 712 GLY A O 1
ATOM 5691 N N . VAL A 1 713 ? -28.684 6.278 -17.498 1.00 96.62 713 VAL A N 1
ATOM 5692 C CA . VAL A 1 713 ? -27.621 5.453 -16.888 1.00 96.62 713 VAL A CA 1
ATOM 5693 C C . VAL A 1 713 ? -27.955 4.920 -15.489 1.00 96.62 713 VAL A C 1
ATOM 5695 O O . VAL A 1 713 ? -27.284 4.012 -15.003 1.00 96.62 713 VAL A O 1
ATOM 5698 N N . VAL A 1 714 ? -28.980 5.465 -14.830 1.00 96.31 714 VAL A N 1
ATOM 5699 C CA . VAL A 1 714 ? -29.226 5.257 -13.392 1.00 96.31 714 VAL A CA 1
ATOM 5700 C C . VAL A 1 714 ? -29.425 3.783 -13.039 1.00 96.31 714 VAL A C 1
ATOM 5702 O O . VAL A 1 714 ? -28.626 3.231 -12.282 1.00 96.31 714 VAL A O 1
ATOM 5705 N N . ARG A 1 715 ? -30.407 3.114 -13.652 1.00 96.38 715 ARG A N 1
ATOM 5706 C CA . ARG A 1 715 ? -30.692 1.697 -13.394 1.00 96.38 715 ARG A CA 1
ATOM 5707 C C . ARG A 1 715 ? -29.458 0.808 -13.518 1.00 96.38 715 ARG A C 1
ATOM 5709 O O . ARG A 1 715 ? -29.185 -0.020 -12.653 1.00 96.38 715 ARG A O 1
ATOM 5716 N N . ARG A 1 716 ? -28.673 1.008 -14.578 1.00 97.56 716 ARG A N 1
ATOM 5717 C CA . ARG A 1 716 ? -27.470 0.211 -14.823 1.00 97.56 716 ARG A CA 1
ATOM 5718 C C . ARG A 1 716 ? -26.346 0.537 -13.833 1.00 97.56 716 ARG A C 1
ATOM 5720 O O . ARG A 1 716 ? -25.623 -0.370 -13.439 1.00 97.56 716 ARG A O 1
ATOM 5727 N N . LEU A 1 717 ? -26.206 1.786 -13.385 1.00 97.94 717 LEU A N 1
ATOM 5728 C CA . LEU A 1 717 ? -25.275 2.134 -12.302 1.00 97.94 717 LEU A CA 1
ATOM 5729 C C . LEU A 1 717 ? -25.645 1.433 -10.992 1.00 97.94 717 LEU A C 1
ATOM 5731 O O . LEU A 1 717 ? -24.749 0.932 -10.315 1.00 97.94 717 LEU A O 1
ATOM 5735 N N . VAL A 1 718 ? -26.942 1.352 -10.669 1.00 97.69 718 VAL A N 1
ATOM 5736 C CA . VAL A 1 718 ? -27.431 0.634 -9.482 1.00 97.69 718 VAL A CA 1
ATOM 5737 C C . VAL A 1 718 ? -27.097 -0.857 -9.566 1.00 97.69 718 VAL A C 1
ATOM 5739 O O . VAL A 1 718 ? -26.565 -1.413 -8.610 1.00 97.69 718 VAL A O 1
ATOM 5742 N N . GLU A 1 719 ? -27.296 -1.496 -10.722 1.00 96.81 719 GLU A N 1
ATOM 5743 C CA . GLU A 1 719 ? -26.884 -2.895 -10.938 1.00 96.81 719 GLU A CA 1
ATOM 5744 C C . GLU A 1 719 ? -25.371 -3.103 -10.742 1.00 96.81 719 GLU A C 1
ATOM 5746 O O . GLU A 1 719 ? -24.938 -4.107 -10.172 1.00 96.81 719 GLU A O 1
ATOM 5751 N N . LEU A 1 720 ? -24.549 -2.146 -11.191 1.00 97.56 720 LEU A N 1
ATOM 5752 C CA . LEU A 1 720 ? -23.089 -2.212 -11.076 1.00 97.56 720 LEU A CA 1
ATOM 5753 C C . LEU A 1 720 ? -22.575 -2.026 -9.638 1.00 97.56 720 LEU A C 1
ATOM 5755 O O . LEU A 1 720 ? -21.413 -2.344 -9.373 1.00 97.56 720 LEU A O 1
ATOM 5759 N N . LEU A 1 721 ? -23.414 -1.588 -8.690 1.00 97.62 721 LEU A N 1
ATOM 5760 C CA . LEU A 1 721 ? -23.050 -1.527 -7.269 1.00 97.62 721 LEU A CA 1
ATOM 5761 C C . LEU A 1 721 ? -22.701 -2.909 -6.706 1.00 97.62 721 LEU A C 1
ATOM 5763 O O . LEU A 1 721 ? -21.811 -3.019 -5.866 1.00 97.62 721 LEU A O 1
ATOM 5767 N N . LEU A 1 722 ? -23.329 -3.974 -7.208 1.00 94.88 722 LEU A N 1
ATOM 5768 C CA . LEU A 1 722 ? -23.051 -5.356 -6.798 1.00 94.88 722 LEU A CA 1
ATOM 5769 C C . LEU A 1 722 ? -22.145 -6.111 -7.779 1.00 94.88 722 LEU A C 1
ATOM 5771 O O . LEU A 1 722 ? -22.067 -7.338 -7.738 1.00 94.88 722 LEU A O 1
ATOM 5775 N N . HIS A 1 723 ? -21.435 -5.396 -8.656 1.00 96.12 723 HIS A N 1
ATOM 5776 C CA . HIS A 1 723 ? -20.452 -6.013 -9.541 1.00 96.12 723 HIS A CA 1
ATOM 5777 C C . HIS A 1 723 ? -19.353 -6.733 -8.725 1.00 96.12 723 HIS A C 1
ATOM 5779 O O . HIS A 1 723 ? -18.876 -6.177 -7.738 1.00 96.12 723 HIS A O 1
ATOM 5785 N N . PRO A 1 724 ? -18.884 -7.935 -9.118 1.00 90.56 724 PRO A N 1
ATOM 5786 C CA . PRO A 1 724 ? -17.903 -8.698 -8.334 1.00 90.56 724 PRO A CA 1
ATOM 5787 C C . PRO A 1 724 ? -16.541 -8.002 -8.189 1.00 90.56 724 PRO A C 1
ATOM 5789 O O . PRO A 1 724 ? -15.811 -8.273 -7.238 1.00 90.56 724 PRO A O 1
ATOM 5792 N N . SER A 1 725 ? -16.190 -7.111 -9.123 1.00 90.50 725 SER A N 1
ATOM 5793 C CA . SER A 1 725 ? -14.947 -6.337 -9.063 1.00 90.50 725 SER A CA 1
ATOM 5794 C C . SER A 1 725 ? -15.117 -4.993 -8.340 1.00 90.50 725 SER A C 1
ATOM 5796 O O . SER A 1 725 ? -15.831 -4.116 -8.847 1.00 90.50 725 SER A O 1
ATOM 5798 N N . PRO A 1 726 ? -14.370 -4.752 -7.241 1.00 87.62 726 PRO A N 1
ATOM 5799 C CA . PRO A 1 726 ? -14.309 -3.456 -6.562 1.00 87.62 726 PRO A CA 1
ATOM 5800 C C . PRO A 1 726 ? -13.858 -2.292 -7.455 1.00 87.62 726 PRO A C 1
ATOM 5802 O O . PRO A 1 726 ? -14.180 -1.135 -7.166 1.00 87.62 726 PRO A O 1
ATOM 5805 N N . SER A 1 727 ? -13.106 -2.580 -8.525 1.00 90.50 727 SER A N 1
ATOM 5806 C CA . SER A 1 727 ? -12.640 -1.577 -9.490 1.00 90.50 727 SER A CA 1
ATOM 5807 C C . SER A 1 727 ? -13.802 -0.916 -10.230 1.00 90.50 727 SER A C 1
ATOM 5809 O O . SER A 1 727 ? -13.727 0.282 -10.492 1.00 90.50 727 SER A O 1
ATOM 5811 N N . VAL A 1 728 ? -14.892 -1.661 -10.458 1.00 95.50 728 VAL A N 1
ATOM 5812 C CA . VAL A 1 728 ? -16.142 -1.180 -11.069 1.00 95.50 728 VAL A CA 1
ATOM 5813 C C . VAL A 1 728 ? -17.113 -0.648 -10.013 1.00 95.50 728 VAL A C 1
ATOM 5815 O O . VAL A 1 728 ? -17.692 0.422 -10.206 1.00 95.50 728 VAL A O 1
ATOM 5818 N N . GLN A 1 729 ? -17.248 -1.338 -8.870 1.00 94.75 729 GLN A N 1
ATOM 5819 C CA . GLN A 1 729 ? -18.170 -0.929 -7.797 1.00 94.75 729 GLN A CA 1
ATOM 5820 C C . GLN A 1 729 ? -17.885 0.490 -7.305 1.00 94.75 729 GLN A C 1
ATOM 5822 O O . GLN A 1 729 ? -18.801 1.284 -7.123 1.00 94.75 729 GLN A O 1
ATOM 5827 N N . ARG A 1 730 ? -16.607 0.832 -7.096 1.00 93.31 730 ARG A N 1
ATOM 5828 C CA . ARG A 1 730 ? -16.215 2.133 -6.538 1.00 93.31 730 ARG A CA 1
ATOM 5829 C C . ARG A 1 730 ? -16.642 3.327 -7.409 1.00 93.31 730 ARG A C 1
ATOM 5831 O O . ARG A 1 730 ? -17.276 4.226 -6.863 1.00 93.31 730 ARG A O 1
ATOM 5838 N N . PRO A 1 731 ? -16.300 3.410 -8.709 1.00 96.56 731 PRO A N 1
ATOM 5839 C CA . PRO A 1 731 ? -16.748 4.522 -9.544 1.00 96.56 731 PRO A CA 1
ATOM 5840 C C . PRO A 1 731 ? -18.262 4.508 -9.810 1.00 96.56 731 PRO A C 1
ATOM 5842 O O . PRO A 1 731 ? -18.856 5.583 -9.895 1.00 96.56 731 PRO A O 1
ATOM 5845 N N . ALA A 1 732 ? -18.908 3.336 -9.873 1.00 97.88 732 ALA A N 1
ATOM 5846 C CA . ALA A 1 732 ? -20.370 3.254 -9.955 1.00 97.88 732 ALA A CA 1
ATOM 5847 C C . ALA A 1 732 ? -21.032 3.869 -8.707 1.00 97.88 732 ALA A C 1
ATOM 5849 O O . ALA A 1 732 ? -21.882 4.749 -8.827 1.00 97.88 732 ALA A O 1
ATOM 5850 N N . LEU A 1 733 ? -20.557 3.495 -7.515 1.00 97.94 733 LEU A N 1
ATOM 5851 C CA . LEU A 1 733 ? -21.006 4.041 -6.233 1.00 97.94 733 LEU A CA 1
ATOM 5852 C C . LEU A 1 733 ? -20.736 5.541 -6.107 1.00 97.94 733 LEU A C 1
ATOM 5854 O O . LEU A 1 733 ? -21.602 6.275 -5.648 1.00 97.94 733 LEU A O 1
ATOM 5858 N N . CYS A 1 734 ? -19.577 6.011 -6.569 1.00 97.00 734 CYS A N 1
ATOM 5859 C CA . CYS A 1 734 ? -19.264 7.439 -6.601 1.00 97.00 734 CYS A CA 1
ATOM 5860 C C . CYS A 1 734 ? -20.241 8.213 -7.504 1.00 97.00 734 CYS A C 1
ATOM 5862 O O . CYS A 1 734 ? -20.710 9.280 -7.124 1.00 97.00 734 CYS A O 1
ATOM 5864 N N . THR A 1 735 ? -20.606 7.654 -8.663 1.00 97.69 735 THR A N 1
ATOM 5865 C CA . THR A 1 735 ? -21.605 8.262 -9.560 1.00 97.69 735 THR A CA 1
ATOM 5866 C C . THR A 1 735 ? -22.984 8.316 -8.902 1.00 97.69 735 THR A C 1
ATOM 5868 O O . THR A 1 735 ? -23.636 9.355 -8.935 1.00 97.69 735 THR A O 1
ATOM 5871 N N . VAL A 1 736 ? -23.412 7.226 -8.257 1.00 98.06 736 VAL A N 1
ATOM 5872 C CA . VAL A 1 736 ? -24.678 7.174 -7.505 1.00 98.06 736 VAL A CA 1
ATOM 5873 C C . VAL A 1 736 ? -24.685 8.187 -6.361 1.00 98.06 736 VAL A C 1
ATOM 5875 O O . VAL A 1 736 ? -25.652 8.927 -6.212 1.00 98.06 736 VAL A O 1
ATOM 5878 N N . GLY A 1 737 ? -23.603 8.272 -5.588 1.00 97.31 737 GLY A N 1
ATOM 5879 C CA . GLY A 1 737 ? -23.490 9.240 -4.502 1.00 97.31 737 GLY A CA 1
ATOM 5880 C C . GLY A 1 737 ? -23.457 10.689 -4.997 1.00 97.31 737 GLY A C 1
ATOM 5881 O O . GLY A 1 737 ? -24.068 11.544 -4.370 1.00 97.31 737 GLY A O 1
ATOM 5882 N N . ASN A 1 738 ? -22.848 10.970 -6.157 1.00 97.56 738 ASN A N 1
ATOM 5883 C CA . ASN A 1 738 ? -22.931 12.292 -6.789 1.00 97.56 738 ASN A CA 1
ATOM 5884 C C . ASN A 1 738 ? -24.367 12.628 -7.204 1.00 97.56 738 ASN A C 1
ATOM 5886 O O . ASN A 1 738 ? -24.819 13.740 -6.952 1.00 97.56 738 ASN A O 1
ATOM 5890 N N . ILE A 1 739 ? -25.101 11.679 -7.797 1.00 97.31 739 ILE A N 1
ATOM 5891 C CA . ILE A 1 739 ? -26.521 11.880 -8.123 1.00 97.31 739 ILE A CA 1
ATOM 5892 C C . ILE A 1 739 ? -27.326 12.164 -6.847 1.00 97.31 739 ILE A C 1
ATOM 5894 O O . ILE A 1 739 ? -28.167 13.057 -6.865 1.00 97.31 739 ILE A O 1
ATOM 5898 N N . ALA A 1 740 ? -27.005 11.482 -5.740 1.00 96.31 740 ALA A N 1
ATOM 5899 C CA . ALA A 1 740 ? -27.647 11.684 -4.442 1.00 96.31 740 ALA A CA 1
ATOM 5900 C C . ALA A 1 740 ? -27.442 13.097 -3.849 1.00 96.31 740 ALA A C 1
ATOM 5902 O O . ALA A 1 740 ? -28.194 13.509 -2.970 1.00 96.31 740 ALA A O 1
ATOM 5903 N N . THR A 1 741 ? -26.435 13.856 -4.308 1.00 95.81 741 THR A N 1
ATOM 5904 C CA . THR A 1 741 ? -26.248 15.270 -3.912 1.00 95.81 741 THR A CA 1
ATOM 5905 C C . THR A 1 741 ? -27.211 16.233 -4.615 1.00 95.81 741 THR A C 1
ATOM 5907 O O . THR A 1 741 ? -27.200 17.430 -4.322 1.00 95.81 741 THR A O 1
ATOM 5910 N N . GLY A 1 742 ? -28.009 15.730 -5.563 1.00 93.94 742 GLY A N 1
ATOM 5911 C CA . GLY A 1 742 ? -28.991 16.501 -6.310 1.00 93.94 742 GLY A CA 1
ATOM 5912 C C . GLY A 1 742 ? -30.206 16.911 -5.475 1.00 93.94 742 GLY A C 1
ATOM 5913 O O . GLY A 1 742 ? -30.245 16.796 -4.252 1.00 93.94 742 GLY A O 1
ATOM 5914 N N . ASN A 1 743 ? -31.234 17.421 -6.152 1.00 93.88 743 ASN A N 1
ATOM 5915 C CA . ASN A 1 743 ? -32.498 17.756 -5.491 1.00 93.88 743 ASN A CA 1
ATOM 5916 C C . ASN A 1 743 ? -33.336 16.504 -5.161 1.00 93.88 743 ASN A C 1
ATOM 5918 O O . ASN A 1 743 ? -33.082 15.411 -5.665 1.00 93.88 743 ASN A O 1
ATOM 5922 N N . GLU A 1 744 ? -34.405 16.683 -4.382 1.00 92.88 744 GLU A N 1
ATOM 5923 C CA . GLU A 1 744 ? -35.309 15.596 -3.977 1.00 92.88 744 GLU A CA 1
ATOM 5924 C C . GLU A 1 744 ? -35.838 14.769 -5.160 1.00 92.88 744 GLU A C 1
ATOM 5926 O O . GLU A 1 744 ? -35.921 13.548 -5.065 1.00 92.88 744 GLU A O 1
ATOM 5931 N N . THR A 1 745 ? -36.157 15.397 -6.299 1.00 95.19 745 THR A N 1
ATOM 5932 C CA . THR A 1 745 ? -36.646 14.674 -7.487 1.00 95.19 745 THR A CA 1
ATOM 5933 C C . THR A 1 745 ? -35.556 13.784 -8.086 1.00 95.19 745 THR A C 1
ATOM 5935 O O . THR A 1 745 ? -35.836 12.657 -8.484 1.00 95.19 745 THR A O 1
ATOM 5938 N N . GLN A 1 746 ? -34.310 14.258 -8.117 1.00 94.75 746 GLN A N 1
ATOM 5939 C CA . GLN A 1 746 ? -33.159 13.493 -8.605 1.00 94.75 746 GLN A CA 1
ATOM 5940 C C . GLN A 1 746 ? -32.823 12.328 -7.665 1.00 94.75 746 GLN A C 1
ATOM 5942 O O . GLN A 1 746 ? -32.610 11.209 -8.133 1.00 94.75 746 GLN A O 1
ATOM 5947 N N . ASN A 1 747 ? -32.888 12.553 -6.350 1.00 92.94 747 ASN A N 1
ATOM 5948 C CA . ASN A 1 747 ? -32.723 11.499 -5.343 1.00 92.94 747 ASN A CA 1
ATOM 5949 C C . ASN A 1 747 ? -33.822 10.438 -5.440 1.00 92.94 747 ASN A C 1
ATOM 5951 O O . ASN A 1 747 ? -33.549 9.244 -5.315 1.00 92.94 747 ASN A O 1
ATOM 5955 N N . GLN A 1 748 ? -35.059 10.840 -5.740 1.00 94.94 748 GLN A N 1
ATOM 5956 C CA . GLN A 1 748 ? -36.155 9.890 -5.896 1.00 94.94 748 GLN A CA 1
ATOM 5957 C C . GLN A 1 748 ? -35.931 8.923 -7.066 1.00 94.94 748 GLN A C 1
ATOM 5959 O O . GLN A 1 748 ? -36.354 7.772 -6.995 1.00 94.94 748 GLN A O 1
ATOM 5964 N N . LEU A 1 749 ? -35.236 9.347 -8.126 1.00 94.69 749 LEU A N 1
ATOM 5965 C CA . LEU A 1 749 ? -34.966 8.488 -9.281 1.00 94.69 749 LEU A CA 1
ATOM 5966 C C . LEU A 1 749 ? -34.046 7.315 -8.931 1.00 94.69 749 LEU A C 1
ATOM 5968 O O . LEU A 1 749 ? -34.337 6.193 -9.333 1.00 94.69 749 LEU A O 1
ATOM 5972 N N . ILE A 1 750 ? -32.990 7.538 -8.138 1.00 96.06 750 ILE A N 1
ATOM 5973 C CA . ILE A 1 750 ? -32.123 6.435 -7.689 1.00 96.06 750 ILE A CA 1
ATOM 5974 C C . ILE A 1 750 ? -32.854 5.504 -6.708 1.00 96.06 750 ILE A C 1
ATOM 5976 O O . ILE A 1 750 ? -32.644 4.294 -6.745 1.00 96.06 750 ILE A O 1
ATOM 5980 N N . ILE A 1 751 ? -33.755 6.034 -5.870 1.00 96.44 751 ILE A N 1
ATOM 5981 C CA . ILE A 1 751 ? -34.588 5.222 -4.963 1.00 96.44 751 ILE A CA 1
ATOM 5982 C C . ILE A 1 751 ? -35.538 4.324 -5.759 1.00 96.44 751 ILE A C 1
ATOM 5984 O O . ILE A 1 751 ? -35.617 3.129 -5.481 1.00 96.44 751 ILE A O 1
ATOM 5988 N N . ASN A 1 752 ? -36.203 4.875 -6.777 1.00 95.06 752 ASN A N 1
ATOM 5989 C CA . ASN A 1 752 ? -37.122 4.132 -7.641 1.00 95.06 752 ASN A CA 1
ATOM 5990 C C . ASN A 1 752 ? -36.427 3.008 -8.433 1.00 95.06 752 ASN A C 1
ATOM 5992 O O . ASN A 1 752 ? -37.085 2.045 -8.813 1.00 95.06 752 ASN A O 1
ATOM 5996 N N . ASP A 1 753 ? -35.115 3.121 -8.660 1.00 94.62 753 ASP A N 1
ATOM 5997 C CA . ASP A 1 753 ? -34.285 2.105 -9.318 1.00 94.62 753 ASP A CA 1
ATOM 5998 C C . ASP A 1 753 ? -33.675 1.078 -8.337 1.00 94.62 753 ASP A C 1
ATOM 6000 O O . ASP A 1 753 ? -32.759 0.345 -8.715 1.00 94.62 753 ASP A O 1
ATOM 6004 N N . ASP A 1 754 ? -34.200 0.972 -7.111 1.00 94.25 754 ASP A N 1
ATOM 6005 C CA . ASP A 1 754 ? -33.792 0.028 -6.057 1.00 94.25 754 ASP A CA 1
ATOM 6006 C C . ASP A 1 754 ? -32.362 0.240 -5.524 1.00 94.25 754 ASP A C 1
ATOM 6008 O O . ASP A 1 754 ? -31.649 -0.714 -5.203 1.00 94.25 754 ASP A O 1
ATOM 6012 N N . VAL A 1 755 ? -31.893 1.485 -5.389 1.00 97.88 755 VAL A N 1
ATOM 6013 C CA . VAL A 1 755 ? -30.536 1.738 -4.863 1.00 97.88 755 VAL A CA 1
ATOM 6014 C C . VAL A 1 755 ? -30.349 1.285 -3.405 1.00 97.88 755 VAL A C 1
ATOM 6016 O O . VAL A 1 755 ? -29.254 0.871 -3.022 1.00 97.88 755 VAL A O 1
ATOM 6019 N N . LEU A 1 756 ? -31.404 1.313 -2.584 1.00 98.00 756 LEU A N 1
ATOM 6020 C CA . LEU A 1 756 ? -31.314 1.108 -1.132 1.00 98.00 756 LEU A CA 1
ATOM 6021 C C . LEU A 1 756 ? -30.879 -0.317 -0.726 1.00 98.00 756 LEU A C 1
ATOM 6023 O O . LEU A 1 756 ? -29.915 -0.426 0.038 1.00 98.00 756 LEU A O 1
ATOM 6027 N N . PRO A 1 757 ? -31.458 -1.415 -1.260 1.00 97.50 757 PRO A N 1
ATOM 6028 C CA . PRO A 1 757 ? -30.955 -2.768 -0.991 1.00 97.50 757 PRO A CA 1
ATOM 6029 C C . PRO A 1 757 ? -29.489 -2.970 -1.399 1.00 97.50 757 PRO A C 1
ATOM 6031 O O . PRO A 1 757 ? -28.742 -3.686 -0.730 1.00 97.50 757 PRO A O 1
ATOM 6034 N N . ASN A 1 758 ? -29.058 -2.314 -2.481 1.00 97.81 758 ASN A N 1
ATOM 6035 C CA . ASN A 1 758 ? -27.677 -2.385 -2.950 1.00 97.81 758 ASN A CA 1
ATOM 6036 C C . ASN A 1 758 ? -26.731 -1.661 -1.980 1.00 97.81 758 ASN A C 1
ATOM 6038 O O . ASN A 1 758 ? -25.704 -2.219 -1.596 1.00 97.81 758 ASN A O 1
ATOM 6042 N N . LEU A 1 759 ? -27.093 -0.459 -1.516 1.00 98.06 759 LEU A N 1
ATOM 6043 C CA . LEU A 1 759 ? -26.321 0.270 -0.504 1.00 98.06 759 LEU A CA 1
ATOM 6044 C C . LEU A 1 759 ? -26.246 -0.498 0.820 1.00 98.06 759 LEU A C 1
ATOM 6046 O O . LEU A 1 759 ? -25.166 -0.566 1.404 1.00 98.06 759 LEU A O 1
ATOM 6050 N N . LEU A 1 760 ? -27.339 -1.142 1.245 1.00 98.00 760 LEU A N 1
ATOM 6051 C CA . LEU A 1 760 ? -27.358 -2.009 2.425 1.00 98.00 760 LEU A CA 1
ATOM 6052 C C . LEU A 1 760 ? -26.306 -3.123 2.327 1.00 98.00 760 LEU A C 1
ATOM 6054 O O . LEU A 1 760 ? -25.512 -3.301 3.249 1.00 98.00 760 LEU A O 1
ATOM 6058 N N . ALA A 1 761 ? -26.248 -3.836 1.200 1.00 96.75 761 ALA A N 1
ATOM 6059 C CA . ALA A 1 761 ? -25.243 -4.878 0.990 1.00 96.75 761 ALA A CA 1
ATOM 6060 C C . ALA A 1 761 ? -23.805 -4.319 1.024 1.00 96.75 761 ALA A C 1
ATOM 6062 O O . ALA A 1 761 ? -22.887 -4.966 1.536 1.00 96.75 761 ALA A O 1
ATOM 6063 N N . LEU A 1 762 ? -23.601 -3.096 0.522 1.00 96.88 762 LEU A N 1
ATOM 6064 C CA . LEU A 1 762 ? -22.291 -2.444 0.506 1.00 96.88 762 LEU A CA 1
ATOM 6065 C C . LEU A 1 762 ? -21.817 -1.957 1.882 1.00 96.88 762 LEU A C 1
ATOM 6067 O O . LEU A 1 762 ? -20.601 -1.877 2.088 1.00 96.88 762 LEU A O 1
ATOM 6071 N N . LEU A 1 763 ? -22.717 -1.716 2.843 1.00 96.19 763 LEU A N 1
ATOM 6072 C CA . LEU A 1 763 ? -22.344 -1.423 4.236 1.00 96.19 763 LEU A CA 1
ATOM 6073 C C . LEU A 1 763 ? -21.577 -2.581 4.893 1.00 96.19 763 LEU A C 1
ATOM 6075 O O . LEU A 1 763 ? -20.741 -2.346 5.763 1.00 96.19 763 LEU A O 1
ATOM 6079 N N . SER A 1 764 ? -21.781 -3.816 4.428 1.00 92.38 764 SER A N 1
ATOM 6080 C CA . SER A 1 764 ? -21.052 -5.008 4.884 1.00 92.38 764 SER A CA 1
ATOM 6081 C C . SER A 1 764 ? -19.854 -5.377 3.996 1.00 92.38 764 SER A C 1
ATOM 6083 O O . SER A 1 764 ? -19.263 -6.443 4.167 1.00 92.38 764 SER A O 1
ATOM 6085 N N . SER A 1 765 ? -19.461 -4.519 3.046 1.00 91.81 765 SER A N 1
ATOM 6086 C CA . SER A 1 765 ? -18.320 -4.790 2.164 1.00 91.81 765 SER A CA 1
ATOM 6087 C C . SER A 1 765 ? -17.025 -4.991 2.965 1.00 91.81 765 SER A C 1
ATOM 6089 O O . SER A 1 765 ? -16.744 -4.202 3.872 1.00 91.81 765 SER A O 1
ATOM 6091 N N . PRO A 1 766 ? -16.147 -5.947 2.598 1.00 85.56 766 PRO A N 1
ATOM 6092 C CA . PRO A 1 766 ? -14.840 -6.099 3.243 1.00 85.56 766 PRO A CA 1
ATOM 6093 C C . PRO A 1 766 ? -13.900 -4.914 2.959 1.00 85.56 766 PRO A C 1
ATOM 6095 O O . PRO A 1 766 ? -12.879 -4.755 3.625 1.00 85.56 766 PRO A O 1
ATOM 6098 N N . LYS A 1 767 ? -14.216 -4.056 1.977 1.00 85.06 767 LYS A N 1
ATOM 6099 C CA . LYS A 1 767 ? -13.388 -2.904 1.602 1.00 85.06 767 LYS A CA 1
ATOM 6100 C C . LYS A 1 767 ? -13.870 -1.633 2.307 1.00 85.06 767 LYS A C 1
ATOM 6102 O O . LYS A 1 767 ? -14.901 -1.073 1.948 1.00 85.06 767 LYS A O 1
ATOM 6107 N N . THR A 1 768 ? -13.052 -1.093 3.212 1.00 88.38 768 THR A N 1
ATOM 6108 C CA . THR A 1 768 ? -13.322 0.157 3.955 1.00 88.38 768 THR A CA 1
ATOM 6109 C C . THR A 1 768 ? -13.734 1.322 3.056 1.00 88.38 768 THR A C 1
ATOM 6111 O O . THR A 1 768 ? -14.684 2.034 3.363 1.00 88.38 768 THR A O 1
ATOM 6114 N N . LYS A 1 769 ? -13.066 1.499 1.906 1.00 87.81 769 LYS A N 1
ATOM 6115 C CA . LYS A 1 769 ? -13.394 2.575 0.954 1.00 87.81 769 LYS A CA 1
ATOM 6116 C C . LYS A 1 769 ? -14.810 2.452 0.383 1.00 87.81 769 LYS A C 1
ATOM 6118 O O . LYS A 1 769 ? -15.430 3.475 0.146 1.00 87.81 769 LYS A O 1
ATOM 6123 N N . ILE A 1 770 ? -15.309 1.232 0.175 1.00 93.50 770 ILE A N 1
ATOM 6124 C CA . ILE A 1 770 ? -16.672 0.999 -0.322 1.00 93.50 770 ILE A CA 1
ATOM 6125 C C . ILE A 1 770 ? -17.684 1.305 0.780 1.00 93.50 770 ILE A C 1
ATOM 6127 O O . ILE A 1 770 ? -18.619 2.055 0.529 1.00 93.50 770 ILE A O 1
ATOM 6131 N N . ARG A 1 771 ? -17.458 0.810 2.007 1.00 95.19 771 ARG A N 1
ATOM 6132 C CA . ARG A 1 771 ? -18.333 1.117 3.154 1.00 95.19 771 ARG A CA 1
ATOM 6133 C C . ARG A 1 771 ? -18.451 2.623 3.388 1.00 95.19 771 ARG A C 1
ATOM 6135 O O . ARG A 1 771 ? -19.552 3.133 3.537 1.00 95.19 771 ARG A O 1
ATOM 6142 N N . ARG A 1 772 ? -17.322 3.342 3.357 1.00 94.94 772 ARG A N 1
ATOM 6143 C CA . ARG A 1 772 ? -17.292 4.803 3.520 1.00 94.94 772 ARG A CA 1
ATOM 6144 C C . ARG A 1 772 ? -18.108 5.524 2.443 1.00 94.94 772 ARG A C 1
ATOM 6146 O O . ARG A 1 772 ? -18.938 6.354 2.781 1.00 94.94 772 ARG A O 1
ATOM 6153 N N . GLU A 1 773 ? -17.891 5.205 1.166 1.00 94.94 773 GLU A N 1
ATOM 6154 C CA . GLU A 1 773 ? -18.648 5.817 0.059 1.00 94.94 773 GLU A CA 1
ATOM 6155 C C . GLU A 1 773 ? -20.141 5.448 0.096 1.00 94.94 773 GLU A C 1
ATOM 6157 O O . GLU A 1 773 ? -20.980 6.261 -0.273 1.00 94.94 773 GLU A O 1
ATOM 6162 N N . ALA A 1 774 ? -20.494 4.251 0.578 1.00 97.62 774 ALA A N 1
ATOM 6163 C CA . ALA A 1 774 ? -21.888 3.851 0.756 1.00 97.62 774 ALA A CA 1
ATOM 6164 C C . ALA A 1 774 ? -22.563 4.665 1.870 1.00 97.62 774 ALA A C 1
ATOM 6166 O O . ALA A 1 774 ? -23.670 5.158 1.665 1.00 97.62 774 ALA A O 1
ATOM 6167 N N . CYS A 1 775 ? -21.882 4.881 3.003 1.00 97.56 775 CYS A N 1
ATOM 6168 C CA . CYS A 1 775 ? -22.357 5.791 4.050 1.00 97.56 775 CYS A CA 1
ATOM 6169 C C . CYS A 1 775 ? -22.507 7.229 3.534 1.00 97.56 775 CYS A C 1
ATOM 6171 O O . CYS A 1 775 ? -23.502 7.875 3.843 1.00 97.56 775 CYS A O 1
ATOM 6173 N N . TRP A 1 776 ? -21.563 7.710 2.719 1.00 97.31 776 TRP A N 1
ATOM 6174 C CA . TRP A 1 776 ? -21.640 9.037 2.103 1.00 97.31 776 TRP A CA 1
ATOM 6175 C C . TRP A 1 776 ? -22.822 9.164 1.125 1.00 97.31 776 TRP A C 1
ATOM 6177 O O . TRP A 1 776 ? -23.560 10.143 1.154 1.00 97.31 776 TRP A O 1
ATOM 6187 N N . ALA A 1 777 ? -23.074 8.157 0.285 1.00 97.81 777 ALA A N 1
ATOM 6188 C CA . ALA A 1 777 ? -24.250 8.154 -0.585 1.00 97.81 777 ALA A CA 1
ATOM 6189 C C . ALA A 1 777 ? -25.557 8.145 0.230 1.00 97.81 777 ALA A C 1
ATOM 6191 O O . ALA A 1 777 ? -26.486 8.891 -0.079 1.00 97.81 777 A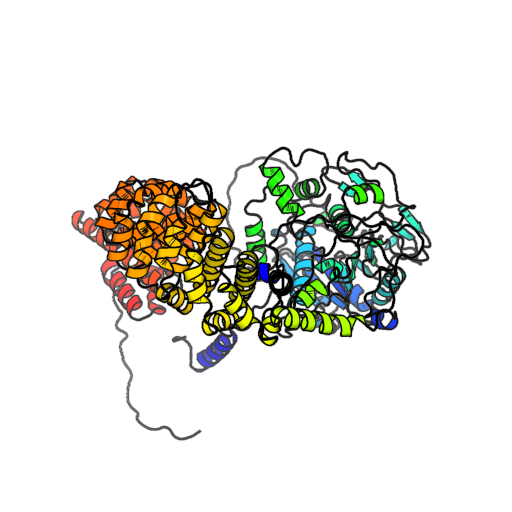LA A O 1
ATOM 6192 N N . LEU A 1 778 ? -25.615 7.345 1.301 1.00 98.25 778 LEU A N 1
ATOM 6193 C CA . LEU A 1 778 ? -26.760 7.299 2.211 1.00 98.25 778 LEU A CA 1
ATOM 6194 C C . LEU A 1 778 ? -26.973 8.614 2.959 1.00 98.25 778 LEU A C 1
ATOM 6196 O O . LEU A 1 778 ? -28.123 8.989 3.166 1.00 98.25 778 LEU A O 1
ATOM 6200 N N . SER A 1 779 ? -25.910 9.327 3.340 1.00 97.50 779 SER A N 1
ATOM 6201 C CA . SER A 1 779 ? -26.049 10.610 4.031 1.00 97.50 779 SER A CA 1
ATOM 6202 C C . SER A 1 779 ? -26.700 11.669 3.147 1.00 97.50 779 SER A C 1
ATOM 6204 O O . SER A 1 779 ? -27.534 12.431 3.635 1.00 97.50 779 SER A O 1
ATOM 6206 N N . ASN A 1 780 ? -26.402 11.660 1.846 1.00 96.94 780 ASN A N 1
ATOM 6207 C CA . ASN A 1 780 ? -27.049 12.541 0.876 1.00 96.94 780 ASN A CA 1
ATOM 6208 C C . ASN A 1 780 ? -28.510 12.140 0.603 1.00 96.94 780 ASN A C 1
ATOM 6210 O O . ASN A 1 780 ? -29.367 13.010 0.485 1.00 96.94 780 ASN A O 1
ATOM 6214 N N . ILE A 1 781 ? -28.830 10.838 0.571 1.00 97.19 781 ILE A N 1
ATOM 6215 C CA . ILE A 1 781 ? -30.226 10.370 0.461 1.00 97.19 781 ILE A CA 1
ATOM 6216 C C . ILE A 1 781 ? -31.037 10.774 1.703 1.00 97.19 781 ILE A C 1
ATOM 6218 O O . ILE A 1 781 ? -32.164 11.249 1.581 1.00 97.19 781 ILE A O 1
ATOM 6222 N N . LEU A 1 782 ? -30.459 10.623 2.898 1.00 96.69 782 LEU A N 1
ATOM 6223 C CA . LEU A 1 782 ? -31.092 10.970 4.175 1.00 96.69 782 LEU A CA 1
ATOM 6224 C C . LEU A 1 782 ? -31.202 12.480 4.422 1.00 96.69 782 LEU A C 1
ATOM 6226 O O . LEU A 1 782 ? -31.920 12.882 5.330 1.00 96.69 782 LEU A O 1
ATOM 6230 N N . ALA A 1 783 ? -30.539 13.310 3.612 1.00 94.94 783 ALA A N 1
ATOM 6231 C CA . ALA A 1 783 ? -30.767 14.756 3.571 1.00 94.94 783 ALA A CA 1
ATOM 6232 C C . ALA A 1 783 ? -32.029 15.147 2.771 1.00 94.94 783 ALA A C 1
ATOM 6234 O O . ALA A 1 783 ? -32.331 16.332 2.642 1.00 94.94 783 ALA A O 1
ATOM 6235 N N . GLY A 1 784 ? -32.731 14.163 2.199 1.00 93.50 784 GLY A N 1
ATOM 6236 C CA . GLY A 1 784 ? -33.972 14.336 1.458 1.00 93.50 784 GLY A CA 1
ATOM 6237 C C . GLY A 1 784 ? -35.207 14.579 2.330 1.00 93.50 784 GLY A C 1
ATOM 6238 O O . GLY A 1 784 ? -35.124 14.879 3.521 1.00 93.50 784 GLY A O 1
ATOM 6239 N N . ASN A 1 785 ? -36.388 14.439 1.726 1.00 95.12 785 ASN A N 1
ATOM 6240 C CA . ASN A 1 785 ? -37.661 14.645 2.420 1.00 95.12 785 ASN A CA 1
ATOM 6241 C C . ASN A 1 785 ? -38.078 13.436 3.289 1.00 95.12 785 ASN A C 1
ATOM 6243 O O . ASN A 1 785 ? -37.462 12.368 3.268 1.00 95.12 785 ASN A O 1
ATOM 6247 N N . GLN A 1 786 ? -39.170 13.589 4.043 1.00 96.56 786 GLN A N 1
ATOM 6248 C CA . GLN A 1 786 ? -39.662 12.557 4.965 1.00 96.56 786 GLN A CA 1
ATOM 6249 C C . GLN A 1 786 ? -39.991 11.222 4.285 1.00 96.56 786 GLN A C 1
ATOM 6251 O O . GLN A 1 786 ? -39.810 10.180 4.912 1.00 96.56 786 GLN A O 1
ATOM 6256 N N . GLU A 1 787 ? -40.451 11.223 3.030 1.00 96.62 787 GLU A N 1
ATOM 6257 C CA . GLU A 1 787 ? -40.741 9.990 2.283 1.00 96.62 787 GLU A CA 1
ATOM 6258 C C . GLU A 1 787 ? -39.446 9.246 1.926 1.00 96.62 787 GLU A C 1
ATOM 6260 O O . GLU A 1 787 ? -39.374 8.022 2.027 1.00 96.62 787 GLU A O 1
ATOM 6265 N N . GLN A 1 788 ? -38.387 9.983 1.588 1.00 97.00 788 GLN A N 1
ATOM 6266 C CA . GLN A 1 788 ? -37.068 9.424 1.281 1.00 97.00 788 GLN A CA 1
ATOM 6267 C C . GLN A 1 788 ? -36.395 8.853 2.530 1.00 97.00 788 GLN A C 1
ATOM 6269 O O . GLN A 1 788 ? -35.858 7.745 2.494 1.00 97.00 788 GLN A O 1
ATOM 6274 N N . ILE A 1 789 ? -36.500 9.558 3.659 1.00 97.88 789 ILE A N 1
ATOM 6275 C CA . ILE A 1 789 ? -36.058 9.054 4.965 1.00 97.88 789 ILE A CA 1
ATOM 6276 C C . ILE A 1 789 ? -36.838 7.785 5.335 1.00 97.88 789 ILE A C 1
ATOM 6278 O O . ILE A 1 789 ? -36.243 6.793 5.763 1.00 97.88 789 ILE A O 1
ATOM 6282 N N . GLN A 1 790 ? -38.156 7.780 5.108 1.00 97.81 790 GLN A N 1
ATOM 6283 C CA . GLN A 1 790 ? -39.004 6.616 5.354 1.00 97.81 790 GLN A CA 1
ATOM 6284 C C . GLN A 1 790 ? -38.572 5.406 4.514 1.00 97.81 790 GLN A C 1
ATOM 6286 O O . GLN A 1 790 ? -38.466 4.304 5.049 1.00 97.81 790 GLN A O 1
ATOM 6291 N N . ALA A 1 791 ? -38.231 5.606 3.238 1.00 97.88 791 ALA A N 1
ATOM 6292 C CA . ALA A 1 791 ? -37.744 4.535 2.370 1.00 97.88 791 ALA A CA 1
ATOM 6293 C C . ALA A 1 791 ? -36.438 3.897 2.891 1.00 97.88 791 ALA A C 1
ATOM 6295 O O . ALA A 1 791 ? -36.270 2.675 2.825 1.00 97.88 791 ALA A O 1
ATOM 6296 N N . VAL A 1 792 ? -35.520 4.695 3.455 1.00 98.19 792 VAL A N 1
ATOM 6297 C CA . VAL A 1 792 ? -34.277 4.191 4.076 1.00 98.19 792 VAL A CA 1
ATOM 6298 C C . VAL A 1 792 ? -34.571 3.381 5.345 1.00 98.19 792 VAL A C 1
ATOM 6300 O O . VAL A 1 792 ? -33.960 2.329 5.557 1.00 98.19 792 VAL A O 1
ATOM 6303 N N . ILE A 1 793 ? -35.524 3.836 6.166 1.00 97.69 793 ILE A N 1
ATOM 6304 C CA . ILE A 1 793 ? -35.986 3.117 7.365 1.00 97.69 793 ILE A CA 1
ATOM 6305 C C . ILE A 1 793 ? -36.586 1.760 6.980 1.00 97.69 793 ILE A C 1
ATOM 6307 O O . ILE A 1 793 ? -36.185 0.730 7.522 1.00 97.69 793 ILE A O 1
ATOM 6311 N N . GLU A 1 794 ? -37.495 1.743 6.006 1.00 97.06 794 GLU A N 1
ATOM 6312 C CA . GLU A 1 794 ? -38.177 0.529 5.537 1.00 97.06 794 GLU A CA 1
ATOM 6313 C C . GLU A 1 794 ? -37.228 -0.458 4.846 1.00 97.06 794 GLU A C 1
ATOM 6315 O O . GLU A 1 794 ? -37.460 -1.666 4.873 1.00 97.06 794 GLU A O 1
ATOM 6320 N N . SER A 1 795 ? -36.109 0.036 4.310 1.00 97.06 795 SER A N 1
ATOM 6321 C CA . SER A 1 795 ? -35.032 -0.787 3.746 1.00 97.06 795 SER A CA 1
ATOM 6322 C C . SER A 1 795 ? -34.099 -1.396 4.803 1.00 97.06 795 SER A C 1
ATOM 6324 O O . SER A 1 795 ? -33.121 -2.046 4.442 1.00 97.06 795 SER A O 1
ATOM 6326 N N . ASN A 1 796 ? -34.370 -1.202 6.100 1.00 96.88 796 ASN A N 1
ATOM 6327 C CA . ASN A 1 796 ? -33.588 -1.741 7.220 1.00 96.88 796 ASN A CA 1
ATOM 6328 C C . ASN A 1 796 ? -32.099 -1.327 7.212 1.00 96.88 796 ASN A C 1
ATOM 6330 O O . ASN A 1 796 ? -31.217 -2.087 7.613 1.00 96.88 796 ASN A O 1
ATOM 6334 N N . ILE A 1 797 ? -31.810 -0.107 6.747 1.00 98.31 797 ILE A N 1
ATOM 6335 C CA . ILE A 1 797 ? -30.442 0.433 6.654 1.00 98.31 797 ILE A CA 1
ATOM 6336 C C . ILE A 1 797 ? -29.971 1.055 7.972 1.00 98.31 797 ILE A C 1
ATOM 6338 O O . ILE A 1 797 ? -28.779 1.027 8.279 1.00 98.31 797 ILE A O 1
ATOM 6342 N N . ILE A 1 798 ? -30.896 1.597 8.768 1.00 98.00 798 ILE A N 1
ATOM 6343 C CA . ILE A 1 798 ? -30.573 2.320 10.005 1.00 98.00 798 ILE A CA 1
ATOM 6344 C C . ILE A 1 798 ? -29.781 1.464 11.013 1.00 98.00 798 ILE A C 1
ATOM 6346 O O . ILE A 1 798 ? -28.765 1.964 11.499 1.00 98.00 798 ILE A O 1
ATOM 6350 N N . PRO A 1 799 ? -30.142 0.198 11.317 1.00 97.62 799 PRO A N 1
ATOM 6351 C CA . PRO A 1 799 ? -29.388 -0.572 12.308 1.00 97.62 799 PRO A CA 1
ATOM 6352 C C . PRO A 1 799 ? -27.932 -0.857 11.880 1.00 97.62 799 PRO A C 1
ATOM 6354 O O . PRO A 1 799 ? -27.028 -0.562 12.665 1.00 97.62 799 PRO A O 1
ATOM 6357 N N . PRO A 1 800 ? -27.641 -1.328 10.645 1.00 97.69 800 PRO A N 1
ATOM 6358 C CA . PRO A 1 800 ? -26.260 -1.455 10.163 1.00 97.69 800 PRO A CA 1
ATOM 6359 C C . PRO A 1 800 ? -25.490 -0.130 10.129 1.00 97.69 800 PRO A C 1
ATOM 6361 O O . PRO A 1 800 ? -24.297 -0.096 10.430 1.00 97.69 800 PRO A O 1
ATOM 6364 N N . LEU A 1 801 ? -26.161 0.976 9.795 1.00 97.00 801 LEU A N 1
ATOM 6365 C CA . LEU A 1 801 ? -25.550 2.303 9.781 1.00 97.00 801 LEU A CA 1
ATOM 6366 C C . LEU A 1 801 ? -25.137 2.754 11.192 1.00 97.00 801 LEU A C 1
ATOM 6368 O O . LEU A 1 801 ? -24.025 3.249 11.374 1.00 97.00 801 LEU A O 1
ATOM 6372 N N . ILE A 1 802 ? -25.980 2.514 12.202 1.00 97.00 802 ILE A N 1
ATOM 6373 C CA . ILE A 1 802 ? -25.649 2.775 13.611 1.00 97.00 802 ILE A CA 1
ATOM 6374 C C . ILE A 1 802 ? -24.549 1.825 14.095 1.00 97.00 802 ILE A C 1
ATOM 6376 O O . ILE A 1 802 ? -23.628 2.262 14.778 1.00 97.00 802 ILE A O 1
ATOM 6380 N N . GLN A 1 803 ? -24.555 0.553 13.687 1.00 96.50 803 GLN A N 1
ATOM 6381 C CA . GLN A 1 803 ? -23.462 -0.371 14.007 1.00 96.50 803 GLN A CA 1
ATOM 6382 C C . GLN A 1 803 ? -22.112 0.141 13.477 1.00 96.50 803 GLN A C 1
ATOM 6384 O O . GLN A 1 803 ? -21.105 0.072 14.185 1.00 96.50 803 GLN A O 1
ATOM 6389 N N . LEU A 1 804 ? -22.087 0.689 12.257 1.00 95.62 804 LEU A N 1
ATOM 6390 C CA . LEU A 1 804 ? -20.897 1.324 11.688 1.00 95.62 804 LEU A CA 1
ATOM 6391 C C . LEU A 1 804 ? -20.537 2.639 12.389 1.00 95.62 804 LEU A C 1
ATOM 6393 O O . LEU A 1 804 ? -19.352 2.931 12.524 1.00 95.62 804 LEU A O 1
ATOM 6397 N N . LEU A 1 805 ? -21.516 3.409 12.865 1.00 95.94 805 LEU A N 1
ATOM 6398 C CA . LEU A 1 805 ? -21.293 4.611 13.673 1.00 95.94 805 LEU A CA 1
ATOM 6399 C C . LEU A 1 805 ? -20.637 4.290 15.030 1.00 95.94 805 LEU A C 1
ATOM 6401 O O . LEU A 1 805 ? -19.786 5.052 15.499 1.00 95.94 805 LEU A O 1
ATOM 6405 N N . THR A 1 806 ? -20.994 3.155 15.633 1.00 92.81 806 THR A N 1
ATOM 6406 C CA . THR A 1 806 ? -20.444 2.692 16.916 1.00 92.81 806 THR A CA 1
ATOM 6407 C C . THR A 1 806 ? -19.069 2.050 16.743 1.00 92.81 806 THR A C 1
ATOM 6409 O O . THR A 1 806 ? -18.106 2.464 17.384 1.00 92.81 806 THR A O 1
ATOM 6412 N N . ASN A 1 807 ? -18.963 1.066 15.843 1.00 89.19 807 ASN A N 1
ATOM 6413 C CA . ASN A 1 807 ? -17.828 0.136 15.780 1.00 89.19 807 ASN A CA 1
ATOM 6414 C C . ASN A 1 807 ? -16.951 0.309 14.530 1.00 89.19 807 ASN A C 1
ATOM 6416 O O . ASN A 1 807 ? -15.966 -0.408 14.357 1.00 89.19 807 ASN A O 1
ATOM 6420 N N . GLY A 1 808 ? -17.315 1.212 13.618 1.00 81.56 808 GLY A N 1
ATOM 6421 C CA . GLY A 1 808 ? -16.580 1.425 12.377 1.00 81.56 808 GLY A CA 1
ATOM 6422 C C . GLY A 1 808 ? -15.238 2.132 12.573 1.00 81.56 808 GLY A C 1
ATOM 6423 O O . GLY A 1 808 ? -14.966 2.777 13.583 1.00 81.56 808 GLY A O 1
ATOM 6424 N N . GLU A 1 809 ? -14.396 2.072 11.544 1.00 86.88 809 GLU A N 1
ATOM 6425 C CA . GLU A 1 809 ? -13.208 2.926 11.450 1.00 86.88 809 GLU A CA 1
ATOM 6426 C C . GLU A 1 809 ? -13.616 4.408 11.448 1.00 86.88 809 GLU A C 1
ATOM 6428 O O . GLU A 1 809 ? -14.688 4.752 10.945 1.00 86.88 809 GLU A O 1
ATOM 6433 N N . PHE A 1 810 ? -12.754 5.297 11.956 1.00 87.00 810 PHE A N 1
ATOM 6434 C CA . PHE A 1 810 ? -13.076 6.721 12.126 1.00 87.00 810 PHE A CA 1
ATOM 6435 C C . PHE A 1 810 ? -13.686 7.359 10.866 1.00 87.00 810 PHE A C 1
ATOM 6437 O O . PHE A 1 810 ? -14.756 7.950 10.941 1.00 87.00 810 PHE A O 1
ATOM 6444 N N . GLU A 1 811 ? -13.084 7.148 9.694 1.00 87.38 811 GLU A N 1
ATOM 6445 C CA . GLU A 1 811 ? -13.579 7.687 8.417 1.00 87.38 811 GLU A CA 1
ATOM 6446 C C . GLU A 1 811 ? -14.989 7.195 8.037 1.00 87.38 811 GLU A C 1
ATOM 6448 O O . GLU A 1 811 ? -15.729 7.920 7.384 1.00 87.38 811 GLU A O 1
ATOM 6453 N N . ILE A 1 812 ? -15.385 5.983 8.444 1.00 91.94 812 ILE A N 1
ATOM 6454 C CA . ILE A 1 812 ? -16.740 5.454 8.211 1.00 91.94 812 ILE A CA 1
ATOM 6455 C C . ILE A 1 812 ? -17.713 6.030 9.240 1.00 91.94 812 ILE A C 1
ATOM 6457 O O . ILE A 1 812 ? -18.827 6.410 8.883 1.00 91.94 812 ILE A O 1
ATOM 6461 N N . ARG A 1 813 ? -17.285 6.124 10.507 1.00 94.50 813 ARG A N 1
ATOM 6462 C CA . ARG A 1 813 ? -18.086 6.706 11.592 1.00 94.50 813 ARG A CA 1
ATOM 6463 C C . ARG A 1 813 ? -18.487 8.143 11.284 1.00 94.50 813 ARG A C 1
ATOM 6465 O O . ARG A 1 813 ? -19.626 8.505 11.543 1.00 94.50 813 ARG A O 1
ATOM 6472 N N . LYS A 1 814 ? -17.589 8.935 10.682 1.00 93.00 814 LYS A N 1
ATOM 6473 C CA . LYS A 1 814 ? -17.898 10.300 10.228 1.00 93.00 814 LYS A CA 1
ATOM 6474 C C . LYS A 1 814 ? -19.079 10.315 9.258 1.00 93.00 814 LYS A C 1
ATOM 6476 O O . LYS A 1 814 ? -20.051 11.010 9.510 1.00 93.00 814 LYS A O 1
ATOM 6481 N N . GLU A 1 815 ? -19.021 9.535 8.182 1.00 95.31 815 GLU A N 1
ATOM 6482 C CA . GLU A 1 815 ? -20.093 9.504 7.175 1.00 95.31 815 GLU A CA 1
ATOM 6483 C C . GLU A 1 815 ? -21.403 8.927 7.734 1.00 95.31 815 GLU A C 1
ATOM 6485 O O . GLU A 1 815 ? -22.485 9.420 7.424 1.00 95.31 815 GLU A O 1
ATOM 6490 N N . ALA A 1 816 ? -21.317 7.922 8.611 1.00 96.69 816 ALA A N 1
ATOM 6491 C CA . ALA A 1 816 ? -22.486 7.385 9.305 1.00 96.69 816 ALA A CA 1
ATOM 6492 C C . ALA A 1 816 ? -23.123 8.421 10.250 1.00 96.69 816 ALA A C 1
ATOM 6494 O O . ALA A 1 816 ? -24.346 8.493 10.344 1.00 96.69 816 ALA A O 1
ATOM 6495 N N . ALA A 1 817 ? -22.315 9.259 10.905 1.00 96.06 817 ALA A N 1
ATOM 6496 C CA . ALA A 1 817 ? -22.801 10.350 11.741 1.00 96.06 817 ALA A CA 1
ATOM 6497 C C . ALA A 1 817 ? -23.535 11.406 10.912 1.00 96.06 817 ALA A C 1
ATOM 6499 O O . ALA A 1 817 ? -24.654 11.769 11.262 1.00 96.06 817 ALA A O 1
ATOM 6500 N N . TRP A 1 818 ? -22.954 11.829 9.781 1.00 95.06 818 TRP A N 1
ATOM 6501 C CA . TRP A 1 818 ? -23.623 12.718 8.823 1.00 95.06 818 TRP A CA 1
ATOM 6502 C C . TRP A 1 818 ? -24.977 12.156 8.388 1.00 95.06 818 TRP A C 1
ATOM 6504 O O . TRP A 1 818 ? -25.971 12.873 8.377 1.00 95.06 818 TRP A O 1
ATOM 6514 N N . ALA A 1 819 ? -25.034 10.860 8.083 1.00 97.31 819 ALA A N 1
ATOM 6515 C CA . ALA A 1 819 ? -26.261 10.204 7.661 1.00 97.31 819 ALA A CA 1
ATOM 6516 C C . ALA A 1 819 ? -27.361 10.231 8.736 1.00 97.31 819 ALA A C 1
ATOM 6518 O O . ALA A 1 819 ? -28.496 10.606 8.441 1.00 97.31 819 ALA A O 1
ATOM 6519 N N . ILE A 1 820 ? -27.031 9.891 9.985 1.00 98.00 820 ILE A N 1
ATOM 6520 C CA . ILE A 1 820 ? -27.997 9.919 11.092 1.00 98.00 820 ILE A CA 1
ATOM 6521 C C . ILE A 1 820 ? -28.418 11.354 11.442 1.00 98.00 820 ILE A C 1
ATOM 6523 O O . ILE A 1 820 ? -29.607 11.599 11.651 1.00 98.00 820 ILE A O 1
ATOM 6527 N N . SER A 1 821 ? -27.486 12.312 11.458 1.00 96.69 821 SER A N 1
ATOM 6528 C CA . SER A 1 821 ? -27.812 13.724 11.690 1.00 96.69 821 SER A CA 1
ATOM 6529 C C . SER A 1 821 ? -28.745 14.273 10.609 1.00 96.69 821 SER A C 1
ATOM 6531 O O . SER A 1 821 ? -29.767 14.867 10.947 1.00 96.69 821 SER A O 1
ATOM 6533 N N . ASN A 1 822 ? -28.479 13.999 9.328 1.00 96.19 822 ASN A N 1
ATOM 6534 C CA . ASN A 1 822 ? -29.351 14.424 8.227 1.00 96.19 822 ASN A CA 1
ATOM 6535 C C . ASN A 1 822 ? -30.766 13.835 8.356 1.00 96.19 822 ASN A C 1
ATOM 6537 O O . ASN A 1 822 ? -31.749 14.568 8.236 1.00 96.19 822 ASN A O 1
ATOM 6541 N N . ALA A 1 823 ? -30.868 12.547 8.704 1.00 97.19 823 ALA A N 1
ATOM 6542 C CA . ALA A 1 823 ? -32.152 11.889 8.944 1.00 97.19 823 ALA A CA 1
ATOM 6543 C C . ALA A 1 823 ? -32.949 12.555 10.080 1.00 97.19 823 ALA A C 1
ATOM 6545 O O . ALA A 1 823 ? -34.173 12.652 10.003 1.00 97.19 823 ALA A O 1
ATOM 6546 N N . SER A 1 824 ? -32.269 13.031 11.128 1.00 96.25 824 SER A N 1
ATOM 6547 C CA . SER A 1 824 ? -32.919 13.746 12.232 1.00 96.25 824 SER A CA 1
ATOM 6548 C C . SER A 1 824 ? -33.367 15.162 11.860 1.00 96.25 824 SER A C 1
ATOM 6550 O O . SER A 1 824 ? -34.365 15.634 12.393 1.00 96.25 824 SER A O 1
ATOM 6552 N N . SER A 1 825 ? -32.671 15.823 10.930 1.00 94.69 825 SER A N 1
ATOM 6553 C CA . SER A 1 825 ? -33.013 17.173 10.467 1.00 94.69 825 SER A CA 1
ATOM 6554 C C . SER A 1 825 ? -34.235 17.198 9.550 1.00 94.69 825 SER A C 1
ATOM 6556 O O . SER A 1 825 ? -35.042 18.121 9.637 1.00 94.69 825 SER A O 1
ATOM 6558 N N . GLY A 1 826 ? -34.381 16.204 8.666 1.00 92.19 826 GLY A N 1
ATOM 6559 C CA . GLY A 1 826 ? -35.521 16.110 7.742 1.00 92.19 826 GLY A CA 1
ATOM 6560 C C . GLY A 1 826 ? -36.699 15.273 8.258 1.00 92.19 826 GLY A C 1
ATOM 6561 O O . GLY A 1 826 ? -37.802 15.362 7.713 1.00 92.19 826 GLY A O 1
ATOM 6562 N N . GLY A 1 827 ? -36.478 14.441 9.280 1.00 95.00 827 GLY A N 1
ATOM 6563 C CA . GLY A 1 827 ? -37.449 13.465 9.769 1.00 95.00 827 GLY A CA 1
ATOM 6564 C C . GLY A 1 827 ? -38.561 14.058 10.638 1.00 95.00 827 GLY A C 1
ATOM 6565 O O . GLY A 1 827 ? -38.393 15.080 11.297 1.00 95.00 827 GLY A O 1
ATOM 6566 N N . ASN A 1 828 ? -39.714 13.386 10.676 1.00 94.69 828 ASN A N 1
ATOM 6567 C CA . ASN A 1 828 ? -40.771 13.692 11.648 1.00 94.69 828 ASN A CA 1
ATOM 6568 C C . ASN A 1 828 ? -40.510 13.032 13.016 1.00 94.69 828 ASN A C 1
ATOM 6570 O O . ASN A 1 828 ? -39.640 12.169 13.163 1.00 94.69 828 ASN A O 1
ATOM 6574 N N . SER A 1 829 ? -41.307 13.391 14.025 1.00 91.69 829 SER A N 1
ATOM 6575 C CA . SER A 1 829 ? -41.119 12.918 15.400 1.00 91.69 829 SER A CA 1
ATOM 6576 C C . SER A 1 829 ? -41.181 11.383 15.517 1.00 91.69 829 SER A C 1
ATOM 6578 O O . SER A 1 829 ? -40.468 10.813 16.340 1.00 91.69 829 SER A O 1
ATOM 6580 N N . GLN A 1 830 ? -41.970 10.674 14.694 1.00 92.81 830 GLN A N 1
ATOM 6581 C CA . GLN A 1 830 ? -41.983 9.201 14.680 1.00 92.81 830 GLN A CA 1
ATOM 6582 C C . GLN A 1 830 ? -40.689 8.609 14.105 1.00 92.81 830 GLN A C 1
ATOM 6584 O O . GLN A 1 830 ? -40.158 7.647 14.661 1.00 92.81 830 GLN A O 1
ATOM 6589 N N . GLN A 1 831 ? -40.165 9.184 13.023 1.00 97.00 831 GLN A N 1
ATOM 6590 C CA . GLN A 1 831 ? -38.913 8.746 12.403 1.00 97.00 831 GLN A CA 1
ATOM 6591 C C . GLN A 1 831 ? -37.722 8.983 13.336 1.00 97.00 831 GLN A C 1
ATOM 6593 O O . GLN A 1 831 ? -36.916 8.079 13.538 1.00 97.00 831 GLN A O 1
ATOM 6598 N N . ILE A 1 832 ? -37.658 10.148 13.988 1.00 96.62 832 ILE A N 1
ATOM 6599 C CA . ILE A 1 832 ? -36.616 10.460 14.978 1.00 96.62 832 ILE A CA 1
ATOM 6600 C C . ILE A 1 832 ? -36.674 9.475 16.153 1.00 96.62 832 ILE A C 1
ATOM 6602 O O . ILE A 1 832 ? -35.646 8.927 16.552 1.00 96.62 832 ILE A O 1
ATOM 6606 N N . LYS A 1 833 ? -37.874 9.169 16.668 1.00 93.88 833 LYS A N 1
ATOM 6607 C CA . LYS A 1 833 ? -38.048 8.145 17.714 1.00 93.88 833 LYS A CA 1
ATOM 6608 C C . LYS A 1 833 ? -37.537 6.780 17.277 1.00 93.88 833 LYS A C 1
ATOM 6610 O O . LYS A 1 833 ? -36.914 6.092 18.081 1.00 93.88 833 LYS A O 1
ATOM 6615 N N . PHE A 1 834 ? -37.765 6.394 16.022 1.00 96.75 834 PHE A N 1
ATOM 6616 C CA . PHE A 1 834 ? -37.220 5.151 15.491 1.00 96.75 834 PHE A CA 1
ATOM 6617 C C . PHE A 1 834 ? -35.683 5.155 15.514 1.00 96.75 834 PHE A C 1
ATOM 6619 O O . PHE A 1 834 ? -35.096 4.194 16.003 1.00 96.75 834 PHE A O 1
ATOM 6626 N N . LEU A 1 835 ? -35.021 6.240 15.082 1.00 97.06 835 LEU A N 1
ATOM 6627 C CA . LEU A 1 835 ? -33.553 6.360 15.157 1.00 97.06 835 LEU A CA 1
ATOM 6628 C C . LEU A 1 835 ? -33.039 6.184 16.597 1.00 97.06 835 LEU A C 1
ATOM 6630 O O . LEU A 1 835 ? -32.079 5.447 16.833 1.00 97.06 835 LEU A O 1
ATOM 6634 N N . VAL A 1 836 ? -33.716 6.810 17.566 1.00 96.12 836 VAL A N 1
ATOM 6635 C CA . VAL A 1 836 ? -33.373 6.699 18.992 1.00 96.12 836 VAL A CA 1
ATOM 6636 C C . VAL A 1 836 ? -33.566 5.275 19.511 1.00 96.12 836 VAL A C 1
ATOM 6638 O O . VAL A 1 836 ? -32.687 4.761 20.201 1.00 96.12 836 VAL A O 1
ATOM 6641 N N . GLN A 1 837 ? -34.663 4.604 19.146 1.00 95.31 837 GLN A N 1
ATOM 6642 C CA . GLN A 1 837 ? -34.916 3.203 19.511 1.00 95.31 837 GLN A CA 1
ATOM 6643 C C . GLN A 1 837 ? -33.851 2.248 18.958 1.00 95.31 837 GLN A C 1
ATOM 6645 O O . GLN A 1 837 ? -33.578 1.223 19.578 1.00 95.31 837 GLN A O 1
ATOM 6650 N N . GLN A 1 838 ? -33.224 2.590 17.828 1.00 96.62 838 GLN A N 1
ATOM 6651 C CA . GLN A 1 838 ? -32.088 1.846 17.274 1.00 96.62 838 GLN A CA 1
ATOM 6652 C C . GLN A 1 838 ? -30.743 2.173 17.955 1.00 96.62 838 GLN A C 1
ATOM 6654 O O . GLN A 1 838 ? -29.719 1.602 17.588 1.00 96.62 838 GLN A O 1
ATOM 6659 N N . GLY A 1 839 ? -30.717 3.067 18.951 1.00 95.50 839 GLY A N 1
ATOM 6660 C CA . GLY A 1 839 ? -29.539 3.329 19.779 1.00 95.50 839 GLY A CA 1
ATOM 6661 C C . GLY A 1 839 ? -28.564 4.366 19.216 1.00 95.50 839 GLY A C 1
ATOM 6662 O O . GLY A 1 839 ? -27.370 4.293 19.500 1.00 95.50 839 GLY A O 1
ATOM 6663 N N . CYS A 1 840 ? -29.031 5.346 18.434 1.00 96.44 840 CYS A N 1
ATOM 6664 C CA . CYS A 1 840 ? -28.141 6.331 17.806 1.00 96.44 840 CYS A CA 1
ATOM 6665 C C . CYS A 1 840 ? -27.519 7.361 18.773 1.00 96.44 840 CYS A C 1
ATOM 6667 O O . CYS A 1 840 ? -26.500 7.958 18.440 1.00 96.44 840 CYS A O 1
ATOM 6669 N N . ILE A 1 841 ? -28.094 7.574 19.966 1.00 96.69 841 ILE A N 1
ATOM 6670 C CA . ILE A 1 841 ? -27.697 8.662 20.881 1.00 96.69 841 ILE A CA 1
ATOM 6671 C C . ILE A 1 841 ? -26.255 8.508 21.383 1.00 96.69 841 ILE A C 1
ATOM 6673 O O . ILE A 1 841 ? -25.447 9.417 21.200 1.00 96.69 841 ILE A O 1
ATOM 6677 N N . ARG A 1 842 ? -25.903 7.365 21.993 1.00 96.25 842 ARG A N 1
ATOM 6678 C CA . ARG A 1 842 ? -24.561 7.155 22.570 1.00 96.25 842 ARG A CA 1
ATOM 6679 C C . ARG A 1 842 ? -23.454 7.312 21.511 1.00 96.25 842 ARG A C 1
ATOM 6681 O O . ARG A 1 842 ? -22.545 8.106 21.752 1.00 96.25 842 ARG A O 1
ATOM 6688 N N . PRO A 1 843 ? -23.550 6.686 20.319 1.00 96.62 843 PRO A N 1
ATOM 6689 C CA . PRO A 1 843 ? -22.537 6.852 19.278 1.00 96.62 843 PRO A CA 1
ATOM 6690 C C . PRO A 1 843 ? -22.395 8.290 18.748 1.00 96.62 843 PRO A C 1
ATOM 6692 O O . PRO A 1 843 ? -21.273 8.713 18.458 1.00 96.62 843 PRO A O 1
ATOM 6695 N N . LEU A 1 844 ? -23.493 9.056 18.650 1.00 96.88 844 LEU A N 1
ATOM 6696 C CA . LEU A 1 844 ? -23.445 10.483 18.293 1.00 96.88 844 LEU A CA 1
ATOM 6697 C C . LEU A 1 844 ? -22.743 11.304 19.384 1.00 96.88 844 LEU A C 1
ATOM 6699 O O . LEU A 1 844 ? -21.845 12.090 19.079 1.00 96.88 844 LEU A O 1
ATOM 6703 N N . CYS A 1 845 ? -23.097 11.086 20.655 1.00 96.62 845 CYS A N 1
ATOM 6704 C CA . CYS A 1 845 ? -22.463 11.760 21.787 1.00 96.62 845 CYS A CA 1
ATOM 6705 C C . CYS A 1 845 ? -20.961 11.457 21.870 1.00 96.62 845 CYS A C 1
ATOM 6707 O O . CYS A 1 845 ? -20.171 12.359 22.130 1.00 96.62 845 CYS A O 1
ATOM 6709 N N . ASP A 1 846 ? -20.536 10.218 21.619 1.00 93.94 846 ASP A N 1
ATOM 6710 C CA . ASP A 1 846 ? -19.119 9.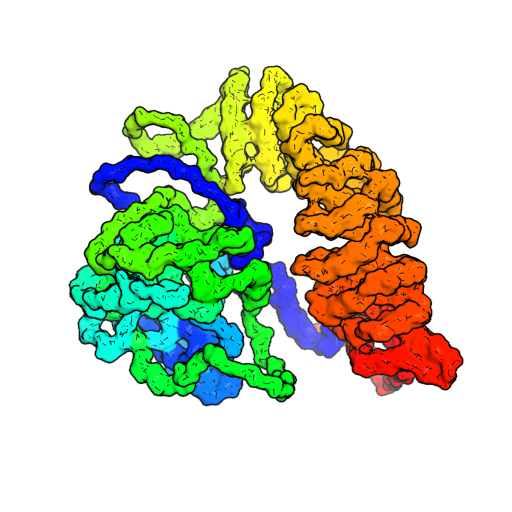837 21.672 1.00 93.94 846 ASP A CA 1
ATOM 6711 C C . ASP A 1 846 ? -18.270 10.562 20.614 1.00 93.94 846 ASP A C 1
ATOM 6713 O O . ASP A 1 846 ? -17.103 10.887 20.866 1.00 93.94 846 ASP A O 1
ATOM 6717 N N . LEU A 1 847 ? -18.857 10.890 19.457 1.00 94.31 847 LEU A N 1
ATOM 6718 C CA . LEU A 1 847 ? -18.184 11.651 18.402 1.00 94.31 847 LEU A CA 1
ATOM 6719 C C . LEU A 1 847 ? -18.117 13.163 18.653 1.00 94.31 847 LEU A C 1
ATOM 6721 O O . LEU A 1 847 ? -17.355 13.834 17.965 1.00 94.31 847 LEU A O 1
ATOM 6725 N N . LEU A 1 848 ? -18.792 13.713 19.667 1.00 92.12 848 LEU A N 1
ATOM 6726 C CA . LEU A 1 848 ? -18.636 15.127 20.056 1.00 92.12 848 LEU A CA 1
ATOM 6727 C C . LEU A 1 848 ? -17.207 15.468 20.522 1.00 92.12 848 LEU A C 1
ATOM 6729 O O . LEU A 1 848 ? -16.815 16.630 20.607 1.00 92.12 848 LEU A O 1
ATOM 6733 N N . THR A 1 849 ? -16.390 14.459 20.831 1.00 88.25 849 THR A N 1
ATOM 6734 C CA . THR A 1 849 ? -15.019 14.651 21.324 1.00 88.25 849 THR A CA 1
ATOM 6735 C C . THR A 1 849 ? -13.992 14.960 20.226 1.00 88.25 849 THR A C 1
ATOM 6737 O O . THR A 1 849 ? -12.887 15.408 20.544 1.00 88.25 849 THR A O 1
ATOM 6740 N N . VAL A 1 850 ? -14.354 14.778 18.950 1.00 87.94 850 VAL A N 1
ATOM 6741 C CA . VAL A 1 850 ? -13.442 14.828 17.794 1.00 87.94 850 VAL A CA 1
ATOM 6742 C C . VAL A 1 850 ? -13.058 16.257 17.395 1.00 87.94 850 VAL A C 1
ATOM 6744 O O . VAL A 1 850 ? -13.858 17.184 17.480 1.00 87.94 850 VAL A O 1
ATOM 6747 N N . ASN A 1 851 ? -11.839 16.433 16.881 1.00 85.88 851 ASN A N 1
ATOM 6748 C CA . ASN A 1 851 ? -11.339 17.729 16.404 1.00 85.88 851 ASN A CA 1
ATOM 6749 C C . ASN A 1 851 ? -11.735 17.993 14.935 1.00 85.88 851 ASN A C 1
ATOM 6751 O O . ASN A 1 851 ? -10.873 18.167 14.074 1.00 85.88 851 ASN A O 1
ATOM 6755 N N . ASP A 1 852 ? -13.038 17.997 14.644 1.00 85.81 852 ASP A N 1
ATOM 6756 C CA . ASP A 1 852 ? -13.603 18.381 13.340 1.00 85.81 852 ASP A CA 1
ATOM 6757 C C . ASP A 1 852 ? -14.826 19.290 13.559 1.00 85.81 852 ASP A C 1
ATOM 6759 O O . ASP A 1 852 ? -15.920 18.780 13.809 1.00 85.81 852 ASP A O 1
ATOM 6763 N N . PRO A 1 853 ? -14.665 20.626 13.474 1.00 88.19 853 PRO A N 1
ATOM 6764 C CA . PRO A 1 853 ? -15.737 21.569 13.784 1.00 88.19 853 PRO A CA 1
ATOM 6765 C C . PRO A 1 853 ? -17.007 21.345 12.962 1.00 88.19 853 PRO A C 1
ATOM 6767 O O . PRO A 1 853 ? -18.101 21.430 13.503 1.00 88.19 853 PRO A O 1
ATOM 6770 N N . LYS A 1 854 ? -16.883 20.993 11.674 1.00 88.69 854 LYS A N 1
ATOM 6771 C CA . LYS A 1 854 ? -18.053 20.790 10.802 1.00 88.69 854 LYS A CA 1
ATOM 6772 C C . LYS A 1 854 ? -18.866 19.575 11.227 1.00 88.69 854 LYS A C 1
ATOM 6774 O O . LYS A 1 854 ? -20.094 19.624 11.251 1.00 88.69 854 LYS A O 1
ATOM 6779 N N . LEU A 1 855 ? -18.172 18.487 11.557 1.00 90.19 855 LEU A N 1
ATOM 6780 C CA . LEU A 1 855 ? -18.820 17.286 12.065 1.00 90.19 855 LEU A CA 1
ATOM 6781 C C . LEU A 1 855 ? -19.454 17.546 13.436 1.00 90.19 855 LEU A C 1
ATOM 6783 O O . LEU A 1 855 ? -20.591 17.148 13.649 1.00 90.19 855 LEU A O 1
ATOM 6787 N N . VAL A 1 856 ? -18.761 18.246 14.340 1.00 92.75 856 VAL A N 1
ATOM 6788 C CA . VAL A 1 856 ? -19.297 18.580 15.670 1.00 92.75 856 VAL A CA 1
ATOM 6789 C C . VAL A 1 856 ? -20.559 19.437 15.567 1.00 92.75 856 VAL A C 1
ATOM 6791 O O . VAL A 1 856 ? -21.548 19.099 16.208 1.00 92.75 856 VAL A O 1
ATOM 6794 N N . THR A 1 857 ? -20.576 20.476 14.727 1.00 91.88 857 THR A N 1
ATOM 6795 C CA . THR A 1 857 ? -21.790 21.276 14.478 1.00 91.88 857 THR A CA 1
ATOM 6796 C C . THR A 1 857 ? -22.952 20.392 14.022 1.00 91.88 857 THR A C 1
ATOM 6798 O O . THR A 1 857 ? -24.030 20.446 14.600 1.00 91.88 857 THR A O 1
ATOM 6801 N N . THR A 1 858 ? -22.705 19.495 13.067 1.00 92.12 858 THR A N 1
ATOM 6802 C CA . THR A 1 858 ? -23.724 18.575 12.532 1.00 92.12 858 THR A CA 1
ATOM 6803 C C . THR A 1 858 ? -24.228 17.569 13.574 1.00 92.12 858 THR A C 1
ATOM 6805 O O . THR A 1 858 ? -25.399 17.187 13.588 1.00 92.12 858 THR A O 1
ATOM 6808 N N . LEU A 1 859 ? -23.349 17.106 14.464 1.00 95.56 859 LEU A N 1
ATOM 6809 C CA . LEU A 1 859 ? -23.718 16.231 15.577 1.00 95.56 859 LEU A CA 1
ATOM 6810 C C . LEU A 1 859 ? -24.585 16.970 16.601 1.00 95.56 859 LEU A C 1
ATOM 6812 O O . LEU A 1 859 ? -25.567 16.405 17.077 1.00 95.56 859 LEU A O 1
ATOM 6816 N N . LEU A 1 860 ? -24.247 18.224 16.922 1.00 95.00 860 LEU A N 1
ATOM 6817 C CA . LEU A 1 860 ? -25.032 19.065 17.828 1.00 95.00 860 LEU A CA 1
ATOM 6818 C C . LEU A 1 860 ? -26.415 19.370 17.252 1.00 95.00 860 LEU A C 1
ATOM 6820 O O . LEU A 1 860 ? -27.399 19.219 17.966 1.00 95.00 860 LEU A O 1
ATOM 6824 N N . GLU A 1 861 ? -26.501 19.718 15.967 1.00 94.06 861 GLU A N 1
ATOM 6825 C CA . GLU A 1 861 ? -27.778 19.887 15.260 1.00 94.06 861 GLU A CA 1
ATOM 6826 C C . GLU A 1 861 ? -28.612 18.600 15.306 1.00 94.06 861 GLU A C 1
ATOM 6828 O O . GLU A 1 861 ? -29.800 18.637 15.625 1.00 94.06 861 GLU A O 1
ATOM 6833 N N . GLY A 1 862 ? -27.987 17.442 15.071 1.00 95.44 862 GLY A N 1
ATOM 6834 C CA . GLY A 1 862 ? -28.679 16.157 15.148 1.00 95.44 862 GLY A CA 1
ATOM 6835 C C . GLY A 1 862 ? -29.216 15.838 16.549 1.00 95.44 862 GLY A C 1
ATOM 6836 O O . GLY A 1 862 ? -30.363 15.415 16.702 1.00 95.44 862 GLY A O 1
ATOM 6837 N N . LEU A 1 863 ? -28.417 16.084 17.592 1.00 97.19 863 LEU A N 1
ATOM 6838 C CA . LEU A 1 863 ? -28.838 15.908 18.987 1.00 97.19 863 LEU A CA 1
ATOM 6839 C C . LEU A 1 863 ? -29.925 16.912 19.394 1.00 97.19 863 LEU A C 1
ATOM 6841 O O . LEU A 1 863 ? -30.854 16.545 20.110 1.00 97.19 863 LEU A O 1
ATOM 6845 N N . GLU A 1 864 ? -29.852 18.152 18.917 1.00 96.62 864 GLU A N 1
ATOM 6846 C CA . GLU A 1 864 ? -30.882 19.165 19.139 1.00 96.62 864 GLU A CA 1
ATOM 6847 C C . GLU A 1 864 ? -32.217 18.757 18.500 1.00 96.62 864 GLU A C 1
ATOM 6849 O O . GLU A 1 864 ? -33.262 18.870 19.138 1.00 96.62 864 GLU A O 1
ATOM 6854 N N . ASN A 1 865 ? -32.207 18.220 17.277 1.00 96.50 865 ASN A N 1
ATOM 6855 C CA . ASN A 1 865 ? -33.423 17.722 16.627 1.00 96.50 865 ASN A CA 1
ATOM 6856 C C . ASN A 1 865 ? -34.045 16.546 17.398 1.00 96.50 865 ASN A C 1
ATOM 6858 O O . ASN A 1 865 ? -35.266 16.482 17.565 1.00 96.50 865 ASN A O 1
ATOM 6862 N N . ILE A 1 866 ? -33.212 15.657 17.948 1.00 96.75 866 ILE A N 1
ATOM 6863 C CA . ILE A 1 866 ? -33.655 14.585 18.853 1.00 96.75 866 ILE A CA 1
ATOM 6864 C C . ILE A 1 866 ? -34.302 15.164 20.126 1.00 96.75 866 ILE A C 1
ATOM 6866 O O . ILE A 1 866 ? -35.369 14.705 20.539 1.00 96.75 866 ILE A O 1
ATOM 6870 N N . LEU A 1 867 ? -33.702 16.196 20.726 1.00 96.00 867 LEU A N 1
ATOM 6871 C CA . LEU A 1 867 ? -34.237 16.875 21.911 1.00 96.00 867 LEU A CA 1
ATOM 6872 C C . LEU A 1 867 ? -35.570 17.581 21.632 1.00 96.00 867 LEU A C 1
ATOM 6874 O O . LEU A 1 867 ? -36.495 17.449 22.438 1.00 96.00 867 LEU A O 1
ATOM 6878 N N . LYS A 1 868 ? -35.703 18.255 20.481 1.00 94.69 868 LYS A N 1
ATOM 6879 C CA . LYS A 1 868 ? -36.955 18.883 20.015 1.00 94.69 868 LYS A CA 1
ATOM 6880 C C . LYS A 1 868 ? -38.089 17.868 19.910 1.00 94.69 868 LYS A C 1
ATOM 6882 O O . LYS A 1 868 ? -39.159 18.098 20.468 1.00 94.69 868 LYS A O 1
ATOM 6887 N N . ALA A 1 869 ? -37.841 16.722 19.277 1.00 92.94 869 ALA A N 1
ATOM 6888 C CA . ALA A 1 869 ? -38.840 15.659 19.159 1.00 92.94 869 ALA A CA 1
ATOM 6889 C C . ALA A 1 869 ? -39.260 15.089 20.530 1.00 92.94 869 ALA A C 1
ATOM 6891 O O . ALA A 1 869 ? -40.431 14.762 20.739 1.00 92.94 869 ALA A O 1
ATOM 6892 N N . GLY A 1 870 ? -38.319 14.991 21.476 1.00 92.06 870 GLY A N 1
ATOM 6893 C CA . GLY A 1 870 ? -38.607 14.604 22.859 1.00 92.06 870 GLY A CA 1
ATOM 6894 C C . GLY A 1 870 ? -39.445 15.634 23.620 1.00 92.06 870 GLY A C 1
ATOM 6895 O O . GLY A 1 870 ? -40.297 15.260 24.426 1.00 92.06 870 GLY A O 1
ATOM 6896 N N . GLU A 1 871 ? -39.248 16.921 23.335 1.00 91.62 871 GLU A N 1
ATOM 6897 C CA . GLU A 1 871 ? -39.976 18.023 23.966 1.00 91.62 871 GLU A CA 1
ATOM 6898 C C . GLU A 1 871 ? -41.430 18.092 23.484 1.00 91.62 871 GLU A C 1
ATOM 6900 O O . GLU A 1 871 ? -42.357 18.271 24.276 1.00 91.62 871 GLU A O 1
ATOM 6905 N N . GLU A 1 872 ? -41.662 17.881 22.188 1.00 89.38 872 GLU A N 1
ATOM 6906 C CA . GLU A 1 872 ? -43.012 17.755 21.627 1.00 89.38 872 GLU A CA 1
ATOM 6907 C C . GLU A 1 872 ? -43.802 16.618 22.294 1.00 89.38 872 GLU A C 1
ATOM 6909 O O . GLU A 1 872 ? -44.976 16.779 22.635 1.00 89.38 872 GLU A O 1
ATOM 6914 N N . GLU A 1 873 ? -43.153 15.473 22.529 1.00 87.19 873 GLU A N 1
ATOM 6915 C CA . GLU A 1 873 ? -43.761 14.333 23.217 1.00 87.19 873 GLU A CA 1
ATOM 6916 C C . GLU A 1 873 ? -44.028 14.619 24.697 1.00 87.19 873 GLU A C 1
ATOM 6918 O O . GLU A 1 873 ? -45.130 14.351 25.180 1.00 87.19 873 GLU A O 1
ATOM 6923 N N . ALA A 1 874 ? -43.058 15.203 25.403 1.00 88.50 874 ALA A N 1
ATOM 6924 C CA . ALA A 1 874 ? -43.199 15.584 26.805 1.00 88.50 874 ALA A CA 1
ATOM 6925 C C . ALA A 1 874 ? -44.403 16.514 27.014 1.00 88.50 874 ALA A C 1
ATOM 6927 O O . ALA A 1 874 ? -45.229 16.261 27.898 1.00 88.50 874 ALA A O 1
ATOM 6928 N N . ASN A 1 875 ? -44.561 17.508 26.135 1.00 88.06 875 ASN A N 1
ATOM 6929 C CA . ASN A 1 875 ? -45.695 18.429 26.129 1.00 88.06 875 ASN A CA 1
ATOM 6930 C C . ASN A 1 875 ? -47.028 17.728 25.825 1.00 88.06 875 ASN A C 1
ATOM 6932 O O . ASN A 1 875 ? -48.046 18.053 26.437 1.00 88.06 875 ASN A O 1
ATOM 6936 N N . ALA A 1 876 ? -47.039 16.737 24.928 1.00 83.75 876 ALA A N 1
ATOM 6937 C CA . ALA A 1 876 ? -48.243 15.967 24.608 1.00 83.75 876 ALA A CA 1
ATOM 6938 C C . ALA A 1 876 ? -48.670 15.008 25.738 1.00 83.75 876 ALA A C 1
ATOM 6940 O O . ALA A 1 876 ? -49.867 14.801 25.946 1.00 83.75 876 ALA A O 1
ATOM 6941 N N . SER A 1 877 ? -47.714 14.429 26.475 1.00 81.69 877 SER A N 1
ATOM 6942 C CA . SER A 1 877 ? -47.976 13.473 27.566 1.00 81.69 877 SER A CA 1
ATOM 6943 C C . SER A 1 877 ? -47.968 14.082 28.976 1.00 81.69 877 SER A C 1
ATOM 6945 O O . SER A 1 877 ? -48.194 13.357 29.943 1.00 81.69 877 SER A O 1
ATOM 6947 N N . ASN A 1 878 ? -47.712 15.390 29.106 1.00 76.94 878 ASN A N 1
ATOM 6948 C CA . ASN A 1 878 ? -47.463 16.084 30.377 1.00 76.94 878 ASN A CA 1
ATOM 6949 C C . ASN A 1 878 ? -46.392 15.374 31.236 1.00 76.94 878 ASN A C 1
ATOM 6951 O O . ASN A 1 878 ? -46.590 15.117 32.426 1.00 76.94 878 ASN A O 1
ATOM 6955 N N . GLY A 1 879 ? -45.288 14.993 30.588 1.00 81.06 879 GLY A N 1
ATOM 6956 C CA . GLY A 1 879 ? -44.198 14.191 31.148 1.00 81.06 879 GLY A CA 1
ATOM 6957 C C . GLY A 1 879 ? -42.835 14.873 31.011 1.00 81.06 879 GLY A C 1
ATOM 6958 O O . GLY A 1 879 ? -42.745 16.025 30.607 1.00 81.06 879 GLY A O 1
ATOM 6959 N N . GLN A 1 880 ? -41.763 14.159 31.356 1.00 86.94 880 GLN A N 1
ATOM 6960 C CA . GLN A 1 880 ? -40.384 14.626 31.173 1.00 86.94 880 GLN A CA 1
ATOM 6961 C C . GLN A 1 880 ? -39.856 14.235 29.785 1.00 86.94 880 GLN A C 1
ATOM 6963 O O . GLN A 1 880 ? -40.154 13.137 29.307 1.00 86.94 880 GLN A O 1
ATOM 6968 N N . ASN A 1 881 ? -39.024 15.091 29.184 1.00 90.81 881 ASN A N 1
ATOM 6969 C CA . ASN A 1 881 ? -38.320 14.818 27.931 1.00 90.81 881 ASN A CA 1
ATOM 6970 C C . ASN A 1 881 ? -37.386 13.599 28.077 1.00 90.81 881 ASN A C 1
ATOM 6972 O O . ASN A 1 881 ? -36.284 13.695 28.618 1.00 90.81 881 ASN A O 1
ATOM 6976 N N . GLN A 1 882 ? -37.841 12.436 27.600 1.00 91.31 882 GLN A N 1
ATOM 6977 C CA . GLN A 1 882 ? -37.093 11.177 27.695 1.00 91.31 882 GLN A CA 1
ATOM 6978 C C . GLN A 1 882 ? -35.794 11.208 26.878 1.00 91.31 882 GLN A C 1
ATOM 6980 O O . GLN A 1 882 ? -34.817 10.565 27.250 1.00 91.31 882 GLN A O 1
ATOM 6985 N N . MET A 1 883 ? -35.745 11.996 25.800 1.00 93.00 883 MET A N 1
ATOM 6986 C CA . MET A 1 883 ? -34.550 12.109 24.961 1.00 93.00 883 MET A CA 1
ATOM 6987 C C . MET A 1 883 ? -33.418 12.833 25.698 1.00 93.00 883 MET A C 1
ATOM 6989 O O . MET A 1 883 ? -32.261 12.426 25.601 1.00 93.00 883 MET A O 1
ATOM 6993 N N . ALA A 1 884 ? -33.748 13.846 26.506 1.00 92.69 884 ALA A N 1
ATOM 6994 C CA . ALA A 1 884 ? -32.787 14.527 27.375 1.00 92.69 884 ALA A CA 1
ATOM 6995 C C . ALA A 1 884 ? -32.218 13.595 28.463 1.00 92.69 884 ALA A C 1
ATOM 6997 O O . ALA A 1 884 ? -31.025 13.657 28.777 1.00 92.69 884 ALA A O 1
ATOM 6998 N N . VAL A 1 885 ? -33.041 12.686 29.001 1.00 92.75 885 VAL A N 1
ATOM 6999 C CA . VAL A 1 885 ? -32.586 11.653 29.950 1.00 92.75 885 VAL A CA 1
ATOM 7000 C C . VAL A 1 885 ? -31.574 10.723 29.277 1.00 92.75 885 VAL A C 1
ATOM 7002 O O . VAL A 1 885 ? -30.460 10.583 29.776 1.00 92.75 885 VAL A O 1
ATOM 7005 N N . LEU A 1 886 ? -31.902 10.184 28.098 1.00 94.06 886 LEU A N 1
ATOM 7006 C CA . LEU A 1 886 ? -31.012 9.287 27.349 1.00 94.06 886 LEU A CA 1
ATOM 7007 C C . LEU A 1 886 ? -29.687 9.957 26.949 1.00 94.06 886 LEU A C 1
ATOM 7009 O O . LEU A 1 886 ? -28.631 9.331 27.017 1.00 94.06 886 LEU A O 1
ATOM 7013 N N . ILE A 1 887 ? -29.714 11.238 26.563 1.00 95.81 887 ILE A N 1
ATOM 7014 C CA . ILE A 1 887 ? -28.491 12.006 26.271 1.00 95.81 887 ILE A CA 1
ATOM 7015 C C . ILE A 1 887 ? -27.643 12.186 27.536 1.00 95.81 887 ILE A C 1
ATOM 7017 O O . ILE A 1 887 ? -26.417 12.093 27.470 1.00 95.81 887 ILE A O 1
ATOM 7021 N N . SER A 1 888 ? -28.267 12.399 28.695 1.00 91.81 888 SER A N 1
ATOM 7022 C CA . SER A 1 888 ? -27.555 12.511 29.975 1.00 91.81 888 SER A CA 1
ATOM 7023 C C . SER A 1 888 ? -26.903 11.185 30.381 1.00 91.81 888 SER A C 1
ATOM 7025 O O . SER A 1 888 ? -25.723 11.166 30.730 1.00 91.81 888 SER A O 1
ATOM 7027 N N . GLU A 1 889 ? -27.626 10.069 30.260 1.00 93.31 889 GLU A N 1
ATOM 7028 C CA . GLU A 1 889 ? -27.108 8.710 30.500 1.00 93.31 889 GLU A CA 1
ATOM 7029 C C . GLU A 1 889 ? -25.982 8.332 29.520 1.00 93.31 889 GLU A C 1
ATOM 7031 O O . GLU A 1 889 ? -25.057 7.593 29.859 1.00 93.31 889 GLU A O 1
ATOM 7036 N N . ALA A 1 890 ? -26.006 8.894 28.308 1.00 92.88 890 ALA A N 1
ATOM 7037 C CA . ALA A 1 890 ? -24.949 8.765 27.308 1.00 92.88 890 ALA A CA 1
ATOM 7038 C C . ALA A 1 890 ? -23.703 9.644 27.574 1.00 92.88 890 ALA A C 1
ATOM 7040 O O . ALA A 1 890 ? -22.792 9.703 26.739 1.00 92.88 890 ALA A O 1
ATOM 7041 N N . GLU A 1 891 ? -23.654 10.341 28.716 1.00 94.31 891 GLU A N 1
ATOM 7042 C CA . GLU A 1 891 ? -22.660 11.375 29.046 1.00 94.31 891 GLU A CA 1
ATOM 7043 C C . GLU A 1 891 ? -22.615 12.519 28.015 1.00 94.31 891 GLU A C 1
ATOM 7045 O O . GLU A 1 891 ? -21.626 13.245 27.911 1.00 94.31 891 GLU A O 1
ATOM 7050 N N . GLY A 1 892 ? -23.680 12.684 27.227 1.00 93.56 892 GLY A N 1
ATOM 7051 C CA . GLY A 1 892 ? -23.781 13.697 26.184 1.00 93.56 892 GLY A CA 1
ATOM 7052 C C . GLY A 1 892 ? -23.793 15.109 26.755 1.00 93.56 892 GLY A C 1
ATOM 7053 O O . GLY A 1 892 ? -23.047 15.949 26.266 1.00 93.56 892 GLY A O 1
ATOM 7054 N N . LEU A 1 893 ? -24.548 15.351 27.836 1.00 92.75 893 LEU A N 1
ATOM 7055 C CA . LEU A 1 893 ? -24.594 16.660 28.505 1.00 92.75 893 LEU A CA 1
ATOM 7056 C C . LEU A 1 893 ? -23.195 17.121 28.941 1.00 92.75 893 LEU A C 1
ATOM 7058 O O . LEU A 1 893 ? -22.765 18.215 28.591 1.00 92.75 893 LEU A O 1
ATOM 7062 N N . LYS A 1 894 ? -22.441 16.239 29.603 1.00 92.19 894 LYS A N 1
ATOM 7063 C CA . LYS A 1 894 ? -21.059 16.516 30.013 1.00 92.19 894 LYS A CA 1
ATOM 7064 C C . LYS A 1 894 ? -20.149 16.802 28.811 1.00 92.19 894 LYS A C 1
ATOM 7066 O O . LYS A 1 894 ? -19.348 17.727 28.845 1.00 92.19 894 LYS A O 1
ATOM 7071 N N . LYS A 1 895 ? -20.282 16.045 27.717 1.00 94.12 895 LYS A N 1
ATOM 7072 C CA . LYS A 1 895 ? -19.488 16.271 26.494 1.00 94.12 895 LYS A CA 1
ATOM 7073 C C . LYS A 1 895 ? -19.835 17.601 25.810 1.00 94.12 895 LYS A C 1
ATOM 7075 O O . LYS A 1 895 ? -18.942 18.224 25.238 1.00 94.12 895 LYS A O 1
ATOM 7080 N N . ILE A 1 896 ? -21.092 18.048 25.883 1.00 93.00 896 ILE A N 1
ATOM 7081 C CA . ILE A 1 896 ? -21.538 19.371 25.408 1.00 93.00 896 ILE A CA 1
ATOM 7082 C C . ILE A 1 896 ? -20.955 20.485 26.301 1.00 93.00 896 ILE A C 1
ATOM 7084 O O . ILE A 1 896 ? -20.434 21.475 25.788 1.00 93.00 896 ILE A O 1
ATOM 7088 N N . GLU A 1 897 ? -20.932 20.295 27.623 1.00 88.88 897 GLU A N 1
ATOM 7089 C CA . GLU A 1 897 ? -20.276 21.210 28.574 1.00 88.88 897 GLU A CA 1
ATOM 7090 C C . GLU A 1 897 ? -18.765 21.335 28.328 1.00 88.88 897 GLU A C 1
ATOM 7092 O O . GLU A 1 897 ? -18.219 22.442 28.313 1.00 88.88 897 GLU A O 1
ATOM 7097 N N . ASP A 1 898 ? -18.087 20.211 28.094 1.00 87.94 898 ASP A N 1
ATOM 7098 C CA . ASP A 1 898 ? -16.657 20.175 27.786 1.00 87.94 898 ASP A CA 1
ATOM 7099 C C . ASP A 1 898 ? -16.367 20.829 26.423 1.00 87.94 898 ASP A C 1
ATOM 7101 O O . ASP A 1 898 ? -15.349 21.505 26.251 1.00 87.94 898 ASP A O 1
ATOM 7105 N N . LEU A 1 899 ? -17.263 20.662 25.439 1.00 86.38 899 LEU A N 1
ATOM 7106 C CA . LEU A 1 899 ? -17.184 21.330 24.136 1.00 86.38 899 LEU A CA 1
ATOM 7107 C C . LEU A 1 899 ? -17.257 22.849 24.271 1.00 86.38 899 LEU A C 1
ATOM 7109 O O . LEU A 1 899 ? -16.440 23.539 23.658 1.00 86.38 899 LEU A O 1
ATOM 7113 N N . ARG A 1 900 ? -18.150 23.373 25.114 1.00 78.38 900 ARG A N 1
ATOM 7114 C CA . ARG A 1 900 ? -18.272 24.815 25.375 1.00 78.38 900 ARG A CA 1
ATOM 7115 C C . ARG A 1 900 ? -16.923 25.462 25.719 1.00 78.38 900 ARG A C 1
ATOM 7117 O O . ARG A 1 900 ? -16.641 26.566 25.278 1.00 78.38 900 ARG A O 1
ATOM 7124 N N . GLN A 1 901 ? -16.053 24.779 26.461 1.00 73.44 901 GLN A N 1
ATOM 7125 C CA . GLN A 1 901 ? -14.780 25.356 26.921 1.00 73.44 901 GLN A CA 1
ATOM 7126 C C . GLN A 1 901 ? -13.676 25.415 25.850 1.00 73.44 901 GLN A C 1
ATOM 7128 O O . GLN A 1 901 ? -12.665 26.088 26.055 1.00 73.44 901 GLN A O 1
ATOM 7133 N N . ARG A 1 902 ? -13.826 24.685 24.736 1.00 71.00 902 ARG A N 1
ATOM 7134 C CA . ARG A 1 902 ? -12.747 24.434 23.758 1.00 71.00 902 ARG A CA 1
ATOM 7135 C C . ARG A 1 902 ? -13.104 24.757 22.303 1.00 71.00 902 ARG A C 1
ATOM 7137 O O . ARG A 1 902 ? -12.304 24.448 21.420 1.00 71.00 902 ARG A O 1
ATOM 7144 N N . SER A 1 903 ? -14.282 25.323 22.052 1.00 69.88 903 SER A N 1
ATOM 7145 C CA . SER A 1 903 ? -14.838 25.495 20.701 1.00 69.88 903 SER A CA 1
ATOM 7146 C C . SER A 1 903 ? -14.817 26.949 20.214 1.00 69.88 903 SER A C 1
ATOM 7148 O O . SER A 1 903 ? -14.555 27.863 20.989 1.00 69.88 903 SER A O 1
ATOM 7150 N N . ASN A 1 904 ? -15.058 27.158 18.916 1.00 75.94 904 ASN A N 1
ATOM 7151 C CA . ASN A 1 904 ? -15.263 28.483 18.317 1.00 75.94 904 ASN A CA 1
ATOM 7152 C C . ASN A 1 904 ? -16.651 29.054 18.667 1.00 75.94 904 ASN A C 1
ATOM 7154 O O . ASN A 1 904 ? -17.525 28.306 19.104 1.00 75.94 904 ASN A O 1
ATOM 7158 N N . ASP A 1 905 ? -16.846 30.354 18.423 1.00 77.94 905 ASP A N 1
ATOM 7159 C CA . ASP A 1 905 ? -18.056 31.107 18.798 1.00 77.94 905 ASP A CA 1
ATOM 7160 C C . ASP A 1 905 ? -19.361 30.400 18.373 1.00 77.94 905 ASP A C 1
ATOM 7162 O O . ASP A 1 905 ? -20.236 30.188 19.206 1.00 77.94 905 ASP A O 1
ATOM 7166 N N . ASP A 1 906 ? -19.448 29.905 17.132 1.00 80.75 906 ASP A N 1
ATOM 7167 C CA . ASP A 1 906 ? -20.658 29.236 16.622 1.00 80.75 906 ASP A CA 1
ATOM 7168 C C . ASP A 1 906 ? -21.016 27.943 17.387 1.00 80.75 906 ASP A C 1
ATOM 7170 O O . ASP A 1 906 ? -22.179 27.679 17.693 1.00 80.75 906 ASP A O 1
ATOM 7174 N N . ILE A 1 907 ? -20.024 27.101 17.706 1.00 87.81 907 ILE A N 1
ATOM 7175 C CA . ILE A 1 907 ? -20.254 25.855 18.458 1.00 87.81 907 ILE A CA 1
ATOM 7176 C C . ILE A 1 907 ? -20.532 26.172 19.930 1.00 87.81 907 ILE A C 1
ATOM 7178 O O . ILE A 1 907 ? -21.335 25.485 20.562 1.00 87.81 907 ILE A O 1
ATOM 7182 N N . TYR A 1 908 ? -19.884 27.203 20.476 1.00 87.06 908 TYR A N 1
ATOM 7183 C CA . TYR A 1 908 ? -20.115 27.677 21.837 1.00 87.06 908 TYR A CA 1
ATOM 7184 C C . TYR A 1 908 ? -21.566 28.132 22.031 1.00 87.06 908 TYR A C 1
ATOM 7186 O O . TYR A 1 908 ? -22.240 27.622 22.929 1.00 87.06 908 TYR A O 1
ATOM 7194 N N . GLU A 1 909 ? -22.061 29.011 21.154 1.00 87.94 909 GLU A N 1
ATOM 7195 C CA . GLU A 1 909 ? -23.448 29.490 21.175 1.00 87.94 909 GLU A CA 1
ATOM 7196 C C . GLU A 1 909 ? -24.430 28.320 21.075 1.00 87.94 909 GLU A C 1
ATOM 7198 O O . GLU A 1 909 ? -25.372 28.226 21.864 1.00 87.94 909 GLU A O 1
ATOM 7203 N N . LYS A 1 910 ? -24.154 27.362 20.179 1.00 90.88 910 LYS A N 1
ATOM 7204 C CA . LYS A 1 910 ? -25.005 26.181 20.004 1.00 90.88 910 LYS A CA 1
ATOM 7205 C C . LYS A 1 910 ? -25.051 25.279 21.237 1.00 90.88 910 LYS A C 1
ATOM 7207 O O . LYS A 1 910 ? -26.111 24.764 21.590 1.00 90.88 910 LYS A O 1
ATOM 7212 N N . CYS A 1 911 ? -23.915 25.085 21.909 1.00 92.19 911 CYS A N 1
ATOM 7213 C CA . CYS A 1 911 ? -23.860 24.309 23.149 1.00 92.19 911 CYS A CA 1
ATOM 7214 C C . CYS A 1 911 ? -24.680 24.975 24.263 1.00 92.19 911 CYS A C 1
ATOM 7216 O O . CYS A 1 911 ? -25.406 24.278 24.971 1.00 92.19 911 CYS A O 1
ATOM 7218 N N . ILE A 1 912 ? -24.598 26.304 24.400 1.00 89.44 912 ILE A N 1
ATOM 7219 C CA . ILE A 1 912 ? -25.383 27.054 25.393 1.00 89.44 912 ILE A CA 1
ATOM 7220 C C . ILE A 1 912 ? -26.873 26.947 25.098 1.00 89.44 912 ILE A C 1
ATOM 7222 O O . ILE A 1 912 ? -27.632 26.578 25.991 1.00 89.44 912 ILE A O 1
ATOM 7226 N N . GLU A 1 913 ? -27.277 27.189 23.849 1.00 91.69 913 GLU A N 1
ATOM 7227 C CA . GLU A 1 913 ? -28.676 27.092 23.425 1.00 91.69 913 GLU A CA 1
ATOM 7228 C C . GLU A 1 913 ? -29.277 25.730 23.812 1.00 91.69 913 GLU A C 1
ATOM 7230 O O . GLU A 1 913 ? -30.345 25.666 24.427 1.00 91.69 913 GLU A O 1
ATOM 7235 N N . ILE A 1 914 ? -28.563 24.636 23.519 1.00 94.19 914 ILE A N 1
ATOM 7236 C CA . ILE A 1 914 ? -29.000 23.276 23.856 1.00 94.19 914 ILE A CA 1
ATOM 7237 C C . ILE A 1 914 ? -29.098 23.082 25.380 1.00 94.19 914 ILE A C 1
ATOM 7239 O O . ILE A 1 914 ? -30.081 22.524 25.875 1.00 94.19 914 ILE A O 1
ATOM 7243 N N . MET A 1 915 ? -28.098 23.532 26.138 1.00 91.88 915 MET A N 1
ATOM 7244 C CA . MET A 1 915 ? -28.053 23.359 27.593 1.00 91.88 915 MET A CA 1
ATOM 7245 C C . MET A 1 915 ? -29.152 24.136 28.326 1.00 91.88 915 MET A C 1
ATOM 7247 O O . MET A 1 915 ? -29.824 23.578 29.199 1.00 91.88 915 MET A O 1
ATOM 7251 N N . GLU A 1 916 ? -29.357 25.404 27.973 1.00 91.12 916 GLU A N 1
ATOM 7252 C CA . GLU A 1 916 ? -30.371 26.256 28.598 1.00 91.12 916 GLU A CA 1
ATOM 7253 C C . GLU A 1 916 ? -31.782 25.762 28.282 1.00 91.12 916 GLU A C 1
ATOM 7255 O O . GLU A 1 916 ? -32.626 25.672 29.179 1.00 91.12 916 GLU A O 1
ATOM 7260 N N . THR A 1 917 ? -32.021 25.398 27.019 1.00 91.69 917 THR A N 1
ATOM 7261 C CA . THR A 1 917 ? -33.352 25.028 26.527 1.00 91.69 917 THR A CA 1
ATOM 7262 C C . THR A 1 917 ? -33.808 23.674 27.060 1.00 91.69 917 THR A C 1
ATOM 7264 O O . THR A 1 917 ? -34.957 23.548 27.481 1.00 91.69 917 THR A O 1
ATOM 7267 N N . TYR A 1 918 ? -32.931 22.662 27.067 1.00 91.81 918 TYR A N 1
ATOM 7268 C CA . TYR A 1 918 ? -33.340 21.274 27.333 1.00 91.81 918 TYR A CA 1
ATOM 7269 C C . TYR A 1 918 ? -32.878 20.716 28.682 1.00 91.81 918 TYR A C 1
ATOM 7271 O O . TYR A 1 918 ? -33.447 19.733 29.156 1.00 91.81 918 TYR A O 1
ATOM 7279 N N . PHE A 1 919 ? -31.873 21.325 29.320 1.00 89.06 919 PHE A N 1
ATOM 7280 C CA . PHE A 1 919 ? -31.302 20.830 30.581 1.00 89.06 919 PHE A CA 1
ATOM 7281 C C . PHE A 1 919 ? -31.425 21.825 31.744 1.00 89.06 919 PHE A C 1
ATOM 7283 O O . PHE A 1 919 ? -31.133 21.470 32.885 1.00 89.06 919 PHE A O 1
ATOM 7290 N N . GLY A 1 920 ? -31.900 23.052 31.493 1.00 78.56 920 GLY A N 1
ATOM 7291 C CA . GLY A 1 920 ? -32.179 24.046 32.533 1.00 78.56 920 GLY A CA 1
ATOM 7292 C C . GLY A 1 920 ? -30.935 24.587 33.247 1.00 78.56 920 GLY A C 1
ATOM 7293 O O . GLY A 1 920 ? -31.055 25.139 34.344 1.00 78.56 920 GLY A O 1
ATOM 7294 N N . VAL A 1 921 ? -29.753 24.434 32.644 1.00 74.19 921 VAL A N 1
ATOM 7295 C CA . VAL A 1 921 ? -28.488 24.974 33.159 1.00 74.19 921 VAL A CA 1
ATOM 7296 C C . VAL A 1 921 ? -28.445 26.468 32.838 1.00 74.19 921 VAL A C 1
ATOM 7298 O O . VAL A 1 921 ? -28.272 26.833 31.683 1.00 74.19 921 VAL A O 1
ATOM 7301 N N . LYS A 1 922 ? -28.649 27.332 33.841 1.00 55.19 922 LYS A N 1
ATOM 7302 C CA . LYS A 1 922 ? -28.601 28.799 33.690 1.00 55.19 922 LYS A CA 1
ATOM 7303 C C . LYS A 1 922 ? -27.199 29.334 33.970 1.00 55.19 922 LYS A C 1
ATOM 7305 O O . LYS A 1 922 ? -26.524 28.825 34.862 1.00 55.19 922 LYS A O 1
ATOM 7310 N N . GLU A 1 923 ? -26.800 30.377 33.249 1.00 50.12 923 GLU A N 1
ATOM 7311 C CA . GLU A 1 923 ? -25.561 31.120 33.495 1.00 50.12 923 GLU A CA 1
ATOM 7312 C C . GLU A 1 923 ? -25.520 31.664 34.942 1.00 50.12 923 GLU A C 1
ATOM 7314 O O . GLU A 1 923 ? -26.446 32.348 35.386 1.00 50.12 923 GLU A O 1
ATOM 7319 N N . GLU A 1 924 ? -24.460 31.363 35.701 1.00 46.34 924 GLU A N 1
ATOM 7320 C CA . GLU A 1 924 ? -24.131 32.139 36.901 1.00 46.34 924 GLU A CA 1
ATOM 7321 C C . GLU A 1 924 ? -23.407 33.410 36.435 1.00 46.34 924 GLU A C 1
ATOM 7323 O O . GLU A 1 924 ? -22.288 33.336 35.932 1.00 46.34 924 GLU A O 1
ATOM 7328 N N . GLU A 1 925 ? -24.049 34.577 36.572 1.00 41.00 925 GLU A N 1
ATOM 7329 C CA . GLU A 1 925 ? -23.417 35.878 36.318 1.00 41.00 925 GLU A CA 1
ATOM 7330 C C . GLU A 1 925 ? -22.159 36.024 37.197 1.00 41.00 925 GLU A C 1
ATOM 7332 O O . GLU A 1 925 ? -22.255 36.240 38.409 1.00 41.00 925 GLU A O 1
ATOM 7337 N N . GLU A 1 926 ? -20.962 35.946 36.606 1.00 38.06 926 GLU A N 1
ATOM 7338 C CA . GLU A 1 926 ? -19.734 36.349 37.292 1.00 38.06 926 GLU A CA 1
ATOM 7339 C C . GLU A 1 926 ? -19.819 37.846 37.626 1.00 38.06 926 GLU A C 1
ATOM 7341 O O . GLU A 1 926 ? -19.674 38.735 36.782 1.00 38.06 926 GLU A O 1
ATOM 7346 N N . THR A 1 927 ? -20.066 38.138 38.903 1.00 35.12 927 THR A N 1
ATOM 7347 C CA . THR A 1 927 ? -20.063 39.488 39.455 1.00 35.12 927 THR A CA 1
ATOM 7348 C C . THR A 1 927 ? -18.703 40.151 39.245 1.00 35.12 927 THR A C 1
ATOM 7350 O O . THR A 1 927 ? -17.741 39.911 39.975 1.00 35.12 927 THR A O 1
ATOM 7353 N N . ASN A 1 928 ? -18.657 41.055 38.270 1.00 34.91 928 ASN A N 1
ATOM 7354 C CA . ASN A 1 928 ? -17.614 42.052 38.081 1.00 34.91 928 ASN A CA 1
ATOM 7355 C C . ASN A 1 928 ? -17.562 42.995 39.301 1.00 34.91 928 ASN A C 1
ATOM 7357 O O . ASN A 1 928 ? -18.208 44.043 39.339 1.00 34.91 928 ASN A O 1
ATOM 7361 N N . SER A 1 929 ? -16.766 42.654 40.312 1.00 38.06 929 SER A N 1
ATOM 7362 C CA . SER A 1 929 ? -16.323 43.616 41.320 1.00 38.06 929 SER A CA 1
ATOM 7363 C C . SER A 1 929 ? -14.818 43.513 41.501 1.00 38.06 929 SER A C 1
ATOM 7365 O O . SER A 1 929 ? -14.347 42.663 42.249 1.00 38.06 929 SER A O 1
ATOM 7367 N N . LEU A 1 930 ? -14.083 44.383 40.803 1.00 32.41 930 LEU A N 1
ATOM 7368 C CA . LEU A 1 930 ? -12.986 45.210 41.327 1.00 32.41 930 LEU A CA 1
ATOM 7369 C C . LEU A 1 930 ? -12.226 45.854 40.155 1.00 32.41 930 LEU A C 1
ATOM 7371 O O . LEU A 1 930 ? -11.236 45.334 39.656 1.00 32.41 930 LEU A O 1
ATOM 7375 N N . ALA A 1 931 ? -12.653 47.055 39.772 1.00 30.72 931 ALA A N 1
ATOM 7376 C CA . ALA A 1 931 ? -11.705 48.094 39.387 1.00 30.72 931 ALA A CA 1
ATOM 7377 C C . ALA A 1 931 ? -11.710 49.141 40.512 1.00 30.72 931 ALA A C 1
ATOM 7379 O O . ALA A 1 931 ? -12.766 49.430 41.080 1.00 30.72 931 ALA A O 1
ATOM 7380 N N . PRO A 1 932 ? -10.555 49.747 40.821 1.00 36.16 932 PRO A N 1
ATOM 7381 C CA . PRO A 1 932 ? -10.366 51.039 40.181 1.00 36.16 932 PRO A CA 1
ATOM 7382 C C . PRO A 1 932 ? -8.946 51.278 39.657 1.00 36.16 932 PRO A C 1
ATOM 7384 O O . PRO A 1 932 ? -7.953 51.018 40.324 1.00 36.16 932 PRO A O 1
ATOM 7387 N N . ASN A 1 933 ? -8.923 51.889 38.471 1.00 31.06 933 ASN A N 1
ATOM 7388 C CA . ASN A 1 933 ? -7.988 52.912 38.006 1.00 31.06 933 ASN A CA 1
ATOM 7389 C C . ASN A 1 933 ? -6.494 52.741 38.312 1.00 31.06 933 ASN A C 1
ATOM 7391 O O . ASN A 1 933 ? -6.029 53.054 39.401 1.00 31.06 933 ASN A O 1
ATOM 7395 N N . THR A 1 934 ? -5.707 52.561 37.252 1.00 28.61 934 THR A N 1
ATOM 7396 C CA . THR A 1 934 ? -4.702 53.572 36.874 1.00 28.61 934 THR A CA 1
ATOM 7397 C C . THR A 1 934 ? -4.331 53.426 35.396 1.00 28.61 934 THR A C 1
ATOM 7399 O O . THR A 1 934 ? -4.026 52.342 34.909 1.00 28.61 934 THR A O 1
ATOM 7402 N N . ARG A 1 935 ? -4.418 54.543 34.668 1.00 29.31 935 ARG A N 1
ATOM 7403 C CA . ARG A 1 935 ? -3.935 54.718 33.295 1.00 29.31 935 ARG A CA 1
ATOM 7404 C C . ARG A 1 935 ? -2.472 55.185 33.321 1.00 29.31 935 ARG A C 1
ATOM 7406 O O . ARG A 1 935 ? -2.142 56.039 34.136 1.00 29.31 935 ARG A O 1
ATOM 7413 N N . GLU A 1 936 ? -1.725 54.702 32.320 1.00 27.28 936 GLU A N 1
ATOM 7414 C CA . GLU A 1 936 ? -0.461 55.211 31.731 1.00 27.28 936 GLU A CA 1
ATOM 7415 C C . GLU A 1 936 ? 0.892 54.937 32.432 1.00 27.28 936 GLU A C 1
ATOM 7417 O O . GLU A 1 936 ? 0.955 54.870 33.655 1.00 27.28 936 GLU A O 1
ATOM 7422 N N . PRO A 1 937 ? 2.027 54.938 31.686 1.00 34.59 937 PRO A N 1
ATOM 7423 C CA . PRO A 1 937 ? 2.273 54.342 30.363 1.00 34.59 937 PRO A CA 1
ATOM 7424 C C . PRO A 1 937 ? 3.597 53.531 30.302 1.00 34.59 937 PRO A C 1
ATOM 7426 O O . PRO A 1 937 ? 4.478 53.642 31.149 1.00 34.59 937 PRO A O 1
ATOM 7429 N N . ARG A 1 938 ? 3.754 52.737 29.233 1.00 32.41 938 ARG A N 1
ATOM 7430 C CA . ARG A 1 938 ? 4.989 52.017 28.864 1.00 32.41 938 ARG A CA 1
ATOM 7431 C C . ARG A 1 938 ? 6.204 52.952 28.749 1.00 32.41 938 ARG A C 1
ATOM 7433 O O . ARG A 1 938 ? 6.175 53.890 27.954 1.00 32.41 938 ARG A O 1
ATOM 7440 N N . SER A 1 939 ? 7.313 52.585 29.393 1.00 29.66 939 SER A N 1
ATOM 7441 C CA . SER A 1 939 ? 8.665 52.960 28.965 1.00 29.66 939 SER A CA 1
ATOM 7442 C C . SER A 1 939 ? 9.675 51.825 29.217 1.00 29.66 939 SER A C 1
ATOM 7444 O O . SER A 1 939 ? 9.776 51.294 30.314 1.00 29.66 939 SER A O 1
ATOM 7446 N N . ALA A 1 940 ? 10.378 51.475 28.134 1.00 33.66 940 ALA A N 1
ATOM 7447 C CA . ALA A 1 940 ? 11.719 50.885 28.027 1.00 33.66 940 ALA A CA 1
ATOM 7448 C C . ALA A 1 940 ? 12.115 49.673 28.903 1.00 33.66 940 ALA A C 1
ATOM 7450 O O . ALA A 1 940 ? 12.560 49.844 30.035 1.00 33.66 940 ALA A O 1
ATOM 7451 N N . LEU A 1 941 ? 12.143 48.480 28.293 1.00 32.25 941 LEU A N 1
ATOM 7452 C CA . LEU A 1 941 ? 13.374 47.770 27.884 1.00 32.25 941 LEU A CA 1
ATOM 7453 C C . LEU A 1 941 ? 13.038 46.515 27.072 1.00 32.25 941 LEU A C 1
ATOM 7455 O O . LEU A 1 941 ? 12.088 45.804 27.467 1.00 32.25 941 LEU A O 1
#

Organism: NCBI:txid2856

Foldseek 3Di:
DVVDDPVVVVVVVVVVVVVPPPPDDADFAPPAAFDQDPVNCLLVVPTLDDDDDDDDDDDDDDDDDDADDDDPLDLVSLLQFAEEEAEEAALALLLLVVVVQCQPQAPCSVRYAYEYEHAAAPPDPDSSRCTNLNSNCVVPVPVCVVCVQRYDYDYDHNVPAQDDLQSQLVSLSLLLTLAVCVVPVVRHSHHRADQQHKYKFAYSFKHFHHNNSSVVSVQQVLVSHLLEKAADDFAAPVPCPPFQQWFWAQFAWAADLAIDGDGTDIDGQDPHWAWYLLFHDRRIIMHRCLLSVQAPRDNQQGPAPHQRRSLSSQQSVLQPHIYTHTSGRGMHGHPVCCVVPPVNPDDDDDDDDDDDDDDDDDDPPDDPDDHSNVVSVVVSCVLPPDGHRVLSCLLLVAAPDQCPDPSSVVNSSVSQSRSNGHHNQDDSVRSCVQSCADRHVRDRNDRCSDPGDDDGGDPPVQDDCCVSVCLVDDDDDDDDDDDDDDDDDDDPCVVVVVVVVVVLLLVLLVDDDPVSVLVSLLVLLVQLVTSRHRVLVVVVVSVCLLSLLVQCVPLVDVSSVLSSLSSLLSQLLDAPVSLVVNVVSPNLLSLLVQLPRPDPSSVQSSLSSLLSQLQRAVVSLQVSLVSVNQPSLLVCLDPPHDPSSLLSSLSSLLSNQDDPVGHDLVSSLVCLLSLQVQLPDPDPSSLLSSLSSLLSQLADAQVSLVSNVVSVNQLSLLVQCPPPDPSNNLSSLSNLLSQLLHAQVSLVVNVVSVNQLSLQVQCPDPDLSSVLSSLSSLLSQLLHAAVSLVSNVVSVNLLSLLVCLAPNDPSNVLSSLSNLLSNLVRHDLVSLVVSVVSPNQLSLLVCCVDPDQVSNVSSLSSLVSSQVSLVVVCVVVVHASVSLVVNVVSVSLVSLVVCLVPDDPVSVVSSVCSCCVRVVDDDDPPDDDDDDDDDDDDDDD

pLDDT: mean 77.03, std 22.89, range [21.95, 98.44]